Protein 6Z01 (pdb70)

Foldseek 3Di:
DDAFKAFQAFDFDDDQDDDQFWKAFQNRIDTDDRVLLCLLLLLVCVPPCLCVDQLLQVQQCVVNVVVVPPPDPPGGPVRMGSVRSNVVVVVVVVVVVPDQCDDVNPVVVVVVVVVVCVRGQWMASHHIFGWDHRDDAKHADFLPPDSNGNHIFDGDAQLQKEAAGDPPHDDHDGPHVYYHPDPPDAGMWGARPPPRDIDGIGTPPDLVNLLVVQVVLQSLLSCPVVVVVLLVLLVVCLVDPDLLVLLSLQVVCCQPQNAQQPDPPVQPNFFDHLQPDWLVQWDDDDFKIKGWDQTPPRDIDIDMDGRPPPDCSNVVSQCVQNPPGDTPDGRRPSDDQVSNQVSSCVSPNPDGSLSSLLSVLQVQLLVQLLPDDLVQCPDQLSLLLSSVVSLLSSQSSNGQWAAFDPCLVVVLVVLVVVLVVLCQLVPFDDPVRNVVSVVVNVNSVSVSVSSVSCRTGDSVVCVQRRHPCLLLVLSCVLNVYDSPVNDDPVSCSSNVVSVPDDSCVSNVSSVD/DAFKAFQAFDFDDDQDDDQFWKAFQRRIDTDDRVLLCLLLVLVCVPPCLCVDQLLQVQQCVVNVVVVVPPPNPGGPVRMGSVRSNVVVVVVVVVVVPPPDPPCVCVVVVVCCVRGQWMAVPHIFGWDHRYDAKHADFLPDDSNGNHIFDGDAQLQKEAAGDPPYDHHDGPHVYYDPCPPDAGMWGAGPPPRDIDGIGTPPDLVVLLVVQVVLQSLLNCPVQVVVLLVLLVVLLVDPDLLVLLSLQVVCCQPQNAQQPDDPPLPNFFDHLQVDFQLQWDDDPFKIKGWDQTPQRDIAIDMGGCPPPDPSNVVSQCVQNPPDDRGHGSRPSDDQVSNQVSSCVRPNPDGSLSSLLSVLQVQLLVQLLPDPLVQCDDQLSLLLSSVVSLLRSQSSNRQWAAFDPPLPVVLVVLVVVLVCLVVLVPDPPVVVVVVSVVVNVSSVSVSVSSVSCGTGDSVVCVQRRHDCLLLVLSCVLNVYDSCVNDDPVSCSSNVVSVPDDSCVSNCSSPVD

Radius of gyration: 42.84 Å; Cα contacts (8 Å, |Δi|>4): 1467; chains: 2; bounding box: 129×110×80 Å

Secondary structure (DSSP, 8-state):
--S-------PPPPPP-----EEEETTEEEEPPHHHH--HHHHHTTTSGGGG-HHHHHHHHHHHHHHSSSTTTT--GGGEE-HHHHHHHHHHHHHHTS-SSSTTTTHHHHHHHHHHHHHHSEE-----EEBS---PPPEE---S--TTTT-EEPPP-GGG-EEE--TTS---SS--SEEE--TT---EEEE-TTT-PEEEE-BSSSHHHHHHHHHHHHHHH--TTTHHHHHHHHHHHHT-SS---HHHHHHHHHHHH---S----TTTTTS--GGG-BGGGEEE-SSEEEEEEE-GGG-EEEEEEE-TTS-THHHHHHHHHHTT--TT-BS-SS--HHHHHHHHHHHSTT--HHHHHHHHHHHHHHHHHHTS-GGG--SHHHHHHHHHHHHHHHHHHTT-B-PPPTTHHHHHHHHHHHHHH--TTTT--SHHHHHHHHHHHHHHHHHHHHHHHTTTB--HHHHHHTS-HHHHHHHHHHH-S-GGGGS-HHHHHHTGGGGTS--HHHHHHHT-/---------PPPPPP-----EEEETTEEEEPPHHHH--HHHHHTTTSSGGG-HHHHHHHHHHHHTTSTTTTTT--GGGEE-HHHHHHHHHHHHHHTT-----THHHHHHHHHHHHSEE-----EEBS---PPPEE---S--TTTT-EEPPP-GGG-EEE--TTSPPPSS--SEEE--TT---EEEE-TTT--EEEE-BSSSHHHHHHHHHHHHHHH--TTTHHHHHHHHHHHHT-S----HHHHHHHHHHHH---S----TTTTTS--GGG-BGGGEEE-SSEEEEEEE-TTS-EEEEEEE-TTS-HHHHHHHHHHHTT--TTSBS-TT--HHHHHHHHHHHSTT--HHHHHHHHHHHHHHHHHHTS-GGG--SHHHHHHHHHHHHHHHHHHTT-B-PPPTTHHHHHHHHHHHHHH--TTTT---HHHHHHHHHHHHHHHHHHHHHHHTTTB-HHHHHHHTS-HHHHHHHHHHH-S-GGGGS-HHHHHHTGGGTTS--HHHHHHHTT-

Structure (mmCIF, N/CA/C/O backbone):
data_6Z01
#
_entry.id   6Z01
#
_cell.length_a   76.200
_cell.length_b   96.590
_cell.length_c   94.560
_cell.angle_alpha   90.000
_cell.angle_beta   113.330
_cell.angle_gamma   90.000
#
_symmetry.space_group_name_H-M   'P 1 21 1'
#
loop_
_entity.id
_entity.type
_entity.pdbx_description
1 polymer 'DNA topoisomerase I'
2 non-polymer 'CHLORIDE ION'
3 water water
#
loop_
_atom_site.group_PDB
_atom_site.id
_atom_site.type_symbol
_atom_site.label_atom_id
_atom_site.label_alt_id
_atom_site.label_comp_id
_atom_site.label_asym_id
_atom_site.label_entity_id
_atom_site.label_seq_id
_atom_site.pdbx_PDB_ins_code
_atom_site.Cartn_x
_atom_site.Cartn_y
_atom_site.Cartn_z
_atom_site.occupancy
_atom_site.B_iso_or_equiv
_atom_site.auth_seq_id
_atom_site.auth_comp_id
_atom_site.auth_asym_id
_atom_site.auth_atom_id
_atom_site.pdbx_PDB_model_num
ATOM 1 N N . LYS A 1 3 ? -11.120 67.396 -0.031 1.00 52.01 3 LYS A N 1
ATOM 2 C CA . LYS A 1 3 ? -9.842 67.130 -0.684 1.00 50.40 3 LYS A CA 1
ATOM 3 C C . LYS A 1 3 ? -10.004 66.365 -1.992 1.00 54.63 3 LYS A C 1
ATOM 4 O O . LYS A 1 3 ? -10.400 65.195 -1.970 1.00 53.58 3 LYS A O 1
ATOM 10 N N . TRP A 1 4 ? -9.706 66.997 -3.131 1.00 43.66 4 TRP A N 1
ATOM 11 C CA . TRP A 1 4 ? -9.425 66.189 -4.308 1.00 35.87 4 TRP A CA 1
ATOM 12 C C . TRP A 1 4 ? -8.051 65.539 -4.144 1.00 29.65 4 TRP A C 1
ATOM 13 O O . TRP A 1 4 ? -7.238 65.950 -3.311 1.00 32.48 4 TRP A O 1
ATOM 24 N N . ARG A 1 5 ? -7.824 64.468 -4.902 1.00 31.52 5 ARG A N 1
ATOM 25 C CA . ARG A 1 5 ? -6.564 63.731 -4.888 1.00 35.20 5 ARG A CA 1
ATOM 26 C C . ARG A 1 5 ? -5.739 63.989 -6.137 1.00 31.21 5 ARG A C 1
ATOM 27 O O . ARG A 1 5 ? -4.517 64.158 -6.059 1.00 30.80 5 ARG A O 1
ATOM 35 N N . THR A 1 6 ? -6.384 63.974 -7.302 1.00 27.09 6 THR A N 1
ATOM 36 C CA . THR A 1 6 ? -5.720 64.339 -8.533 1.00 26.31 6 THR A CA 1
ATOM 37 C C . THR A 1 6 ? -6.555 65.387 -9.244 1.00 28.00 6 THR A C 1
ATOM 38 O O . THR A 1 6 ? -7.785 65.407 -9.129 1.00 29.35 6 THR A O 1
ATOM 42 N N . LEU A 1 7 ? -5.872 66.248 -9.993 1.00 24.60 7 LEU A N 1
ATOM 43 C CA . LEU A 1 7 ? -6.548 67.330 -10.703 1.00 27.21 7 LEU A CA 1
ATOM 44 C C . LEU A 1 7 ? -5.702 67.672 -11.917 1.00 23.71 7 LEU A C 1
ATOM 45 O O . LEU A 1 7 ? -4.540 68.073 -11.763 1.00 25.47 7 LEU A O 1
ATOM 50 N N . VAL A 1 8 ? -6.282 67.503 -13.109 1.00 23.66 8 VAL A N 1
ATOM 51 C CA . VAL A 1 8 ? -5.584 67.654 -14.380 1.00 23.93 8 VAL A CA 1
ATOM 52 C C . VAL A 1 8 ? -6.427 68.528 -15.298 1.00 26.18 8 VAL A C 1
ATOM 53 O O . VAL A 1 8 ? -7.630 68.283 -15.457 1.00 25.84 8 VAL A O 1
ATOM 57 N N . HIS A 1 9 ? -5.801 69.528 -15.914 1.00 24.65 9 HIS A N 1
ATOM 58 C CA . HIS A 1 9 ? -6.460 70.340 -16.936 1.00 24.82 9 HIS A CA 1
ATOM 59 C C . HIS A 1 9 ? -5.368 71.069 -17.706 1.00 22.93 9 HIS A C 1
ATOM 60 O O . HIS A 1 9 ? -4.186 70.994 -17.363 1.00 24.47 9 HIS A O 1
ATOM 67 N N . ASN A 1 10 ? -5.780 71.785 -18.751 1.00 22.80 10 ASN A N 1
ATOM 68 C CA . ASN A 1 10 ? -4.881 72.427 -19.695 1.00 20.81 10 ASN A CA 1
ATOM 69 C C . ASN A 1 10 ? -4.738 73.939 -19.450 1.00 21.09 10 ASN A C 1
ATOM 70 O O . ASN A 1 10 ? -4.261 74.660 -20.338 1.00 23.37 10 ASN A O 1
ATOM 75 N N . GLY A 1 11 ? -5.103 74.429 -18.256 1.00 20.59 11 GLY A N 1
ATOM 76 C CA . GLY A 1 11 ? -5.078 75.869 -18.008 1.00 19.26 11 GLY A CA 1
ATOM 77 C C . GLY A 1 11 ? -6.236 76.600 -18.688 1.00 22.25 11 GLY A C 1
ATOM 78 O O . GLY A 1 11 ? -7.345 76.076 -18.821 1.00 25.87 11 GLY A O 1
ATOM 79 N N . VAL A 1 12 ? -5.979 77.836 -19.121 1.00 21.45 12 VAL A N 1
ATOM 80 C CA . VAL A 1 12 ? -7.028 78.698 -19.652 1.00 27.24 12 VAL A CA 1
ATOM 81 C C . VAL A 1 12 ? -6.586 79.267 -20.989 1.00 23.47 12 VAL A C 1
ATOM 82 O O . VAL A 1 12 ? -5.390 79.342 -21.299 1.00 22.17 12 VAL A O 1
ATOM 86 N N . ALA A 1 13 ? -7.572 79.685 -21.779 1.00 21.38 13 ALA A N 1
ATOM 87 C CA . ALA A 1 13 ? -7.334 80.222 -23.116 1.00 22.78 13 ALA A CA 1
ATOM 88 C C . ALA A 1 13 ? -7.236 81.736 -23.020 1.00 27.25 13 ALA A C 1
ATOM 89 O O . ALA A 1 13 ? -8.166 82.388 -22.527 1.00 26.70 13 ALA A O 1
ATOM 91 N N . LEU A 1 14 ? -6.120 82.285 -23.476 1.00 22.56 14 LEU A N 1
ATOM 92 C CA . LEU A 1 14 ? -5.901 83.720 -23.394 1.00 29.63 14 LEU A CA 1
ATOM 93 C C . LEU A 1 14 ? -6.494 84.421 -24.613 1.00 27.66 14 LEU A C 1
ATOM 94 O O . LEU A 1 14 ? -6.645 83.813 -25.684 1.00 29.58 14 LEU A O 1
ATOM 99 N N . PRO A 1 15 ? -6.841 85.702 -24.477 1.00 28.58 15 PRO A N 1
ATOM 100 C CA . PRO A 1 15 ? -7.496 86.399 -25.586 1.00 32.49 15 PRO A CA 1
ATOM 101 C C . PRO A 1 15 ? -6.533 86.640 -26.737 1.00 32.22 15 PRO A C 1
ATOM 102 O O . PRO A 1 15 ? -5.310 86.719 -26.537 1.00 29.23 15 PRO A O 1
ATOM 106 N N . PRO A 1 16 ? -7.046 86.757 -27.965 1.00 33.14 16 PRO A N 1
ATOM 107 C CA . PRO A 1 16 ? -6.169 87.075 -29.091 1.00 36.36 16 PRO A CA 1
ATOM 108 C C . PRO A 1 16 ? -5.607 88.474 -28.957 1.00 38.99 16 PRO A C 1
ATOM 109 O O . PRO A 1 16 ? -6.276 89.382 -28.431 1.00 33.40 16 PRO A O 1
ATOM 113 N N . PRO A 1 17 ? -4.389 88.713 -29.443 1.00 36.92 17 PRO A N 1
ATOM 114 C CA . PRO A 1 17 ? -3.826 90.066 -29.401 1.00 41.30 17 PRO A CA 1
ATOM 115 C C . PRO A 1 17 ? -4.602 91.045 -30.271 1.00 35.74 17 PRO A C 1
ATOM 116 O O . PRO A 1 17 ? -5.257 90.672 -31.247 1.00 37.19 17 PRO A O 1
ATOM 120 N N . TYR A 1 18 ? -4.531 92.317 -29.887 1.00 36.99 18 TYR A N 1
ATOM 121 C CA . TYR A 1 18 ? -5.192 93.379 -30.634 1.00 36.73 18 TYR A CA 1
ATOM 122 C C . TYR A 1 18 ? -4.481 93.614 -31.969 1.00 33.61 18 TYR A C 1
ATOM 123 O O . TYR A 1 18 ? -3.254 93.629 -32.030 1.00 35.95 18 TYR A O 1
ATOM 132 N N . GLN A 1 19 ? -5.252 93.817 -33.048 1.00 37.96 19 GLN A N 1
ATOM 133 C CA . GLN A 1 19 ? -4.636 94.029 -34.359 1.00 40.57 19 GLN A CA 1
ATOM 134 C C . GLN A 1 19 ? -4.677 95.506 -34.724 1.00 36.10 19 GLN A C 1
ATOM 135 O O . GLN A 1 19 ? -5.762 96.029 -35.021 1.00 39.35 19 GLN A O 1
ATOM 141 N N . PRO A 1 20 ? -3.549 96.208 -34.736 1.00 33.88 20 PRO A N 1
ATOM 142 C CA . PRO A 1 20 ? -3.587 97.649 -35.008 1.00 36.24 20 PRO A CA 1
ATOM 143 C C . PRO A 1 20 ? -4.078 97.928 -36.415 1.00 42.77 20 PRO A C 1
ATOM 144 O O . PRO A 1 20 ? -3.949 97.103 -37.321 1.00 40.32 20 PRO A O 1
ATOM 148 N N . LYS A 1 21 ? -4.649 99.116 -36.585 1.00 40.24 21 LYS A N 1
ATOM 149 C CA . LYS A 1 21 ? -5.281 99.507 -37.829 1.00 39.40 21 LYS A CA 1
ATOM 150 C C . LYS A 1 21 ? -4.689 100.776 -38.422 1.00 46.16 21 LYS A C 1
ATOM 151 O O . LYS A 1 21 ? -5.139 101.207 -39.488 1.00 52.29 21 LYS A O 1
ATOM 157 N N . GLY A 1 22 ? -3.700 101.379 -37.767 1.00 42.66 22 GLY A N 1
ATOM 158 C CA . GLY A 1 22 ? -3.104 102.615 -38.237 1.00 46.96 22 GLY A CA 1
ATOM 159 C C . GLY A 1 22 ? -4.009 103.823 -38.162 1.00 47.20 22 GLY A C 1
ATOM 160 O O . GLY A 1 22 ? -3.823 104.773 -38.922 1.00 45.55 22 GLY A O 1
ATOM 161 N N . LEU A 1 23 ? -4.984 103.817 -37.260 1.00 43.87 23 LEU A N 1
ATOM 162 C CA . LEU A 1 23 ? -5.937 104.908 -37.142 1.00 45.61 23 LEU A CA 1
ATOM 163 C C . LEU A 1 23 ? -5.343 106.083 -36.365 1.00 43.26 23 LEU A C 1
ATOM 164 O O . LEU A 1 23 ? -4.374 105.947 -35.616 1.00 41.63 23 LEU A O 1
ATOM 169 N N . SER A 1 24 ? -5.951 107.249 -36.552 1.00 41.45 24 SER A N 1
ATOM 170 C CA . SER A 1 24 ? -5.541 108.468 -35.874 1.00 43.44 24 SER A CA 1
ATOM 171 C C . SER A 1 24 ? -6.776 109.163 -35.326 1.00 44.05 24 SER A C 1
ATOM 172 O O . SER A 1 24 ? -7.901 108.903 -35.758 1.00 47.40 24 SER A O 1
ATOM 175 N N . ILE A 1 25 ? -6.551 110.066 -34.374 1.00 43.79 25 ILE A N 1
ATOM 176 C CA . ILE A 1 25 ? -7.591 110.952 -33.868 1.00 48.18 25 ILE A CA 1
ATOM 177 C C . ILE A 1 25 ? -7.079 112.387 -33.958 1.00 50.93 25 ILE A C 1
ATOM 178 O O . ILE A 1 25 ? -5.923 112.636 -34.302 1.00 53.81 25 ILE A O 1
ATOM 183 N N . LYS A 1 26 ? -7.956 113.336 -33.630 1.00 51.41 26 LYS A N 1
ATOM 184 C CA . LYS A 1 26 ? -7.578 114.740 -33.514 1.00 57.05 26 LYS A CA 1
ATOM 185 C C . LYS A 1 26 ? -7.870 115.239 -32.105 1.00 57.51 26 LYS A C 1
ATOM 186 O O . LYS A 1 26 ? -8.966 115.023 -31.575 1.00 54.45 26 LYS A O 1
ATOM 192 N N . ILE A 1 27 ? -6.892 115.908 -31.508 1.00 59.61 27 ILE A N 1
ATOM 193 C CA . ILE A 1 27 ? -7.043 116.547 -30.206 1.00 64.40 27 ILE A CA 1
ATOM 194 C C . ILE A 1 27 ? -6.717 118.023 -30.399 1.00 62.80 27 ILE A C 1
ATOM 195 O O . ILE A 1 27 ? -5.571 118.377 -30.709 1.00 65.83 27 ILE A O 1
ATOM 200 N N . ARG A 1 28 ? -7.727 118.879 -30.227 1.00 60.58 28 ARG A N 1
ATOM 201 C CA . ARG A 1 28 ? -7.597 120.324 -30.436 1.00 69.82 28 ARG A CA 1
ATOM 202 C C . ARG A 1 28 ? -7.142 120.640 -31.859 1.00 66.23 28 ARG A C 1
ATOM 203 O O . ARG A 1 28 ? -6.355 121.560 -32.093 1.00 70.16 28 ARG A O 1
ATOM 211 N N . GLY A 1 29 ? -7.653 119.870 -32.822 1.00 66.26 29 GLY A N 1
ATOM 212 C CA . GLY A 1 29 ? -7.291 120.021 -34.213 1.00 66.46 29 GLY A CA 1
ATOM 213 C C . GLY A 1 29 ? -6.005 119.340 -34.621 1.00 68.80 29 GLY A C 1
ATOM 214 O O . GLY A 1 29 ? -5.790 119.122 -35.820 1.00 72.12 29 GLY A O 1
ATOM 215 N N . GLU A 1 30 ? -5.142 118.989 -33.671 1.00 63.11 30 GLU A N 1
ATOM 216 C CA . GLU A 1 30 ? -3.871 118.348 -33.988 1.00 68.88 30 GLU A CA 1
ATOM 217 C C . GLU A 1 30 ? -4.086 116.856 -34.219 1.00 65.86 30 GLU A C 1
ATOM 218 O O . GLU A 1 30 ? -4.575 116.150 -33.331 1.00 57.38 30 GLU A O 1
ATOM 224 N N . THR A 1 31 ? -3.727 116.376 -35.407 1.00 61.24 31 THR A N 1
ATOM 225 C CA . THR A 1 31 ? -3.802 114.950 -35.685 1.00 60.79 31 THR A CA 1
ATOM 226 C C . THR A 1 31 ? -2.758 114.210 -34.859 1.00 57.28 31 THR A C 1
ATOM 227 O O . THR A 1 31 ? -1.591 114.606 -34.815 1.00 62.71 31 THR A O 1
ATOM 231 N N . VAL A 1 32 ? -3.184 113.148 -34.181 1.00 54.08 32 VAL A N 1
ATOM 232 C CA . VAL A 1 32 ? -2.308 112.342 -33.340 1.00 51.85 32 VAL A CA 1
ATOM 233 C C . VAL A 1 32 ? -2.410 110.903 -33.819 1.00 56.19 32 VAL A C 1
ATOM 234 O O . VAL A 1 32 ? -3.516 110.350 -33.913 1.00 46.92 32 VAL A O 1
ATOM 238 N N . LYS A 1 33 ? -1.262 110.304 -34.128 1.00 55.48 33 LYS A N 1
ATOM 239 C CA . LYS A 1 33 ? -1.202 108.906 -34.526 1.00 54.81 33 LYS A CA 1
ATOM 240 C C . LYS A 1 33 ? -1.226 108.028 -33.281 1.00 49.57 33 LYS A C 1
ATOM 241 O O . LYS A 1 33 ? -0.446 108.241 -32.348 1.00 54.37 33 LYS A O 1
ATOM 247 N N . LEU A 1 34 ? -2.126 107.049 -33.264 1.00 47.37 34 LEU A N 1
ATOM 248 C CA . LEU A 1 34 ? -2.345 106.225 -32.083 1.00 42.72 34 LEU A CA 1
ATOM 249 C C . LEU A 1 34 ? -1.412 105.020 -32.098 1.00 40.37 34 LEU A C 1
ATOM 250 O O . LEU A 1 34 ? -1.297 104.323 -33.114 1.00 42.69 34 LEU A O 1
ATOM 255 N N . ASP A 1 35 ? -0.740 104.781 -30.974 1.00 41.87 35 ASP A N 1
ATOM 256 C CA . ASP A 1 35 ? 0.007 103.547 -30.800 1.00 44.18 35 ASP A CA 1
ATOM 257 C C . ASP A 1 35 ? -0.988 102.410 -30.552 1.00 38.83 35 ASP A C 1
ATOM 258 O O . ASP A 1 35 ? -2.189 102.652 -30.411 1.00 39.25 35 ASP A O 1
ATOM 263 N N . PRO A 1 36 ? -0.523 101.154 -30.511 1.00 41.65 36 PRO A N 1
ATOM 264 C CA . PRO A 1 36 ? -1.477 100.035 -30.376 1.00 42.23 36 PRO A CA 1
ATOM 265 C C . PRO A 1 36 ? -2.449 100.132 -29.199 1.00 38.36 36 PRO A C 1
ATOM 266 O O . PRO A 1 36 ? -3.653 99.919 -29.391 1.00 36.46 36 PRO A O 1
ATOM 270 N N . LEU A 1 37 ? -1.972 100.437 -27.987 1.00 41.98 37 LEU A N 1
ATOM 271 C CA . LEU A 1 37 ? -2.887 100.451 -26.844 1.00 40.09 37 LEU A CA 1
ATOM 272 C C . LEU A 1 37 ? -3.876 101.602 -26.942 1.00 36.78 37 LEU A C 1
ATOM 273 O O . LEU A 1 37 ? -5.065 101.425 -26.659 1.00 37.31 37 LEU A O 1
ATOM 278 N N . GLN A 1 38 ? -3.407 102.790 -27.341 1.00 36.63 38 GLN A N 1
ATOM 279 C CA . GLN A 1 38 ? -4.313 103.925 -27.502 1.00 36.25 38 GLN A CA 1
ATOM 280 C C . GLN A 1 38 ? -5.393 103.623 -28.526 1.00 32.71 38 GLN A C 1
ATOM 281 O O . GLN A 1 38 ? -6.576 103.905 -28.297 1.00 33.75 38 GLN A O 1
ATOM 287 N N . GLU A 1 39 ? -5.004 103.040 -29.663 1.00 36.58 39 GLU A N 1
ATOM 288 C CA . GLU A 1 39 ? -5.986 102.673 -30.675 1.00 34.03 39 GLU A CA 1
ATOM 289 C C . GLU A 1 39 ? -6.973 101.648 -30.144 1.00 29.60 39 GLU A C 1
ATOM 290 O O . GLU A 1 39 ? -8.179 101.746 -30.400 1.00 32.76 39 GLU A O 1
ATOM 296 N N . GLU A 1 40 ? -6.475 100.639 -29.423 1.00 35.57 40 GLU A N 1
ATOM 297 C CA . GLU A 1 40 ? -7.369 99.634 -28.848 1.00 37.55 40 GLU A CA 1
ATOM 298 C C . GLU A 1 40 ? -8.449 100.298 -28.003 1.00 30.66 40 GLU A C 1
ATOM 299 O O . GLU A 1 40 ? -9.643 100.018 -28.156 1.00 31.94 40 GLU A O 1
ATOM 313 N N . ALA A 1 42 ? -9.304 103.620 -28.025 1.00 31.45 42 ALA A N 1
ATOM 314 C CA . ALA A 1 42 ? -10.120 104.484 -28.867 1.00 30.97 42 ALA A CA 1
ATOM 315 C C . ALA A 1 42 ? -11.156 103.673 -29.630 1.00 33.99 42 ALA A C 1
ATOM 316 O O . ALA A 1 42 ? -12.307 104.099 -29.773 1.00 33.72 42 ALA A O 1
ATOM 318 N N . TYR A 1 43 ? -10.770 102.493 -30.120 1.00 34.58 43 TYR A N 1
ATOM 319 C CA . TYR A 1 43 ? -11.712 101.675 -30.880 1.00 33.61 43 TYR A CA 1
ATOM 320 C C . TYR A 1 43 ? -12.836 101.150 -29.986 1.00 30.31 43 TYR A C 1
ATOM 321 O O . TYR A 1 43 ? -14.000 101.104 -30.401 1.00 29.76 43 TYR A O 1
ATOM 330 N N . ALA A 1 44 ? -12.517 100.781 -28.741 1.00 28.71 44 ALA A N 1
ATOM 331 C CA . ALA A 1 44 ? -13.554 100.369 -27.796 1.00 29.57 44 ALA A CA 1
ATOM 332 C C . ALA A 1 44 ? -14.545 101.495 -27.546 1.00 24.73 44 ALA A C 1
ATOM 333 O O . ALA A 1 44 ? -15.762 101.269 -27.503 1.00 31.48 44 ALA A O 1
ATOM 335 N N . TRP A 1 45 ? -14.037 102.715 -27.374 1.00 28.07 45 TRP A N 1
ATOM 336 C CA . TRP A 1 45 ? -14.901 103.875 -27.194 1.00 28.39 45 TRP A CA 1
ATOM 337 C C . TRP A 1 45 ? -15.769 104.100 -28.421 1.00 34.65 45 TRP A C 1
ATOM 338 O O . TRP A 1 45 ? -16.950 104.431 -28.303 1.00 33.81 45 TRP A O 1
ATOM 349 N N . ALA A 1 46 ? -15.179 103.962 -29.608 1.00 31.84 46 ALA A N 1
ATOM 350 C CA . ALA A 1 46 ? -15.937 104.136 -30.843 1.00 34.00 46 ALA A CA 1
ATOM 351 C C . ALA A 1 46 ? -17.032 103.094 -30.989 1.00 33.99 46 ALA A C 1
ATOM 352 O O . ALA A 1 46 ? -18.108 103.410 -31.503 1.00 39.71 46 ALA A O 1
ATOM 354 N N . LEU A 1 47 ? -16.798 101.861 -30.520 1.00 34.22 47 LEU A N 1
ATOM 355 C CA . LEU A 1 47 ? -17.845 100.844 -30.563 1.00 34.92 47 LEU A CA 1
ATOM 356 C C . LEU A 1 47 ? -19.083 101.239 -29.765 1.00 40.85 47 LEU A C 1
ATOM 357 O O . LEU A 1 47 ? -20.166 100.700 -30.014 1.00 37.90 47 LEU A O 1
ATOM 362 N N . LYS A 1 48 ? -18.959 102.163 -28.811 1.00 39.93 48 LYS A N 1
ATOM 363 C CA . LYS A 1 48 ? -20.090 102.609 -28.012 1.00 37.77 48 LYS A CA 1
ATOM 364 C C . LYS A 1 48 ? -20.602 103.973 -28.447 1.00 44.13 48 LYS A C 1
ATOM 365 O O . LYS A 1 48 ? -21.392 104.591 -27.728 1.00 43.45 48 LYS A O 1
ATOM 371 N N . LYS A 1 49 ? -20.175 104.448 -29.620 1.00 49.17 49 LYS A N 1
ATOM 372 C CA . LYS A 1 49 ? -20.464 105.813 -30.042 1.00 50.56 49 LYS A CA 1
ATOM 373 C C . LYS A 1 49 ? -21.954 106.126 -30.078 1.00 52.09 49 LYS A C 1
ATOM 374 O O . LYS A 1 49 ? -22.325 107.297 -29.934 1.00 58.98 49 LYS A O 1
ATOM 380 N N . ASP A 1 50 ? -22.816 105.124 -30.278 1.00 50.12 50 ASP A N 1
ATOM 381 C CA . ASP A 1 50 ? -24.252 105.347 -30.391 1.00 56.53 50 ASP A CA 1
ATOM 382 C C . ASP A 1 50 ? -25.016 104.866 -29.166 1.00 55.32 50 ASP A C 1
ATOM 383 O O . ASP A 1 50 ? -26.216 104.588 -29.251 1.00 56.35 50 ASP A O 1
ATOM 388 N N . THR A 1 51 ? -24.347 104.774 -28.032 1.00 47.49 51 THR A N 1
ATOM 389 C CA . THR A 1 51 ? -24.945 104.338 -26.789 1.00 51.60 51 THR A CA 1
ATOM 390 C C . THR A 1 51 ? -25.007 105.502 -25.801 1.00 45.71 51 THR A C 1
ATOM 391 O O . THR A 1 51 ? -24.302 106.505 -25.963 1.00 49.20 51 THR A O 1
ATOM 395 N N . PRO A 1 52 ? -25.838 105.401 -24.757 1.00 42.37 52 PRO A N 1
ATOM 396 C CA . PRO A 1 52 ? -25.845 106.449 -23.727 1.00 50.56 52 PRO A CA 1
ATOM 397 C C . PRO A 1 52 ? -24.541 106.557 -22.959 1.00 44.04 52 PRO A C 1
ATOM 398 O O . PRO A 1 52 ? -24.214 107.657 -22.492 1.00 41.81 52 PRO A O 1
ATOM 402 N N . TYR A 1 53 ? -23.797 105.454 -22.818 1.00 43.28 53 TYR A N 1
ATOM 403 C CA . TYR A 1 53 ? -22.631 105.435 -21.933 1.00 39.89 53 TYR A CA 1
ATOM 404 C C . TYR A 1 53 ? -21.672 106.566 -22.251 1.00 35.72 53 TYR A C 1
ATOM 405 O O . TYR A 1 53 ? -21.141 107.215 -21.340 1.00 38.46 53 TYR A O 1
ATOM 414 N N . VAL A 1 54 ? -21.444 106.832 -23.540 1.00 35.95 54 VAL A N 1
ATOM 415 C CA . VAL A 1 54 ? -20.472 107.849 -23.920 1.00 36.70 54 VAL A CA 1
ATOM 416 C C . VAL A 1 54 ? -20.977 109.260 -23.665 1.00 43.82 54 VAL A C 1
ATOM 417 O O . VAL A 1 54 ? -20.219 110.222 -23.848 1.00 44.42 54 VAL A O 1
ATOM 421 N N . GLN A 1 55 ? -22.232 109.406 -23.239 1.00 39.83 55 GLN A N 1
ATOM 422 C CA . GLN A 1 55 ? -22.786 110.685 -22.808 1.00 51.37 55 GLN A CA 1
ATOM 423 C C . GLN A 1 55 ? -22.750 110.863 -21.293 1.00 49.39 55 GLN A C 1
ATOM 424 O O . GLN A 1 55 ? -23.121 111.934 -20.803 1.00 48.39 55 GLN A O 1
ATOM 430 N N . ASP A 1 56 ? -22.324 109.837 -20.547 1.00 46.17 56 ASP A N 1
ATOM 431 C CA . ASP A 1 56 ? -22.339 109.860 -19.084 1.00 46.03 56 ASP A CA 1
ATOM 432 C C . ASP A 1 56 ? -21.052 110.502 -18.585 1.00 42.93 56 ASP A C 1
ATOM 433 O O . ASP A 1 56 ? -19.963 109.973 -18.852 1.00 41.09 56 ASP A O 1
ATOM 438 N N . PRO A 1 57 ? -21.121 111.630 -17.875 1.00 42.77 57 PRO A N 1
ATOM 439 C CA . PRO A 1 57 ? -19.879 112.301 -17.458 1.00 39.67 57 PRO A CA 1
ATOM 440 C C . PRO A 1 57 ? -18.974 111.436 -16.595 1.00 33.90 57 PRO A C 1
ATOM 441 O O . PRO A 1 57 ? -17.746 111.583 -16.676 1.00 38.01 57 PRO A O 1
ATOM 445 N N . VAL A 1 58 ? -19.532 110.543 -15.776 1.00 36.70 58 VAL A N 1
ATOM 446 C CA . VAL A 1 58 ? -18.697 109.653 -14.970 1.00 37.01 58 VAL A CA 1
ATOM 447 C C . VAL A 1 58 ? -17.990 108.648 -15.867 1.00 32.57 58 VAL A C 1
ATOM 448 O O . VAL A 1 58 ? -16.790 108.385 -15.722 1.00 31.04 58 VAL A O 1
ATOM 452 N N . PHE A 1 59 ? -18.743 108.052 -16.791 1.00 37.23 59 PHE A N 1
ATOM 453 C CA . PHE A 1 59 ? -18.175 107.132 -17.768 1.00 36.80 59 PHE A CA 1
ATOM 454 C C . PHE A 1 59 ? -17.050 107.799 -18.548 1.00 29.93 59 PHE A C 1
ATOM 455 O O . PHE A 1 59 ? -15.973 107.224 -18.712 1.00 30.46 59 PHE A O 1
ATOM 463 N N . GLN A 1 60 ? -17.273 109.043 -18.995 1.00 32.48 60 GLN A N 1
ATOM 464 C CA . GLN A 1 60 ? -16.252 109.788 -19.736 1.00 34.81 60 GLN A CA 1
ATOM 465 C C . GLN A 1 60 ? -14.999 110.022 -18.899 1.00 34.56 60 GLN A C 1
ATOM 466 O O . GLN A 1 60 ? -13.870 109.820 -19.370 1.00 31.80 60 GLN A O 1
ATOM 472 N N . LYS A 1 61 ? -15.175 110.517 -17.674 1.00 35.29 61 LYS A N 1
ATOM 473 C CA . LYS A 1 61 ? -14.020 110.817 -16.834 1.00 34.91 61 LYS A CA 1
ATOM 474 C C . LYS A 1 61 ? -13.196 109.569 -16.573 1.00 30.46 61 LYS A C 1
ATOM 475 O O . LYS A 1 61 ? -11.959 109.615 -16.598 1.00 33.31 61 LYS A O 1
ATOM 481 N N . ASN A 1 62 ? -13.867 108.456 -16.270 1.00 30.11 62 ASN A N 1
ATOM 482 C CA . ASN A 1 62 ? -13.170 107.196 -16.034 1.00 27.25 62 ASN A CA 1
ATOM 483 C C . ASN A 1 62 ? -12.422 106.742 -17.276 1.00 25.74 62 ASN A C 1
ATOM 484 O O . ASN A 1 62 ? -11.269 106.310 -17.194 1.00 26.52 62 ASN A O 1
ATOM 489 N N . PHE A 1 63 ? -13.083 106.798 -18.435 1.00 27.60 63 PHE A N 1
ATOM 490 C CA . PHE A 1 63 ? -12.404 106.418 -19.669 1.00 25.73 63 PHE A CA 1
ATOM 491 C C . PHE A 1 63 ? -11.193 107.315 -19.932 1.00 28.64 63 PHE A C 1
ATOM 492 O O . PHE A 1 63 ? -10.107 106.824 -20.252 1.00 28.55 63 PHE A O 1
ATOM 500 N N . LEU A 1 64 ? -11.350 108.632 -19.768 1.00 33.76 64 LEU A N 1
ATOM 501 C CA . LEU A 1 64 ? -10.230 109.542 -20.026 1.00 35.39 64 LEU A CA 1
ATOM 502 C C . LEU A 1 64 ? -9.089 109.358 -19.040 1.00 39.76 64 LEU A C 1
ATOM 503 O O . LEU A 1 64 ? -7.931 109.616 -19.384 1.00 39.88 64 LEU A O 1
ATOM 508 N N . THR A 1 65 ? -9.392 108.945 -17.810 1.00 36.60 65 THR A N 1
ATOM 509 C CA . THR A 1 65 ? -8.341 108.693 -16.831 1.00 42.67 65 THR A CA 1
ATOM 510 C C . THR A 1 65 ? -7.338 107.672 -17.348 1.00 45.37 65 THR A C 1
ATOM 511 O O . THR A 1 65 ? -6.118 107.866 -17.239 1.00 43.23 65 THR A O 1
ATOM 515 N N . ASP A 1 66 ? -7.832 106.578 -17.926 1.00 34.64 66 ASP A N 1
ATOM 516 C CA . ASP A 1 66 ? -6.925 105.585 -18.479 1.00 36.20 66 ASP A CA 1
ATOM 517 C C . ASP A 1 66 ? -6.411 105.999 -19.852 1.00 34.78 66 ASP A C 1
ATOM 518 O O . ASP A 1 66 ? -5.259 105.710 -20.186 1.00 39.97 66 ASP A O 1
ATOM 523 N N . PHE A 1 67 ? -7.226 106.698 -20.642 1.00 33.04 67 PHE A N 1
ATOM 524 C CA . PHE A 1 67 ? -6.817 107.028 -22.006 1.00 28.12 67 PHE A CA 1
ATOM 525 C C . PHE A 1 67 ? -5.696 108.063 -22.016 1.00 38.73 67 PHE A C 1
ATOM 526 O O . PHE A 1 67 ? -4.649 107.852 -22.637 1.00 37.38 67 PHE A O 1
ATOM 534 N N . LEU A 1 68 ? -5.881 109.175 -21.310 1.00 38.32 68 LEU A N 1
ATOM 535 C CA . LEU A 1 68 ? -4.844 110.206 -21.286 1.00 43.35 68 LEU A CA 1
ATOM 536 C C . LEU A 1 68 ? -3.553 109.701 -20.657 1.00 47.40 68 LEU A C 1
ATOM 537 O O . LEU A 1 68 ? -2.468 110.185 -20.995 1.00 46.94 68 LEU A O 1
ATOM 542 N N . LYS A 1 69 ? -3.644 108.722 -19.751 1.00 44.13 69 LYS A N 1
ATOM 543 C CA . LYS A 1 69 ? -2.443 108.135 -19.163 1.00 43.50 69 LYS A CA 1
ATOM 544 C C . LYS A 1 69 ? -1.510 107.561 -20.224 1.00 53.96 69 LYS A C 1
ATOM 545 O O . LYS A 1 69 ? -0.293 107.496 -20.013 1.00 61.51 69 LYS A O 1
ATOM 551 N N . THR A 1 70 ? -2.051 107.137 -21.363 1.00 47.98 70 THR A N 1
ATOM 552 C CA . THR A 1 70 ? -1.204 106.566 -22.403 1.00 53.71 70 THR A CA 1
ATOM 553 C C . THR A 1 70 ? -0.320 107.621 -23.067 1.00 59.17 70 THR A C 1
ATOM 554 O O . THR A 1 70 ? 0.787 107.300 -23.513 1.00 67.20 70 THR A O 1
ATOM 558 N N . PHE A 1 71 ? -0.794 108.868 -23.166 1.00 59.49 71 PHE A N 1
ATOM 559 C CA . PHE A 1 71 ? 0.010 109.992 -23.656 1.00 62.63 71 PHE A CA 1
ATOM 560 C C . PHE A 1 71 ? 0.717 110.574 -22.445 1.00 70.29 71 PHE A C 1
ATOM 561 O O . PHE A 1 71 ? 0.212 111.488 -21.797 1.00 76.64 71 PHE A O 1
ATOM 569 N N . ASN A 1 72 ? 1.915 110.068 -22.149 1.00 66.35 72 ASN A N 1
ATOM 570 C CA . ASN A 1 72 ? 2.439 110.203 -20.793 1.00 78.05 72 ASN A CA 1
ATOM 571 C C . ASN A 1 72 ? 2.772 111.650 -20.427 1.00 85.41 72 ASN A C 1
ATOM 572 O O . ASN A 1 72 ? 2.551 112.064 -19.282 1.00 85.34 72 ASN A O 1
ATOM 577 N N . GLY A 1 73 ? 3.295 112.435 -21.365 1.00 81.93 73 GLY A N 1
ATOM 578 C CA . GLY A 1 73 ? 3.563 113.828 -21.059 1.00 80.54 73 GLY A CA 1
ATOM 579 C C . GLY A 1 73 ? 2.441 114.748 -21.492 1.00 76.77 73 GLY A C 1
ATOM 580 O O . GLY A 1 73 ? 1.861 115.485 -20.688 1.00 76.64 73 GLY A O 1
ATOM 581 N N . ARG A 1 74 ? 2.111 114.684 -22.776 1.00 78.88 74 ARG A N 1
ATOM 582 C CA . ARG A 1 74 ? 1.169 115.609 -23.378 1.00 76.37 74 ARG A CA 1
ATOM 583 C C . ARG A 1 74 ? -0.266 115.301 -22.949 1.00 75.36 74 ARG A C 1
ATOM 584 O O . ARG A 1 74 ? -0.573 114.230 -22.417 1.00 76.29 74 ARG A O 1
ATOM 592 N N . PHE A 1 75 ? -1.146 116.280 -23.173 1.00 70.79 75 PHE A N 1
ATOM 593 C CA . PHE A 1 75 ? -2.601 116.131 -23.167 1.00 69.62 75 PHE A CA 1
ATOM 594 C C . PHE A 1 75 ? -3.195 115.736 -21.821 1.00 71.68 75 PHE A C 1
ATOM 595 O O . PHE A 1 75 ? -4.392 115.427 -21.766 1.00 64.82 75 PHE A O 1
ATOM 603 N N . GLN A 1 76 ? -2.418 115.751 -20.731 1.00 73.67 76 GLN A N 1
ATOM 604 C CA . GLN A 1 76 ? -2.939 115.357 -19.422 1.00 69.29 76 GLN A CA 1
ATOM 605 C C . GLN A 1 76 ? -4.059 116.262 -18.922 1.00 67.03 76 GLN A C 1
ATOM 606 O O . GLN A 1 76 ? -4.571 116.029 -17.822 1.00 70.60 76 GLN A O 1
ATOM 612 N N . ASP A 1 77 ? -4.441 117.274 -19.700 1.00 66.24 77 ASP A N 1
ATOM 613 C CA . ASP A 1 77 ? -5.475 118.243 -19.361 1.00 69.39 77 ASP A CA 1
ATOM 614 C C . ASP A 1 77 ? -6.707 118.121 -20.247 1.00 65.95 77 ASP A C 1
ATOM 615 O O . ASP A 1 77 ? -7.661 118.887 -20.080 1.00 70.49 77 ASP A O 1
ATOM 620 N N . VAL A 1 78 ? -6.701 117.186 -21.194 1.00 61.80 78 VAL A N 1
ATOM 621 C CA . VAL A 1 78 ? -7.718 117.149 -22.234 1.00 61.92 78 VAL A CA 1
ATOM 622 C C . VAL A 1 78 ? -9.047 116.684 -21.654 1.00 56.02 78 VAL A C 1
ATOM 623 O O . VAL A 1 78 ? -9.095 115.834 -20.755 1.00 59.63 78 VAL A O 1
ATOM 627 N N . THR A 1 79 ? -10.133 117.260 -22.150 1.00 57.59 79 THR A N 1
ATOM 628 C CA . THR A 1 79 ? -11.477 116.793 -21.852 1.00 57.26 79 THR A CA 1
ATOM 629 C C . THR A 1 79 ? -12.084 116.181 -23.109 1.00 56.54 79 THR A C 1
ATOM 630 O O . THR A 1 79 ? -11.603 116.388 -24.226 1.00 54.89 79 THR A O 1
ATOM 634 N N . ILE A 1 80 ? -13.171 115.434 -22.910 1.00 52.84 80 ILE A N 1
ATOM 635 C CA . ILE A 1 80 ? -13.677 114.533 -23.942 1.00 51.78 80 ILE A CA 1
ATOM 636 C C . ILE A 1 80 ? -14.118 115.289 -25.193 1.00 60.22 80 ILE A C 1
ATOM 637 O O . ILE A 1 80 ? -13.992 114.779 -26.315 1.00 57.02 80 ILE A O 1
ATOM 642 N N . ASN A 1 81 ? -14.634 116.510 -25.035 1.00 62.39 81 ASN A N 1
ATOM 643 C CA . ASN A 1 81 ? -15.107 117.251 -26.198 1.00 65.54 81 ASN A CA 1
ATOM 644 C C . ASN A 1 81 ? -13.970 117.788 -27.059 1.00 59.49 81 ASN A C 1
ATOM 645 O O . ASN A 1 81 ? -14.221 118.189 -28.199 1.00 63.64 81 ASN A O 1
ATOM 650 N N . GLU A 1 82 ? -12.739 117.788 -26.554 1.00 52.46 82 GLU A N 1
ATOM 651 C CA . GLU A 1 82 ? -11.584 118.209 -27.330 1.00 60.01 82 GLU A CA 1
ATOM 652 C C . GLU A 1 82 ? -11.007 117.099 -28.205 1.00 60.68 82 GLU A C 1
ATOM 653 O O . GLU A 1 82 ? -9.973 117.319 -28.845 1.00 62.89 82 GLU A O 1
ATOM 659 N N . ILE A 1 83 ? -11.631 115.924 -28.256 1.00 58.82 83 ILE A N 1
ATOM 660 C CA . ILE A 1 83 ? -11.110 114.784 -29.006 1.00 54.25 83 ILE A CA 1
ATOM 661 C C . ILE A 1 83 ? -12.058 114.480 -30.156 1.00 48.57 83 ILE A C 1
ATOM 662 O O . ILE A 1 83 ? -13.267 114.315 -29.950 1.00 48.42 83 ILE A O 1
ATOM 667 N N . ASP A 1 84 ? -11.507 114.411 -31.369 1.00 47.77 84 ASP A N 1
ATOM 668 C CA . ASP A 1 84 ? -12.271 114.096 -32.568 1.00 50.26 84 ASP A CA 1
ATOM 669 C C . ASP A 1 84 ? -12.019 112.636 -32.926 1.00 48.64 84 ASP A C 1
ATOM 670 O O . ASP A 1 84 ? -10.957 112.293 -33.456 1.00 44.71 84 ASP A O 1
ATOM 675 N N . PHE A 1 85 ? -13.004 111.787 -32.647 1.00 44.06 85 PHE A N 1
ATOM 676 C CA . PHE A 1 85 ? -12.930 110.358 -32.905 1.00 43.96 85 PHE A CA 1
ATOM 677 C C . PHE A 1 85 ? -13.490 109.970 -34.274 1.00 46.34 85 PHE A C 1
ATOM 678 O O . PHE A 1 85 ? -13.653 108.774 -34.545 1.00 39.22 85 PHE A O 1
ATOM 686 N N . SER A 1 86 ? -13.798 110.947 -35.137 1.00 41.64 86 SER A N 1
ATOM 687 C CA . SER A 1 86 ? -14.553 110.655 -36.357 1.00 40.68 86 SER A CA 1
ATOM 688 C C . SER A 1 86 ? -13.849 109.619 -37.232 1.00 39.17 86 SER A C 1
ATOM 689 O O . SER A 1 86 ? -14.506 108.754 -37.822 1.00 40.03 86 SER A O 1
ATOM 692 N N . GLU A 1 87 ? -12.515 109.679 -37.320 1.00 38.45 87 GLU A N 1
ATOM 693 C CA . GLU A 1 87 ? -11.793 108.687 -38.114 1.00 40.27 87 GLU A CA 1
ATOM 694 C C . GLU A 1 87 ? -12.013 107.280 -37.571 1.00 43.35 87 GLU A C 1
ATOM 695 O O . GLU A 1 87 ? -12.205 106.332 -38.342 1.00 38.70 87 GLU A O 1
ATOM 701 N N . VAL A 1 88 ? -11.995 107.122 -36.243 1.00 37.78 88 VAL A N 1
ATOM 702 C CA . VAL A 1 88 ? -12.270 105.809 -35.666 1.00 34.23 88 VAL A CA 1
ATOM 703 C C . VAL A 1 88 ? -13.739 105.456 -35.842 1.00 39.44 88 VAL A C 1
ATOM 704 O O . VAL A 1 88 ? -14.087 104.313 -36.163 1.00 36.00 88 VAL A O 1
ATOM 708 N N . TYR A 1 89 ? -14.625 106.441 -35.663 1.00 39.44 89 TYR A N 1
ATOM 709 C CA . TYR A 1 89 ? -16.039 106.221 -35.938 1.00 38.09 89 TYR A CA 1
ATOM 710 C C . TYR A 1 89 ? -16.250 105.713 -37.357 1.00 39.58 89 TYR A C 1
ATOM 711 O O . TYR A 1 89 ? -17.034 104.784 -37.581 1.00 39.05 89 TYR A O 1
ATOM 720 N N . GLU A 1 90 ? -15.550 106.307 -38.328 1.00 43.92 90 GLU A N 1
ATOM 721 C CA . GLU A 1 90 ? -15.740 105.917 -39.724 1.00 43.34 90 GLU A CA 1
ATOM 722 C C . GLU A 1 90 ? -15.284 104.480 -39.973 1.00 40.55 90 GLU A C 1
ATOM 723 O O . GLU A 1 90 ? -15.965 103.719 -40.668 1.00 40.03 90 GLU A O 1
ATOM 729 N N . TYR A 1 91 ? -14.148 104.087 -39.398 1.00 37.67 91 TYR A N 1
ATOM 730 C CA . TYR A 1 91 ? -13.695 102.706 -39.524 1.00 38.94 91 TYR A CA 1
ATOM 731 C C . TYR A 1 91 ? -14.734 101.743 -38.955 1.00 45.89 91 TYR A C 1
ATOM 732 O O . TYR A 1 91 ? -15.123 100.766 -39.607 1.00 35.15 91 TYR A O 1
ATOM 741 N N . VAL A 1 92 ? -15.218 102.025 -37.741 1.00 44.48 92 VAL A N 1
ATOM 742 C CA . VAL A 1 92 ? -16.262 101.204 -37.129 1.00 42.77 92 VAL A CA 1
ATOM 743 C C . VAL A 1 92 ? -17.483 101.106 -38.038 1.00 44.39 92 VAL A C 1
ATOM 744 O O . VAL A 1 92 ? -18.004 100.012 -38.289 1.00 44.58 92 VAL A O 1
ATOM 748 N N . GLU A 1 93 ? -17.967 102.245 -38.540 1.00 48.16 93 GLU A N 1
ATOM 749 C CA . GLU A 1 93 ? -19.156 102.205 -39.388 1.00 53.56 93 GLU A CA 1
ATOM 750 C C . GLU A 1 93 ? -18.892 101.419 -40.667 1.00 52.94 93 GLU A C 1
ATOM 751 O O . GLU A 1 93 ? -19.739 100.632 -41.113 1.00 52.31 93 GLU A O 1
ATOM 757 N N . ARG A 1 94 ? -17.716 101.614 -41.263 1.00 47.74 94 ARG A N 1
ATOM 758 C CA . ARG A 1 94 ? -17.338 100.865 -42.452 1.00 43.72 94 ARG A CA 1
ATOM 759 C C . ARG A 1 94 ? -17.345 99.366 -42.186 1.00 45.33 94 ARG A C 1
ATOM 760 O O . ARG A 1 94 ? -17.902 98.587 -42.967 1.00 43.45 94 ARG A O 1
ATOM 768 N N . GLU A 1 95 ? -16.723 98.941 -41.082 1.00 42.92 95 GLU A N 1
ATOM 769 C CA . GLU A 1 95 ? -16.639 97.514 -40.785 1.00 45.33 95 GLU A CA 1
ATOM 770 C C . GLU A 1 95 ? -17.997 96.917 -40.436 1.00 51.94 95 GLU A C 1
ATOM 771 O O . GLU A 1 95 ? -18.230 95.732 -40.704 1.00 51.96 95 GLU A O 1
ATOM 777 N N . ARG A 1 96 ? -18.901 97.693 -39.828 1.00 51.87 96 ARG A N 1
ATOM 778 C CA . ARG A 1 96 ? -20.192 97.107 -39.483 1.00 52.16 96 ARG A CA 1
ATOM 779 C C . ARG A 1 96 ? -21.093 97.028 -40.704 1.00 61.61 96 ARG A C 1
ATOM 780 O O . ARG A 1 96 ? -21.797 96.030 -40.890 1.00 67.85 96 ARG A O 1
ATOM 788 N N . GLN A 1 97 ? -21.068 98.063 -41.553 1.00 63.97 97 GLN A N 1
ATOM 789 C CA . GLN A 1 97 ? -21.747 97.994 -42.842 1.00 61.58 97 GLN A CA 1
ATOM 790 C C . GLN A 1 97 ? -21.209 96.846 -43.688 1.00 61.47 97 GLN A C 1
ATOM 791 O O . GLN A 1 97 ? -21.966 96.215 -44.435 1.00 64.39 97 GLN A O 1
ATOM 797 N N . LEU A 1 98 ? -19.908 96.563 -43.578 1.00 58.78 98 LEU A N 1
ATOM 798 C CA . LEU A 1 98 ? -19.330 95.391 -44.225 1.00 58.34 98 LEU A CA 1
ATOM 799 C C . LEU A 1 98 ? -19.968 94.108 -43.702 1.00 68.50 98 LEU A C 1
ATOM 800 O O . LEU A 1 98 ? -20.186 93.157 -44.463 1.00 73.13 98 LEU A O 1
ATOM 805 N N . LYS A 1 99 ? -20.290 94.064 -42.407 1.00 70.93 99 LYS A N 1
ATOM 806 C CA . LYS A 1 99 ? -20.897 92.872 -41.826 1.00 73.73 99 LYS A CA 1
ATOM 807 C C . LYS A 1 99 ? -22.341 92.667 -42.268 1.00 80.57 99 LYS A C 1
ATOM 808 O O . LYS A 1 99 ? -22.883 91.577 -42.057 1.00 83.29 99 LYS A O 1
ATOM 810 N N . ALA A 1 100 ? -22.971 93.676 -42.874 1.00 77.60 100 ALA A N 1
ATOM 811 C CA . ALA A 1 100 ? -24.345 93.579 -43.361 1.00 80.52 100 ALA A CA 1
ATOM 812 C C . ALA A 1 100 ? -24.489 92.687 -44.595 1.00 90.36 100 ALA A C 1
ATOM 813 O O . ALA A 1 100 ? -25.589 92.689 -45.171 1.00 86.35 100 ALA A O 1
ATOM 815 N N . ASP A 1 101 ? -23.469 91.945 -45.025 1.00 89.27 101 ASP A N 1
ATOM 816 C CA . ASP A 1 101 ? -23.602 91.131 -46.228 1.00 90.91 101 ASP A CA 1
ATOM 817 C C . ASP A 1 101 ? -23.681 89.648 -45.886 1.00 94.63 101 ASP A C 1
ATOM 818 O O . ASP A 1 101 ? -24.754 89.048 -45.976 1.00 94.02 101 ASP A O 1
ATOM 823 N N . LYS A 1 102 ? -22.557 89.039 -45.515 1.00 94.94 102 LYS A N 1
ATOM 824 C CA . LYS A 1 102 ? -22.553 87.601 -45.240 1.00 99.34 102 LYS A CA 1
ATOM 825 C C . LYS A 1 102 ? -21.702 87.306 -44.016 1.00 100.56 102 LYS A C 1
ATOM 826 O O . LYS A 1 102 ? -20.489 87.562 -44.009 1.00 96.59 102 LYS A O 1
ATOM 832 N N . GLU A 1 103 ? -22.340 86.764 -42.987 1.00 101.42 103 GLU A N 1
ATOM 833 C CA . GLU A 1 103 ? -21.579 86.119 -41.925 1.00 97.69 103 GLU A CA 1
ATOM 834 C C . GLU A 1 103 ? -22.146 84.742 -41.612 1.00 99.91 103 GLU A C 1
ATOM 835 O O . GLU A 1 103 ? -21.408 83.833 -41.215 1.00 100.75 103 GLU A O 1
ATOM 841 N N . TYR A 1 104 ? -23.448 84.581 -41.769 1.00 102.29 104 TYR A N 1
ATOM 842 C CA . TYR A 1 104 ? -24.084 83.314 -41.465 1.00 101.26 104 TYR A CA 1
ATOM 843 C C . TYR A 1 104 ? -24.008 82.351 -42.645 1.00 105.31 104 TYR A C 1
ATOM 844 O O . TYR A 1 104 ? -24.686 81.319 -42.627 1.00 105.01 104 TYR A O 1
ATOM 853 N N . ARG A 1 105 ? -23.169 82.663 -43.625 1.00 105.99 105 ARG A N 1
ATOM 854 C CA . ARG A 1 105 ? -22.816 81.780 -44.720 1.00 104.27 105 ARG A CA 1
ATOM 855 C C . ARG A 1 105 ? -21.573 80.978 -44.403 1.00 101.55 105 ARG A C 1
ATOM 856 O O . ARG A 1 105 ? -20.917 81.157 -43.372 1.00 103.20 105 ARG A O 1
ATOM 864 N N . LYS A 1 106 ? -21.170 80.186 -45.394 1.00 98.59 106 LYS A N 1
ATOM 865 C CA . LYS A 1 106 ? -20.202 79.140 -45.102 1.00 97.17 106 LYS A CA 1
ATOM 866 C C . LYS A 1 106 ? -18.792 79.677 -44.943 1.00 102.05 106 LYS A C 1
ATOM 867 O O . LYS A 1 106 ? -17.924 78.954 -44.445 1.00 95.84 106 LYS A O 1
ATOM 873 N N . LYS A 1 107 ? -18.551 80.941 -45.314 1.00 103.18 107 LYS A N 1
ATOM 874 C CA . LYS A 1 107 ? -17.216 81.504 -45.106 1.00 102.64 107 LYS A CA 1
ATOM 875 C C . LYS A 1 107 ? -16.914 81.625 -43.617 1.00 96.28 107 LYS A C 1
ATOM 876 O O . LYS A 1 107 ? -15.832 81.244 -43.156 1.00 96.08 107 LYS A O 1
ATOM 882 N N . ILE A 1 108 ? -17.893 82.079 -42.838 1.00 98.59 108 ILE A N 1
ATOM 883 C CA . ILE A 1 108 ? -17.757 82.215 -41.392 1.00 97.84 108 ILE A CA 1
ATOM 884 C C . ILE A 1 108 ? -18.771 81.303 -40.666 1.00 94.24 108 ILE A C 1
ATOM 885 O O . ILE A 1 108 ? -19.050 81.478 -39.487 1.00 93.20 108 ILE A O 1
ATOM 890 N N . SER A 1 109 ? -19.258 80.256 -41.335 1.00 91.63 109 SER A N 1
ATOM 891 C CA . SER A 1 109 ? -20.129 79.306 -40.631 1.00 89.35 109 SER A CA 1
ATOM 892 C C . SER A 1 109 ? -19.385 78.047 -40.162 1.00 84.13 109 SER A C 1
ATOM 893 O O . SER A 1 109 ? -19.131 77.893 -38.962 1.00 82.45 109 SER A O 1
ATOM 896 N N . ALA A 1 110 ? -19.045 77.130 -41.086 1.00 81.56 110 ALA A N 1
ATOM 897 C CA . ALA A 1 110 ? -18.386 75.873 -40.689 1.00 78.01 110 ALA A CA 1
ATOM 898 C C . ALA A 1 110 ? -17.072 76.132 -39.984 1.00 73.11 110 ALA A C 1
ATOM 899 O O . ALA A 1 110 ? -16.753 75.485 -38.984 1.00 71.22 110 ALA A O 1
ATOM 901 N N . GLU A 1 111 ? -16.294 77.081 -40.501 1.00 74.31 111 GLU A N 1
ATOM 902 C CA . GLU A 1 111 ? -14.943 77.271 -39.998 1.00 75.87 111 GLU A CA 1
ATOM 903 C C . GLU A 1 111 ? -14.968 77.903 -38.608 1.00 74.73 111 GLU A C 1
ATOM 904 O O . GLU A 1 111 ? -14.383 77.368 -37.662 1.00 69.72 111 GLU A O 1
ATOM 910 N N . ARG A 1 112 ? -15.690 79.019 -38.451 1.00 69.56 112 ARG A N 1
ATOM 911 C CA . ARG A 1 112 ? -16.013 79.540 -37.116 1.00 73.27 112 ARG A CA 1
ATOM 912 C C . ARG A 1 112 ? -16.490 78.432 -36.167 1.00 70.97 112 ARG A C 1
ATOM 913 O O . ARG A 1 112 ? -16.042 78.356 -35.022 1.00 62.32 112 ARG A O 1
ATOM 921 N N . LYS A 1 113 ? -17.419 77.580 -36.616 1.00 67.57 113 LYS A N 1
ATOM 922 C CA . LYS A 1 113 ? -17.856 76.447 -35.809 1.00 67.18 113 LYS A CA 1
ATOM 923 C C . LYS A 1 113 ? -16.702 75.506 -35.467 1.00 64.65 113 LYS A C 1
ATOM 924 O O . LYS A 1 113 ? -16.581 75.063 -34.318 1.00 55.55 113 LYS A O 1
ATOM 930 N N . ARG A 1 114 ? -15.850 75.180 -36.445 1.00 59.70 114 ARG A N 1
ATOM 931 C CA . ARG A 1 114 ? -14.807 74.182 -36.218 1.00 60.64 114 ARG A CA 1
ATOM 932 C C . ARG A 1 114 ? -13.776 74.669 -35.207 1.00 53.43 114 ARG A C 1
ATOM 933 O O . ARG A 1 114 ? -13.371 73.920 -34.311 1.00 47.69 114 ARG A O 1
ATOM 941 N N . LEU A 1 115 ? -13.315 75.909 -35.359 1.00 56.98 115 LEU A N 1
ATOM 942 C CA . LEU A 1 115 ? -12.318 76.446 -34.442 1.00 52.97 115 LEU A CA 1
ATOM 943 C C . LEU A 1 115 ? -12.884 76.572 -33.034 1.00 48.98 115 LEU A C 1
ATOM 944 O O . LEU A 1 115 ? -12.184 76.303 -32.051 1.00 43.79 115 LEU A O 1
ATOM 949 N N . ARG A 1 116 ? -14.156 76.963 -32.918 1.00 49.63 116 ARG A N 1
ATOM 950 C CA . ARG A 1 116 ? -14.793 77.041 -31.608 1.00 50.75 116 ARG A CA 1
ATOM 951 C C . ARG A 1 116 ? -14.749 75.689 -30.901 1.00 40.06 116 ARG A C 1
ATOM 952 O O . ARG A 1 116 ? -14.363 75.594 -29.728 1.00 38.65 116 ARG A O 1
ATOM 960 N N . GLU A 1 117 ? -15.113 74.624 -31.616 1.00 38.27 117 GLU A N 1
ATOM 961 C CA . GLU A 1 117 ? -15.111 73.292 -31.024 1.00 37.35 117 GLU A CA 1
ATOM 962 C C . GLU A 1 117 ? -13.692 72.852 -30.693 1.00 36.08 117 GLU A C 1
ATOM 963 O O . GLU A 1 117 ? -13.461 72.160 -29.691 1.00 28.51 117 GLU A O 1
ATOM 969 N N . GLU A 1 118 ? -12.738 73.251 -31.530 1.00 32.99 118 GLU A N 1
ATOM 970 C CA . GLU A 1 118 ? -11.335 72.917 -31.312 1.00 36.15 118 GLU A CA 1
ATOM 971 C C . GLU A 1 118 ? -10.820 73.508 -30.000 1.00 33.60 118 GLU A C 1
ATOM 972 O O . GLU A 1 118 ? -10.148 72.819 -29.217 1.00 31.01 118 GLU A O 1
ATOM 978 N N . LEU A 1 119 ? -11.109 74.792 -29.749 1.00 30.39 119 LEU A N 1
ATOM 979 C CA . LEU A 1 119 ? -10.677 75.396 -28.490 1.00 35.84 119 LEU A CA 1
ATOM 980 C C . LEU A 1 119 ? -11.388 74.764 -27.303 1.00 28.25 119 LEU A C 1
ATOM 981 O O . LEU A 1 119 ? -10.772 74.532 -26.266 1.00 24.68 119 LEU A O 1
ATOM 986 N N . LYS A 1 120 ? -12.689 74.475 -27.439 1.00 30.18 120 LYS A N 1
ATOM 987 C CA . LYS A 1 120 ? -13.416 73.814 -26.364 1.00 29.95 120 LYS A CA 1
ATOM 988 C C . LYS A 1 120 ? -12.833 72.437 -26.055 1.00 30.57 120 LYS A C 1
ATOM 989 O O . LYS A 1 120 ? -12.717 72.045 -24.880 1.00 26.76 120 LYS A O 1
ATOM 995 N N . ALA A 1 121 ? -12.445 71.691 -27.088 1.00 27.04 121 ALA A N 1
ATOM 996 C CA . ALA A 1 121 ? -11.826 70.401 -26.826 1.00 29.43 121 ALA A CA 1
ATOM 997 C C . ALA A 1 121 ? -10.481 70.567 -26.129 1.00 28.15 121 ALA A C 1
ATOM 998 O O . ALA A 1 121 ? -10.096 69.716 -25.317 1.00 26.65 121 ALA A O 1
ATOM 1000 N N . ARG A 1 122 ? -9.787 71.675 -26.386 1.00 25.47 122 ARG A N 1
ATOM 1001 C CA . ARG A 1 122 ? -8.448 71.864 -25.822 1.00 26.78 122 ARG A CA 1
ATOM 1002 C C . ARG A 1 122 ? -8.492 72.275 -24.353 1.00 29.31 122 ARG A C 1
ATOM 1003 O O . ARG A 1 122 ? -7.664 71.817 -23.552 1.00 24.46 122 ARG A O 1
ATOM 1011 N N . TYR A 1 123 ? -9.439 73.138 -23.975 1.00 26.02 123 TYR A N 1
ATOM 1012 C CA . TYR A 1 123 ? -9.467 73.763 -22.656 1.00 20.51 123 TYR A CA 1
ATOM 1013 C C . TYR A 1 123 ? -10.710 73.457 -21.830 1.00 24.94 123 TYR A C 1
ATOM 1014 O O . TYR A 1 123 ? -10.728 73.780 -20.637 1.00 24.23 123 TYR A O 1
ATOM 1023 N N . GLY A 1 124 ? -11.729 72.832 -22.401 1.00 22.88 124 GLY A N 1
ATOM 1024 C CA . GLY A 1 124 ? -13.000 72.731 -21.710 1.00 29.61 124 GLY A CA 1
ATOM 1025 C C . GLY A 1 124 ? -13.181 71.592 -20.732 1.00 27.22 124 GLY A C 1
ATOM 1026 O O . GLY A 1 124 ? -14.258 71.469 -20.150 1.00 30.15 124 GLY A O 1
ATOM 1027 N N . TRP A 1 125 ? -12.167 70.766 -20.505 1.00 24.66 125 TRP A N 1
ATOM 1028 C CA . TRP A 1 125 ? -12.304 69.533 -19.745 1.00 25.27 125 TRP A CA 1
ATOM 1029 C C . TRP A 1 125 ? -11.203 69.423 -18.703 1.00 28.02 125 TRP A C 1
ATOM 1030 O O . TRP A 1 125 ? -10.029 69.660 -19.005 1.00 26.59 125 TRP A O 1
ATOM 1041 N N . ALA A 1 126 ? -11.588 69.057 -17.488 1.00 22.42 126 ALA A N 1
ATOM 1042 C CA . ALA A 1 126 ? -10.661 68.740 -16.417 1.00 22.61 126 ALA A CA 1
ATOM 1043 C C . ALA A 1 126 ? -10.881 67.296 -15.982 1.00 27.45 126 ALA A C 1
ATOM 1044 O O . ALA A 1 126 ? -11.972 66.740 -16.144 1.00 27.57 126 ALA A O 1
ATOM 1046 N N . GLU A 1 127 ? -9.857 66.681 -15.392 1.00 21.80 127 GLU A N 1
ATOM 1047 C CA . GLU A 1 127 ? -10.036 65.377 -14.766 1.00 26.11 127 GLU A CA 1
ATOM 1048 C C . GLU A 1 127 ? -9.791 65.523 -13.276 1.00 26.72 127 GLU A C 1
ATOM 1049 O O . GLU A 1 127 ? -8.721 65.983 -12.864 1.00 25.18 127 GLU A O 1
ATOM 1063 N N . ASP A 1 129 ? -9.884 63.371 -9.693 1.00 31.57 129 ASP A N 1
ATOM 1064 C CA . ASP A 1 129 ? -9.952 62.024 -9.122 1.00 34.79 129 ASP A CA 1
ATOM 1065 C C . ASP A 1 129 ? -10.378 60.995 -10.172 1.00 30.68 129 ASP A C 1
ATOM 1066 O O . ASP A 1 129 ? -11.150 60.077 -9.895 1.00 39.77 129 ASP A O 1
ATOM 1071 N N . GLY A 1 130 ? -9.875 61.156 -11.398 1.00 29.65 130 GLY A N 1
ATOM 1072 C CA . GLY A 1 130 ? -10.126 60.213 -12.466 1.00 34.32 130 GLY A CA 1
ATOM 1073 C C . GLY A 1 130 ? -11.447 60.387 -13.187 1.00 39.59 130 GLY A C 1
ATOM 1074 O O . GLY A 1 130 ? -11.736 59.608 -14.097 1.00 38.58 130 GLY A O 1
ATOM 1075 N N . LYS A 1 131 ? -12.262 61.371 -12.819 1.00 34.65 131 LYS A N 1
ATOM 1076 C CA . LYS A 1 131 ? -13.519 61.636 -13.524 1.00 33.92 131 LYS A CA 1
ATOM 1077 C C . LYS A 1 131 ? -13.410 62.916 -14.328 1.00 31.58 131 LYS A C 1
ATOM 1078 O O . LYS A 1 131 ? -12.851 63.912 -13.856 1.00 29.68 131 LYS A O 1
ATOM 1084 N N . ARG A 1 132 ? -13.973 62.896 -15.526 1.00 30.29 132 ARG A N 1
ATOM 1085 C CA . ARG A 1 132 ? -13.903 64.046 -16.416 1.00 30.32 132 ARG A CA 1
ATOM 1086 C C . ARG A 1 132 ? -15.082 64.971 -16.166 1.00 35.40 132 ARG A C 1
ATOM 1087 O O . ARG A 1 132 ? -16.193 64.505 -15.900 1.00 33.28 132 ARG A O 1
ATOM 1095 N N . PHE A 1 133 ? -14.805 66.275 -16.157 1.00 26.03 133 PHE A N 1
ATOM 1096 C CA . PHE A 1 133 ? -15.766 67.327 -15.823 1.00 27.86 133 PHE A CA 1
ATOM 1097 C C . PHE A 1 133 ? -15.557 68.486 -16.773 1.00 30.18 133 PHE A C 1
ATOM 1098 O O . PHE A 1 133 ? -14.413 68.845 -17.084 1.00 25.92 133 PHE A O 1
ATOM 1106 N N . GLU A 1 134 ? -16.664 69.086 -17.190 1.00 23.41 134 GLU A N 1
ATOM 1107 C CA . GLU A 1 134 ? -16.614 70.287 -18.002 1.00 27.06 134 GLU A CA 1
ATOM 1108 C C . GLU A 1 134 ? -16.198 71.483 -17.156 1.00 24.65 134 GLU A C 1
ATOM 1109 O O . GLU A 1 134 ? -16.654 71.651 -16.022 1.00 24.96 134 GLU A O 1
ATOM 1115 N N . ILE A 1 135 ? -15.292 72.287 -17.704 1.00 25.32 135 ILE A N 1
ATOM 1116 C CA . ILE A 1 135 ? -14.854 73.523 -17.070 1.00 25.23 135 ILE A CA 1
ATOM 1117 C C . ILE A 1 135 ? -15.767 74.647 -17.530 1.00 23.51 135 ILE A C 1
ATOM 1118 O O . ILE A 1 135 ? -16.054 74.776 -18.723 1.00 20.67 135 ILE A O 1
ATOM 1123 N N . ALA A 1 136 ? -16.230 75.460 -16.588 1.00 25.70 136 ALA A N 1
ATOM 1124 C CA . ALA A 1 136 ? -17.270 76.425 -16.946 1.00 27.79 136 ALA A CA 1
ATOM 1125 C C . ALA A 1 136 ? -16.720 77.627 -17.713 1.00 27.06 136 ALA A C 1
ATOM 1126 O O . ALA A 1 136 ? -17.286 78.026 -18.736 1.00 28.92 136 ALA A O 1
ATOM 1128 N N . ASN A 1 137 ? -15.660 78.257 -17.211 1.00 22.99 137 ASN A N 1
ATOM 1129 C CA . ASN A 1 137 ? -15.237 79.565 -17.720 1.00 24.16 137 ASN A CA 1
ATOM 1130 C C . ASN A 1 137 ? -13.735 79.545 -18.020 1.00 26.91 137 ASN A C 1
ATOM 1131 O O . ASN A 1 137 ? -12.945 80.258 -17.404 1.00 25.08 137 ASN A O 1
ATOM 1136 N N . TRP A 1 138 ? -13.347 78.729 -18.996 1.00 23.32 138 TRP A N 1
ATOM 1137 C CA . TRP A 1 138 ? -11.937 78.563 -19.341 1.00 26.52 138 TRP A CA 1
ATOM 1138 C C . TRP A 1 138 ? -11.387 79.657 -20.250 1.00 26.73 138 TRP A C 1
ATOM 1139 O O . TRP A 1 138 ? -10.171 79.666 -20.509 1.00 26.27 138 TRP A O 1
ATOM 1158 N N . VAL A 1 140 ? -10.285 83.443 -20.802 1.00 24.50 140 VAL A N 1
ATOM 1159 C CA . VAL A 1 140 ? -9.976 84.733 -20.198 1.00 30.34 140 VAL A CA 1
ATOM 1160 C C . VAL A 1 140 ? -10.586 85.808 -21.092 1.00 31.57 140 VAL A C 1
ATOM 1161 O O . VAL A 1 140 ? -10.306 85.853 -22.294 1.00 30.68 140 VAL A O 1
ATOM 1165 N N . GLU A 1 141 ? -11.435 86.663 -20.520 1.00 31.23 141 GLU A N 1
ATOM 1166 C CA . GLU A 1 141 ? -12.079 87.689 -21.325 1.00 35.83 141 GLU A CA 1
ATOM 1167 C C . GLU A 1 141 ? -11.059 88.716 -21.815 1.00 34.52 141 GLU A C 1
ATOM 1168 O O . GLU A 1 141 ? -10.068 89.005 -21.133 1.00 33.25 141 GLU A O 1
ATOM 1174 N N . PRO A 1 142 ? -11.256 89.239 -23.021 1.00 31.79 142 PRO A N 1
ATOM 1175 C CA . PRO A 1 142 ? -10.354 90.256 -23.557 1.00 31.19 142 PRO A CA 1
ATOM 1176 C C . PRO A 1 142 ? -10.472 91.557 -22.783 1.00 30.17 142 PRO A C 1
ATOM 1177 O O . PRO A 1 142 ? -11.465 91.782 -22.073 1.00 27.02 142 PRO A O 1
ATOM 1181 N N . PRO A 1 143 ? -9.490 92.442 -22.907 1.00 29.54 143 PRO A N 1
ATOM 1182 C CA . PRO A 1 143 ? -9.609 93.769 -22.283 1.00 28.16 143 PRO A CA 1
ATOM 1183 C C . PRO A 1 143 ? -10.704 94.585 -22.949 1.00 33.18 143 PRO A C 1
ATOM 1184 O O . PRO A 1 143 ? -11.149 94.286 -24.056 1.00 30.83 143 PRO A O 1
ATOM 1188 N N . GLY A 1 144 ? -11.155 95.618 -22.246 1.00 26.12 144 GLY A N 1
ATOM 1189 C CA . GLY A 1 144 ? -12.236 96.444 -22.752 1.00 26.53 144 GLY A CA 1
ATOM 1190 C C . GLY A 1 144 ? -12.657 97.447 -21.702 1.00 28.29 144 GLY A C 1
ATOM 1191 O O . GLY A 1 144 ? -12.036 97.564 -20.642 1.00 25.80 144 GLY A O 1
ATOM 1192 N N . ILE A 1 145 ? -13.725 98.170 -22.018 1.00 26.11 145 ILE A N 1
ATOM 1193 C CA . ILE A 1 145 ? -14.259 99.183 -21.109 1.00 25.95 145 ILE A CA 1
ATOM 1194 C C . ILE A 1 145 ? -15.175 98.528 -20.080 1.00 27.28 145 ILE A C 1
ATOM 1195 O O . ILE A 1 145 ? -16.106 97.790 -20.423 1.00 22.48 145 ILE A O 1
ATOM 1200 N N . PHE A 1 146 ? -14.926 98.816 -18.809 1.00 24.69 146 PHE A N 1
ATOM 1201 C CA . PHE A 1 146 ? -15.681 98.184 -17.738 1.00 23.01 146 PHE A CA 1
ATOM 1202 C C . PHE A 1 146 ? -17.081 98.764 -17.626 1.00 23.48 146 PHE A C 1
ATOM 1203 O O . PHE A 1 146 ? -17.277 99.976 -17.722 1.00 21.91 146 PHE A O 1
ATOM 1219 N N . GLY A 1 148 ? -20.883 97.925 -15.166 1.00 32.49 148 GLY A N 1
ATOM 1220 C CA . GLY A 1 148 ? -21.646 97.128 -14.230 1.00 32.29 148 GLY A CA 1
ATOM 1221 C C . GLY A 1 148 ? -23.121 97.161 -14.575 1.00 36.49 148 GLY A C 1
ATOM 1222 O O . GLY A 1 148 ? -23.480 97.084 -15.749 1.00 35.68 148 GLY A O 1
ATOM 1223 N N . ARG A 1 149 ? -23.984 97.293 -13.567 1.00 34.81 149 ARG A N 1
ATOM 1224 C CA . ARG A 1 149 ? -25.423 97.329 -13.795 1.00 36.95 149 ARG A CA 1
ATOM 1225 C C . ARG A 1 149 ? -25.952 98.715 -14.162 1.00 37.04 149 ARG A C 1
ATOM 1226 O O . ARG A 1 149 ? -27.160 98.853 -14.405 1.00 36.25 149 ARG A O 1
ATOM 1234 N N . GLY A 1 150 ? -25.109 99.744 -14.200 1.00 31.26 150 GLY A N 1
ATOM 1235 C CA . GLY A 1 150 ? -25.582 101.060 -14.579 1.00 27.29 150 GLY A CA 1
ATOM 1236 C C . GLY A 1 150 ? -25.011 102.191 -13.739 1.00 33.74 150 GLY A C 1
ATOM 1237 O O . GLY A 1 150 ? -24.771 103.287 -14.256 1.00 31.02 150 GLY A O 1
ATOM 1238 N N . ASN A 1 151 ? -24.774 101.941 -12.449 1.00 28.05 151 ASN A N 1
ATOM 1239 C CA . ASN A 1 151 ? -24.245 102.959 -11.546 1.00 28.34 151 ASN A CA 1
ATOM 1240 C C . ASN A 1 151 ? -22.936 102.528 -10.879 1.00 31.51 151 ASN A C 1
ATOM 1241 O O . ASN A 1 151 ? -22.628 102.979 -9.771 1.00 28.33 151 ASN A O 1
ATOM 1246 N N . HIS A 1 152 ? -22.151 101.670 -11.523 1.00 25.13 152 HIS A N 1
ATOM 1247 C CA . HIS A 1 152 ? -20.880 101.253 -10.907 1.00 28.02 152 HIS A CA 1
ATOM 1248 C C . HIS A 1 152 ? -19.890 102.419 -10.901 1.00 23.64 152 HIS A C 1
ATOM 1249 O O . HIS A 1 152 ? -19.736 103.106 -11.916 1.00 26.02 152 HIS A O 1
ATOM 1256 N N . PRO A 1 153 ? -19.207 102.679 -9.785 1.00 26.71 153 PRO A N 1
ATOM 1257 C CA . PRO A 1 153 ? -18.243 103.802 -9.745 1.00 25.97 153 PRO A CA 1
ATOM 1258 C C . PRO A 1 153 ? -17.062 103.690 -10.712 1.00 21.74 153 PRO A C 1
ATOM 1259 O O . PRO A 1 153 ? -16.423 104.703 -11.001 1.00 24.94 153 PRO A O 1
ATOM 1263 N N . LEU A 1 154 ? -16.715 102.505 -11.195 1.00 20.07 154 LEU A N 1
ATOM 1264 C CA . LEU A 1 154 ? -15.611 102.364 -12.138 1.00 24.76 154 LEU A CA 1
ATOM 1265 C C . LEU A 1 154 ? -16.088 102.259 -13.589 1.00 24.26 154 LEU A C 1
ATOM 1266 O O . LEU A 1 154 ? -15.298 101.922 -14.460 1.00 22.85 154 LEU A O 1
ATOM 1271 N N . ARG A 1 155 ? -17.364 102.498 -13.859 1.00 20.26 155 ARG A N 1
ATOM 1272 C CA . ARG A 1 155 ? -17.840 102.402 -15.237 1.00 19.84 155 ARG A CA 1
ATOM 1273 C C . ARG A 1 155 ? -17.083 103.379 -16.140 1.00 26.15 155 ARG A C 1
ATOM 1274 O O . ARG A 1 155 ? -16.848 104.540 -15.780 1.00 25.01 155 ARG A O 1
ATOM 1282 N N . GLY A 1 156 ? -16.651 102.879 -17.302 1.00 26.24 156 GLY A N 1
ATOM 1283 C CA . GLY A 1 156 ? -15.819 103.613 -18.223 1.00 23.84 156 GLY A CA 1
ATOM 1284 C C . GLY A 1 156 ? -14.336 103.362 -18.067 1.00 22.66 156 GLY A C 1
ATOM 1285 O O . GLY A 1 156 ? -13.577 103.653 -18.991 1.00 25.83 156 GLY A O 1
ATOM 1286 N N . ARG A 1 157 ? -13.905 102.810 -16.931 1.00 21.71 157 ARG A N 1
ATOM 1287 C CA . ARG A 1 157 ? -12.502 102.486 -16.749 1.00 22.91 157 ARG A CA 1
ATOM 1288 C C . ARG A 1 157 ? -12.106 101.344 -17.679 1.00 21.54 157 ARG A C 1
ATOM 1289 O O . ARG A 1 157 ? -12.934 100.522 -18.072 1.00 22.77 157 ARG A O 1
ATOM 1297 N N . TRP A 1 158 ? -10.826 101.298 -18.012 1.00 22.08 158 TRP A N 1
ATOM 1298 C CA . TRP A 1 158 ? -10.285 100.241 -18.856 1.00 24.18 158 TRP A CA 1
ATOM 1299 C C . TRP A 1 158 ? -9.999 98.991 -18.020 1.00 23.74 158 TRP A C 1
ATOM 1300 O O . TRP A 1 158 ? -9.475 99.080 -16.905 1.00 23.80 158 TRP A O 1
ATOM 1311 N N . LYS A 1 159 ? -10.384 97.825 -18.559 1.00 24.65 159 LYS A N 1
ATOM 1312 C CA . LYS A 1 159 ? -10.043 96.531 -17.976 1.00 25.45 159 LYS A CA 1
ATOM 1313 C C . LYS A 1 159 ? -8.767 96.036 -18.643 1.00 27.26 159 LYS A C 1
ATOM 1314 O O . LYS A 1 159 ? -8.815 95.644 -19.823 1.00 26.09 159 LYS A O 1
ATOM 1320 N N . PRO A 1 160 ? -7.619 96.069 -17.972 1.00 27.25 160 PRO A N 1
ATOM 1321 C CA . PRO A 1 160 ? -6.352 95.785 -18.668 1.00 27.51 160 PRO A CA 1
ATOM 1322 C C . PRO A 1 160 ? -6.195 94.314 -19.040 1.00 30.80 160 PRO A C 1
ATOM 1323 O O . PRO A 1 160 ? -6.715 93.412 -18.377 1.00 24.35 160 PRO A O 1
ATOM 1327 N N . ARG A 1 161 ? -5.448 94.086 -20.117 1.00 30.48 161 ARG A N 1
ATOM 1328 C CA . ARG A 1 161 ? -5.237 92.735 -20.635 1.00 31.70 161 ARG A CA 1
ATOM 1329 C C . ARG A 1 161 ? -4.536 91.847 -19.612 1.00 25.95 161 ARG A C 1
ATOM 1330 O O . ARG A 1 161 ? -3.595 92.271 -18.934 1.00 25.14 161 ARG A O 1
ATOM 1338 N N . VAL A 1 162 ? -5.016 90.604 -19.492 1.00 25.14 162 VAL A N 1
ATOM 1339 C CA . VAL A 1 162 ? -4.438 89.588 -18.605 1.00 24.02 162 VAL A CA 1
ATOM 1340 C C . VAL A 1 162 ? -3.540 88.672 -19.429 1.00 27.03 162 VAL A C 1
ATOM 1341 O O . VAL A 1 162 ? -3.880 88.322 -20.570 1.00 26.27 162 VAL A O 1
ATOM 1345 N N . TYR A 1 163 ? -2.401 88.283 -18.856 1.00 27.71 163 TYR A N 1
ATOM 1346 C CA . TYR A 1 163 ? -1.411 87.426 -19.508 1.00 23.33 163 TYR A CA 1
ATOM 1347 C C . TYR A 1 163 ? -1.209 86.137 -18.742 1.00 23.73 163 TYR A C 1
ATOM 1348 O O . TYR A 1 163 ? -1.552 86.028 -17.567 1.00 25.51 163 TYR A O 1
ATOM 1357 N N . GLU A 1 164 ? -0.602 85.165 -19.425 1.00 26.32 164 GLU A N 1
ATOM 1358 C CA . GLU A 1 164 ? -0.268 83.904 -18.768 1.00 25.35 164 GLU A CA 1
ATOM 1359 C C . GLU A 1 164 ? 0.496 84.155 -17.473 1.00 24.97 164 GLU A C 1
ATOM 1360 O O . GLU A 1 164 ? 0.271 83.476 -16.468 1.00 21.64 164 GLU A O 1
ATOM 1366 N N . GLU A 1 165 ? 1.429 85.117 -17.494 1.00 23.74 165 GLU A N 1
ATOM 1367 C CA . GLU A 1 165 ? 2.256 85.380 -16.321 1.00 27.88 165 GLU A CA 1
ATOM 1368 C C . GLU A 1 165 ? 1.447 85.882 -15.131 1.00 29.99 165 GLU A C 1
ATOM 1369 O O . GLU A 1 165 ? 1.935 85.828 -13.994 1.00 28.05 165 GLU A O 1
ATOM 1375 N N . ASP A 1 166 ? 0.221 86.354 -15.358 1.00 26.46 166 ASP A N 1
ATOM 1376 C CA . ASP A 1 166 ? -0.638 86.804 -14.271 1.00 27.66 166 ASP A CA 1
ATOM 1377 C C . ASP A 1 166 ? -1.399 85.668 -13.604 1.00 27.13 166 ASP A C 1
ATOM 1378 O O . ASP A 1 166 ? -2.019 85.895 -12.565 1.00 25.15 166 ASP A O 1
ATOM 1383 N N . ILE A 1 167 ? -1.364 84.458 -14.159 1.00 22.77 167 ILE A N 1
ATOM 1384 C CA . ILE A 1 167 ? -2.334 83.420 -13.840 1.00 23.09 167 ILE A CA 1
ATOM 1385 C C . ILE A 1 167 ? -1.694 82.328 -12.987 1.00 25.25 167 ILE A C 1
ATOM 1386 O O . ILE A 1 167 ? -0.589 81.859 -13.280 1.00 26.84 167 ILE A O 1
ATOM 1391 N N . THR A 1 168 ? -2.402 81.913 -11.936 1.00 26.25 168 THR A N 1
ATOM 1392 C CA . THR A 1 168 ? -2.031 80.752 -11.136 1.00 22.43 168 THR A CA 1
ATOM 1393 C C . THR A 1 168 ? -2.901 79.567 -11.537 1.00 24.99 168 THR A C 1
ATOM 1394 O O . THR A 1 168 ? -4.123 79.696 -11.629 1.00 25.30 168 THR A O 1
ATOM 1398 N N . LEU A 1 169 ? -2.277 78.424 -11.800 1.00 22.25 169 LEU A N 1
ATOM 1399 C CA . LEU A 1 169 ? -3.023 77.190 -12.015 1.00 22.54 169 LEU A CA 1
ATOM 1400 C C . LEU A 1 169 ? -2.996 76.342 -10.750 1.00 23.98 169 LEU A C 1
ATOM 1401 O O . LEU A 1 169 ? -1.972 76.271 -10.064 1.00 26.85 169 LEU A O 1
ATOM 1406 N N . ASN A 1 170 ? -4.114 75.672 -10.468 1.00 20.95 170 ASN A N 1
ATOM 1407 C CA . ASN A 1 170 ? -4.209 74.663 -9.414 1.00 21.46 170 ASN A CA 1
ATOM 1408 C C . ASN A 1 170 ? -4.225 73.287 -10.074 1.00 24.12 170 ASN A C 1
ATOM 1409 O O . ASN A 1 170 ? -5.121 72.988 -10.874 1.00 23.22 170 ASN A O 1
ATOM 1414 N N . LEU A 1 171 ? -3.238 72.457 -9.744 1.00 20.60 171 LEU A N 1
ATOM 1415 C CA . LEU A 1 171 ? -3.027 71.177 -10.402 1.00 22.04 171 LEU A CA 1
ATOM 1416 C C . LEU A 1 171 ? -2.488 70.181 -9.389 1.00 24.20 171 LEU A C 1
ATOM 1417 O O . LEU A 1 171 ? -1.874 70.563 -8.385 1.00 25.57 171 LEU A O 1
ATOM 1422 N N . GLY A 1 172 ? -2.720 68.899 -9.658 1.00 28.08 172 GLY A N 1
ATOM 1423 C CA . GLY A 1 172 ? -2.085 67.868 -8.856 1.00 30.00 172 GLY A CA 1
ATOM 1424 C C . GLY A 1 172 ? -0.573 67.967 -8.937 1.00 24.37 172 GLY A C 1
ATOM 1425 O O . GLY A 1 172 ? -0.015 68.438 -9.928 1.00 23.85 172 GLY A O 1
ATOM 1426 N N . GLU A 1 173 ? 0.094 67.553 -7.848 1.00 28.86 173 GLU A N 1
ATOM 1427 C CA . GLU A 1 173 ? 1.560 67.579 -7.790 1.00 27.37 173 GLU A CA 1
ATOM 1428 C C . GLU A 1 173 ? 2.208 66.921 -9.005 1.00 25.86 173 GLU A C 1
ATOM 1429 O O . GLU A 1 173 ? 3.235 67.397 -9.508 1.00 30.01 173 GLU A O 1
ATOM 1435 N N . ASP A 1 174 ? 1.639 65.826 -9.496 1.00 26.09 174 ASP A N 1
ATOM 1436 C CA . ASP A 1 174 ? 2.251 65.122 -10.615 1.00 25.71 174 ASP A CA 1
ATOM 1437 C C . ASP A 1 174 ? 1.432 65.226 -11.893 1.00 27.89 174 ASP A C 1
ATOM 1438 O O . ASP A 1 174 ? 1.667 64.469 -12.835 1.00 27.67 174 ASP A O 1
ATOM 1443 N N . ALA A 1 175 ? 0.485 66.156 -11.948 1.00 31.13 175 ALA A N 1
ATOM 1444 C CA . ALA A 1 175 ? -0.207 66.415 -13.193 1.00 25.09 175 ALA A CA 1
ATOM 1445 C C . ALA A 1 175 ? 0.744 67.089 -14.178 1.00 25.80 175 ALA A C 1
ATOM 1446 O O . ALA A 1 175 ? 1.641 67.833 -13.775 1.00 24.27 175 ALA A O 1
ATOM 1448 N N . PRO A 1 176 ? 0.561 66.854 -15.480 1.00 28.79 176 PRO A N 1
ATOM 1449 C CA . PRO A 1 176 ? 1.374 67.561 -16.480 1.00 27.55 176 PRO A CA 1
ATOM 1450 C C . PRO A 1 176 ? 1.196 69.064 -16.355 1.00 27.33 176 PRO A C 1
ATOM 1451 O O . PRO A 1 176 ? 0.101 69.557 -16.072 1.00 24.33 176 PRO A O 1
ATOM 1455 N N . VAL A 1 177 ? 2.286 69.793 -16.549 1.00 23.80 177 VAL A N 1
ATOM 1456 C CA . VAL A 1 177 ? 2.236 71.253 -16.564 1.00 29.10 177 VAL A CA 1
ATOM 1457 C C . VAL A 1 177 ? 1.834 71.689 -17.970 1.00 27.14 177 VAL A C 1
ATOM 1458 O O . VAL A 1 177 ? 2.589 71.463 -18.921 1.00 28.26 177 VAL A O 1
ATOM 1462 N N . PRO A 1 178 ? 0.655 72.289 -18.149 1.00 24.48 178 PRO A N 1
ATOM 1463 C CA . PRO A 1 178 ? 0.226 72.670 -19.492 1.00 20.57 178 PRO A CA 1
ATOM 1464 C C . PRO A 1 178 ? 1.130 73.742 -20.065 1.00 18.53 178 PRO A C 1
ATOM 1465 O O . PRO A 1 178 ? 1.649 74.599 -19.327 1.00 24.58 178 PRO A O 1
ATOM 1469 N N . PRO A 1 179 ? 1.317 73.760 -21.377 1.00 24.51 179 PRO A N 1
ATOM 1470 C CA . PRO A 1 179 ? 2.127 74.808 -22.001 1.00 22.14 179 PRO A CA 1
ATOM 1471 C C . PRO A 1 179 ? 1.670 76.197 -21.572 1.00 26.49 179 PRO A C 1
ATOM 1472 O O . PRO A 1 179 ? 0.479 76.436 -21.340 1.00 25.07 179 PRO A O 1
ATOM 1476 N N . GLY A 1 180 ? 2.627 77.111 -21.470 1.00 21.37 180 GLY A N 1
ATOM 1477 C CA . GLY A 1 180 ? 2.348 78.495 -21.115 1.00 23.94 180 GLY A CA 1
ATOM 1478 C C . GLY A 1 180 ? 3.299 78.996 -20.047 1.00 29.03 180 GLY A C 1
ATOM 1479 O O . GLY A 1 180 ? 3.858 78.227 -19.258 1.00 27.45 180 GLY A O 1
ATOM 1480 N N . ASN A 1 181 ? 3.483 80.310 -20.014 1.00 27.66 181 ASN A N 1
ATOM 1481 C CA . ASN A 1 181 ? 4.378 80.924 -19.040 1.00 28.78 181 ASN A CA 1
ATOM 1482 C C . ASN A 1 181 ? 3.603 81.341 -17.784 1.00 30.34 181 ASN A C 1
ATOM 1483 O O . ASN A 1 181 ? 3.543 82.509 -17.419 1.00 28.83 181 ASN A O 1
ATOM 1488 N N . TRP A 1 182 ? 3.019 80.349 -17.101 1.00 25.42 182 TRP A N 1
ATOM 1489 C CA . TRP A 1 182 ? 2.110 80.636 -15.992 1.00 25.67 182 TRP A CA 1
ATOM 1490 C C . TRP A 1 182 ? 2.842 81.324 -14.846 1.00 27.66 182 TRP A C 1
ATOM 1491 O O . TRP A 1 182 ? 4.005 81.033 -14.564 1.00 24.20 182 TRP A O 1
ATOM 1502 N N . GLY A 1 183 ? 2.153 82.246 -14.181 1.00 26.05 183 GLY A N 1
ATOM 1503 C CA . GLY A 1 183 ? 2.763 82.921 -13.036 1.00 30.15 183 GLY A CA 1
ATOM 1504 C C . GLY A 1 183 ? 3.135 81.963 -11.921 1.00 38.16 183 GLY A C 1
ATOM 1505 O O . GLY A 1 183 ? 4.191 82.102 -11.284 1.00 31.02 183 GLY A O 1
ATOM 1506 N N . GLN A 1 184 ? 2.293 80.962 -11.688 1.00 27.72 184 GLN A N 1
ATOM 1507 C CA . GLN A 1 184 ? 2.495 80.063 -10.565 1.00 31.90 184 GLN A CA 1
ATOM 1508 C C . GLN A 1 184 ? 1.654 78.812 -10.770 1.00 30.65 184 GLN A C 1
ATOM 1509 O O . GLN A 1 184 ? 0.555 78.871 -11.329 1.00 25.60 184 GLN A O 1
ATOM 1515 N N . ILE A 1 185 ? 2.184 77.685 -10.310 1.00 24.91 185 ILE A N 1
ATOM 1516 C CA . ILE A 1 185 ? 1.438 76.433 -10.227 1.00 28.38 185 ILE A CA 1
ATOM 1517 C C . ILE A 1 185 ? 1.368 76.057 -8.760 1.00 35.14 185 ILE A C 1
ATOM 1518 O O . ILE A 1 185 ? 2.408 75.845 -8.125 1.00 31.96 185 ILE A O 1
ATOM 1523 N N . VAL A 1 186 ? 0.159 75.967 -8.219 1.00 26.40 186 VAL A N 1
ATOM 1524 C CA . VAL A 1 186 ? -0.032 75.487 -6.861 1.00 27.72 186 VAL A CA 1
ATOM 1525 C C . VAL A 1 186 ? -0.703 74.119 -6.909 1.00 29.45 186 VAL A C 1
ATOM 1526 O O . VAL A 1 186 ? -1.222 73.681 -7.940 1.00 23.67 186 VAL A O 1
ATOM 1530 N N . HIS A 1 187 ? -0.657 73.431 -5.772 1.00 25.43 187 HIS A N 1
ATOM 1531 C CA . HIS A 1 187 ? -1.240 72.112 -5.595 1.00 32.74 187 HIS A CA 1
ATOM 1532 C C . HIS A 1 187 ? -2.115 72.179 -4.342 1.00 36.63 187 HIS A C 1
ATOM 1533 O O . HIS A 1 187 ? -1.781 71.613 -3.298 1.00 33.03 187 HIS A O 1
ATOM 1540 N N . ASP A 1 188 ? -3.232 72.901 -4.438 1.00 33.67 188 ASP A N 1
ATOM 1541 C CA . ASP A 1 188 ? -4.054 73.201 -3.263 1.00 34.60 188 ASP A CA 1
ATOM 1542 C C . ASP A 1 188 ? -5.249 72.256 -3.258 1.00 30.90 188 ASP A C 1
ATOM 1543 O O . ASP A 1 188 ? -6.287 72.533 -3.845 1.00 26.58 188 ASP A O 1
ATOM 1548 N N . HIS A 1 189 ? -5.091 71.132 -2.564 1.00 31.56 189 HIS A N 1
ATOM 1549 C CA . HIS A 1 189 ? -6.134 70.118 -2.499 1.00 33.54 189 HIS A CA 1
ATOM 1550 C C . HIS A 1 189 ? -7.383 70.588 -1.760 1.00 36.28 189 HIS A C 1
ATOM 1551 O O . HIS A 1 189 ? -8.422 69.924 -1.864 1.00 36.95 189 HIS A O 1
ATOM 1558 N N . ASP A 1 190 ? -7.301 71.698 -1.024 1.00 34.08 190 ASP A N 1
ATOM 1559 C CA . ASP A 1 190 ? -8.426 72.296 -0.312 1.00 42.45 190 ASP A CA 1
ATOM 1560 C C . ASP A 1 190 ? -9.244 73.252 -1.169 1.00 42.74 190 ASP A C 1
ATOM 1561 O O . ASP A 1 190 ? -10.270 73.755 -0.698 1.00 40.37 190 ASP A O 1
ATOM 1566 N N . SER A 1 191 ? -8.818 73.534 -2.397 1.00 36.52 191 SER A N 1
ATOM 1567 C CA . SER A 1 191 ? -9.478 74.516 -3.246 1.00 36.47 191 SER A CA 1
ATOM 1568 C C . SER A 1 191 ? -9.988 73.831 -4.507 1.00 36.58 191 SER A C 1
ATOM 1569 O O . SER A 1 191 ? -9.249 73.074 -5.146 1.00 31.86 191 SER A O 1
ATOM 1580 N N . TRP A 1 193 ? -11.010 75.496 -7.259 1.00 29.56 193 TRP A N 1
ATOM 1581 C CA . TRP A 1 193 ? -10.801 76.295 -8.455 1.00 30.29 193 TRP A CA 1
ATOM 1582 C C . TRP A 1 193 ? -9.605 75.755 -9.233 1.00 26.49 193 TRP A C 1
ATOM 1583 O O . TRP A 1 193 ? -8.721 75.109 -8.674 1.00 24.21 193 TRP A O 1
ATOM 1594 N N . LEU A 1 194 ? -9.612 75.996 -10.544 1.00 24.49 194 LEU A N 1
ATOM 1595 C CA . LEU A 1 194 ? -8.577 75.482 -11.430 1.00 21.50 194 LEU A CA 1
ATOM 1596 C C . LEU A 1 194 ? -7.538 76.525 -11.794 1.00 23.02 194 LEU A C 1
ATOM 1597 O O . LEU A 1 194 ? -6.412 76.167 -12.159 1.00 20.99 194 LEU A O 1
ATOM 1602 N N . ALA A 1 195 ? -7.929 77.799 -11.774 1.00 21.11 195 ALA A N 1
ATOM 1603 C CA . ALA A 1 195 ? -7.064 78.905 -12.142 1.00 21.58 195 ALA A CA 1
ATOM 1604 C C . ALA A 1 195 ? -7.559 80.141 -11.410 1.00 23.40 195 ALA A C 1
ATOM 1605 O O . ALA A 1 195 ? -8.740 80.242 -11.062 1.00 23.08 195 ALA A O 1
ATOM 1607 N N . ARG A 1 196 ? -6.648 81.095 -11.222 1.00 23.06 196 ARG A N 1
ATOM 1608 C CA . ARG A 1 196 ? -6.907 82.281 -10.412 1.00 23.04 196 ARG A CA 1
ATOM 1609 C C . ARG A 1 196 ? -6.024 83.415 -10.916 1.00 26.45 196 ARG A C 1
ATOM 1610 O O . ARG A 1 196 ? -4.859 83.188 -11.265 1.00 22.54 196 ARG A O 1
ATOM 1618 N N . TRP A 1 197 ? -6.575 84.631 -10.945 1.00 24.80 197 TRP A N 1
ATOM 1619 C CA . TRP A 1 197 ? -5.764 85.820 -11.196 1.00 21.79 197 TRP A CA 1
ATOM 1620 C C . TRP A 1 197 ? -6.505 87.029 -10.639 1.00 24.64 197 TRP A C 1
ATOM 1621 O O . TRP A 1 197 ? -7.712 86.982 -10.395 1.00 26.33 197 TRP A O 1
ATOM 1632 N N . ASP A 1 198 ? -5.775 88.114 -10.445 1.00 27.62 198 ASP A N 1
ATOM 1633 C CA . ASP A 1 198 ? -6.393 89.341 -9.964 1.00 30.99 198 ASP A CA 1
ATOM 1634 C C . ASP A 1 198 ? -6.931 90.133 -11.139 1.00 27.97 198 ASP A C 1
ATOM 1635 O O . ASP A 1 198 ? -6.225 90.359 -12.119 1.00 29.15 198 ASP A O 1
ATOM 1640 N N . ASP A 1 199 ? -8.180 90.558 -11.029 1.00 27.32 199 ASP A N 1
ATOM 1641 C CA . ASP A 1 199 ? -8.694 91.559 -11.943 1.00 24.85 199 ASP A CA 1
ATOM 1642 C C . ASP A 1 199 ? -7.833 92.812 -11.840 1.00 26.18 199 ASP A C 1
ATOM 1643 O O . ASP A 1 199 ? -7.630 93.354 -10.746 1.00 24.03 199 ASP A O 1
ATOM 1648 N N . LYS A 1 200 ? -7.312 93.266 -12.978 1.00 23.57 200 LYS A N 1
ATOM 1649 C CA . LYS A 1 200 ? -6.349 94.365 -12.946 1.00 30.03 200 LYS A CA 1
ATOM 1650 C C . LYS A 1 200 ? -7.015 95.731 -12.823 1.00 27.85 200 LYS A C 1
ATOM 1651 O O . LYS A 1 200 ? -6.310 96.740 -12.701 1.00 30.16 200 LYS A O 1
ATOM 1657 N N . LEU A 1 201 ? -8.345 95.785 -12.819 1.00 23.97 201 LEU A N 1
ATOM 1658 C CA . LEU A 1 201 ? -9.081 97.007 -12.520 1.00 23.35 201 LEU A CA 1
ATOM 1659 C C . LEU A 1 201 ? -9.708 96.963 -11.129 1.00 25.43 201 LEU A C 1
ATOM 1660 O O . LEU A 1 201 ? -9.374 97.784 -10.260 1.00 25.53 201 LEU A O 1
ATOM 1665 N N . THR A 1 202 ? -10.584 95.993 -10.866 1.00 23.90 202 THR A N 1
ATOM 1666 C CA . THR A 1 202 ? -11.377 96.040 -9.643 1.00 24.36 202 THR A CA 1
ATOM 1667 C C . THR A 1 202 ? -10.662 95.446 -8.438 1.00 23.82 202 THR A C 1
ATOM 1668 O O . THR A 1 202 ? -11.169 95.591 -7.314 1.00 26.29 202 THR A O 1
ATOM 1672 N N . GLY A 1 203 ? -9.542 94.742 -8.645 1.00 18.08 203 GLY A N 1
ATOM 1673 C CA . GLY A 1 203 ? -8.874 94.014 -7.575 1.00 22.52 203 GLY A CA 1
ATOM 1674 C C . GLY A 1 203 ? -9.549 92.723 -7.136 1.00 26.92 203 GLY A C 1
ATOM 1675 O O . GLY A 1 203 ? -9.029 92.043 -6.247 1.00 25.62 203 GLY A O 1
ATOM 1676 N N . LYS A 1 204 ? -10.699 92.374 -7.703 1.00 23.89 204 LYS A N 1
ATOM 1677 C CA . LYS A 1 204 ? -11.374 91.140 -7.318 1.00 28.73 204 LYS A CA 1
ATOM 1678 C C . LYS A 1 204 ? -10.597 89.929 -7.831 1.00 30.67 204 LYS A C 1
ATOM 1679 O O . LYS A 1 204 ? -10.091 89.933 -8.954 1.00 27.33 204 LYS A O 1
ATOM 1685 N N . GLU A 1 205 ? -10.510 88.882 -7.017 1.00 30.55 205 GLU A N 1
ATOM 1686 C CA . GLU A 1 205 ? -9.885 87.650 -7.486 1.00 31.06 205 GLU A CA 1
ATOM 1687 C C . GLU A 1 205 ? -10.835 86.894 -8.411 1.00 27.30 205 GLU A C 1
ATOM 1688 O O . GLU A 1 205 ? -12.017 86.709 -8.099 1.00 28.03 205 GLU A O 1
ATOM 1694 N N . LYS A 1 206 ? -10.315 86.488 -9.567 1.00 25.85 206 LYS A N 1
ATOM 1695 C CA . LYS A 1 206 ? -11.087 85.794 -10.586 1.00 27.67 206 LYS A CA 1
ATOM 1696 C C . LYS A 1 206 ? -10.732 84.311 -10.542 1.00 29.82 206 LYS A C 1
ATOM 1697 O O . LYS A 1 206 ? -9.554 83.957 -10.482 1.00 23.58 206 LYS A O 1
ATOM 1703 N N . TYR A 1 207 ? -11.740 83.446 -10.574 1.00 23.92 207 TYR A N 1
ATOM 1704 C CA . TYR A 1 207 ? -11.504 82.007 -10.475 1.00 26.18 207 TYR A CA 1
ATOM 1705 C C . TYR A 1 207 ? -12.117 81.274 -11.664 1.00 29.81 207 TYR A C 1
ATOM 1706 O O . TYR A 1 207 ? -13.140 81.690 -12.208 1.00 28.11 207 TYR A O 1
ATOM 1715 N N . VAL A 1 208 ? -11.484 80.164 -12.049 1.00 23.48 208 VAL A N 1
ATOM 1716 C CA . VAL A 1 208 ? -12.019 79.243 -13.050 1.00 22.59 208 VAL A CA 1
ATOM 1717 C C . VAL A 1 208 ? -12.566 78.026 -12.314 1.00 20.33 208 VAL A C 1
ATOM 1718 O O . VAL A 1 208 ? -11.865 77.441 -11.479 1.00 24.54 208 VAL A O 1
ATOM 1722 N N . TRP A 1 209 ? -13.834 77.678 -12.569 1.00 22.93 209 TRP A N 1
ATOM 1723 C CA . TRP A 1 209 ? -14.525 76.608 -11.857 1.00 21.68 209 TRP A CA 1
ATOM 1724 C C . TRP A 1 209 ? -15.035 75.540 -12.814 1.00 20.78 209 TRP A C 1
ATOM 1725 O O . TRP A 1 209 ? -15.272 75.796 -13.995 1.00 24.63 209 TRP A O 1
ATOM 1736 N N . LEU A 1 210 ? -15.258 74.340 -12.277 1.00 21.47 210 LEU A N 1
ATOM 1737 C CA . LEU A 1 210 ? -16.025 73.344 -13.021 1.00 21.48 210 LEU A CA 1
ATOM 1738 C C . LEU A 1 210 ? -17.474 73.793 -13.177 1.00 26.99 210 LEU A C 1
ATOM 1739 O O . LEU A 1 210 ? -18.031 74.493 -12.324 1.00 30.60 210 LEU A O 1
ATOM 1744 N N . SER A 1 211 ? -18.086 73.361 -14.278 1.00 24.03 211 SER A N 1
ATOM 1745 C CA . SER A 1 211 ? -19.496 73.680 -14.525 1.00 31.34 211 SER A CA 1
ATOM 1746 C C . SER A 1 211 ? -20.385 73.209 -13.383 1.00 41.33 211 SER A C 1
ATOM 1747 O O . SER A 1 211 ? -21.240 73.957 -12.919 1.00 40.90 211 SER A O 1
ATOM 1750 N N . ASP A 1 212 ? -20.188 71.986 -12.887 1.00 31.48 212 ASP A N 1
ATOM 1751 C CA . ASP A 1 212 ? -21.032 71.497 -11.795 1.00 45.59 212 ASP A CA 1
ATOM 1752 C C . ASP A 1 212 ? -20.460 71.940 -10.451 1.00 46.46 212 ASP A C 1
ATOM 1753 O O . ASP A 1 212 ? -19.873 71.173 -9.686 1.00 48.06 212 ASP A O 1
ATOM 1758 N N . THR A 1 213 ? -20.621 73.233 -10.203 1.00 39.73 213 THR A N 1
ATOM 1759 C CA . THR A 1 213 ? -20.324 73.827 -8.914 1.00 33.59 213 THR A CA 1
ATOM 1760 C C . THR A 1 213 ? -21.424 74.805 -8.538 1.00 36.72 213 THR A C 1
ATOM 1761 O O . THR A 1 213 ? -22.088 75.384 -9.397 1.00 30.58 213 THR A O 1
ATOM 1765 N N . ALA A 1 214 ? -21.590 74.973 -7.231 1.00 33.84 214 ALA A N 1
ATOM 1766 C CA . ALA A 1 214 ? -22.405 76.053 -6.688 1.00 36.62 214 ALA A CA 1
ATOM 1767 C C . ALA A 1 214 ? -21.897 77.410 -7.150 1.00 35.52 214 ALA A C 1
ATOM 1768 O O . ALA A 1 214 ? -22.690 78.322 -7.426 1.00 28.04 214 ALA A O 1
ATOM 1770 N N . ASP A 1 215 ? -20.570 77.567 -7.247 1.00 28.32 215 ASP A N 1
ATOM 1771 C CA . ASP A 1 215 ? -20.025 78.863 -7.622 1.00 27.70 215 ASP A CA 1
ATOM 1772 C C . ASP A 1 215 ? -20.528 79.292 -8.987 1.00 27.11 215 ASP A C 1
ATOM 1773 O O . ASP A 1 215 ? -20.916 80.452 -9.172 1.00 28.85 215 ASP A O 1
ATOM 1778 N N . ILE A 1 216 ? -20.548 78.368 -9.948 1.00 22.51 216 ILE A N 1
ATOM 1779 C CA . ILE A 1 216 ? -20.972 78.727 -11.300 1.00 25.09 216 ILE A CA 1
ATOM 1780 C C . ILE A 1 216 ? -22.490 78.840 -11.379 1.00 21.43 216 ILE A C 1
ATOM 1781 O O . ILE A 1 216 ? -23.014 79.733 -12.050 1.00 25.56 216 ILE A O 1
ATOM 1786 N N . LYS A 1 217 ? -23.211 77.903 -10.769 1.00 24.76 217 LYS A N 1
ATOM 1787 C CA . LYS A 1 217 ? -24.677 77.963 -10.809 1.00 29.69 217 LYS A CA 1
ATOM 1788 C C . LYS A 1 217 ? -25.189 79.287 -10.253 1.00 28.65 217 LYS A C 1
ATOM 1789 O O . LYS A 1 217 ? -26.037 79.952 -10.866 1.00 27.32 217 LYS A O 1
ATOM 1795 N N . GLN A 1 218 ? -24.677 79.681 -9.083 1.00 22.98 218 GLN A N 1
ATOM 1796 C CA . GLN A 1 218 ? -25.069 80.941 -8.458 1.00 25.13 218 GLN A CA 1
ATOM 1797 C C . GLN A 1 218 ? -24.708 82.131 -9.328 1.00 29.35 218 GLN A C 1
ATOM 1798 O O . GLN A 1 218 ? -25.485 83.089 -9.446 1.00 24.20 218 GLN A O 1
ATOM 1804 N N . LYS A 1 219 ? -23.514 82.102 -9.919 1.00 22.23 219 LYS A N 1
ATOM 1805 C CA . LYS A 1 219 ? -23.064 83.208 -10.754 1.00 20.76 219 LYS A CA 1
ATOM 1806 C C . LYS A 1 219 ? -23.934 83.346 -11.992 1.00 22.64 219 LYS A C 1
ATOM 1807 O O . LYS A 1 219 ? -24.287 84.462 -12.389 1.00 22.30 219 LYS A O 1
ATOM 1813 N N . ARG A 1 220 ? -24.284 82.219 -12.614 1.00 22.31 220 ARG A N 1
ATOM 1814 C CA . ARG A 1 220 ? -25.149 82.268 -13.788 1.00 26.24 220 ARG A CA 1
ATOM 1815 C C . ARG A 1 220 ? -26.575 82.675 -13.425 1.00 26.51 220 ARG A C 1
ATOM 1816 O O . ARG A 1 220 ? -27.226 83.382 -14.202 1.00 25.05 220 ARG A O 1
ATOM 1824 N N . ASP A 1 221 ? -27.054 82.271 -12.252 1.00 27.35 221 ASP A N 1
ATOM 1825 C CA . ASP A 1 221 ? -28.400 82.672 -11.839 1.00 27.34 221 ASP A CA 1
ATOM 1826 C C . ASP A 1 221 ? -28.479 84.176 -11.633 1.00 25.51 221 ASP A C 1
ATOM 1827 O O . ASP A 1 221 ? -29.352 84.845 -12.195 1.00 26.10 221 ASP A O 1
ATOM 1832 N N . LYS A 1 222 ? -27.530 84.732 -10.875 1.00 24.92 222 LYS A N 1
ATOM 1833 C CA . LYS A 1 222 ? -27.511 86.169 -10.612 1.00 25.84 222 LYS A CA 1
ATOM 1834 C C . LYS A 1 222 ? -27.296 86.981 -11.879 1.00 27.21 222 LYS A C 1
ATOM 1835 O O . LYS A 1 222 ? -27.823 88.096 -12.009 1.00 23.11 222 LYS A O 1
ATOM 1841 N N . SER A 1 223 ? -26.478 86.465 -12.802 1.00 27.04 223 SER A N 1
ATOM 1842 C CA . SER A 1 223 ? -26.182 87.201 -14.024 1.00 24.96 223 SER A CA 1
ATOM 1843 C C . SER A 1 223 ? -27.456 87.537 -14.791 1.00 22.48 223 SER A C 1
ATOM 1844 O O . SER A 1 223 ? -27.599 88.649 -15.314 1.00 26.46 223 SER A O 1
ATOM 1847 N N . LYS A 1 224 ? -28.405 86.597 -14.851 1.00 23.41 224 LYS A N 1
ATOM 1848 C CA . LYS A 1 224 ? -29.647 86.865 -15.569 1.00 24.10 224 LYS A CA 1
ATOM 1849 C C . LYS A 1 224 ? -30.379 88.055 -14.967 1.00 25.20 224 LYS A C 1
ATOM 1850 O O . LYS A 1 224 ? -30.880 88.922 -15.698 1.00 24.26 224 LYS A O 1
ATOM 1856 N N . TYR A 1 225 ? -30.475 88.103 -13.630 1.00 22.01 225 TYR A N 1
ATOM 1857 C CA . TYR A 1 225 ? -31.182 89.207 -12.996 1.00 22.59 225 TYR A CA 1
ATOM 1858 C C . TYR A 1 225 ? -30.402 90.514 -13.111 1.00 20.24 225 TYR A C 1
ATOM 1859 O O . TYR A 1 225 ? -31.011 91.585 -13.196 1.00 20.40 225 TYR A O 1
ATOM 1868 N N . ASP A 1 226 ? -29.064 90.462 -13.074 1.00 22.21 226 ASP A N 1
ATOM 1869 C CA . ASP A 1 226 ? -28.262 91.667 -13.310 1.00 22.95 226 ASP A CA 1
ATOM 1870 C C . ASP A 1 226 ? -28.513 92.256 -14.698 1.00 23.34 226 ASP A C 1
ATOM 1871 O O . ASP A 1 226 ? -28.603 93.482 -14.859 1.00 23.61 226 ASP A O 1
ATOM 1876 N N . LYS A 1 227 ? -28.557 91.404 -15.720 1.00 21.40 227 LYS A N 1
ATOM 1877 C CA . LYS A 1 227 ? -28.836 91.886 -17.072 1.00 22.58 227 LYS A CA 1
ATOM 1878 C C . LYS A 1 227 ? -30.212 92.529 -17.148 1.00 29.51 227 LYS A C 1
ATOM 1879 O O . LYS A 1 227 ? -30.410 93.519 -17.860 1.00 27.98 227 LYS A O 1
ATOM 1885 N N . ALA A 1 228 ? -31.176 91.979 -16.421 1.00 23.77 228 ALA A N 1
ATOM 1886 C CA . ALA A 1 228 ? -32.509 92.560 -16.422 1.00 24.25 228 ALA A CA 1
ATOM 1887 C C . ALA A 1 228 ? -32.516 93.901 -15.700 1.00 28.66 228 ALA A C 1
ATOM 1888 O O . ALA A 1 228 ? -33.229 94.824 -16.098 1.00 28.68 228 ALA A O 1
ATOM 1890 N N . GLU A 1 229 ? -31.720 94.034 -14.641 1.00 24.28 229 GLU A N 1
ATOM 1891 C CA . GLU A 1 229 ? -31.609 95.331 -13.987 1.00 23.62 229 GLU A CA 1
ATOM 1892 C C . GLU A 1 229 ? -30.997 96.360 -14.919 1.00 27.60 229 GLU A C 1
ATOM 1893 O O . GLU A 1 229 ? -31.419 97.520 -14.943 1.00 24.49 229 GLU A O 1
ATOM 1907 N N . LEU A 1 231 ? -31.173 96.387 -18.124 1.00 27.86 231 LEU A N 1
ATOM 1908 C CA . LEU A 1 231 ? -32.125 96.716 -19.189 1.00 32.51 231 LEU A CA 1
ATOM 1909 C C . LEU A 1 231 ? -32.974 97.933 -18.831 1.00 31.99 231 LEU A C 1
ATOM 1910 O O . LEU A 1 231 ? -33.371 98.698 -19.727 1.00 29.86 231 LEU A O 1
ATOM 1915 N N . GLU A 1 232 ? -33.231 98.145 -17.530 1.00 28.83 232 GLU A N 1
ATOM 1916 C CA . GLU A 1 232 ? -34.025 99.280 -17.070 1.00 32.10 232 GLU A CA 1
ATOM 1917 C C . GLU A 1 232 ? -33.538 100.597 -17.666 1.00 33.22 232 GLU A C 1
ATOM 1918 O O . GLU A 1 232 ? -34.346 101.481 -17.957 1.00 39.03 232 GLU A O 1
ATOM 1924 N N . ASN A 1 233 ? -32.228 100.741 -17.870 1.00 32.11 233 ASN A N 1
ATOM 1925 C CA . ASN A 1 233 ? -31.662 101.977 -18.390 1.00 38.78 233 ASN A CA 1
ATOM 1926 C C . ASN A 1 233 ? -31.765 102.091 -19.899 1.00 41.79 233 ASN A C 1
ATOM 1927 O O . ASN A 1 233 ? -31.499 103.168 -20.438 1.00 43.69 233 ASN A O 1
ATOM 1932 N N . HIS A 1 234 ? -32.122 101.006 -20.588 1.00 34.35 234 HIS A N 1
ATOM 1933 C CA . HIS A 1 234 ? -31.952 100.926 -22.032 1.00 36.81 234 HIS A CA 1
ATOM 1934 C C . HIS A 1 234 ? -33.232 100.517 -22.734 1.00 33.01 234 HIS A C 1
ATOM 1935 O O . HIS A 1 234 ? -33.198 100.249 -23.939 1.00 35.76 234 HIS A O 1
ATOM 1942 N N . ILE A 1 235 ? -34.353 100.461 -22.012 1.00 32.35 235 ILE A N 1
ATOM 1943 C CA . ILE A 1 235 ? -35.554 99.859 -22.579 1.00 29.70 235 ILE A CA 1
ATOM 1944 C C . ILE A 1 235 ? -36.085 100.708 -23.726 1.00 35.49 235 ILE A C 1
ATOM 1945 O O . ILE A 1 235 ? -36.657 100.174 -24.688 1.00 35.73 235 ILE A O 1
ATOM 1950 N N . ASP A 1 236 ? -35.882 102.031 -23.671 1.00 35.98 236 ASP A N 1
ATOM 1951 C CA . ASP A 1 236 ? -36.361 102.893 -24.753 1.00 36.20 236 ASP A CA 1
ATOM 1952 C C . ASP A 1 236 ? -35.611 102.611 -26.047 1.00 39.54 236 ASP A C 1
ATOM 1953 O O . ASP A 1 236 ? -36.214 102.502 -27.127 1.00 38.61 236 ASP A O 1
ATOM 1958 N N . ARG A 1 237 ? -34.288 102.503 -25.957 1.00 33.52 237 ARG A N 1
ATOM 1959 C CA . ARG A 1 237 ? -33.492 102.211 -27.139 1.00 32.84 237 ARG A CA 1
ATOM 1960 C C . ARG A 1 237 ? -33.802 100.824 -27.682 1.00 38.94 237 ARG A C 1
ATOM 1961 O O . ARG A 1 237 ? -33.855 100.629 -28.901 1.00 41.50 237 ARG A O 1
ATOM 1969 N N . VAL A 1 238 ? -34.001 99.845 -26.795 1.00 30.84 238 VAL A N 1
ATOM 1970 C CA . VAL A 1 238 ? -34.349 98.503 -27.249 1.00 32.95 238 VAL A CA 1
ATOM 1971 C C . VAL A 1 238 ? -35.647 98.532 -28.046 1.00 32.69 238 VAL A C 1
ATOM 1972 O O . VAL A 1 238 ? -35.745 97.937 -29.125 1.00 36.21 238 VAL A O 1
ATOM 1976 N N . ARG A 1 239 ? -36.661 99.228 -27.526 1.00 32.90 239 ARG A N 1
ATOM 1977 C CA . ARG A 1 239 ? -37.938 99.301 -28.226 1.00 36.02 239 ARG A CA 1
ATOM 1978 C C . ARG A 1 239 ? -37.795 99.959 -29.594 1.00 41.71 239 ARG A C 1
ATOM 1979 O O . ARG A 1 239 ? -38.417 99.515 -30.567 1.00 38.17 239 ARG A O 1
ATOM 1987 N N . GLU A 1 240 ? -36.970 101.007 -29.699 1.00 35.36 240 GLU A N 1
ATOM 1988 C CA . GLU A 1 240 ? -36.754 101.639 -30.999 1.00 38.77 240 GLU A CA 1
ATOM 1989 C C . GLU A 1 240 ? -36.037 100.702 -31.964 1.00 40.57 240 GLU A C 1
ATOM 1990 O O . GLU A 1 240 ? -36.305 100.727 -33.172 1.00 40.01 240 GLU A O 1
ATOM 1996 N N . LYS A 1 241 ? -35.123 99.868 -31.467 1.00 31.76 241 LYS A N 1
ATOM 1997 C CA . LYS A 1 241 ? -34.452 98.940 -32.377 1.00 35.07 241 LYS A CA 1
ATOM 1998 C C . LYS A 1 241 ? -35.388 97.817 -32.814 1.00 38.55 241 LYS A C 1
ATOM 1999 O O . LYS A 1 241 ? -35.231 97.273 -33.917 1.00 38.79 241 LYS A O 1
ATOM 2005 N N . ILE A 1 242 ? -36.362 97.464 -31.974 1.00 36.93 242 ILE A N 1
ATOM 2006 C CA . ILE A 1 242 ? -37.409 96.532 -32.397 1.00 34.84 242 ILE A CA 1
ATOM 2007 C C . ILE A 1 242 ? -38.219 97.135 -33.540 1.00 36.20 242 ILE A C 1
ATOM 2008 O O . ILE A 1 242 ? -38.421 96.499 -34.582 1.00 39.37 242 ILE A O 1
ATOM 2013 N N . PHE A 1 243 ? -38.709 98.365 -33.350 1.00 31.81 243 PHE A N 1
ATOM 2014 C CA . PHE A 1 243 ? -39.431 99.051 -34.416 1.00 34.60 243 PHE A CA 1
ATOM 2015 C C . PHE A 1 243 ? -38.579 99.130 -35.678 1.00 38.75 243 PHE A C 1
ATOM 2016 O O . PHE A 1 243 ? -39.073 98.879 -36.786 1.00 41.04 243 PHE A O 1
ATOM 2024 N N . LYS A 1 244 ? -37.287 99.442 -35.524 1.00 39.11 244 LYS A N 1
ATOM 2025 C CA . LYS A 1 244 ? -36.378 99.464 -36.663 1.00 37.06 244 LYS A CA 1
ATOM 2026 C C . LYS A 1 244 ? -36.317 98.104 -37.350 1.00 43.45 244 LYS A C 1
ATOM 2027 O O . LYS A 1 244 ? -36.319 98.024 -38.585 1.00 39.93 244 LYS A O 1
ATOM 2033 N N . GLY A 1 245 ? -36.267 97.018 -36.569 1.00 31.64 245 GLY A N 1
ATOM 2034 C CA . GLY A 1 245 ? -36.319 95.693 -37.168 1.00 37.13 245 GLY A CA 1
ATOM 2035 C C . GLY A 1 245 ? -37.584 95.449 -37.975 1.00 35.80 245 GLY A C 1
ATOM 2036 O O . GLY A 1 245 ? -37.557 94.737 -38.986 1.00 38.62 245 GLY A O 1
ATOM 2037 N N . LEU A 1 246 ? -38.708 96.020 -37.539 1.00 33.67 246 LEU A N 1
ATOM 2038 C CA . LEU A 1 246 ? -39.972 95.846 -38.252 1.00 36.96 246 LEU A CA 1
ATOM 2039 C C . LEU A 1 246 ? -39.962 96.515 -39.619 1.00 45.39 246 LEU A C 1
ATOM 2040 O O . LEU A 1 246 ? -40.728 96.113 -40.502 1.00 41.00 246 LEU A O 1
ATOM 2045 N N . ARG A 1 247 ? -39.115 97.522 -39.802 1.00 43.39 247 ARG A N 1
ATOM 2046 C CA . ARG A 1 247 ? -38.948 98.235 -41.059 1.00 42.78 247 ARG A CA 1
ATOM 2047 C C . ARG A 1 247 ? -37.807 97.678 -41.900 1.00 48.84 247 ARG A C 1
ATOM 2048 O O . ARG A 1 247 ? -37.483 98.253 -42.946 1.00 50.74 247 ARG A O 1
ATOM 2056 N N . SER A 1 248 ? -37.189 96.581 -41.470 1.00 42.80 248 SER A N 1
ATOM 2057 C CA . SER A 1 248 ? -36.092 95.997 -42.226 1.00 48.41 248 SER A CA 1
ATOM 2058 C C . SER A 1 248 ? -36.573 95.530 -43.601 1.00 54.10 248 SER A C 1
ATOM 2059 O O . SER A 1 248 ? -37.747 95.210 -43.805 1.00 45.39 248 SER A O 1
ATOM 2062 N N . LYS A 1 249 ? -35.638 95.482 -44.554 1.00 52.59 249 LYS A N 1
ATOM 2063 C CA . LYS A 1 249 ? -35.968 94.995 -45.886 1.00 56.50 249 LYS A CA 1
ATOM 2064 C C . LYS A 1 249 ? -35.952 93.473 -45.972 1.00 59.08 249 LYS A C 1
ATOM 2065 O O . LYS A 1 249 ? -36.605 92.913 -46.861 1.00 53.77 249 LYS A O 1
ATOM 2071 N N . GLU A 1 250 ? -35.230 92.796 -45.076 1.00 54.04 250 GLU A N 1
ATOM 2072 C CA . GLU A 1 250 ? -35.193 91.331 -45.075 1.00 57.10 250 GLU A CA 1
ATOM 2073 C C . GLU A 1 250 ? -36.400 90.781 -44.318 1.00 53.28 250 GLU A C 1
ATOM 2074 O O . GLU A 1 250 ? -36.563 91.082 -43.128 1.00 52.25 250 GLU A O 1
ATOM 2080 N N . PRO A 1 251 ? -37.258 89.978 -44.955 1.00 54.40 251 PRO A N 1
ATOM 2081 C CA . PRO A 1 251 ? -38.492 89.538 -44.277 1.00 48.25 251 PRO A CA 1
ATOM 2082 C C . PRO A 1 251 ? -38.252 88.688 -43.035 1.00 48.28 251 PRO A C 1
ATOM 2083 O O . PRO A 1 251 ? -39.099 88.675 -42.136 1.00 45.67 251 PRO A O 1
ATOM 2087 N N . LYS A 1 252 ? -37.129 87.972 -42.960 1.00 44.62 252 LYS A N 1
ATOM 2088 C CA . LYS A 1 252 ? -36.862 87.159 -41.779 1.00 49.52 252 LYS A CA 1
ATOM 2089 C C . LYS A 1 252 ? -36.598 88.039 -40.564 1.00 45.80 252 LYS A C 1
ATOM 2090 O O . LYS A 1 252 ? -37.040 87.727 -39.451 1.00 42.32 252 LYS A O 1
ATOM 2104 N N . ARG A 1 254 ? -37.853 91.001 -40.156 1.00 39.37 254 ARG A N 1
ATOM 2105 C CA . ARG A 1 254 ? -39.141 91.589 -39.796 1.00 37.30 254 ARG A CA 1
ATOM 2106 C C . ARG A 1 254 ? -39.973 90.645 -38.933 1.00 35.68 254 ARG A C 1
ATOM 2107 O O . ARG A 1 254 ? -40.658 91.087 -38.002 1.00 33.26 254 ARG A O 1
ATOM 2115 N N . GLU A 1 255 ? -39.975 89.349 -39.256 1.00 38.30 255 GLU A N 1
ATOM 2116 C CA . GLU A 1 255 ? -40.736 88.412 -38.429 1.00 35.23 255 GLU A CA 1
ATOM 2117 C C . GLU A 1 255 ? -40.115 88.294 -37.036 1.00 35.83 255 GLU A C 1
ATOM 2118 O O . GLU A 1 255 ? -40.830 88.306 -36.029 1.00 34.14 255 GLU A O 1
ATOM 2124 N N . ILE A 1 256 ? -38.787 88.212 -36.967 1.00 34.25 256 ILE A N 1
ATOM 2125 C CA . ILE A 1 256 ? -38.106 88.142 -35.673 1.00 33.11 256 ILE A CA 1
ATOM 2126 C C . ILE A 1 256 ? -38.409 89.386 -34.850 1.00 36.39 256 ILE A C 1
ATOM 2127 O O . ILE A 1 256 ? -38.745 89.306 -33.663 1.00 36.17 256 ILE A O 1
ATOM 2132 N N . ALA A 1 257 ? -38.308 90.557 -35.481 1.00 33.77 257 ALA A N 1
ATOM 2133 C CA . ALA A 1 257 ? -38.639 91.803 -34.799 1.00 32.58 257 ALA A CA 1
ATOM 2134 C C . ALA A 1 257 ? -40.048 91.773 -34.222 1.00 32.31 257 ALA A C 1
ATOM 2135 O O . ALA A 1 257 ? -40.276 92.237 -33.097 1.00 28.80 257 ALA A O 1
ATOM 2137 N N . LEU A 1 258 ? -41.017 91.238 -34.974 1.00 29.17 258 LEU A N 1
ATOM 2138 C CA . LEU A 1 258 ? -42.386 91.220 -34.473 1.00 33.87 258 LEU A CA 1
ATOM 2139 C C . LEU A 1 258 ? -42.522 90.300 -33.259 1.00 26.51 258 LEU A C 1
ATOM 2140 O O . LEU A 1 258 ? -43.278 90.608 -32.331 1.00 27.94 258 LEU A O 1
ATOM 2145 N N . ALA A 1 259 ? -41.795 89.178 -33.244 1.00 27.69 259 ALA A N 1
ATOM 2146 C CA . ALA A 1 259 ? -41.801 88.318 -32.057 1.00 31.89 259 ALA A CA 1
ATOM 2147 C C . ALA A 1 259 ? -41.234 89.059 -30.847 1.00 30.51 259 ALA A C 1
ATOM 2148 O O . ALA A 1 259 ? -41.780 88.970 -29.738 1.00 29.25 259 ALA A O 1
ATOM 2150 N N . CYS A 1 260 ? -40.157 89.824 -31.055 1.00 31.41 260 CYS A N 1
ATOM 2151 C CA . CYS A 1 260 ? -39.600 90.629 -29.970 1.00 30.71 260 CYS A CA 1
ATOM 2152 C C . CYS A 1 260 ? -40.578 91.702 -29.526 1.00 30.47 260 CYS A C 1
ATOM 2153 O O . CYS A 1 260 ? -40.687 92.000 -28.331 1.00 30.25 260 CYS A O 1
ATOM 2156 N N . TYR A 1 261 ? -41.307 92.293 -30.476 1.00 31.79 261 TYR A N 1
ATOM 2157 C CA . TYR A 1 261 ? -42.354 93.241 -30.126 1.00 25.63 261 TYR 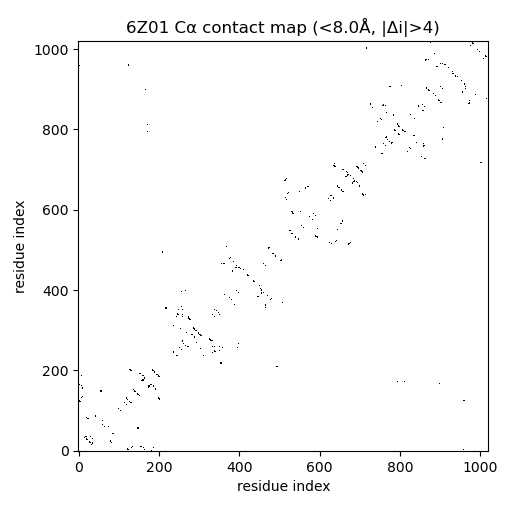A CA 1
ATOM 2158 C C . TYR A 1 261 ? -43.390 92.619 -29.197 1.00 31.22 261 TYR A C 1
ATOM 2159 O O . TYR A 1 261 ? -43.884 93.282 -28.272 1.00 31.00 261 TYR A O 1
ATOM 2168 N N . LEU A 1 262 ? -43.745 91.345 -29.422 1.00 27.83 262 LEU A N 1
ATOM 2169 C CA . LEU A 1 262 ? -44.703 90.688 -28.536 1.00 26.55 262 LEU A CA 1
ATOM 2170 C C . LEU A 1 262 ? -44.093 90.379 -27.159 1.00 23.96 262 LEU A C 1
ATOM 2171 O O . LEU A 1 262 ? -44.818 90.347 -26.157 1.00 27.22 262 LEU A O 1
ATOM 2176 N N . ILE A 1 263 ? -42.786 90.149 -27.085 1.00 28.34 263 ILE A N 1
ATOM 2177 C CA . ILE A 1 263 ? -42.138 90.089 -25.765 1.00 25.35 263 ILE A CA 1
ATOM 2178 C C . ILE A 1 263 ? -42.376 91.392 -25.012 1.00 27.55 263 ILE A C 1
ATOM 2179 O O . ILE A 1 263 ? -42.857 91.408 -23.868 1.00 29.51 263 ILE A O 1
ATOM 2184 N N . ASP A 1 264 ? -42.079 92.515 -25.659 1.00 27.32 264 ASP A N 1
ATOM 2185 C CA . ASP A 1 264 ? -42.174 93.800 -24.977 1.00 30.25 264 ASP A CA 1
ATOM 2186 C C . ASP A 1 264 ? -43.609 94.111 -24.563 1.00 35.63 264 ASP A C 1
ATOM 2187 O O . ASP A 1 264 ? -43.869 94.506 -23.419 1.00 34.83 264 ASP A O 1
ATOM 2192 N N . ARG A 1 265 ? -44.561 93.937 -25.482 1.00 34.05 265 ARG A N 1
ATOM 2193 C CA . ARG A 1 265 ? -45.918 94.416 -25.240 1.00 30.88 265 ARG A CA 1
ATOM 2194 C C . ARG A 1 265 ? -46.744 93.457 -24.392 1.00 30.24 265 ARG A C 1
ATOM 2195 O O . ARG A 1 265 ? -47.574 93.894 -23.595 1.00 32.17 265 ARG A O 1
ATOM 2203 N N . LEU A 1 266 ? -46.581 92.153 -24.578 1.00 27.30 266 LEU A N 1
ATOM 2204 C CA . LEU A 1 266 ? -47.409 91.192 -23.871 1.00 27.23 266 LEU A CA 1
ATOM 2205 C C . LEU A 1 266 ? -46.610 90.232 -23.011 1.00 31.16 266 LEU A C 1
ATOM 2206 O O . LEU A 1 266 ? -47.198 89.317 -22.431 1.00 30.30 266 LEU A O 1
ATOM 2211 N N . ALA A 1 267 ? -45.290 90.415 -22.905 1.00 23.91 267 ALA A N 1
ATOM 2212 C CA . ALA A 1 267 ? -44.436 89.469 -22.192 1.00 26.17 267 ALA A CA 1
ATOM 2213 C C . ALA A 1 267 ? -44.601 88.064 -22.746 1.00 23.93 267 ALA A C 1
ATOM 2214 O O . ALA A 1 267 ? -44.514 87.078 -22.012 1.00 25.55 267 ALA A O 1
ATOM 2224 N N . ARG A 1 269 ? -43.696 84.689 -24.370 1.00 26.91 269 ARG A N 1
ATOM 2225 C CA . ARG A 1 269 ? -42.535 83.851 -24.600 1.00 28.38 269 ARG A CA 1
ATOM 2226 C C . ARG A 1 269 ? -42.434 83.487 -26.078 1.00 32.32 269 ARG A C 1
ATOM 2227 O O . ARG A 1 269 ? -43.410 83.570 -26.838 1.00 30.23 269 ARG A O 1
ATOM 2235 N N . VAL A 1 270 ? -41.228 83.089 -26.487 1.00 30.11 270 VAL A N 1
ATOM 2236 C CA . VAL A 1 270 ? -41.001 82.734 -27.884 1.00 30.05 270 VAL A CA 1
ATOM 2237 C C . VAL A 1 270 ? -41.886 81.557 -28.274 1.00 35.00 270 VAL A C 1
ATOM 2238 O O . VAL A 1 270 ? -42.530 81.565 -29.333 1.00 35.33 270 VAL A O 1
ATOM 2242 N N . GLY A 1 271 ? -41.953 80.544 -27.412 1.00 35.23 271 GLY A N 1
ATOM 2243 C CA . GLY A 1 271 ? -42.804 79.387 -27.625 1.00 35.51 271 GLY A CA 1
ATOM 2244 C C . GLY A 1 271 ? -42.076 78.068 -27.794 1.00 35.20 271 GLY A C 1
ATOM 2245 O O . GLY A 1 271 ? -42.727 77.015 -27.734 1.00 37.82 271 GLY A O 1
ATOM 2246 N N . ASP A 1 272 ? -40.757 78.058 -27.972 1.00 38.87 272 ASP A N 1
ATOM 2247 C CA . ASP A 1 272 ? -40.035 76.833 -28.290 1.00 41.39 272 ASP A CA 1
ATOM 2248 C C . ASP A 1 272 ? -39.325 76.194 -27.093 1.00 48.86 272 ASP A C 1
ATOM 2249 O O . ASP A 1 272 ? -38.785 75.092 -27.240 1.00 49.51 272 ASP A O 1
ATOM 2254 N N . GLU A 1 273 ? -39.303 76.840 -25.925 1.00 46.00 273 GLU A N 1
ATOM 2255 C CA . GLU A 1 273 ? -38.647 76.247 -24.763 1.00 46.00 273 GLU A CA 1
ATOM 2256 C C . GLU A 1 273 ? -39.470 75.080 -24.228 1.00 44.96 273 GLU A C 1
ATOM 2257 O O . GLU A 1 273 ? -40.686 75.194 -24.043 1.00 43.16 273 GLU A O 1
ATOM 2263 N N . LYS A 1 274 ? -38.798 73.958 -23.963 1.00 52.09 274 LYS A N 1
ATOM 2264 C CA . LYS A 1 274 ? -39.470 72.708 -23.623 1.00 51.57 274 LYS A CA 1
ATOM 2265 C C . LYS A 1 274 ? -39.884 72.618 -22.164 1.00 55.09 274 LYS A C 1
ATOM 2266 O O . LYS A 1 274 ? -40.658 71.713 -21.819 1.00 51.45 274 LYS A O 1
ATOM 2272 N N . ASP A 1 275 ? -39.391 73.519 -21.314 1.00 48.07 275 ASP A N 1
ATOM 2273 C CA . ASP A 1 275 ? -39.638 73.427 -19.885 1.00 45.08 275 ASP A CA 1
ATOM 2274 C C . ASP A 1 275 ? -41.137 73.300 -19.614 1.00 39.73 275 ASP A C 1
ATOM 2275 O O . ASP A 1 275 ? -41.925 74.118 -20.114 1.00 44.34 275 ASP A O 1
ATOM 2280 N N . PRO A 1 276 ? -41.573 72.287 -18.856 1.00 44.80 276 PRO A N 1
ATOM 2281 C CA . PRO A 1 276 ? -43.021 72.100 -18.650 1.00 40.85 276 PRO A CA 1
ATOM 2282 C C . PRO A 1 276 ? -43.683 73.221 -17.878 1.00 39.40 276 PRO A C 1
ATOM 2283 O O . PRO A 1 276 ? -44.914 73.316 -17.915 1.00 35.86 276 PRO A O 1
ATOM 2287 N N . ASP A 1 277 ? -42.919 74.075 -17.189 1.00 39.08 277 ASP A N 1
ATOM 2288 C CA . ASP A 1 277 ? -43.541 75.136 -16.405 1.00 40.36 277 ASP A CA 1
ATOM 2289 C C . ASP A 1 277 ? -44.311 76.102 -17.298 1.00 36.31 277 ASP A C 1
ATOM 2290 O O . ASP A 1 277 ? -45.391 76.580 -16.930 1.00 34.75 277 ASP A O 1
ATOM 2295 N N . GLU A 1 278 ? -43.793 76.373 -18.490 1.00 34.13 278 GLU A N 1
ATOM 2296 C CA . GLU A 1 278 ? -44.432 77.312 -19.400 1.00 34.38 278 GLU A CA 1
ATOM 2297 C C . GLU A 1 278 ? -44.888 76.694 -20.712 1.00 35.76 278 GLU A C 1
ATOM 2298 O O . GLU A 1 278 ? -45.531 77.391 -21.508 1.00 36.88 278 GLU A O 1
ATOM 2304 N N . ALA A 1 279 ? -44.592 75.411 -20.957 1.00 36.85 279 ALA A N 1
ATOM 2305 C CA . ALA A 1 279 ? -44.867 74.809 -22.260 1.00 38.69 279 ALA A CA 1
ATOM 2306 C C . ALA A 1 279 ? -46.345 74.823 -22.637 1.00 40.19 279 ALA A C 1
ATOM 2307 O O . ALA A 1 279 ? -46.660 74.689 -23.825 1.00 40.26 279 ALA A O 1
ATOM 2309 N N . ASP A 1 280 ? -47.255 74.971 -21.677 1.00 39.93 280 ASP A N 1
ATOM 2310 C CA . ASP A 1 280 ? -48.686 74.996 -21.970 1.00 39.08 280 ASP A CA 1
ATOM 2311 C C . ASP A 1 280 ? -49.270 76.410 -22.028 1.00 46.08 280 ASP A C 1
ATOM 2312 O O . ASP A 1 280 ? -50.490 76.556 -22.175 1.00 42.38 280 ASP A O 1
ATOM 2317 N N . THR A 1 281 ? -48.446 77.452 -21.907 1.00 33.69 281 THR A N 1
ATOM 2318 C CA . THR A 1 281 ? -48.921 78.823 -21.998 1.00 32.29 281 THR A CA 1
ATOM 2319 C C . THR A 1 281 ? -48.750 79.333 -23.427 1.00 26.52 281 THR A C 1
ATOM 2320 O O . THR A 1 281 ? -48.074 78.726 -24.251 1.00 32.73 281 THR A O 1
ATOM 2324 N N . VAL A 1 282 ? -49.357 80.489 -23.704 1.00 29.23 282 VAL A N 1
ATOM 2325 C CA . VAL A 1 282 ? -49.259 81.059 -25.040 1.00 31.65 282 VAL A CA 1
ATOM 2326 C C . VAL A 1 282 ? -47.806 81.407 -25.349 1.00 37.33 282 VAL A C 1
ATOM 2327 O O . VAL A 1 282 ? -47.010 81.742 -24.460 1.00 30.37 282 VAL A O 1
ATOM 2331 N N . GLY A 1 283 ? -47.445 81.281 -26.617 1.00 31.56 283 GLY A N 1
ATOM 2332 C CA . GLY A 1 283 ? -46.143 81.719 -27.084 1.00 30.73 283 GLY A CA 1
ATOM 2333 C C . GLY A 1 283 ? -46.244 82.118 -28.538 1.00 39.10 283 GLY A C 1
ATOM 2334 O O . GLY A 1 283 ? -47.180 81.723 -29.238 1.00 34.67 283 GLY A O 1
ATOM 2335 N N . ALA A 1 284 ? -45.274 82.917 -28.992 1.00 32.72 284 ALA A N 1
ATOM 2336 C CA . ALA A 1 284 ? -45.343 83.407 -30.365 1.00 29.53 284 ALA A CA 1
ATOM 2337 C C . ALA A 1 284 ? -45.461 82.256 -31.361 1.00 38.82 284 ALA A C 1
ATOM 2338 O O . ALA A 1 284 ? -46.279 82.313 -32.282 1.00 38.19 284 ALA A O 1
ATOM 2340 N N . THR A 1 285 ? -44.670 81.195 -31.190 1.00 34.70 285 THR A N 1
ATOM 2341 C CA . THR A 1 285 ? -44.688 80.118 -32.179 1.00 42.43 285 THR A CA 1
ATOM 2342 C C . THR A 1 285 ? -45.910 79.219 -32.073 1.00 38.59 285 THR A C 1
ATOM 2343 O O . THR A 1 285 ? -46.093 78.357 -32.942 1.00 38.57 285 THR A O 1
ATOM 2347 N N . THR A 1 286 ? -46.740 79.389 -31.047 1.00 37.76 286 THR A N 1
ATOM 2348 C CA . THR A 1 286 ? -47.960 78.613 -30.911 1.00 43.41 286 THR A CA 1
ATOM 2349 C C . THR A 1 286 ? -49.179 79.326 -31.476 1.00 43.50 286 THR A C 1
ATOM 2350 O O . THR A 1 286 ? -50.262 78.735 -31.496 1.00 43.72 286 THR A O 1
ATOM 2354 N N . LEU A 1 287 ? -49.040 80.577 -31.920 1.00 36.83 287 LEU A N 1
ATOM 2355 C CA . LEU A 1 287 ? -50.188 81.324 -32.412 1.00 35.64 287 LEU A CA 1
ATOM 2356 C C . LEU A 1 287 ? -50.577 80.848 -33.808 1.00 34.16 287 LEU A C 1
ATOM 2357 O O . LEU A 1 287 ? -49.721 80.638 -34.676 1.00 37.74 287 LEU A O 1
ATOM 2362 N N . ARG A 1 288 ? -51.877 80.679 -34.016 1.00 38.05 288 ARG A N 1
ATOM 2363 C CA . ARG A 1 288 ? -52.426 80.354 -35.321 1.00 35.34 288 ARG A CA 1
ATOM 2364 C C . ARG A 1 288 ? -53.372 81.467 -35.746 1.00 39.93 288 ARG A C 1
ATOM 2365 O O . ARG A 1 288 ? -53.799 82.291 -34.928 1.00 36.16 288 ARG A O 1
ATOM 2373 N N . VAL A 1 289 ? -53.685 81.482 -37.052 1.00 41.14 289 VAL A N 1
ATOM 2374 C CA . VAL A 1 289 ? -54.514 82.542 -37.626 1.00 39.87 289 VAL A CA 1
ATOM 2375 C C . VAL A 1 289 ? -55.755 82.793 -36.781 1.00 36.93 289 VAL A C 1
ATOM 2376 O O . VAL A 1 289 ? -56.137 83.944 -36.541 1.00 39.55 289 VAL A O 1
ATOM 2380 N N . GLU A 1 290 ? -56.395 81.724 -36.294 1.00 42.77 290 GLU A N 1
ATOM 2381 C CA . GLU A 1 290 ? -57.648 81.888 -35.561 1.00 39.71 290 GLU A CA 1
ATOM 2382 C C . GLU A 1 290 ? -57.445 82.419 -34.146 1.00 44.81 290 GLU A C 1
ATOM 2383 O O . GLU A 1 290 ? -58.435 82.740 -33.476 1.00 42.21 290 GLU A O 1
ATOM 2389 N N . HIS A 1 291 ? -56.197 82.546 -33.679 1.00 40.73 291 HIS A N 1
ATOM 2390 C CA . HIS A 1 291 ? -55.947 83.127 -32.367 1.00 42.17 291 HIS A CA 1
ATOM 2391 C C . HIS A 1 291 ? -55.804 84.643 -32.406 1.00 44.40 291 HIS A C 1
ATOM 2392 O O . HIS A 1 291 ? -55.715 85.269 -31.344 1.00 44.32 291 HIS A O 1
ATOM 2399 N N . VAL A 1 292 ? -55.813 85.243 -33.596 1.00 38.86 292 VAL A N 1
ATOM 2400 C CA . VAL A 1 292 ? -55.449 86.640 -33.796 1.00 42.45 292 VAL A CA 1
ATOM 2401 C C . VAL A 1 292 ? -56.529 87.313 -34.636 1.00 48.20 292 VAL A C 1
ATOM 2402 O O . VAL A 1 292 ? -56.821 86.860 -35.749 1.00 46.62 292 VAL A O 1
ATOM 2406 N N . LYS A 1 293 ? -57.123 88.387 -34.105 1.00 47.38 293 LYS A N 1
ATOM 2407 C CA . LYS A 1 293 ? -58.072 89.225 -34.838 1.00 54.02 293 LYS A CA 1
ATOM 2408 C C . LYS A 1 293 ? -57.451 90.605 -35.016 1.00 51.38 293 LYS A C 1
ATOM 2409 O O . LYS A 1 293 ? -57.291 91.351 -34.042 1.00 47.91 293 LYS A O 1
ATOM 2415 N N . LEU A 1 294 ? -57.113 90.944 -36.257 1.00 49.34 294 LEU A N 1
ATOM 2416 C CA . LEU A 1 294 ? -56.616 92.272 -36.594 1.00 50.41 294 LEU A CA 1
ATOM 2417 C C . LEU A 1 294 ? -57.805 93.177 -36.899 1.00 52.02 294 LEU A C 1
ATOM 2418 O O . LEU A 1 294 ? -58.472 93.011 -37.924 1.00 52.77 294 LEU A O 1
ATOM 2423 N N . LEU A 1 295 ? -58.079 94.119 -36.000 1.00 55.24 295 LEU A N 1
ATOM 2424 C CA . LEU A 1 295 ? -59.142 95.099 -36.159 1.00 59.90 295 LEU A CA 1
ATOM 2425 C C . LEU A 1 295 ? -58.564 96.406 -36.703 1.00 68.42 295 LEU A C 1
ATOM 2426 O O . LEU A 1 295 ? -57.368 96.516 -36.993 1.00 62.59 295 LEU A O 1
ATOM 2431 N N . GLU A 1 296 ? -59.427 97.423 -36.821 1.00 71.02 296 GLU A N 1
ATOM 2432 C CA . GLU A 1 296 ? -59.033 98.639 -37.530 1.00 71.99 296 GLU A CA 1
ATOM 2433 C C . GLU A 1 296 ? -58.053 99.487 -36.721 1.00 69.46 296 GLU A C 1
ATOM 2434 O O . GLU A 1 296 ? -57.149 100.101 -37.301 1.00 68.47 296 GLU A O 1
ATOM 2440 N N . ASP A 1 297 ? -58.199 99.542 -35.389 1.00 59.54 297 ASP A N 1
ATOM 2441 C CA . ASP A 1 297 ? -57.200 100.233 -34.574 1.00 61.35 297 ASP A CA 1
ATOM 2442 C C . ASP A 1 297 ? -56.752 99.406 -33.368 1.00 61.72 297 ASP A C 1
ATOM 2443 O O . ASP A 1 297 ? -56.348 99.968 -32.344 1.00 58.83 297 ASP A O 1
ATOM 2448 N N . ARG A 1 298 ? -56.796 98.079 -33.469 1.00 55.56 298 ARG A N 1
ATOM 2449 C CA . ARG A 1 298 ? -56.320 97.231 -32.382 1.00 51.24 298 ARG A CA 1
ATOM 2450 C C . ARG A 1 298 ? -56.146 95.809 -32.895 1.00 50.25 298 ARG A C 1
ATOM 2451 O O . ARG A 1 298 ? -56.716 95.420 -33.917 1.00 52.32 298 ARG A O 1
ATOM 2459 N N . ILE A 1 299 ? -55.336 95.037 -32.177 1.00 46.72 299 ILE A N 1
ATOM 2460 C CA . ILE A 1 299 ? -55.141 93.625 -32.473 1.00 41.62 299 ILE A CA 1
ATOM 2461 C C . ILE A 1 299 ? -55.502 92.826 -31.228 1.00 43.93 299 ILE A C 1
ATOM 2462 O O . ILE A 1 299 ? -55.011 93.115 -30.129 1.00 44.03 299 ILE A O 1
ATOM 2467 N N . GLU A 1 300 ? -56.373 91.834 -31.396 1.00 45.51 300 GLU A N 1
ATOM 2468 C CA . GLU A 1 300 ? -56.887 91.045 -30.285 1.00 40.75 300 GLU A CA 1
ATOM 2469 C C . GLU A 1 300 ? -56.324 89.634 -30.360 1.00 39.10 300 GLU A C 1
ATOM 2470 O O . GLU A 1 300 ? -56.304 89.020 -31.435 1.00 36.65 300 GLU A O 1
ATOM 2476 N N . PHE A 1 301 ? -55.854 89.134 -29.219 1.00 37.09 301 PHE A N 1
ATOM 2477 C CA . PHE A 1 301 ? -55.323 87.781 -29.106 1.00 38.73 301 PHE A CA 1
ATOM 2478 C C . PHE A 1 301 ? -56.287 86.942 -28.287 1.00 40.11 301 PHE A C 1
ATOM 2479 O O . PHE A 1 301 ? -56.745 87.378 -27.227 1.00 41.28 301 PHE A O 1
ATOM 2487 N N . ASP A 1 302 ? -56.606 85.749 -28.792 1.00 40.30 302 ASP A N 1
ATOM 2488 C CA . ASP A 1 302 ? -57.563 84.854 -28.137 1.00 41.17 302 ASP A CA 1
ATOM 2489 C C . ASP A 1 302 ? -57.030 83.441 -28.328 1.00 40.87 302 ASP A C 1
ATOM 2490 O O . ASP A 1 302 ? -57.231 82.836 -29.387 1.00 44.01 302 ASP A O 1
ATOM 2495 N N . PHE A 1 303 ? -56.350 82.925 -27.307 1.00 38.64 303 PHE A N 1
ATOM 2496 C CA . PHE A 1 303 ? -55.647 81.653 -27.391 1.00 39.78 303 PHE A CA 1
ATOM 2497 C C . PHE A 1 303 ? -56.354 80.627 -26.519 1.00 41.92 303 PHE A C 1
ATOM 2498 O O . PHE A 1 303 ? -56.555 80.851 -25.320 1.00 44.35 303 PHE A O 1
ATOM 2506 N N . LEU A 1 304 ? -56.729 79.505 -27.119 1.00 38.80 304 LEU A N 1
ATOM 2507 C CA . LEU A 1 304 ? -57.367 78.413 -26.403 1.00 40.08 304 LEU A CA 1
ATOM 2508 C C . LEU A 1 304 ? -56.340 77.304 -26.248 1.00 40.59 304 LEU A C 1
ATOM 2509 O O . LEU A 1 304 ? -55.844 76.782 -27.246 1.00 43.18 304 LEU A O 1
ATOM 2514 N N . GLY A 1 305 ? -56.009 76.959 -25.007 1.00 39.18 305 GLY A N 1
ATOM 2515 C CA . GLY A 1 305 ? -54.962 75.981 -24.793 1.00 43.83 305 GLY A CA 1
ATOM 2516 C C . GLY A 1 305 ? -55.384 74.766 -23.993 1.00 50.30 305 GLY A C 1
ATOM 2517 O O . GLY A 1 305 ? -56.572 74.428 -23.937 1.00 44.19 305 GLY A O 1
ATOM 2518 N N . LYS A 1 306 ? -54.404 74.119 -23.361 1.00 47.75 306 LYS A N 1
ATOM 2519 C CA . LYS A 1 306 ? -54.625 72.893 -22.608 1.00 45.64 306 LYS A CA 1
ATOM 2520 C C . LYS A 1 306 ? -55.715 73.084 -21.558 1.00 45.08 306 LYS A C 1
ATOM 2521 O O . LYS A 1 306 ? -55.858 74.156 -20.966 1.00 49.53 306 LYS A O 1
ATOM 2527 N N . ASP A 1 307 ? -56.504 72.028 -21.346 1.00 45.36 307 ASP A N 1
ATOM 2528 C CA . ASP A 1 307 ? -57.605 72.012 -20.383 1.00 42.81 307 ASP A CA 1
ATOM 2529 C C . ASP A 1 307 ? -58.652 73.074 -20.684 1.00 44.57 307 ASP A C 1
ATOM 2530 O O . ASP A 1 307 ? -59.380 73.510 -19.778 1.00 40.56 307 ASP A O 1
ATOM 2535 N N . SER A 1 308 ? -58.728 73.491 -21.949 1.00 41.55 308 SER A N 1
ATOM 2536 C CA . SER A 1 308 ? -59.692 74.483 -22.411 1.00 42.35 308 SER A CA 1
ATOM 2537 C C . SER A 1 308 ? -59.477 75.841 -21.746 1.00 41.72 308 SER A C 1
ATOM 2538 O O . SER A 1 308 ? -60.420 76.615 -21.572 1.00 37.29 308 SER A O 1
ATOM 2541 N N . VAL A 1 309 ? -58.237 76.145 -21.367 1.00 44.53 309 VAL A N 1
ATOM 2542 C CA . VAL A 1 309 ? -57.911 77.446 -20.788 1.00 35.81 309 VAL A CA 1
ATOM 2543 C C . VAL A 1 309 ? -57.810 78.470 -21.907 1.00 32.89 309 VAL A C 1
ATOM 2544 O O . VAL A 1 309 ? -57.066 78.276 -22.873 1.00 38.20 309 VAL A O 1
ATOM 2548 N N . ARG A 1 310 ? -58.552 79.565 -21.774 1.00 33.38 310 ARG A N 1
ATOM 2549 C CA . ARG A 1 310 ? -58.576 80.626 -22.765 1.00 37.15 310 ARG A CA 1
ATOM 2550 C C . ARG A 1 310 ? -57.812 81.837 -22.236 1.00 35.04 310 ARG A C 1
ATOM 2551 O O . ARG A 1 310 ? -58.119 82.344 -21.156 1.00 31.20 310 ARG A O 1
ATOM 2559 N N . TRP A 1 311 ? -56.825 82.288 -23.002 1.00 34.57 311 TRP A N 1
ATOM 2560 C CA . TRP A 1 311 ? -56.029 83.467 -22.682 1.00 35.66 311 TRP A CA 1
ATOM 2561 C C . TRP A 1 311 ? -56.348 84.575 -23.682 1.00 30.93 311 TRP A C 1
ATOM 2562 O O . TRP A 1 311 ? -56.287 84.352 -24.890 1.00 34.50 311 TRP A O 1
ATOM 2573 N N . GLN A 1 312 ? -56.659 85.773 -23.190 1.00 36.28 312 GLN A N 1
ATOM 2574 C CA . GLN A 1 312 ? -57.014 86.870 -24.086 1.00 36.28 312 GLN A CA 1
ATOM 2575 C C . GLN A 1 312 ? -56.318 88.159 -23.675 1.00 37.04 312 GLN A C 1
ATOM 2576 O O . GLN A 1 312 ? -56.429 88.586 -22.524 1.00 36.90 312 GLN A O 1
ATOM 2582 N N . LYS A 1 313 ? -55.639 88.793 -24.628 1.00 35.59 313 LYS A N 1
ATOM 2583 C CA . LYS A 1 313 ? -55.094 90.133 -24.430 1.00 36.30 313 LYS A CA 1
ATOM 2584 C C . LYS A 1 313 ? -55.146 90.863 -25.761 1.00 38.33 313 LYS A C 1
ATOM 2585 O O . LYS A 1 313 ? -55.192 90.243 -26.832 1.00 36.56 313 LYS A O 1
ATOM 2591 N N . SER A 1 314 ? -55.121 92.192 -25.689 1.00 35.61 314 SER A N 1
ATOM 2592 C CA . SER A 1 314 ? -55.191 93.018 -26.888 1.00 42.56 314 SER A CA 1
ATOM 2593 C C . SER A 1 314 ? -54.204 94.171 -26.780 1.00 40.04 314 SER A C 1
ATOM 2594 O O . SER A 1 314 ? -53.834 94.595 -25.684 1.00 43.38 314 SER A O 1
ATOM 2597 N N . ILE A 1 315 ? -53.780 94.660 -27.941 1.00 41.50 315 ILE A N 1
ATOM 2598 C CA . ILE A 1 315 ? -52.895 95.809 -28.063 1.00 38.90 315 ILE A CA 1
ATOM 2599 C C . ILE A 1 315 ? -53.633 96.898 -28.831 1.00 42.90 315 ILE A C 1
ATOM 2600 O O . ILE A 1 315 ? -54.107 96.661 -29.949 1.00 42.41 315 ILE A O 1
ATOM 2605 N N . ASP A 1 316 ? -53.714 98.087 -28.243 1.00 47.79 316 ASP A N 1
ATOM 2606 C CA . ASP A 1 316 ? -54.229 99.241 -28.966 1.00 48.43 316 ASP A CA 1
ATOM 2607 C C . ASP A 1 316 ? -53.182 99.730 -29.959 1.00 42.86 316 ASP A C 1
ATOM 2608 O O . ASP A 1 316 ? -52.071 100.089 -29.566 1.00 44.89 316 ASP A O 1
ATOM 2613 N N . LEU A 1 317 ? -53.540 99.764 -31.244 1.00 46.55 317 LEU A N 1
ATOM 2614 C CA . LEU A 1 317 ? -52.595 100.107 -32.298 1.00 45.58 317 LEU A CA 1
ATOM 2615 C C . LEU A 1 317 ? -52.577 101.584 -32.670 1.00 49.08 317 LEU A C 1
ATOM 2616 O O . LEU A 1 317 ? -51.665 101.999 -33.395 1.00 50.21 317 LEU A O 1
ATOM 2621 N N . ARG A 1 318 ? -53.539 102.389 -32.217 1.00 50.86 318 ARG A N 1
ATOM 2622 C CA . ARG A 1 318 ? -53.690 103.694 -32.857 1.00 59.09 318 ARG A CA 1
ATOM 2623 C C . ARG A 1 318 ? -52.508 104.615 -32.577 1.00 62.67 318 ARG A C 1
ATOM 2624 O O . ARG A 1 318 ? -52.151 105.425 -33.438 1.00 67.42 318 ARG A O 1
ATOM 2632 N N . ASN A 1 319 ? -51.862 104.487 -31.420 1.00 59.29 319 ASN A N 1
ATOM 2633 C CA . ASN A 1 319 ? -50.641 105.240 -31.162 1.00 60.28 319 ASN A CA 1
ATOM 2634 C C . ASN A 1 319 ? -49.376 104.471 -31.522 1.00 58.90 319 ASN A C 1
ATOM 2635 O O . ASN A 1 319 ? -48.287 105.050 -31.466 1.00 53.43 319 ASN A O 1
ATOM 2640 N N . GLU A 1 320 ? -49.490 103.192 -31.895 1.00 42.12 320 GLU A N 1
ATOM 2641 C CA . GLU A 1 320 ? -48.344 102.393 -32.284 1.00 40.58 320 GLU A CA 1
ATOM 2642 C C . GLU A 1 320 ? -47.832 102.808 -33.661 1.00 39.40 320 GLU A C 1
ATOM 2643 O O . GLU A 1 320 ? -48.590 103.319 -34.484 1.00 44.68 320 GLU A O 1
ATOM 2649 N N . PRO A 1 321 ? -46.551 102.594 -33.937 1.00 43.60 321 PRO A N 1
ATOM 2650 C CA . PRO A 1 321 ? -46.022 102.889 -35.266 1.00 43.14 321 PRO A CA 1
ATOM 2651 C C . PRO A 1 321 ? -46.609 101.941 -36.296 1.00 39.21 321 PRO A C 1
ATOM 2652 O O . PRO A 1 321 ? -46.807 100.748 -36.012 1.00 40.51 321 PRO A O 1
ATOM 2656 N N . PRO A 1 322 ? -46.903 102.429 -37.505 1.00 40.49 322 PRO A N 1
ATOM 2657 C CA . PRO A 1 322 ? -47.666 101.603 -38.457 1.00 36.90 322 PRO A CA 1
ATOM 2658 C C . PRO A 1 322 ? -46.967 100.316 -38.847 1.00 32.57 322 PRO A C 1
ATOM 2659 O O . PRO A 1 322 ? -47.641 99.390 -39.305 1.00 36.60 322 PRO A O 1
ATOM 2663 N N . GLU A 1 323 ? -45.644 100.223 -38.684 1.00 35.37 323 GLU A N 1
ATOM 2664 C CA . GLU A 1 323 ? -44.949 99.009 -39.080 1.00 35.77 323 GLU A CA 1
ATOM 2665 C C . GLU A 1 323 ? -45.366 97.791 -38.258 1.00 33.06 323 GLU A C 1
ATOM 2666 O O . GLU A 1 323 ? -45.099 96.663 -38.683 1.00 41.99 323 GLU A O 1
ATOM 2672 N N . VAL A 1 324 ? -46.039 97.980 -37.121 1.00 37.52 324 VAL A N 1
ATOM 2673 C CA . VAL A 1 324 ? -46.561 96.841 -36.363 1.00 35.48 324 VAL A CA 1
ATOM 2674 C C . VAL A 1 324 ? -47.684 96.165 -37.143 1.00 36.90 324 VAL A C 1
ATOM 2675 O O . VAL A 1 324 ? -47.636 94.966 -37.432 1.00 35.74 324 VAL A O 1
ATOM 2679 N N . ARG A 1 325 ? -48.712 96.932 -37.492 1.00 38.16 325 ARG A N 1
ATOM 2680 C CA . ARG A 1 325 ? -49.770 96.396 -38.346 1.00 39.94 325 ARG A CA 1
ATOM 2681 C C . ARG A 1 325 ? -49.215 95.878 -39.672 1.00 38.48 325 ARG A C 1
ATOM 2682 O O . ARG A 1 325 ? -49.663 94.837 -40.176 1.00 44.45 325 ARG A O 1
ATOM 2690 N N . GLN A 1 326 ? -48.240 96.586 -40.252 1.00 39.78 326 GLN A N 1
ATOM 2691 C CA . GLN A 1 326 ? -47.664 96.162 -41.530 1.00 42.98 326 GLN A CA 1
ATOM 2692 C C . GLN A 1 326 ? -47.177 94.719 -41.464 1.00 44.97 326 GLN A C 1
ATOM 2693 O O . GLN A 1 326 ? -47.551 93.884 -42.296 1.00 38.14 326 GLN A O 1
ATOM 2699 N N . VAL A 1 327 ? -46.343 94.401 -40.470 1.00 36.09 327 VAL A N 1
ATOM 2700 C CA . VAL A 1 327 ? -45.730 93.077 -40.437 1.00 35.87 327 VAL A CA 1
ATOM 2701 C C . VAL A 1 327 ? -46.753 92.017 -40.051 1.00 34.24 327 VAL A C 1
ATOM 2702 O O . VAL A 1 327 ? -46.684 90.880 -40.532 1.00 40.99 327 VAL A O 1
ATOM 2706 N N . PHE A 1 328 ? -47.724 92.361 -39.203 1.00 33.53 328 PHE A N 1
ATOM 2707 C CA . PHE A 1 328 ? -48.796 91.417 -38.906 1.00 38.08 328 PHE A CA 1
ATOM 2708 C C . PHE A 1 328 ? -49.550 91.031 -40.176 1.00 44.29 328 PHE A C 1
ATOM 2709 O O . PHE A 1 328 ? -49.715 89.843 -40.477 1.00 40.32 328 PHE A O 1
ATOM 2717 N N . GLU A 1 329 ? -49.987 92.030 -40.946 1.00 42.49 329 GLU A N 1
ATOM 2718 C CA . GLU A 1 329 ? -50.648 91.756 -42.222 1.00 40.52 329 GLU A CA 1
ATOM 2719 C C . GLU A 1 329 ? -49.756 90.922 -43.130 1.00 40.43 329 GLU A C 1
ATOM 2720 O O . GLU A 1 329 ? -50.215 89.951 -43.739 1.00 47.06 329 GLU A O 1
ATOM 2726 N N . GLU A 1 330 ? -48.467 91.256 -43.196 1.00 41.22 330 GLU A N 1
ATOM 2727 C CA . GLU A 1 330 ? -47.542 90.474 -44.008 1.00 43.01 330 GLU A CA 1
ATOM 2728 C C . GLU A 1 330 ? -47.571 88.996 -43.630 1.00 50.34 330 GLU A C 1
ATOM 2729 O O . GLU A 1 330 ? -47.565 88.122 -44.507 1.00 43.36 330 GLU A O 1
ATOM 2735 N N . LEU A 1 331 ? -47.601 88.694 -42.327 1.00 42.24 331 LEU A N 1
ATOM 2736 C CA . LEU A 1 331 ? -47.524 87.300 -41.897 1.00 46.45 331 LEU A CA 1
ATOM 2737 C C . LEU A 1 331 ? -48.867 86.590 -42.005 1.00 40.93 331 LEU A C 1
ATOM 2738 O O . LEU A 1 331 ? -48.902 85.370 -42.193 1.00 44.67 331 LEU A O 1
ATOM 2743 N N . LEU A 1 332 ? -49.969 87.328 -41.886 1.00 40.01 332 LEU A N 1
ATOM 2744 C CA . LEU A 1 332 ? -51.294 86.740 -41.995 1.00 46.14 332 LEU A CA 1
ATOM 2745 C C . LEU A 1 332 ? -51.722 86.502 -43.435 1.00 53.68 332 LEU A C 1
ATOM 2746 O O . LEU A 1 332 ? -52.612 85.677 -43.676 1.00 56.86 332 LEU A O 1
ATOM 2751 N N . GLU A 1 333 ? -51.107 87.193 -44.388 1.00 57.70 333 GLU A N 1
ATOM 2752 C CA . GLU A 1 333 ? -51.568 87.157 -45.769 1.00 63.85 333 GLU A CA 1
ATOM 2753 C C . GLU A 1 333 ? -51.230 85.822 -46.422 1.00 62.15 333 GLU A C 1
ATOM 2754 O O . GLU A 1 333 ? -50.091 85.349 -46.350 1.00 59.34 333 GLU A O 1
ATOM 2760 N N . GLY A 1 334 ? -52.222 85.219 -47.074 1.00 66.97 334 GLY A N 1
ATOM 2761 C CA . GLY A 1 334 ? -52.034 83.936 -47.717 1.00 65.68 334 GLY A CA 1
ATOM 2762 C C . GLY A 1 334 ? -52.125 82.739 -46.798 1.00 72.37 334 GLY A C 1
ATOM 2763 O O . GLY A 1 334 ? -51.956 81.605 -47.267 1.00 70.58 334 GLY A O 1
ATOM 2764 N N . LYS A 1 335 ? -52.373 82.950 -45.507 1.00 69.28 335 LYS A N 1
ATOM 2765 C CA . LYS A 1 335 ? -52.577 81.875 -44.552 1.00 62.28 335 LYS A CA 1
ATOM 2766 C C . LYS A 1 335 ? -54.047 81.799 -44.174 1.00 53.91 335 LYS A C 1
ATOM 2767 O O . LYS A 1 335 ? -54.748 82.814 -44.108 1.00 55.46 335 LYS A O 1
ATOM 2773 N N . LYS A 1 336 ? -54.501 80.582 -43.924 1.00 48.58 336 LYS A N 1
ATOM 2774 C CA . LYS A 1 336 ? -55.875 80.314 -43.539 1.00 59.80 336 LYS A CA 1
ATOM 2775 C C . LYS A 1 336 ? -55.905 79.702 -42.143 1.00 61.36 336 LYS A C 1
ATOM 2776 O O . LYS A 1 336 ? -54.866 79.425 -41.536 1.00 54.88 336 LYS A O 1
ATOM 2782 N N . GLU A 1 337 ? -57.123 79.516 -41.637 1.00 58.83 337 GLU A N 1
ATOM 2783 C CA . GLU A 1 337 ? -57.328 78.932 -40.321 1.00 57.82 337 GLU A CA 1
ATOM 2784 C C . GLU A 1 337 ? -56.509 77.655 -40.161 1.00 62.09 337 GLU A C 1
ATOM 2785 O O . GLU A 1 337 ? -56.406 76.840 -41.084 1.00 59.63 337 GLU A O 1
ATOM 2791 N N . GLY A 1 338 ? -55.910 77.496 -38.981 1.00 54.05 338 GLY A N 1
ATOM 2792 C CA . GLY A 1 338 ? -55.048 76.374 -38.703 1.00 46.16 338 GLY A CA 1
ATOM 2793 C C . GLY A 1 338 ? -53.585 76.602 -39.009 1.00 47.87 338 GLY A C 1
ATOM 2794 O O . GLY A 1 338 ? -52.747 75.797 -38.581 1.00 40.71 338 GLY A O 1
ATOM 2795 N N . ASP A 1 339 ? -53.241 77.664 -39.733 1.00 44.52 339 ASP A N 1
ATOM 2796 C CA . ASP A 1 339 ? -51.850 77.899 -40.086 1.00 48.12 339 ASP A CA 1
ATOM 2797 C C . ASP A 1 339 ? -51.136 78.627 -38.957 1.00 40.25 339 ASP A C 1
ATOM 2798 O O . ASP A 1 339 ? -51.711 79.483 -38.280 1.00 38.32 339 ASP A O 1
ATOM 2803 N N . GLN A 1 340 ? -49.872 78.273 -38.776 1.00 42.24 340 GLN A N 1
ATOM 2804 C CA . GLN A 1 340 ? -48.993 78.932 -37.828 1.00 38.09 340 GLN A CA 1
ATOM 2805 C C . GLN A 1 340 ? -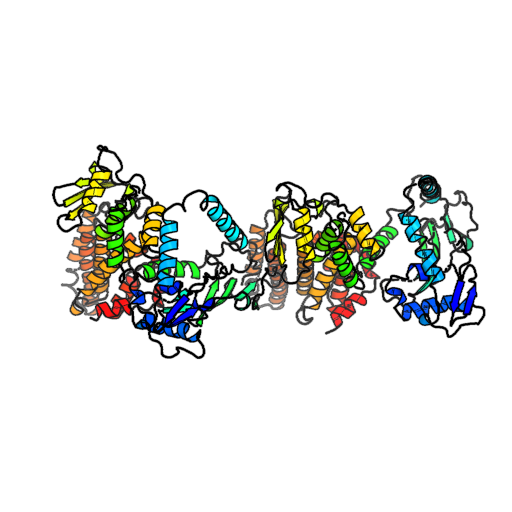48.562 80.289 -38.370 1.00 42.83 340 GLN A C 1
ATOM 2806 O O . GLN A 1 340 ? -48.122 80.396 -39.519 1.00 51.91 340 GLN A O 1
ATOM 2812 N N . ILE A 1 341 ? -48.647 81.319 -37.533 1.00 41.65 341 ILE A N 1
ATOM 2813 C CA . ILE A 1 341 ? -48.268 82.663 -37.964 1.00 37.29 341 ILE A CA 1
ATOM 2814 C C . ILE A 1 341 ? -46.750 82.807 -38.057 1.00 41.01 341 ILE A C 1
ATOM 2815 O O . ILE A 1 341 ? -46.209 83.179 -39.110 1.00 42.43 341 ILE A O 1
ATOM 2820 N N . PHE A 1 342 ? -46.028 82.505 -36.973 1.00 37.41 342 PHE A N 1
ATOM 2821 C CA . PHE A 1 342 ? -44.574 82.695 -36.925 1.00 37.92 342 PHE A CA 1
ATOM 2822 C C . PHE A 1 342 ? -43.884 81.380 -37.276 1.00 42.61 342 PHE A C 1
ATOM 2823 O O . PHE A 1 342 ? -43.627 80.544 -36.409 1.00 44.53 342 PHE A O 1
ATOM 2831 N N . GLN A 1 343 ? -43.543 81.207 -38.556 1.00 40.00 343 GLN A N 1
ATOM 2832 C CA . GLN A 1 343 ? -42.974 79.948 -39.020 1.00 40.34 343 GLN A CA 1
ATOM 2833 C C . GLN A 1 343 ? -41.452 79.950 -39.106 1.00 44.92 343 GLN A C 1
ATOM 2834 O O . GLN A 1 343 ? -40.862 78.877 -39.268 1.00 47.30 343 GLN A O 1
ATOM 2840 N N . ASN A 1 344 ? -40.796 81.102 -38.971 1.00 36.49 344 ASN A N 1
ATOM 2841 C CA . ASN A 1 344 ? -39.339 81.188 -39.049 1.00 42.21 344 ASN A CA 1
ATOM 2842 C C . ASN A 1 344 ? -38.747 81.769 -37.769 1.00 47.94 344 ASN A C 1
ATOM 2843 O O . ASN A 1 344 ? -37.782 82.541 -37.799 1.00 51.32 344 ASN A O 1
ATOM 2848 N N . ILE A 1 345 ? -39.320 81.396 -36.631 1.00 46.86 345 ILE A N 1
ATOM 2849 C CA . ILE A 1 345 ? -38.962 81.950 -35.334 1.00 40.23 345 ILE A CA 1
ATOM 2850 C C . ILE A 1 345 ? -38.471 80.820 -34.450 1.00 43.68 345 ILE A C 1
ATOM 2851 O O . ILE A 1 345 ? -39.076 79.742 -34.420 1.00 39.51 345 ILE A O 1
ATOM 2856 N N . ASN A 1 346 ? -37.366 81.065 -33.744 1.00 37.80 346 ASN A N 1
ATOM 2857 C CA . ASN A 1 346 ? -36.979 80.254 -32.599 1.00 39.77 346 ASN A CA 1
ATOM 2858 C C . ASN A 1 346 ? -36.191 81.136 -31.633 1.00 38.66 346 ASN A C 1
ATOM 2859 O O . ASN A 1 346 ? -35.903 82.303 -31.915 1.00 35.73 346 ASN A O 1
ATOM 2864 N N . SER A 1 347 ? -35.836 80.572 -30.479 1.00 34.45 347 SER A N 1
ATOM 2865 C CA . SER A 1 347 ? -35.155 81.385 -29.477 1.00 36.49 347 SER A CA 1
ATOM 2866 C C . SER A 1 347 ? -33.779 81.825 -29.950 1.00 36.83 347 SER A C 1
ATOM 2867 O O . SER A 1 347 ? -33.325 82.917 -29.589 1.00 32.53 347 SER A O 1
ATOM 2870 N N . ARG A 1 348 ? -33.107 81.002 -30.760 1.00 34.75 348 ARG A N 1
ATOM 2871 C CA . ARG A 1 348 ? -31.778 81.368 -31.235 1.00 41.04 348 ARG A CA 1
ATOM 2872 C C . ARG A 1 348 ? -31.843 82.625 -32.095 1.00 38.44 348 ARG A C 1
ATOM 2873 O O . ARG A 1 348 ? -31.073 83.571 -31.892 1.00 39.20 348 ARG A O 1
ATOM 2881 N N . HIS A 1 349 ? -32.783 82.663 -33.042 1.00 36.20 349 HIS A N 1
ATOM 2882 C CA . HIS A 1 349 ? -32.932 83.837 -33.897 1.00 40.63 349 HIS A CA 1
ATOM 2883 C C . HIS A 1 349 ? -33.358 85.061 -33.088 1.00 39.63 349 HIS A C 1
ATOM 2884 O O . HIS A 1 349 ? -32.801 86.154 -33.255 1.00 33.46 349 HIS A O 1
ATOM 2891 N N . VAL A 1 350 ? -34.362 84.895 -32.217 1.00 33.52 350 VAL A N 1
ATOM 2892 C CA . VAL A 1 350 ? -34.800 85.988 -31.346 1.00 35.14 350 VAL A CA 1
ATOM 2893 C C . VAL A 1 350 ? -33.636 86.518 -30.512 1.00 31.94 350 VAL A C 1
ATOM 2894 O O . VAL A 1 350 ? -33.420 87.732 -30.421 1.00 29.56 350 VAL A O 1
ATOM 2898 N N . ASN A 1 351 ? -32.871 85.626 -29.877 1.00 32.14 351 ASN A N 1
ATOM 2899 C CA . ASN A 1 351 ? -31.836 86.137 -28.979 1.00 34.10 351 ASN A CA 1
ATOM 2900 C C . ASN A 1 351 ? -30.666 86.741 -29.748 1.00 38.00 351 ASN A C 1
ATOM 2901 O O . ASN A 1 351 ? -30.054 87.707 -29.273 1.00 33.15 351 ASN A O 1
ATOM 2906 N N . ARG A 1 352 ? -30.359 86.209 -30.938 1.00 36.67 352 ARG A N 1
ATOM 2907 C CA . ARG A 1 352 ? -29.391 86.859 -31.819 1.00 36.48 352 ARG A CA 1
ATOM 2908 C C . ARG A 1 352 ? -29.796 88.295 -32.112 1.00 37.86 352 ARG A C 1
ATOM 2909 O O . ARG A 1 352 ? -28.967 89.210 -32.043 1.00 39.88 352 ARG A O 1
ATOM 2917 N N . PHE A 1 353 ? -31.075 88.509 -32.435 1.00 39.10 353 PHE A N 1
ATOM 2918 C CA . PHE A 1 353 ? -31.568 89.848 -32.732 1.00 35.12 353 PHE A CA 1
ATOM 2919 C C . PHE A 1 353 ? -31.447 90.759 -31.519 1.00 38.62 353 PHE A C 1
ATOM 2920 O O . PHE A 1 353 ? -30.961 91.891 -31.621 1.00 38.14 353 PHE A O 1
ATOM 2928 N N . LEU A 1 354 ? -31.908 90.281 -30.358 1.00 37.61 354 LEU A N 1
ATOM 2929 C CA . LEU A 1 354 ? -31.867 91.085 -29.140 1.00 33.49 354 LEU A CA 1
ATOM 2930 C C . LEU A 1 354 ? -30.432 91.359 -28.710 1.00 34.71 354 LEU A C 1
ATOM 2931 O O . LEU A 1 354 ? -30.113 92.475 -28.294 1.00 34.41 354 LEU A O 1
ATOM 2936 N N . GLY A 1 355 ? -29.565 90.345 -28.795 1.00 36.69 355 GLY A N 1
ATOM 2937 C CA . GLY A 1 355 ? -28.172 90.514 -28.404 1.00 38.35 355 GLY A CA 1
ATOM 2938 C C . GLY A 1 355 ? -27.433 91.529 -29.255 1.00 42.38 355 GLY A C 1
ATOM 2939 O O . GLY A 1 355 ? -26.475 92.149 -28.789 1.00 40.10 355 GLY A O 1
ATOM 2940 N N . LYS A 1 356 ? -27.868 91.725 -30.508 1.00 39.37 356 LYS A N 1
ATOM 2941 C CA . LYS A 1 356 ? -27.301 92.791 -31.330 1.00 40.54 356 LYS A CA 1
ATOM 2942 C C . LYS A 1 356 ? -27.692 94.173 -30.826 1.00 44.06 356 LYS A C 1
ATOM 2943 O O . LYS A 1 356 ? -27.004 95.150 -31.137 1.00 49.14 356 LYS A O 1
ATOM 2949 N N . ILE A 1 357 ? -28.784 94.280 -30.073 1.00 38.85 357 ILE A N 1
ATOM 2950 C CA . ILE A 1 357 ? -29.177 95.565 -29.507 1.00 35.50 357 ILE A CA 1
ATOM 2951 C C . ILE A 1 357 ? -28.445 95.815 -28.200 1.00 37.94 357 ILE A C 1
ATOM 2952 O O . ILE A 1 357 ? -27.889 96.894 -27.973 1.00 39.32 357 ILE A O 1
ATOM 2957 N N . VAL A 1 358 ? -28.484 94.836 -27.303 1.00 39.87 358 VAL A N 1
ATOM 2958 C CA . VAL A 1 358 ? -27.784 94.884 -26.026 1.00 38.08 358 VAL A CA 1
ATOM 2959 C C . VAL A 1 358 ? -27.111 93.538 -25.849 1.00 42.28 358 VAL A C 1
ATOM 2960 O O . VAL A 1 358 ? -27.786 92.501 -25.855 1.00 36.56 358 VAL A O 1
ATOM 2964 N N . LYS A 1 359 ? -25.786 93.545 -25.713 1.00 48.85 359 LYS A N 1
ATOM 2965 C CA . LYS A 1 359 ? -25.050 92.301 -25.532 1.00 43.07 359 LYS A CA 1
ATOM 2966 C C . LYS A 1 359 ? -25.622 91.514 -24.353 1.00 33.57 359 LYS A C 1
ATOM 2967 O O . LYS A 1 359 ? -25.869 92.071 -23.284 1.00 42.76 359 LYS A O 1
ATOM 2973 N N . GLY A 1 360 ? -25.845 90.216 -24.557 1.00 36.17 360 GLY A N 1
ATOM 2974 C CA . GLY A 1 360 ? -26.392 89.361 -23.521 1.00 36.80 360 GLY A CA 1
ATOM 2975 C C . GLY A 1 360 ? -27.902 89.393 -23.359 1.00 30.41 360 GLY A C 1
ATOM 2976 O O . GLY A 1 360 ? -28.443 88.599 -22.578 1.00 32.43 360 GLY A O 1
ATOM 2977 N N . LEU A 1 361 ? -28.605 90.283 -24.046 1.00 28.40 361 LEU A N 1
ATOM 2978 C CA . LEU A 1 361 ? -30.050 90.362 -23.877 1.00 28.08 361 LEU A CA 1
ATOM 2979 C C . LEU A 1 361 ? -30.722 89.180 -24.566 1.00 29.97 361 LEU A C 1
ATOM 2980 O O . LEU A 1 361 ? -30.399 88.844 -25.713 1.00 29.30 361 LEU A O 1
ATOM 2985 N N . THR A 1 362 ? -31.651 88.542 -23.855 1.00 28.89 362 THR A N 1
ATOM 2986 C CA . THR A 1 362 ? -32.387 87.396 -24.373 1.00 25.52 362 THR A CA 1
ATOM 2987 C C . THR A 1 362 ? -33.853 87.543 -24.002 1.00 25.38 362 THR A C 1
ATOM 2988 O O . THR A 1 362 ? -34.228 88.389 -23.182 1.00 22.64 362 THR A O 1
ATOM 2992 N N . ALA A 1 363 ? -34.690 86.684 -24.594 1.00 24.20 363 ALA A N 1
ATOM 2993 C CA . ALA A 1 363 ? -36.105 86.695 -24.241 1.00 28.90 363 ALA A CA 1
ATOM 2994 C C . ALA A 1 363 ? -36.315 86.485 -22.736 1.00 24.23 363 ALA A C 1
ATOM 2995 O O . ALA A 1 363 ? -37.173 87.136 -22.130 1.00 25.70 363 ALA A O 1
ATOM 2997 N N . LYS A 1 364 ? -35.551 85.572 -22.117 1.00 25.99 364 LYS A N 1
ATOM 2998 C CA . LYS A 1 364 ? -35.723 85.330 -20.684 1.00 23.18 364 LYS A CA 1
ATOM 2999 C C . LYS A 1 364 ? -35.337 86.557 -19.864 1.00 24.91 364 LYS A C 1
ATOM 3000 O O . LYS A 1 364 ? -36.037 86.910 -18.903 1.00 22.64 364 LYS A O 1
ATOM 3006 N N . VAL A 1 365 ? -34.203 87.191 -20.203 1.00 21.25 365 VAL A N 1
ATOM 3007 C CA . VAL A 1 365 ? -33.809 88.432 -19.533 1.00 25.20 365 VAL A CA 1
ATOM 3008 C C . VAL A 1 365 ? -34.878 89.502 -19.707 1.00 22.98 365 VAL A C 1
ATOM 3009 O O . VAL A 1 365 ? -35.172 90.258 -18.782 1.00 21.52 365 VAL A O 1
ATOM 3013 N N . PHE A 1 366 ? -35.445 89.613 -20.913 1.00 18.67 366 PHE A N 1
ATOM 3014 C CA . PHE A 1 366 ? -36.450 90.645 -21.172 1.00 23.12 366 PHE A CA 1
ATOM 3015 C C . PHE A 1 366 ? -37.692 90.418 -20.308 1.00 23.09 366 PHE A C 1
ATOM 3016 O O . PHE A 1 366 ? -38.216 91.352 -19.688 1.00 23.43 366 PHE A O 1
ATOM 3024 N N . ARG A 1 367 ? -38.172 89.174 -20.240 1.00 20.37 367 ARG A N 1
ATOM 3025 C CA . ARG A 1 367 ? -39.360 88.906 -19.432 1.00 21.41 367 ARG A CA 1
ATOM 3026 C C . ARG A 1 367 ? -39.050 88.980 -17.938 1.00 22.31 367 ARG A C 1
ATOM 3027 O O . ARG A 1 367 ? -39.936 89.259 -17.133 1.00 21.99 367 ARG A O 1
ATOM 3035 N N . THR A 1 368 ? -37.803 88.741 -17.551 1.00 21.97 368 THR A N 1
ATOM 3036 C CA . THR A 1 368 ? -37.421 88.971 -16.156 1.00 18.82 368 THR A CA 1
ATOM 3037 C C . THR A 1 368 ? -37.506 90.459 -15.819 1.00 22.81 368 THR A C 1
ATOM 3038 O O . THR A 1 368 ? -38.022 90.840 -14.763 1.00 22.81 368 THR A O 1
ATOM 3042 N N . TYR A 1 369 ? -37.027 91.315 -16.728 1.00 20.88 369 TYR A N 1
ATOM 3043 C CA . TYR A 1 369 ? -37.158 92.754 -16.520 1.00 21.83 369 TYR A CA 1
ATOM 3044 C C . TYR A 1 369 ? -38.622 93.150 -16.368 1.00 22.20 369 TYR A C 1
ATOM 3045 O O . TYR A 1 369 ? -38.979 93.944 -15.485 1.00 20.34 369 TYR A O 1
ATOM 3054 N N . ILE A 1 370 ? -39.482 92.595 -17.221 1.00 21.99 370 ILE A N 1
ATOM 3055 C CA . ILE A 1 370 ? -40.903 92.941 -17.197 1.00 24.12 370 ILE A CA 1
ATOM 3056 C C . ILE A 1 370 ? -41.531 92.512 -15.886 1.00 23.18 370 ILE A C 1
ATOM 3057 O O . ILE A 1 370 ? -42.223 93.297 -15.220 1.00 24.11 370 ILE A O 1
ATOM 3062 N N . ALA A 1 371 ? -41.336 91.244 -15.513 1.00 21.73 371 ALA A N 1
ATOM 3063 C CA . ALA A 1 371 ? -41.962 90.758 -14.293 1.00 21.23 371 ALA A CA 1
ATOM 3064 C C . ALA A 1 371 ? -41.421 91.495 -13.075 1.00 23.68 371 ALA A C 1
ATOM 3065 O O . ALA A 1 371 ? -42.184 91.862 -12.177 1.00 20.59 371 ALA A O 1
ATOM 3067 N N . THR A 1 372 ? -40.103 91.754 -13.043 1.00 21.25 372 THR A N 1
ATOM 3068 C CA . THR A 1 372 ? -39.510 92.412 -11.873 1.00 21.61 372 THR A CA 1
ATOM 3069 C C . THR A 1 372 ? -40.035 93.836 -11.708 1.00 19.90 372 THR A C 1
ATOM 3070 O O . THR A 1 372 ? -40.317 94.270 -10.587 1.00 22.10 372 THR A O 1
ATOM 3074 N N . LYS A 1 373 ? -40.207 94.557 -12.816 1.00 22.52 373 LYS A N 1
ATOM 3075 C CA . LYS A 1 373 ? -40.737 95.917 -12.758 1.00 23.35 373 LYS A CA 1
ATOM 3076 C C . LYS A 1 373 ? -42.183 95.928 -12.268 1.00 24.52 373 LYS A C 1
ATOM 3077 O O . LYS A 1 373 ? -42.564 96.774 -11.452 1.00 24.93 373 LYS A O 1
ATOM 3083 N N . ILE A 1 374 ? -42.979 94.961 -12.725 1.00 24.42 374 ILE A N 1
ATOM 3084 C CA . ILE A 1 374 ? -44.355 94.813 -12.256 1.00 23.83 374 ILE A CA 1
ATOM 3085 C C . ILE A 1 374 ? -44.383 94.649 -10.744 1.00 26.83 374 ILE A C 1
ATOM 3086 O O . ILE A 1 374 ? -45.141 95.331 -10.042 1.00 24.08 374 ILE A O 1
ATOM 3091 N N . VAL A 1 375 ? -43.539 93.755 -10.215 1.00 23.03 375 VAL A N 1
ATOM 3092 C CA . VAL A 1 375 ? -43.531 93.511 -8.775 1.00 22.97 375 VAL A CA 1
ATOM 3093 C C . VAL A 1 375 ? -43.079 94.756 -8.028 1.00 25.07 375 VAL A C 1
ATOM 3094 O O . VAL A 1 375 ? -43.690 95.151 -7.031 1.00 27.43 375 VAL A O 1
ATOM 3098 N N . LYS A 1 376 ? -41.987 95.380 -8.486 1.00 25.07 376 LYS A N 1
ATOM 3099 C CA . LYS A 1 376 ? -41.482 96.596 -7.847 1.00 28.61 376 LYS A CA 1
ATOM 3100 C C . LYS A 1 376 ? -42.538 97.695 -7.811 1.00 28.41 376 LYS A C 1
ATOM 3101 O O . LYS A 1 376 ? -42.723 98.365 -6.782 1.00 26.62 376 LYS A O 1
ATOM 3107 N N . ASP A 1 377 ? -43.202 97.927 -8.943 1.00 24.07 377 ASP A N 1
ATOM 3108 C CA . ASP A 1 377 ? -44.178 99.005 -9.028 1.00 30.32 377 ASP A CA 1
ATOM 3109 C C . ASP A 1 377 ? -45.369 98.732 -8.130 1.00 30.37 377 ASP A C 1
ATOM 3110 O O . ASP A 1 377 ? -45.894 99.656 -7.502 1.00 30.79 377 ASP A O 1
ATOM 3115 N N . PHE A 1 378 ? -45.788 97.464 -8.031 1.00 25.99 378 PHE A N 1
ATOM 3116 C CA . PHE A 1 378 ? -46.911 97.107 -7.171 1.00 28.36 378 PHE A CA 1
ATOM 3117 C C . PHE A 1 378 ? -46.580 97.348 -5.707 1.00 33.08 378 PHE A C 1
ATOM 3118 O O . PHE A 1 378 ? -47.368 97.965 -4.983 1.00 25.56 378 PHE A O 1
ATOM 3126 N N . LEU A 1 379 ? -45.424 96.846 -5.239 1.00 23.07 379 LEU A N 1
ATOM 3127 C CA . LEU A 1 379 ? -45.067 97.034 -3.837 1.00 24.05 379 LEU A CA 1
ATOM 3128 C C . LEU A 1 379 ? -44.766 98.494 -3.524 1.00 25.95 379 LEU A C 1
ATOM 3129 O O . LEU A 1 379 ? -44.992 98.940 -2.394 1.00 29.78 379 LEU A O 1
ATOM 3134 N N . ALA A 1 380 ? -44.231 99.242 -4.489 1.00 25.17 380 ALA A N 1
ATOM 3135 C CA . ALA A 1 380 ? -43.886 100.637 -4.218 1.00 30.08 380 ALA A CA 1
ATOM 3136 C C . ALA A 1 380 ? -45.125 101.472 -3.931 1.00 32.78 380 ALA A C 1
ATOM 3137 O O . ALA A 1 380 ? -45.042 102.484 -3.229 1.00 33.47 380 ALA A O 1
ATOM 3139 N N . ALA A 1 381 ? -46.276 101.065 -4.458 1.00 32.31 381 ALA A N 1
ATOM 3140 C CA . ALA A 1 381 ? -47.506 101.829 -4.303 1.00 32.27 381 ALA A CA 1
ATOM 3141 C C . ALA A 1 381 ? -48.224 101.540 -2.991 1.00 43.05 381 ALA A C 1
ATOM 3142 O O . ALA A 1 381 ? -49.248 102.174 -2.711 1.00 43.88 381 ALA A O 1
ATOM 3144 N N . ILE A 1 382 ? -47.722 100.610 -2.187 1.00 34.60 382 ILE A N 1
ATOM 3145 C CA . ILE A 1 382 ? -48.373 100.211 -0.944 1.00 38.25 382 ILE A CA 1
ATOM 3146 C C . ILE A 1 382 ? -47.884 101.131 0.172 1.00 38.84 382 ILE A C 1
ATOM 3147 O O . ILE A 1 382 ? -46.670 101.181 0.426 1.00 43.04 382 ILE A O 1
ATOM 3152 N N . PRO A 1 383 ? -48.773 101.848 0.862 1.00 42.76 383 PRO A N 1
ATOM 3153 C CA . PRO A 1 383 ? -48.354 102.605 2.046 1.00 40.97 383 PRO A CA 1
ATOM 3154 C C . PRO A 1 383 ? -47.814 101.686 3.131 1.00 43.48 383 PRO A C 1
ATOM 3155 O O . PRO A 1 383 ? -48.364 100.618 3.401 1.00 44.74 383 PRO A O 1
ATOM 3159 N N . ARG A 1 384 ? -46.728 102.125 3.766 1.00 43.27 384 ARG A N 1
ATOM 3160 C CA . ARG A 1 384 ? -46.139 101.364 4.862 1.00 50.15 384 ARG A CA 1
ATOM 3161 C C . ARG A 1 384 ? -47.138 101.087 5.981 1.00 49.02 384 ARG A C 1
ATOM 3162 O O . ARG A 1 384 ? -47.050 100.044 6.641 1.00 39.81 384 ARG A O 1
ATOM 3170 N N . GLU A 1 385 ? -48.074 102.013 6.221 1.00 43.06 385 GLU A N 1
ATOM 3171 C CA . GLU A 1 385 ? -49.051 101.825 7.288 1.00 45.96 385 GLU A CA 1
ATOM 3172 C C . GLU A 1 385 ? -49.911 100.590 7.060 1.00 43.70 385 GLU A C 1
ATOM 3173 O O . GLU A 1 385 ? -50.386 99.985 8.026 1.00 44.65 385 GLU A O 1
ATOM 3179 N N . LYS A 1 386 ? -50.100 100.182 5.804 1.00 44.56 386 LYS A N 1
ATOM 3180 C CA . LYS A 1 386 ? -50.899 98.996 5.515 1.00 44.63 386 LYS A CA 1
ATOM 3181 C C . LYS A 1 386 ? -50.173 97.685 5.804 1.00 40.64 386 LYS A C 1
ATOM 3182 O O . LYS A 1 386 ? -50.826 96.639 5.872 1.00 39.92 386 LYS A O 1
ATOM 3188 N N . VAL A 1 387 ? -48.854 97.699 5.969 1.00 35.72 387 VAL A N 1
ATOM 3189 C CA . VAL A 1 387 ? -48.102 96.446 6.150 1.00 31.48 387 VAL A CA 1
ATOM 3190 C C . VAL A 1 387 ? -47.983 96.233 7.655 1.00 35.49 387 VAL A C 1
ATOM 3191 O O . VAL A 1 387 ? -46.973 96.538 8.300 1.00 35.34 387 VAL A O 1
ATOM 3195 N N . THR A 1 388 ? -49.031 95.649 8.224 1.00 34.43 388 THR A N 1
ATOM 3196 C CA . THR A 1 388 ? -49.258 95.675 9.657 1.00 29.59 388 THR A CA 1
ATOM 3197 C C . THR A 1 388 ? -48.719 94.454 10.380 1.00 33.55 388 THR A C 1
ATOM 3198 O O . THR A 1 388 ? -48.729 94.441 11.616 1.00 36.60 388 THR A O 1
ATOM 3202 N N . SER A 1 389 ? -48.237 93.445 9.652 1.00 31.78 389 SER A N 1
ATOM 3203 C CA . SER A 1 389 ? -47.797 92.192 10.248 1.00 32.44 389 SER A CA 1
ATOM 3204 C C . SER A 1 389 ? -47.019 91.387 9.210 1.00 31.88 389 SER A C 1
ATOM 3205 O O . SER A 1 389 ? -47.076 91.661 8.007 1.00 30.19 389 SER A O 1
ATOM 3208 N N . GLN A 1 390 ? -46.336 90.351 9.702 1.00 31.46 390 GLN A N 1
ATOM 3209 C CA . GLN A 1 390 ? -45.659 89.400 8.824 1.00 30.72 390 GLN A CA 1
ATOM 3210 C C . GLN A 1 390 ? -46.621 88.813 7.791 1.00 37.45 390 GLN A C 1
ATOM 3211 O O . GLN A 1 390 ? -46.306 88.738 6.594 1.00 31.94 390 GLN A O 1
ATOM 3217 N N . GLU A 1 391 ? -47.809 88.395 8.236 1.00 31.10 391 GLU A N 1
ATOM 3218 C CA . GLU A 1 391 ? -48.752 87.760 7.324 1.00 32.04 391 GLU A CA 1
ATOM 3219 C C . GLU A 1 391 ? -49.286 88.752 6.295 1.00 31.95 391 GLU A C 1
ATOM 3220 O O . GLU A 1 391 ? -49.517 88.385 5.136 1.00 33.21 391 GLU A O 1
ATOM 3226 N N . LYS A 1 392 ? -49.472 90.016 6.686 1.00 30.04 392 LYS A N 1
ATOM 3227 C CA . LYS A 1 392 ? -49.863 91.044 5.719 1.00 28.10 392 LYS A CA 1
ATOM 3228 C C . LYS A 1 392 ? -48.744 91.310 4.716 1.00 27.73 392 LYS A C 1
ATOM 3229 O O . LYS A 1 392 ? -48.991 91.500 3.519 1.00 27.98 392 LYS A O 1
ATOM 3235 N N . PHE A 1 393 ? -47.509 91.356 5.208 1.00 31.07 393 PHE A N 1
ATOM 3236 C CA . PHE A 1 393 ? -46.335 91.472 4.350 1.00 29.00 393 PHE A CA 1
ATOM 3237 C C . PHE A 1 393 ? -46.321 90.369 3.295 1.00 28.23 393 PHE A C 1
ATOM 3238 O O . PHE A 1 393 ? -46.227 90.645 2.092 1.00 25.86 393 PHE A O 1
ATOM 3246 N N . ILE A 1 394 ? -46.462 89.111 3.733 1.00 27.34 394 ILE A N 1
ATOM 3247 C CA . ILE A 1 394 ? -46.437 87.973 2.814 1.00 29.25 394 ILE A CA 1
ATOM 3248 C C . ILE A 1 394 ? -47.593 88.065 1.830 1.00 29.31 394 ILE A C 1
ATOM 3249 O O . ILE A 1 394 ? -47.443 87.786 0.632 1.00 28.46 394 ILE A O 1
ATOM 3254 N N . TYR A 1 395 ? -48.768 88.466 2.329 1.00 30.36 395 TYR A N 1
ATOM 3255 C CA . TYR A 1 395 ? -49.943 88.651 1.486 1.00 31.04 395 TYR A CA 1
ATOM 3256 C C . TYR A 1 395 ? -49.664 89.611 0.328 1.00 27.66 395 TYR A C 1
ATOM 3257 O O . TYR A 1 395 ? -49.957 89.305 -0.835 1.00 28.03 395 TYR A O 1
ATOM 3266 N N . TYR A 1 396 ? -49.116 90.793 0.629 1.00 26.30 396 TYR A N 1
ATOM 3267 C CA . TYR A 1 396 ? -48.816 91.756 -0.425 1.00 25.55 396 TYR A CA 1
ATOM 3268 C C . TYR A 1 396 ? -47.760 91.220 -1.388 1.00 25.44 396 TYR A C 1
ATOM 3269 O O . TYR A 1 396 ? -47.859 91.421 -2.606 1.00 26.61 396 TYR A O 1
ATOM 3278 N N . ALA A 1 397 ? -46.742 90.539 -0.857 1.00 27.36 397 ALA A N 1
ATOM 3279 C CA . ALA A 1 397 ? -45.738 89.916 -1.715 1.00 26.30 397 ALA A CA 1
ATOM 3280 C C . ALA A 1 397 ? -46.381 88.971 -2.723 1.00 28.75 397 ALA A C 1
ATOM 3281 O O . ALA A 1 397 ? -45.997 88.943 -3.897 1.00 26.36 397 ALA A O 1
ATOM 3283 N N . LYS A 1 398 ? -47.343 88.163 -2.269 1.00 26.00 398 LYS A N 1
ATOM 3284 C CA . LYS A 1 398 ? -47.980 87.209 -3.170 1.00 27.29 398 LYS A CA 1
ATOM 3285 C C . LYS A 1 398 ? -48.878 87.911 -4.177 1.00 29.35 398 LYS A C 1
ATOM 3286 O O . LYS A 1 398 ? -48.943 87.497 -5.341 1.00 26.48 398 LYS A O 1
ATOM 3292 N N . LEU A 1 399 ? -49.587 88.970 -3.757 1.00 28.50 399 LEU A N 1
ATOM 3293 C CA . LEU A 1 399 ? -50.365 89.738 -4.728 1.00 29.75 399 LEU A CA 1
ATOM 3294 C C . LEU A 1 399 ? -49.465 90.355 -5.794 1.00 27.14 399 LEU A C 1
ATOM 3295 O O . LEU A 1 399 ? -49.861 90.479 -6.951 1.00 25.09 399 LEU A O 1
ATOM 3300 N N . ALA A 1 400 ? -48.258 90.786 -5.417 1.00 28.34 400 ALA A N 1
ATOM 3301 C CA . ALA A 1 400 ? -47.324 91.247 -6.440 1.00 27.81 400 ALA A CA 1
ATOM 3302 C C . ALA A 1 400 ? -46.926 90.097 -7.356 1.00 21.25 400 ALA A C 1
ATOM 3303 O O . ALA A 1 400 ? -46.878 90.255 -8.583 1.00 25.19 400 ALA A O 1
ATOM 3305 N N . ASN A 1 401 ? -46.643 88.935 -6.764 1.00 25.22 401 ASN A N 1
ATOM 3306 C CA . ASN A 1 401 ? -46.331 87.724 -7.521 1.00 24.51 401 ASN A CA 1
ATOM 3307 C C . ASN A 1 401 ? -47.437 87.411 -8.530 1.00 27.87 401 ASN A C 1
ATOM 3308 O O . ASN A 1 401 ? -47.162 87.053 -9.679 1.00 23.68 401 ASN A O 1
ATOM 3313 N N . LEU A 1 402 ? -48.699 87.574 -8.120 1.00 23.49 402 LEU A N 1
ATOM 3314 C CA . LEU A 1 402 ? -49.832 87.324 -9.011 1.00 25.97 402 LEU A CA 1
ATOM 3315 C C . LEU A 1 402 ? -49.869 88.310 -10.173 1.00 21.08 402 LEU A C 1
ATOM 3316 O O . LEU A 1 402 ? -50.193 87.934 -11.307 1.00 25.42 402 LEU A O 1
ATOM 3321 N N . LYS A 1 403 ? -49.552 89.582 -9.914 1.00 22.59 403 LYS A N 1
ATOM 3322 C CA . LYS A 1 403 ? -49.482 90.562 -10.999 1.00 26.04 403 LYS A CA 1
ATOM 3323 C C . LYS A 1 403 ? -48.442 90.162 -12.053 1.00 27.64 403 LYS A C 1
ATOM 3324 O O . LYS A 1 403 ? -48.663 90.335 -13.258 1.00 26.48 403 LYS A O 1
ATOM 3330 N N . ALA A 1 404 ? -47.295 89.633 -11.620 1.00 24.91 404 ALA A N 1
ATOM 3331 C CA . ALA A 1 404 ? -46.294 89.186 -12.593 1.00 23.87 404 ALA A CA 1
ATOM 3332 C C . ALA A 1 404 ? -46.774 87.952 -13.355 1.00 26.20 404 ALA A C 1
ATOM 3333 O O . ALA A 1 404 ? -46.573 87.849 -14.573 1.00 26.74 404 ALA A O 1
ATOM 3335 N N . ALA A 1 405 ? -47.403 87.007 -12.649 1.00 25.67 405 ALA A N 1
ATOM 3336 C CA . ALA A 1 405 ? -47.983 85.835 -13.305 1.00 27.85 405 ALA A CA 1
ATOM 3337 C C . ALA A 1 405 ? -48.965 86.241 -14.403 1.00 29.24 405 ALA A C 1
ATOM 3338 O O . ALA A 1 405 ? -48.920 85.697 -15.513 1.00 28.70 405 ALA A O 1
ATOM 3340 N N . GLU A 1 406 ? -49.840 87.216 -14.123 1.00 27.51 406 GLU A N 1
ATOM 3341 C CA . GLU A 1 406 ? -50.789 87.668 -15.145 1.00 30.98 406 GLU A CA 1
ATOM 3342 C C . GLU A 1 406 ? -50.069 88.354 -16.296 1.00 32.60 406 GLU A C 1
ATOM 3343 O O . GLU A 1 406 ? -50.391 88.129 -17.473 1.00 28.97 406 GLU A O 1
ATOM 3349 N N . ALA A 1 407 ? -49.070 89.174 -15.974 1.00 28.45 407 ALA A N 1
ATOM 3350 C CA . ALA A 1 407 ? -48.314 89.871 -17.004 1.00 27.98 407 ALA A CA 1
ATOM 3351 C C . ALA A 1 407 ? -47.600 88.902 -17.934 1.00 24.55 407 ALA A C 1
ATOM 3352 O O . ALA A 1 407 ? -47.545 89.132 -19.147 1.00 29.68 407 ALA A O 1
ATOM 3354 N N . LEU A 1 408 ? -47.061 87.799 -17.399 1.00 24.02 408 LEU A N 1
ATOM 3355 C CA . LEU A 1 408 ? -46.294 86.851 -18.204 1.00 25.41 408 LEU A CA 1
ATOM 3356 C C . LEU A 1 408 ? -47.137 85.681 -18.704 1.00 28.89 408 LEU A C 1
ATOM 3357 O O . LEU A 1 408 ? -46.581 84.719 -19.241 1.00 24.69 408 LEU A O 1
ATOM 3362 N N . ASN A 1 409 ? -48.460 85.735 -18.517 1.00 28.67 409 ASN A N 1
ATOM 3363 C CA . ASN A 1 409 ? -49.381 84.810 -19.165 1.00 28.27 409 ASN A CA 1
ATOM 3364 C C . ASN A 1 409 ? -49.264 83.401 -18.608 1.00 27.50 409 ASN A C 1
ATOM 3365 O O . ASN A 1 409 ? -49.434 82.417 -19.333 1.00 31.18 409 ASN A O 1
ATOM 3370 N N . HIS A 1 410 ? -48.980 83.295 -17.314 1.00 25.80 410 HIS A N 1
ATOM 3371 C CA . HIS A 1 410 ? -48.931 82.001 -16.635 1.00 27.21 410 HIS A CA 1
ATOM 3372 C C . HIS A 1 410 ? -50.325 81.655 -16.122 1.00 30.12 410 HIS A C 1
ATOM 3373 O O . HIS A 1 410 ? -50.569 81.528 -14.923 1.00 26.41 410 HIS A O 1
ATOM 3380 N N . LYS A 1 411 ? -51.241 81.565 -17.081 1.00 29.56 411 LYS A N 1
ATOM 3381 C CA . LYS A 1 411 ? -52.635 81.257 -16.803 1.00 31.75 411 LYS A CA 1
ATOM 3382 C C . LYS A 1 411 ? -52.806 79.750 -16.864 1.00 33.14 411 LYS A C 1
ATOM 3383 O O . LYS A 1 411 ? -52.199 79.081 -17.702 1.00 41.87 411 LYS A O 1
ATOM 3389 N N . ARG A 1 412 ? -53.608 79.216 -15.946 1.00 37.33 412 ARG A N 1
ATOM 3390 C CA . ARG A 1 412 ? -53.787 77.781 -15.794 1.00 36.06 412 ARG A CA 1
ATOM 3391 C C . ARG A 1 412 ? -55.262 77.501 -15.542 1.00 35.93 412 ARG A C 1
ATOM 3392 O O . ARG A 1 412 ? -56.046 78.408 -15.239 1.00 30.99 412 ARG A O 1
ATOM 3400 N N . ALA A 1 413 ? -55.629 76.227 -15.655 1.00 34.96 413 ALA A N 1
ATOM 3401 C CA . ALA A 1 413 ? -56.959 75.796 -15.252 1.00 42.27 413 ALA A CA 1
ATOM 3402 C C . ALA A 1 413 ? -57.089 75.836 -13.729 1.00 37.23 413 ALA A C 1
ATOM 3403 O O . ALA A 1 413 ? -56.122 75.557 -13.011 1.00 41.51 413 ALA A O 1
ATOM 3405 N N . PRO A 1 414 ? -58.270 76.174 -13.213 1.00 38.44 414 PRO A N 1
ATOM 3406 C CA . PRO A 1 414 ? -58.447 76.220 -11.763 1.00 43.58 414 PRO A CA 1
ATOM 3407 C C . PRO A 1 414 ? -58.150 74.861 -11.143 1.00 40.72 414 PRO A C 1
ATOM 3408 O O . PRO A 1 414 ? -58.362 73.817 -11.781 1.00 45.93 414 PRO A O 1
ATOM 3412 N N . PRO A 1 415 ? -57.661 74.840 -9.903 1.00 39.58 415 PRO A N 1
ATOM 3413 C CA . PRO A 1 415 ? -57.385 73.553 -9.239 1.00 44.80 415 PRO A CA 1
ATOM 3414 C C . PRO A 1 415 ? -58.622 72.661 -9.166 1.00 52.91 415 PRO A C 1
ATOM 3415 O O . PRO A 1 415 ? -59.758 73.140 -9.146 1.00 49.31 415 PRO A O 1
ATOM 3419 N N . LYS A 1 416 ? -58.375 71.345 -9.089 1.00 57.20 416 LYS A N 1
ATOM 3420 C CA . LYS A 1 416 ? -59.427 70.345 -9.298 1.00 63.05 416 LYS A CA 1
ATOM 3421 C C . LYS A 1 416 ? -60.636 70.563 -8.391 1.00 65.07 416 LYS A C 1
ATOM 3422 O O . LYS A 1 416 ? -61.785 70.490 -8.847 1.00 70.04 416 LYS A O 1
ATOM 3428 N N . ASN A 1 417 ? -60.408 70.812 -7.104 1.00 59.57 417 ASN A N 1
ATOM 3429 C CA . ASN A 1 417 ? -61.496 70.970 -6.146 1.00 59.97 417 ASN A CA 1
ATOM 3430 C C . ASN A 1 417 ? -61.583 72.397 -5.617 1.00 59.01 417 ASN A C 1
ATOM 3431 O O . ASN A 1 417 ? -61.879 72.619 -4.442 1.00 54.01 417 ASN A O 1
ATOM 3436 N N . TRP A 1 418 ? -61.338 73.377 -6.496 1.00 61.46 418 TRP A N 1
ATOM 3437 C CA . TRP A 1 418 ? -61.244 74.769 -6.060 1.00 52.43 418 TRP A CA 1
ATOM 3438 C C . TRP A 1 418 ? -62.510 75.208 -5.337 1.00 54.56 418 TRP A C 1
ATOM 3439 O O . TRP A 1 418 ? -62.448 75.700 -4.205 1.00 47.57 418 TRP A O 1
ATOM 3450 N N . GLU A 1 419 ? -63.672 75.016 -5.972 1.00 50.73 419 GLU A N 1
ATOM 3451 C CA . GLU A 1 419 ? -64.930 75.480 -5.386 1.00 57.19 419 GLU A CA 1
ATOM 3452 C C . GLU A 1 419 ? -65.104 74.969 -3.958 1.00 53.63 419 GLU A C 1
ATOM 3453 O O . GLU A 1 419 ? -65.454 75.733 -3.051 1.00 52.00 419 GLU A O 1
ATOM 3459 N N . GLN A 1 420 ? -64.838 73.681 -3.726 1.00 58.57 420 GLN A N 1
ATOM 3460 C CA . GLN A 1 420 ? -65.004 73.146 -2.376 1.00 60.54 420 GLN A CA 1
ATOM 3461 C C . GLN A 1 420 ? -63.851 73.545 -1.458 1.00 56.26 420 GLN A C 1
ATOM 3462 O O . GLN A 1 420 ? -64.063 73.775 -0.259 1.00 47.07 420 GLN A O 1
ATOM 3468 N N . SER A 1 421 ? -62.634 73.645 -1.995 1.00 53.67 421 SER A N 1
ATOM 3469 C CA . SER A 1 421 ? -61.534 74.180 -1.205 1.00 57.01 421 SER A CA 1
ATOM 3470 C C . SER A 1 421 ? -61.703 75.663 -0.885 1.00 56.31 421 SER A C 1
ATOM 3471 O O . SER A 1 421 ? -60.992 76.159 -0.007 1.00 60.29 421 SER A O 1
ATOM 3474 N N . ILE A 1 422 ? -62.620 76.377 -1.539 1.00 48.69 422 ILE A N 1
ATOM 3475 C CA . ILE A 1 422 ? -62.934 77.753 -1.151 1.00 47.13 422 ILE A CA 1
ATOM 3476 C C . ILE A 1 422 ? -64.011 77.787 -0.075 1.00 58.43 422 ILE A C 1
ATOM 3477 O O . ILE A 1 422 ? -63.926 78.576 0.868 1.00 54.71 422 ILE A O 1
ATOM 3482 N N . GLN A 1 423 ? -65.018 76.911 -0.175 1.00 55.86 423 GLN A N 1
ATOM 3483 C CA . GLN A 1 423 ? -66.021 76.819 0.882 1.00 60.84 423 GLN A CA 1
ATOM 3484 C C . GLN A 1 423 ? -65.387 76.423 2.212 1.00 57.64 423 GLN A C 1
ATOM 3485 O O . GLN A 1 423 ? -65.680 77.027 3.248 1.00 54.37 423 GLN A O 1
ATOM 3491 N N . LYS A 1 424 ? -64.499 75.425 2.192 1.00 50.89 424 LYS A N 1
ATOM 3492 C CA . LYS A 1 424 ? -63.893 74.901 3.416 1.00 60.86 424 LYS A CA 1
ATOM 3493 C C . LYS A 1 424 ? -63.165 75.990 4.203 1.00 66.44 424 LYS A C 1
ATOM 3494 O O . LYS A 1 424 ? -63.228 76.023 5.438 1.00 60.56 424 LYS A O 1
ATOM 3500 N N . LYS A 1 425 ? -62.442 76.875 3.504 1.00 62.86 425 LYS A N 1
ATOM 3501 C CA . LYS A 1 425 ? -61.786 78.002 4.160 1.00 63.78 425 LYS A CA 1
ATOM 3502 C C . LYS A 1 425 ? -62.799 79.033 4.626 1.00 57.30 425 LYS A C 1
ATOM 3503 O O . LYS A 1 425 ? -62.582 79.687 5.649 1.00 58.96 425 LYS A O 1
ATOM 3509 N N . GLU A 1 426 ? -63.892 79.209 3.880 1.00 57.48 426 GLU A N 1
ATOM 3510 C CA . GLU A 1 426 ? -64.968 80.074 4.352 1.00 62.34 426 GLU A CA 1
ATOM 3511 C C . GLU A 1 426 ? -65.568 79.561 5.659 1.00 66.26 426 GLU A C 1
ATOM 3512 O O . GLU A 1 426 ? -65.982 80.359 6.507 1.00 61.34 426 GLU A O 1
ATOM 3518 N N . GLU A 1 427 ? -65.618 78.239 5.847 1.00 67.63 427 GLU A N 1
ATOM 3519 C CA . GLU A 1 427 ? -66.088 77.704 7.121 1.00 70.28 427 GLU A CA 1
ATOM 3520 C C . GLU A 1 427 ? -65.044 77.896 8.208 1.00 68.49 427 GLU A C 1
ATOM 3521 O O . GLU A 1 427 ? -65.384 78.220 9.350 1.00 63.57 427 GLU A O 1
ATOM 3527 N N . ARG A 1 428 ? -63.765 77.702 7.871 1.00 61.25 428 ARG A N 1
ATOM 3528 C CA . ARG A 1 428 ? -62.728 77.791 8.893 1.00 63.15 428 ARG A CA 1
ATOM 3529 C C . ARG A 1 428 ? -62.584 79.217 9.410 1.00 64.50 428 ARG A C 1
ATOM 3530 O O . ARG A 1 428 ? -62.292 79.422 10.593 1.00 66.71 428 ARG A O 1
ATOM 3538 N N . VAL A 1 429 ? -62.802 80.217 8.553 1.00 61.70 429 VAL A N 1
ATOM 3539 C CA . VAL A 1 429 ? -62.844 81.587 9.052 1.00 67.54 429 VAL A CA 1
ATOM 3540 C C . VAL A 1 429 ? -64.103 81.808 9.883 1.00 71.73 429 VAL A C 1
ATOM 3541 O O . VAL A 1 429 ? -64.044 82.413 10.960 1.00 71.10 429 VAL A O 1
ATOM 3545 N N . LYS A 1 430 ? -65.254 81.308 9.414 1.00 72.97 430 LYS A N 1
ATOM 3546 C CA . LYS A 1 430 ? -66.488 81.428 10.193 1.00 75.32 430 LYS A CA 1
ATOM 3547 C C . LYS A 1 430 ? -66.310 80.854 11.592 1.00 71.32 430 LYS A C 1
ATOM 3548 O O . LYS A 1 430 ? -66.648 81.503 12.589 1.00 73.65 430 LYS A O 1
ATOM 3554 N N . LYS A 1 431 ? -65.757 79.643 11.686 1.00 69.38 431 LYS A N 1
ATOM 3555 C CA . LYS A 1 431 ? -65.514 79.042 12.993 1.00 76.47 431 LYS A CA 1
ATOM 3556 C C . LYS A 1 431 ? -64.507 79.860 13.790 1.00 79.67 431 LYS A C 1
ATOM 3557 O O . LYS A 1 431 ? -64.721 80.143 14.974 1.00 76.37 431 LYS A O 1
ATOM 3563 N N . LEU A 1 432 ? -63.405 80.261 13.146 1.00 75.34 432 LEU A N 1
ATOM 3564 C CA . LEU A 1 432 ? -62.338 80.972 13.846 1.00 76.85 432 LEU A CA 1
ATOM 3565 C C . LEU A 1 432 ? -62.848 82.247 14.505 1.00 76.87 432 LEU A C 1
ATOM 3566 O O . LEU A 1 432 ? -62.402 82.610 15.599 1.00 73.46 432 LEU A O 1
ATOM 3579 N N . GLN A 1 434 ? -65.911 82.801 15.652 1.00 86.76 434 GLN A N 1
ATOM 3580 C CA . GLN A 1 434 ? -66.718 82.457 16.818 1.00 92.75 434 GLN A CA 1
ATOM 3581 C C . GLN A 1 434 ? -65.858 81.938 17.965 1.00 90.76 434 GLN A C 1
ATOM 3582 O O . GLN A 1 434 ? -66.198 82.151 19.134 1.00 95.46 434 GLN A O 1
ATOM 3588 N N . GLN A 1 435 ? -64.744 81.268 17.661 1.00 84.81 435 GLN A N 1
ATOM 3589 C CA . GLN A 1 435 ? -63.816 80.870 18.714 1.00 87.44 435 GLN A CA 1
ATOM 3590 C C . GLN A 1 435 ? -63.135 82.069 19.364 1.00 91.60 435 GLN A C 1
ATOM 3591 O O . GLN A 1 435 ? -62.670 81.962 20.503 1.00 88.70 435 GLN A O 1
ATOM 3597 N N . LEU A 1 436 ? -63.071 83.204 18.669 1.00 88.52 436 LEU A N 1
ATOM 3598 C CA . LEU A 1 436 ? -62.425 84.394 19.205 1.00 93.15 436 LEU A CA 1
ATOM 3599 C C . LEU A 1 436 ? -63.396 85.284 19.970 1.00 99.76 436 LEU A C 1
ATOM 3600 O O . LEU A 1 436 ? -62.974 86.016 20.875 1.00 101.97 436 LEU A O 1
ATOM 3605 N N . ARG A 1 437 ? -64.688 85.232 19.634 1.00 100.28 437 ARG A N 1
ATOM 3606 C CA . ARG A 1 437 ? -65.687 85.924 20.442 1.00 102.07 437 ARG A CA 1
ATOM 3607 C C . ARG A 1 437 ? -65.835 85.278 21.809 1.00 104.72 437 ARG A C 1
ATOM 3608 O O . ARG A 1 437 ? -66.046 85.975 22.809 1.00 103.88 437 ARG A O 1
ATOM 3616 N N . GLU A 1 438 ? -65.740 83.954 21.872 1.00 101.22 438 GLU A N 1
ATOM 3617 C CA . GLU A 1 438 ? -65.788 83.249 23.138 1.00 107.28 438 GLU A CA 1
ATOM 3618 C C . GLU A 1 438 ? -64.414 83.046 23.750 1.00 109.95 438 GLU A C 1
ATOM 3619 O O . GLU A 1 438 ? -64.275 82.233 24.671 1.00 111.58 438 GLU A O 1
ATOM 3625 N N . ALA A 1 439 ? -63.401 83.756 23.266 1.00 108.38 439 ALA A N 1
ATOM 3626 C CA . ALA A 1 439 ? -62.074 83.622 23.844 1.00 108.70 439 ALA A CA 1
ATOM 3627 C C . ALA A 1 439 ? -62.042 84.227 25.245 1.00 108.96 439 ALA A C 1
ATOM 3628 O O . ALA A 1 439 ? -62.809 85.135 25.577 1.00 103.58 439 ALA A O 1
ATOM 3630 N N . GLU A 1 440 ? -61.132 83.707 26.068 1.00 108.42 440 GLU A N 1
ATOM 3631 C CA . GLU A 1 440 ? -61.104 84.007 27.494 1.00 105.76 440 GLU A CA 1
ATOM 3632 C C . GLU A 1 440 ? -59.806 84.707 27.883 1.00 102.12 440 GLU A C 1
ATOM 3633 O O . GLU A 1 440 ? -59.760 85.939 27.972 1.00 97.64 440 GLU A O 1
ATOM 3639 N N . SER A 1 441 ? -58.751 83.925 28.107 1.00 101.88 441 SER A N 1
ATOM 3640 C CA . SER A 1 441 ? -57.449 84.455 28.485 1.00 100.19 441 SER A CA 1
ATOM 3641 C C . SER A 1 441 ? -56.857 85.306 27.365 1.00 93.88 441 SER A C 1
ATOM 3642 O O . SER A 1 441 ? -57.222 85.181 26.194 1.00 91.90 441 SER A O 1
ATOM 3645 N N . GLU A 1 442 ? -55.929 86.191 27.744 1.00 92.74 442 GLU A N 1
ATOM 3646 C CA . GLU A 1 442 ? -55.221 86.990 26.747 1.00 91.90 442 GLU A CA 1
ATOM 3647 C C . GLU A 1 442 ? -54.426 86.095 25.805 1.00 83.09 442 GLU A C 1
ATOM 3648 O O . GLU A 1 442 ? -54.445 86.285 24.583 1.00 82.05 442 GLU A O 1
ATOM 3654 N N . LYS A 1 443 ? -53.732 85.099 26.363 1.00 85.51 443 LYS A N 1
ATOM 3655 C CA . LYS A 1 443 ? -52.998 84.144 25.541 1.00 85.36 443 LYS A CA 1
ATOM 3656 C C . LYS A 1 443 ? -53.906 83.503 24.499 1.00 86.20 443 LYS A C 1
ATOM 3657 O O . LYS A 1 443 ? -53.493 83.270 23.356 1.00 75.45 443 LYS A O 1
ATOM 3663 N N . LYS A 1 444 ? -55.159 83.239 24.870 1.00 87.34 444 LYS A N 1
ATOM 3664 C CA . LYS A 1 444 ? -56.096 82.629 23.937 1.00 86.17 444 LYS A CA 1
ATOM 3665 C C . LYS A 1 444 ? -56.627 83.642 22.925 1.00 85.79 444 LYS A C 1
ATOM 3666 O O . LYS A 1 444 ? -56.714 83.336 21.729 1.00 81.96 444 LYS A O 1
ATOM 3672 N N . LYS A 1 445 ? -56.977 84.851 23.379 1.00 81.91 445 LYS A N 1
ATOM 3673 C CA . LYS A 1 445 ? -57.473 85.877 22.466 1.00 84.89 445 LYS A CA 1
ATOM 3674 C C . LYS A 1 445 ? -56.443 86.260 21.411 1.00 78.23 445 LYS A C 1
ATOM 3675 O O . LYS A 1 445 ? -56.824 86.716 20.329 1.00 76.30 445 LYS A O 1
ATOM 3681 N N . ALA A 1 446 ? -55.151 86.100 21.701 1.00 75.81 446 ALA A N 1
ATOM 3682 C CA . ALA A 1 446 ? -54.106 86.434 20.740 1.00 80.53 446 ALA A CA 1
ATOM 3683 C C . ALA A 1 446 ? -53.743 85.263 19.838 1.00 76.63 446 ALA A C 1
ATOM 3684 O O . ALA A 1 446 ? -53.407 85.474 18.666 1.00 69.81 446 ALA A O 1
ATOM 3686 N N . ARG A 1 447 ? -53.805 84.037 20.359 1.00 75.37 447 ARG A N 1
ATOM 3687 C CA . ARG A 1 447 ? -53.476 82.868 19.552 1.00 74.00 447 ARG A CA 1
ATOM 3688 C C . ARG A 1 447 ? -54.496 82.665 18.436 1.00 72.57 447 ARG A C 1
ATOM 3689 O O . ARG A 1 447 ? -54.133 82.275 17.320 1.00 68.51 447 ARG A O 1
ATOM 3697 N N . ILE A 1 448 ? -55.774 82.936 18.714 1.00 70.47 448 ILE A N 1
ATOM 3698 C CA . ILE A 1 448 ? -56.811 82.823 17.691 1.00 74.94 448 ILE A CA 1
ATOM 3699 C C . ILE A 1 448 ? -56.784 84.024 16.757 1.00 67.14 448 ILE A C 1
ATOM 3700 O O . ILE A 1 448 ? -57.010 83.887 15.548 1.00 61.22 448 ILE A O 1
ATOM 3705 N N . ALA A 1 449 ? -56.534 85.218 17.302 1.00 64.27 449 ALA A N 1
ATOM 3706 C CA . ALA A 1 449 ? -56.319 86.384 16.456 1.00 63.64 449 ALA A CA 1
ATOM 3707 C C . ALA A 1 449 ? -55.209 86.128 15.443 1.00 58.03 449 ALA A C 1
ATOM 3708 O O . ALA A 1 449 ? -55.354 86.454 14.259 1.00 53.60 449 ALA A O 1
ATOM 3710 N N . GLU A 1 450 ? -54.101 85.529 15.893 1.00 58.86 450 GLU A N 1
ATOM 3711 C CA . GLU A 1 450 ? -53.016 85.158 14.986 1.00 63.37 450 GLU A C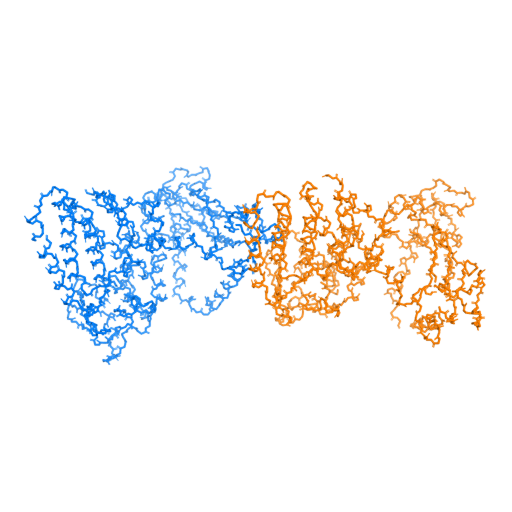A 1
ATOM 3712 C C . GLU A 1 450 ? -53.527 84.288 13.845 1.00 65.52 450 GLU A C 1
ATOM 3713 O O . GLU A 1 450 ? -53.292 84.583 12.668 1.00 56.73 450 GLU A O 1
ATOM 3719 N N . ARG A 1 451 ? -54.231 83.203 14.178 1.00 64.35 451 ARG A N 1
ATOM 3720 C CA . ARG A 1 451 ? -54.640 82.252 13.150 1.00 63.52 451 ARG A CA 1
ATOM 3721 C C . ARG A 1 451 ? -55.786 82.791 12.303 1.00 61.29 451 ARG A C 1
ATOM 3722 O O . ARG A 1 451 ? -55.871 82.473 11.108 1.00 53.73 451 ARG A O 1
ATOM 3730 N N . LEU A 1 452 ? -56.661 83.617 12.891 1.00 56.66 452 LEU A N 1
ATOM 3731 C CA . LEU A 1 452 ? -57.757 84.209 12.126 1.00 56.15 452 LEU A CA 1
ATOM 3732 C C . LEU A 1 452 ? -57.235 85.115 11.019 1.00 52.90 452 LEU A C 1
ATOM 3733 O O . LEU A 1 452 ? -57.674 85.017 9.867 1.00 49.89 452 LEU A O 1
ATOM 3738 N N . GLU A 1 453 ? -56.317 86.029 11.357 1.00 54.62 453 GLU A N 1
ATOM 3739 C CA . GLU A 1 453 ? -55.755 86.915 10.342 1.00 52.77 453 GLU A CA 1
ATOM 3740 C C . GLU A 1 453 ? -55.123 86.117 9.211 1.00 42.90 453 GLU A C 1
ATOM 3741 O O . GLU A 1 453 ? -55.288 86.456 8.034 1.00 42.58 453 GLU A O 1
ATOM 3747 N N . LYS A 1 454 ? -54.406 85.045 9.555 1.00 44.82 454 LYS A N 1
ATOM 3748 C CA . LYS A 1 454 ? -53.807 84.189 8.537 1.00 48.49 454 LYS A CA 1
ATOM 3749 C C . LYS A 1 454 ? -54.877 83.539 7.672 1.00 53.31 454 LYS A C 1
ATOM 3750 O O . LYS A 1 454 ? -54.715 83.425 6.450 1.00 51.15 454 LYS A O 1
ATOM 3756 N N . ALA A 1 455 ? -55.994 83.128 8.284 1.00 48.67 455 ALA A N 1
ATOM 3757 C CA . ALA A 1 455 ? -57.055 82.474 7.525 1.00 46.83 455 ALA A CA 1
ATOM 3758 C C . ALA A 1 455 ? -57.725 83.433 6.551 1.00 45.89 455 ALA A C 1
ATOM 3759 O O . ALA A 1 455 ? -58.002 83.068 5.399 1.00 44.98 455 ALA A O 1
ATOM 3761 N N . GLU A 1 456 ? -58.002 84.661 6.991 1.00 42.52 456 GLU A N 1
ATOM 3762 C CA . GLU A 1 456 ? -58.688 85.608 6.118 1.00 39.62 456 GLU A CA 1
ATOM 3763 C C . GLU A 1 456 ? -57.825 85.982 4.921 1.00 39.56 456 GLU A C 1
ATOM 3764 O O . GLU A 1 456 ? -58.314 86.040 3.785 1.00 41.36 456 GLU A O 1
ATOM 3770 N N . LEU A 1 457 ? -56.540 86.238 5.154 1.00 42.86 457 LEU A N 1
ATOM 3771 C CA . LEU A 1 457 ? -55.669 86.589 4.039 1.00 41.36 457 LEU A CA 1
ATOM 3772 C C . LEU A 1 457 ? -55.528 85.426 3.071 1.00 38.33 457 LEU A C 1
ATOM 3773 O O . LEU A 1 457 ? -55.613 85.618 1.853 1.00 41.58 457 LEU A O 1
ATOM 3778 N N . ASN A 1 458 ? -55.340 84.208 3.591 1.00 43.88 458 ASN A N 1
ATOM 3779 C CA . ASN A 1 458 ? -55.181 83.050 2.715 1.00 43.55 458 ASN A CA 1
ATOM 3780 C C . ASN A 1 458 ? -56.444 82.769 1.909 1.00 42.66 458 ASN A C 1
ATOM 3781 O O . ASN A 1 458 ? -56.356 82.310 0.765 1.00 43.64 458 ASN A O 1
ATOM 3786 N N . LEU A 1 459 ? -57.618 83.067 2.464 1.00 43.71 459 LEU A N 1
ATOM 3787 C CA . LEU A 1 459 ? -58.856 82.901 1.705 1.00 40.36 459 LEU A CA 1
ATOM 3788 C C . LEU A 1 459 ? -58.925 83.880 0.542 1.00 41.66 459 LEU A C 1
ATOM 3789 O O . LEU A 1 459 ? -59.256 83.495 -0.591 1.00 40.64 459 LEU A O 1
ATOM 3794 N N . ASP A 1 460 ? -58.623 85.158 0.796 1.00 39.47 460 ASP A N 1
ATOM 3795 C CA . ASP A 1 460 ? -58.656 86.134 -0.290 1.00 40.40 460 ASP A CA 1
ATOM 3796 C C . ASP A 1 460 ? -57.595 85.829 -1.349 1.00 36.61 460 ASP A C 1
ATOM 3797 O O . ASP A 1 460 ? -57.795 86.092 -2.546 1.00 38.09 460 ASP A O 1
ATOM 3802 N N . LEU A 1 461 ? -56.449 85.301 -0.925 1.00 40.02 461 LEU A N 1
ATOM 3803 C CA . LEU A 1 461 ? -55.438 84.886 -1.890 1.00 42.22 461 LEU A CA 1
ATOM 3804 C C . LEU A 1 461 ? -55.947 83.722 -2.727 1.00 38.75 461 LEU A C 1
ATOM 3805 O O . LEU A 1 461 ? -55.863 83.749 -3.955 1.00 36.96 461 LEU A O 1
ATOM 3810 N N . ALA A 1 462 ? -56.491 82.696 -2.065 1.00 41.36 462 ALA A N 1
ATOM 3811 C CA . ALA A 1 462 ? -56.939 81.500 -2.768 1.00 41.58 462 ALA A CA 1
ATOM 3812 C C . ALA A 1 462 ? -57.929 81.844 -3.870 1.00 41.24 462 ALA A C 1
ATOM 3813 O O . ALA A 1 462 ? -57.924 81.220 -4.938 1.00 41.25 462 ALA A O 1
ATOM 3815 N N . VAL A 1 463 ? -58.772 82.849 -3.641 1.00 38.69 463 VAL A N 1
ATOM 3816 C CA . VAL A 1 463 ? -59.707 83.261 -4.678 1.00 41.06 463 VAL A CA 1
ATOM 3817 C C . VAL A 1 463 ? -58.976 83.963 -5.813 1.00 41.64 463 VAL A C 1
ATOM 3818 O O . VAL A 1 463 ? -59.252 83.713 -6.989 1.00 37.29 463 VAL A O 1
ATOM 3822 N N . LYS A 1 464 ? -58.034 84.857 -5.485 1.00 42.98 464 LYS A N 1
ATOM 3823 C CA . LYS A 1 464 ? -57.452 85.708 -6.518 1.00 40.92 464 LYS A CA 1
ATOM 3824 C C . LYS A 1 464 ? -56.488 84.949 -7.416 1.00 32.22 464 LYS A C 1
ATOM 3825 O O . LYS A 1 464 ? -56.348 85.296 -8.593 1.00 34.46 464 LYS A O 1
ATOM 3831 N N . VAL A 1 465 ? -55.854 83.894 -6.907 1.00 34.75 465 VAL A N 1
ATOM 3832 C CA . VAL A 1 465 ? -54.848 83.159 -7.673 1.00 32.60 465 VAL A CA 1
ATOM 3833 C C . VAL A 1 465 ? -55.433 81.940 -8.389 1.00 37.62 465 VAL A C 1
ATOM 3834 O O . VAL A 1 465 ? -54.673 81.107 -8.905 1.00 33.20 465 VAL A O 1
ATOM 3838 N N . ARG A 1 466 ? -56.766 81.818 -8.441 1.00 38.10 466 ARG A N 1
ATOM 3839 C CA . ARG A 1 466 ? -57.392 80.624 -9.007 1.00 31.88 466 ARG A CA 1
ATOM 3840 C C . ARG A 1 466 ? -56.835 80.280 -10.386 1.00 32.15 466 ARG A C 1
ATOM 3841 O O . ARG A 1 466 ? -56.456 79.133 -10.641 1.00 34.13 466 ARG A O 1
ATOM 3849 N N . ASP A 1 467 ? -56.757 81.263 -11.280 1.00 29.44 467 ASP A N 1
ATOM 3850 C CA . ASP A 1 467 ? -56.426 81.039 -12.682 1.00 31.80 467 ASP A CA 1
ATOM 3851 C C . ASP A 1 467 ? -54.943 81.242 -13.029 1.00 30.73 467 ASP A C 1
ATOM 3852 O O . ASP A 1 467 ? -54.607 81.259 -14.215 1.00 26.72 467 ASP A O 1
ATOM 3857 N N . TYR A 1 468 ? -54.049 81.400 -12.048 1.00 31.14 468 TYR A N 1
ATOM 3858 C CA . TYR A 1 468 ? -52.655 81.711 -12.383 1.00 31.70 468 TYR A CA 1
ATOM 3859 C C . TYR A 1 468 ? -51.680 80.895 -11.545 1.00 31.09 468 TYR A C 1
ATOM 3860 O O . TYR A 1 468 ? -51.920 80.627 -10.364 1.00 34.40 468 TYR A O 1
ATOM 3869 N N . ASN A 1 469 ? -50.579 80.495 -12.177 1.00 29.16 469 ASN A N 1
ATOM 3870 C CA . ASN A 1 469 ? -49.499 79.767 -11.526 1.00 26.26 469 ASN A CA 1
ATOM 3871 C C . ASN A 1 469 ? -48.448 80.801 -11.130 1.00 29.03 469 ASN A C 1
ATOM 3872 O O . ASN A 1 469 ? -47.744 81.331 -11.995 1.00 29.18 469 ASN A O 1
ATOM 3877 N N . LEU A 1 470 ? -48.359 81.099 -9.832 1.00 26.19 470 LEU A N 1
ATOM 3878 C CA . LEU A 1 470 ? -47.428 82.107 -9.346 1.00 27.79 470 LEU A CA 1
ATOM 3879 C C . LEU A 1 470 ? -46.004 81.576 -9.257 1.00 24.91 470 LEU A C 1
ATOM 3880 O O . LEU A 1 470 ? -45.055 82.368 -9.313 1.00 24.72 470 LEU A O 1
ATOM 3885 N N . ALA A 1 471 ? -45.837 80.257 -9.140 1.00 26.67 471 ALA A N 1
ATOM 3886 C CA . ALA A 1 471 ? -44.509 79.703 -8.889 1.00 27.95 471 ALA A CA 1
ATOM 3887 C C . ALA A 1 471 ? -43.560 79.936 -10.056 1.00 27.92 471 ALA A C 1
ATOM 3888 O O . ALA A 1 471 ? -42.359 80.121 -9.833 1.00 25.31 471 ALA A O 1
ATOM 3890 N N . THR A 1 472 ? -44.064 79.941 -11.296 1.00 25.20 472 THR A N 1
ATOM 3891 C CA . THR A 1 472 ? -43.184 80.094 -12.452 1.00 29.30 472 THR A CA 1
ATOM 3892 C C . THR A 1 472 ? -42.411 81.414 -12.403 1.00 23.80 472 THR A C 1
ATOM 3893 O O . THR A 1 472 ? -41.180 81.430 -12.533 1.00 26.22 472 THR A O 1
ATOM 3897 N N . SER A 1 473 ? -43.109 82.532 -12.209 1.00 22.33 473 SER A N 1
ATOM 3898 C CA . SER A 1 473 ? -42.412 83.818 -12.181 1.00 23.30 473 SER A CA 1
ATOM 3899 C C . SER A 1 473 ? -41.608 83.999 -10.892 1.00 27.01 473 SER A C 1
ATOM 3900 O O . SER A 1 473 ? -40.545 84.630 -10.915 1.00 23.22 473 SER A O 1
ATOM 3903 N N . LEU A 1 474 ? -42.068 83.434 -9.770 1.00 19.97 474 LEU A N 1
ATOM 3904 C CA . LEU A 1 474 ? -41.279 83.550 -8.538 1.00 26.24 474 LEU A CA 1
ATOM 3905 C C . LEU A 1 474 ? -39.944 82.822 -8.676 1.00 24.47 474 LEU A C 1
ATOM 3906 O O . LEU A 1 474 ? -38.907 83.310 -8.214 1.00 20.45 474 LEU A O 1
ATOM 3911 N N . ARG A 1 475 ? -39.950 81.655 -9.322 1.00 26.18 475 ARG A N 1
ATOM 3912 C CA . ARG A 1 475 ? -38.719 80.901 -9.488 1.00 25.64 475 ARG A CA 1
ATOM 3913 C C . ARG A 1 475 ? -37.823 81.492 -10.565 1.00 23.51 475 ARG A C 1
ATOM 3914 O O . ARG A 1 475 ? -36.600 81.424 -10.433 1.00 23.38 475 ARG A O 1
ATOM 3922 N N . ASN A 1 476 ? -38.390 82.080 -11.619 1.00 22.84 476 ASN A N 1
ATOM 3923 C CA . ASN A 1 476 ? -37.614 82.369 -12.818 1.00 23.39 476 ASN A CA 1
ATOM 3924 C C . ASN A 1 476 ? -37.551 83.832 -13.240 1.00 25.44 476 ASN A C 1
ATOM 3925 O O . ASN A 1 476 ? -36.578 84.207 -13.894 1.00 25.53 476 ASN A O 1
ATOM 3930 N N . TYR A 1 477 ? -38.547 84.671 -12.923 1.00 24.80 477 TYR A N 1
ATOM 3931 C CA . TYR A 1 477 ? -38.599 85.980 -13.566 1.00 25.46 477 TYR A CA 1
ATOM 3932 C C . TYR A 1 477 ? -38.649 87.183 -12.637 1.00 22.55 477 TYR A C 1
ATOM 3933 O O . TYR A 1 477 ? -38.715 88.314 -13.132 1.00 22.40 477 TYR A O 1
ATOM 3942 N N . ILE A 1 478 ? -38.636 86.991 -11.326 1.00 19.48 478 ILE A N 1
ATOM 3943 C CA . ILE A 1 478 ? -38.737 88.092 -10.374 1.00 24.05 478 ILE A CA 1
ATOM 3944 C C . ILE A 1 478 ? -37.421 88.168 -9.617 1.00 19.99 478 ILE A C 1
ATOM 3945 O O . ILE A 1 478 ? -37.066 87.223 -8.911 1.00 22.85 478 ILE A O 1
ATOM 3950 N N . ASP A 1 479 ? -36.707 89.266 -9.780 1.00 20.44 479 ASP A N 1
ATOM 3951 C CA . ASP A 1 479 ? -35.425 89.451 -9.081 1.00 22.07 479 ASP A CA 1
ATOM 3952 C C . ASP A 1 479 ? -35.649 89.333 -7.580 1.00 21.09 479 ASP A C 1
ATOM 3953 O O . ASP A 1 479 ? -36.427 90.119 -7.018 1.00 21.72 479 ASP A O 1
ATOM 3958 N N . PRO A 1 480 ? -35.008 88.376 -6.894 1.00 21.60 480 PRO A N 1
ATOM 3959 C CA . PRO A 1 480 ? -35.236 88.240 -5.445 1.00 21.62 480 PRO A CA 1
ATOM 3960 C C . PRO A 1 480 ? -34.778 89.442 -4.657 1.00 20.81 480 PRO A C 1
ATOM 3961 O O . PRO A 1 480 ? -35.222 89.619 -3.511 1.00 21.77 480 PRO A O 1
ATOM 3965 N N . ARG A 1 481 ? -33.897 90.276 -5.229 1.00 19.81 481 ARG A N 1
ATOM 3966 C CA . ARG A 1 481 ? -33.534 91.518 -4.558 1.00 19.52 481 ARG A CA 1
ATOM 3967 C C . ARG A 1 481 ? -34.750 92.412 -4.331 1.00 19.93 481 ARG A C 1
ATOM 3968 O O . ARG A 1 481 ? -34.747 93.236 -3.412 1.00 21.77 481 ARG A O 1
ATOM 3976 N N . VAL A 1 482 ? -35.788 92.291 -5.162 1.00 19.81 482 VAL A N 1
ATOM 3977 C CA . VAL A 1 482 ? -36.993 93.075 -4.904 1.00 21.46 482 VAL A CA 1
ATOM 3978 C C . VAL A 1 482 ? -37.604 92.688 -3.572 1.00 22.01 482 VAL A C 1
ATOM 3979 O O . VAL A 1 482 ? -38.020 93.554 -2.791 1.00 22.23 482 VAL A O 1
ATOM 3983 N N . TYR A 1 483 ? -37.695 91.381 -3.301 1.00 20.67 483 TYR A N 1
ATOM 3984 C CA . TYR A 1 483 ? -38.340 90.951 -2.069 1.00 22.16 483 TYR A CA 1
ATOM 3985 C C . TYR A 1 483 ? -37.438 91.174 -0.856 1.00 25.95 483 TYR A C 1
ATOM 3986 O O . TYR A 1 483 ? -37.923 91.587 0.201 1.00 24.16 483 TYR A O 1
ATOM 3995 N N . LYS A 1 484 ? -36.118 90.957 -0.994 1.00 23.47 484 LYS A N 1
ATOM 3996 C CA . LYS A 1 484 ? -35.213 91.300 0.100 1.00 23.76 484 LYS A CA 1
ATOM 3997 C C . LYS A 1 484 ? -35.341 92.781 0.449 1.00 20.13 484 LYS A C 1
ATOM 3998 O O . LYS A 1 484 ? -35.366 93.151 1.628 1.00 23.23 484 LYS A O 1
ATOM 4004 N N . ALA A 1 485 ? -35.419 93.639 -0.565 1.00 20.68 485 ALA A N 1
ATOM 4005 C CA . ALA A 1 485 ? -35.582 95.072 -0.332 1.00 21.31 485 ALA A CA 1
ATOM 4006 C C . ALA A 1 485 ? -36.932 95.389 0.298 1.00 24.19 485 ALA A C 1
ATOM 4007 O O . ALA A 1 485 ? -37.029 96.289 1.139 1.00 24.28 485 ALA A O 1
ATOM 4009 N N . TRP A 1 486 ? -37.985 94.691 -0.136 1.00 24.83 486 TRP A N 1
ATOM 4010 C CA . TRP A 1 486 ? -39.309 94.858 0.468 1.00 27.25 486 TRP A CA 1
ATOM 4011 C C . TRP A 1 486 ? -39.267 94.499 1.949 1.00 27.47 486 TRP A C 1
ATOM 4012 O O . TRP A 1 486 ? -39.846 95.201 2.785 1.00 28.10 486 TRP A O 1
ATOM 4023 N N . GLY A 1 487 ? -38.544 93.428 2.288 1.00 25.17 487 GLY A N 1
ATOM 4024 C CA . GLY A 1 487 ? -38.331 93.091 3.686 1.00 24.82 487 GLY A CA 1
ATOM 4025 C C . GLY A 1 487 ? -37.565 94.156 4.452 1.00 25.41 487 GLY A C 1
ATOM 4026 O O . GLY A 1 487 ? -37.900 94.467 5.600 1.00 24.43 487 GLY A O 1
ATOM 4027 N N . ARG A 1 488 ? -36.519 94.725 3.839 1.00 28.68 488 ARG A N 1
ATOM 4028 C CA . ARG A 1 488 ? -35.747 95.751 4.543 1.00 28.63 488 ARG A CA 1
ATOM 4029 C C . ARG A 1 488 ? -36.530 97.048 4.673 1.00 28.61 488 ARG A C 1
ATOM 4030 O O . ARG A 1 488 ? -36.416 97.742 5.692 1.00 26.34 488 ARG A O 1
ATOM 4038 N N . TYR A 1 489 ? -37.342 97.369 3.667 1.00 25.05 489 TYR A N 1
ATOM 4039 C CA . TYR A 1 489 ? -38.154 98.581 3.713 1.00 28.38 489 TYR A CA 1
ATOM 4040 C C . TYR A 1 489 ? -39.210 98.507 4.821 1.00 27.99 489 TYR A C 1
ATOM 4041 O O . TYR A 1 489 ? -39.470 99.505 5.503 1.00 27.09 489 TYR A O 1
ATOM 4050 N N . THR A 1 490 ? -39.823 97.340 5.025 1.00 28.45 490 THR A N 1
ATOM 4051 C CA . THR A 1 490 ? -40.925 97.187 5.976 1.00 28.09 490 THR A CA 1
ATOM 4052 C C . THR A 1 490 ? -40.496 96.641 7.330 1.00 31.30 490 THR A C 1
ATOM 4053 O O . THR A 1 490 ? -41.184 96.886 8.327 1.00 26.25 490 THR A O 1
ATOM 4057 N N . GLY A 1 491 ? -39.389 95.900 7.390 1.00 27.85 491 GLY A N 1
ATOM 4058 C CA . GLY A 1 491 ? -38.921 95.274 8.611 1.00 26.91 491 GLY A CA 1
ATOM 4059 C C . GLY A 1 491 ? -39.287 93.815 8.751 1.00 26.46 491 GLY A C 1
ATOM 4060 O O . GLY A 1 491 ? -38.866 93.178 9.722 1.00 31.67 491 GLY A O 1
ATOM 4061 N N . TYR A 1 492 ? -40.076 93.268 7.830 1.00 27.60 492 TYR A N 1
ATOM 4062 C CA . TYR A 1 492 ? -40.541 91.900 7.993 1.00 29.02 492 TYR A CA 1
ATOM 4063 C C . TYR A 1 492 ? -39.619 90.907 7.272 1.00 28.07 492 TYR A C 1
ATOM 4064 O O . TYR A 1 492 ? -38.708 91.287 6.535 1.00 28.41 492 TYR A O 1
ATOM 4073 N N . GLU A 1 493 ? -39.852 89.614 7.524 1.00 29.88 493 GLU A N 1
ATOM 4074 C CA . GLU A 1 493 ? -38.971 88.538 7.058 1.00 31.38 493 GLU A CA 1
ATOM 4075 C C . GLU A 1 493 ? -39.318 88.143 5.628 1.00 26.34 493 GLU A C 1
ATOM 4076 O O . GLU A 1 493 ? -40.249 87.367 5.397 1.00 29.38 493 GLU A O 1
ATOM 4082 N N . TRP A 1 494 ? -38.511 88.609 4.659 1.00 25.13 494 TRP A N 1
ATOM 4083 C CA . TRP A 1 494 ? -38.747 88.229 3.259 1.00 26.73 494 TRP A CA 1
ATOM 4084 C C . TRP A 1 494 ? -38.407 86.772 2.963 1.00 24.85 494 TRP A C 1
ATOM 4085 O O . TRP A 1 494 ? -38.836 86.243 1.930 1.00 26.09 494 TRP A O 1
ATOM 4096 N N . ARG A 1 495 ? -37.613 86.108 3.807 1.00 26.37 495 ARG A N 1
ATOM 4097 C CA . ARG A 1 495 ? -37.224 84.739 3.473 1.00 26.85 495 ARG A CA 1
ATOM 4098 C C . ARG A 1 495 ? -38.412 83.779 3.469 1.00 27.14 495 ARG A C 1
ATOM 4099 O O . ARG A 1 495 ? -38.358 82.751 2.787 1.00 28.01 495 ARG A O 1
ATOM 4107 N N . LYS A 1 496 ? -39.499 84.107 4.172 1.00 30.51 496 LYS A N 1
ATOM 4108 C CA . LYS A 1 496 ? -40.680 83.249 4.172 1.00 26.58 496 LYS A CA 1
ATOM 4109 C C . LYS A 1 496 ? -41.455 83.304 2.859 1.00 30.39 496 LYS A C 1
ATOM 4110 O O . LYS A 1 496 ? -42.361 82.484 2.662 1.00 29.84 496 LYS A O 1
ATOM 4116 N N . ILE A 1 497 ? -41.134 84.237 1.958 1.00 24.64 497 ILE A N 1
ATOM 4117 C CA . ILE A 1 497 ? -41.747 84.231 0.630 1.00 22.80 497 ILE A CA 1
ATOM 4118 C C . ILE A 1 497 ? -41.317 82.999 -0.161 1.00 28.59 497 ILE A C 1
ATOM 4119 O O . ILE A 1 497 ? -42.011 82.576 -1.097 1.00 27.24 497 ILE A O 1
ATOM 4124 N N . TYR A 1 498 ? -40.203 82.388 0.226 1.00 25.73 498 TYR A N 1
ATOM 4125 C CA . TYR A 1 498 ? -39.513 81.392 -0.576 1.00 29.58 498 TYR A CA 1
ATOM 4126 C C . TYR A 1 498 ? -39.515 80.012 0.075 1.00 30.49 498 TYR A C 1
ATOM 4127 O O . TYR A 1 498 ? -39.334 79.882 1.285 1.00 31.94 498 TYR A O 1
ATOM 4136 N N . THR A 1 499 ? -39.676 78.978 -0.744 1.00 29.40 499 THR A N 1
ATOM 4137 C CA . THR A 1 499 ? -39.440 77.614 -0.290 1.00 31.68 499 THR A CA 1
ATOM 4138 C C . THR A 1 499 ? -37.953 77.407 -0.006 1.00 31.90 499 THR A C 1
ATOM 4139 O O . THR A 1 499 ? -37.104 78.206 -0.412 1.00 31.47 499 THR A O 1
ATOM 4143 N N . ALA A 1 500 ? -37.627 76.309 0.689 1.00 32.04 500 ALA A N 1
ATOM 4144 C CA . ALA A 1 500 ? -36.217 75.993 0.918 1.00 29.52 500 ALA A CA 1
ATOM 4145 C C . ALA A 1 500 ? -35.463 75.885 -0.398 1.00 28.73 500 ALA A C 1
ATOM 4146 O O . ALA A 1 500 ? -34.310 76.329 -0.501 1.00 30.01 500 ALA A O 1
ATOM 4148 N N . SER A 1 501 ? -36.111 75.308 -1.421 1.00 29.89 501 SER A N 1
ATOM 4149 C CA . SER A 1 501 ? -35.502 75.177 -2.741 1.00 37.25 501 SER A CA 1
ATOM 4150 C C . SER A 1 501 ? -35.149 76.534 -3.339 1.00 30.34 501 SER A C 1
ATOM 4151 O O . SER A 1 501 ? -34.055 76.714 -3.889 1.00 27.70 501 SER A O 1
ATOM 4154 N N . LEU A 1 502 ? -36.074 77.488 -3.273 1.00 27.25 502 LEU A N 1
ATOM 4155 C CA . LEU A 1 502 ? -35.798 78.813 -3.822 1.00 25.55 502 LEU A CA 1
ATOM 4156 C C . LEU A 1 502 ? -34.790 79.575 -2.974 1.00 24.25 502 LEU A C 1
ATOM 4157 O O . LEU A 1 502 ? -34.014 80.366 -3.516 1.00 24.64 502 LEU A O 1
ATOM 4162 N N . LEU A 1 503 ? -34.776 79.357 -1.652 1.00 25.79 503 LEU A N 1
ATOM 4163 C CA . LEU A 1 503 ? -33.718 79.983 -0.853 1.00 24.67 503 LEU A CA 1
ATOM 4164 C C . LEU A 1 503 ? -32.342 79.470 -1.268 1.00 27.88 503 LEU A C 1
ATOM 4165 O O . LEU A 1 503 ? -31.361 80.230 -1.245 1.00 24.94 503 LEU A O 1
ATOM 4170 N N . ARG A 1 504 ? -32.251 78.205 -1.680 1.00 27.22 504 ARG A N 1
ATOM 4171 C CA . ARG A 1 504 ? -30.979 77.689 -2.194 1.00 28.76 504 ARG A CA 1
ATOM 4172 C C . ARG A 1 504 ? -30.617 78.332 -3.530 1.00 28.08 504 ARG A C 1
ATOM 4173 O O . ARG A 1 504 ? -29.477 78.773 -3.735 1.00 28.90 504 ARG A O 1
ATOM 4181 N N . LYS A 1 505 ? -31.577 78.390 -4.452 1.00 27.19 505 LYS A N 1
ATOM 4182 C CA . LYS A 1 505 ? -31.336 79.007 -5.755 1.00 26.37 505 LYS A CA 1
ATOM 4183 C C . LYS A 1 505 ? -30.898 80.455 -5.604 1.00 26.05 505 LYS A C 1
ATOM 4184 O O . LYS A 1 505 ? -30.001 80.929 -6.315 1.00 25.31 505 LYS A O 1
ATOM 4190 N N . PHE A 1 506 ? -31.537 81.183 -4.693 1.00 22.73 506 PHE A N 1
ATOM 4191 C CA . PHE A 1 506 ? -31.269 82.598 -4.498 1.00 25.49 506 PHE A CA 1
ATOM 4192 C C . PHE A 1 506 ? -30.333 82.844 -3.323 1.00 24.95 506 PHE A C 1
ATOM 4193 O O . PHE A 1 506 ? -30.379 83.919 -2.721 1.00 22.07 506 PHE A O 1
ATOM 4201 N N . LYS A 1 507 ? -29.459 81.880 -2.996 1.00 24.74 507 LYS A N 1
ATOM 4202 C CA . LYS A 1 507 ? -28.516 82.118 -1.903 1.00 26.09 507 LYS A CA 1
ATOM 4203 C C . LYS A 1 507 ? -27.679 83.372 -2.138 1.00 22.18 507 LYS A C 1
ATOM 4204 O O . LYS A 1 507 ? -27.338 84.078 -1.174 1.00 23.78 507 LYS A O 1
ATOM 4210 N N . TRP A 1 508 ? -27.351 83.677 -3.404 1.00 22.92 508 TRP A N 1
ATOM 4211 C CA . TRP A 1 508 ? -26.547 84.858 -3.722 1.00 19.57 508 TRP A CA 1
ATOM 4212 C C . TRP A 1 508 ? -27.194 86.166 -3.274 1.00 21.03 508 TRP A C 1
ATOM 4213 O O . TRP A 1 508 ? -26.481 87.159 -3.078 1.00 20.32 508 TRP A O 1
ATOM 4224 N N . VAL A 1 509 ? -28.521 86.203 -3.094 1.00 20.13 509 VAL A N 1
ATOM 4225 C CA . VAL A 1 509 ? -29.158 87.461 -2.723 1.00 18.36 509 VAL A CA 1
ATOM 4226 C C . VAL A 1 509 ? -28.787 87.876 -1.292 1.00 23.29 509 VAL A C 1
ATOM 4227 O O . VAL A 1 509 ? -28.847 89.066 -0.972 1.00 22.34 509 VAL A O 1
ATOM 4231 N N . GLU A 1 510 ? -28.363 86.937 -0.434 1.00 21.03 510 GLU A N 1
ATOM 4232 C CA . GLU A 1 510 ? -28.001 87.298 0.940 1.00 25.15 510 GLU A CA 1
ATOM 4233 C C . GLU A 1 510 ? -26.890 88.344 0.964 1.00 26.06 510 GLU A C 1
ATOM 4234 O O . GLU A 1 510 ? -26.979 89.338 1.700 1.00 28.66 510 GLU A O 1
ATOM 4240 N N . LYS A 1 511 ? -25.853 88.162 0.134 1.00 25.28 511 LYS A N 1
ATOM 4241 C CA . LYS A 1 511 ? -24.733 89.101 0.052 1.00 26.47 511 LYS A CA 1
ATOM 4242 C C . LYS A 1 511 ? -25.002 90.299 -0.841 1.00 25.15 511 LYS A C 1
ATOM 4243 O O . LYS A 1 511 ? -24.241 91.279 -0.787 1.00 26.68 511 LYS A O 1
ATOM 4249 N N . ALA A 1 512 ? -26.016 90.237 -1.695 1.00 24.21 512 ALA A N 1
ATOM 4250 C CA . ALA A 1 512 ? -26.183 91.251 -2.731 1.00 23.49 512 ALA A CA 1
ATOM 4251 C C . ALA A 1 512 ? -26.747 92.550 -2.172 1.00 25.12 512 ALA A C 1
ATOM 4252 O O . ALA A 1 512 ? -27.665 92.536 -1.346 1.00 26.14 512 ALA A O 1
ATOM 4254 N N . SER A 1 513 ? -26.237 93.674 -2.691 1.00 21.17 513 SER A N 1
ATOM 4255 C CA . SER A 1 513 ? -26.854 94.974 -2.441 1.00 23.08 513 SER A CA 1
ATOM 4256 C C . SER A 1 513 ? -28.283 94.990 -2.968 1.00 23.72 513 SER A C 1
ATOM 4257 O O . SER A 1 513 ? -28.564 94.444 -4.034 1.00 20.34 513 SER A O 1
ATOM 4260 N N . VAL A 1 514 ? -29.183 95.636 -2.228 1.00 23.09 514 VAL A N 1
ATOM 4261 C CA . VAL A 1 514 ? -30.537 95.901 -2.708 1.00 25.15 514 VAL A CA 1
ATOM 4262 C C . VAL A 1 514 ? -30.806 97.400 -2.771 1.00 24.91 514 VAL A C 1
ATOM 4263 O O . VAL A 1 514 ? -31.961 97.828 -2.849 1.00 26.39 514 VAL A O 1
ATOM 4267 N N . LYS A 1 515 ? -29.731 98.199 -2.756 1.00 23.58 515 LYS A N 1
ATOM 4268 C CA . LYS A 1 515 ? -29.852 99.654 -2.770 1.00 24.48 515 LYS A CA 1
ATOM 4269 C C . LYS A 1 515 ? -30.654 100.144 -3.968 1.00 25.30 515 LYS A C 1
ATOM 4270 O O . LYS A 1 515 ? -31.449 101.082 -3.845 1.00 25.88 515 LYS A O 1
ATOM 4276 N N . HIS A 1 516 ? -30.449 99.524 -5.134 1.00 24.52 516 HIS A N 1
ATOM 4277 C CA . HIS A 1 516 ? -31.128 99.956 -6.354 1.00 24.46 516 HIS A CA 1
ATOM 4278 C C . HIS A 1 516 ? -32.648 99.893 -6.192 1.00 26.67 516 HIS A C 1
ATOM 4279 O O . HIS A 1 516 ? -33.367 100.818 -6.598 1.00 25.34 516 HIS A O 1
ATOM 4286 N N . VAL A 1 517 ? -33.153 98.828 -5.567 1.00 22.66 517 VAL A N 1
ATOM 4287 C CA . VAL A 1 517 ? -34.598 98.715 -5.336 1.00 23.44 517 VAL A CA 1
ATOM 4288 C C . VAL A 1 517 ? -35.026 99.511 -4.109 1.00 26.19 517 VAL A C 1
ATOM 4289 O O . VAL A 1 517 ? -36.078 100.159 -4.106 1.00 25.34 517 VAL A O 1
ATOM 4293 N N . LEU A 1 518 ? -34.246 99.441 -3.026 1.00 22.27 518 LEU A N 1
ATOM 4294 C CA . LEU A 1 518 ? -34.665 100.083 -1.783 1.00 23.75 518 LEU A CA 1
ATOM 4295 C C . LEU A 1 518 ? -34.777 101.589 -1.950 1.00 27.30 518 LEU A C 1
ATOM 4296 O O . LEU A 1 518 ? -35.698 102.210 -1.410 1.00 30.38 518 LEU A O 1
ATOM 4301 N N . GLN A 1 519 ? -33.865 102.191 -2.721 1.00 24.47 519 GLN A N 1
ATOM 4302 C CA . GLN A 1 519 ? -33.968 103.618 -3.003 1.00 32.58 519 GLN A CA 1
ATOM 4303 C C . GLN A 1 519 ? -35.288 103.952 -3.673 1.00 38.94 519 GLN A C 1
ATOM 4304 O O . GLN A 1 519 ? -35.851 105.030 -3.445 1.00 38.03 519 GLN A O 1
ATOM 4310 N N . TYR A 1 520 ? -35.795 103.037 -4.493 1.00 32.50 520 TYR A N 1
ATOM 4311 C CA . TYR A 1 520 ? -37.061 103.273 -5.176 1.00 38.90 520 TYR A CA 1
ATOM 4312 C C . TYR A 1 520 ? -38.233 103.205 -4.193 1.00 36.29 520 TYR A C 1
ATOM 4313 O O . TYR A 1 520 ? -39.114 104.071 -4.209 1.00 33.31 520 TYR A O 1
ATOM 4322 N N . PHE A 1 521 ? -38.237 102.209 -3.298 1.00 30.02 521 PHE A N 1
ATOM 4323 C CA . PHE A 1 521 ? -39.265 102.140 -2.263 1.00 32.86 521 PHE A CA 1
ATOM 4324 C C . PHE A 1 521 ? -39.215 103.342 -1.329 1.00 38.22 521 PHE A C 1
ATOM 4325 O O . PHE A 1 521 ? -40.257 103.774 -0.823 1.00 33.67 521 PHE A O 1
ATOM 4333 N N . ALA A 1 522 ? -38.024 103.871 -1.044 1.00 32.73 522 ALA A N 1
ATOM 4334 C CA . ALA A 1 522 ? -37.918 104.918 -0.031 1.00 38.34 522 ALA A CA 1
ATOM 4335 C C . ALA A 1 522 ? -38.127 106.312 -0.605 1.00 41.65 522 ALA A C 1
ATOM 4336 O O . ALA A 1 522 ? -38.068 107.288 0.151 1.00 48.36 522 ALA A O 1
ATOM 4338 N N . GLU A 1 523 ? -38.390 106.419 -1.907 1.00 38.81 523 GLU A N 1
ATOM 4339 C CA . GLU A 1 523 ? -38.660 107.697 -2.569 1.00 52.99 523 GLU A CA 1
ATOM 4340 C C . GLU A 1 523 ? -39.779 108.497 -1.894 1.00 63.36 523 GLU A C 1
ATOM 4341 O O . GLU A 1 523 ? -39.587 109.658 -1.512 1.00 70.70 523 GLU A O 1
ATOM 4347 N N . TRP B 1 4 ? 24.572 17.174 -14.889 1.00 83.87 4 TRP B N 1
ATOM 4348 C CA . TRP B 1 4 ? 24.549 16.629 -16.243 1.00 87.13 4 TRP B CA 1
ATOM 4349 C C . TRP B 1 4 ? 25.316 15.308 -16.334 1.00 91.01 4 TRP B C 1
ATOM 4350 O O . TRP B 1 4 ? 26.199 15.035 -15.521 1.00 89.84 4 TRP B O 1
ATOM 4361 N N . ARG B 1 5 ? 24.968 14.491 -17.330 1.00 91.93 5 ARG B N 1
ATOM 4362 C CA . ARG B 1 5 ? 25.609 13.201 -17.569 1.00 91.13 5 ARG B CA 1
ATOM 4363 C C . ARG B 1 5 ? 26.691 13.271 -18.639 1.00 86.80 5 ARG B C 1
ATOM 4364 O O . ARG B 1 5 ? 27.823 12.838 -18.402 1.00 86.88 5 ARG B O 1
ATOM 4372 N N . THR B 1 6 ? 26.362 13.787 -19.825 1.00 87.82 6 THR B N 1
ATOM 4373 C CA . THR B 1 6 ? 27.330 13.959 -20.899 1.00 87.24 6 THR B CA 1
ATOM 4374 C C . THR B 1 6 ? 27.251 15.380 -21.443 1.00 84.18 6 THR B C 1
ATOM 4375 O O . THR B 1 6 ? 26.197 16.023 -21.407 1.00 76.96 6 THR B O 1
ATOM 4379 N N . LEU B 1 7 ? 28.385 15.864 -21.946 1.00 81.21 7 LEU B N 1
ATOM 4380 C CA . LEU B 1 7 ? 28.496 17.250 -22.399 1.00 80.20 7 LEU B CA 1
ATOM 4381 C C . LEU B 1 7 ? 29.672 17.353 -23.356 1.00 74.29 7 LEU B C 1
ATOM 4382 O O . LEU B 1 7 ? 30.815 17.112 -22.954 1.00 68.92 7 LEU B O 1
ATOM 4387 N N . VAL B 1 8 ? 29.394 17.698 -24.615 1.00 66.87 8 VAL B N 1
ATOM 4388 C CA . VAL B 1 8 ? 30.415 17.824 -25.648 1.00 68.86 8 VAL B CA 1
ATOM 4389 C C . VAL B 1 8 ? 30.263 19.187 -26.312 1.00 61.13 8 VAL B C 1
ATOM 4390 O O . VAL B 1 8 ? 29.147 19.704 -26.443 1.00 55.19 8 VAL B O 1
ATOM 4394 N N . HIS B 1 9 ? 31.392 19.771 -26.709 1.00 57.89 9 HIS B N 1
ATOM 4395 C CA . HIS B 1 9 ? 31.450 21.069 -27.378 1.00 61.62 9 HIS B CA 1
ATOM 4396 C C . HIS B 1 9 ? 32.866 21.243 -27.916 1.00 49.86 9 HIS B C 1
ATOM 4397 O O . HIS B 1 9 ? 33.779 20.491 -27.566 1.00 53.89 9 HIS B O 1
ATOM 4404 N N . ASN B 1 10 ? 33.043 22.257 -28.760 1.00 56.42 10 ASN B N 1
ATOM 4405 C CA . ASN B 1 10 ? 34.309 22.486 -29.447 1.00 53.88 10 ASN B CA 1
ATOM 4406 C C . ASN B 1 10 ? 35.181 23.539 -28.761 1.00 56.52 10 ASN B C 1
ATOM 4407 O O . ASN B 1 10 ? 36.078 24.097 -29.401 1.00 56.88 10 ASN B O 1
ATOM 4412 N N . GLY B 1 11 ? 34.943 23.823 -27.480 1.00 55.60 11 GLY B N 1
ATOM 4413 C CA . GLY B 1 11 ? 35.735 24.828 -26.792 1.00 51.85 11 GLY B CA 1
ATOM 4414 C C . GLY B 1 11 ? 35.279 26.246 -27.111 1.00 42.82 11 GLY B C 1
ATOM 4415 O O . GLY B 1 11 ? 34.106 26.506 -27.384 1.00 48.77 11 GLY B O 1
ATOM 4416 N N . VAL B 1 12 ? 36.230 27.174 -27.076 1.00 46.47 12 VAL B N 1
ATOM 4417 C CA . VAL B 1 12 ? 35.941 28.588 -27.285 1.00 48.67 12 VAL B CA 1
ATOM 4418 C C . VAL B 1 12 ? 36.764 29.099 -28.458 1.00 46.14 12 VAL B C 1
ATOM 4419 O O . VAL B 1 12 ? 37.864 28.610 -28.732 1.00 50.49 12 VAL B O 1
ATOM 4423 N N . ALA B 1 13 ? 36.231 30.109 -29.137 1.00 45.15 13 ALA B N 1
ATOM 4424 C CA . ALA B 1 13 ? 36.923 30.757 -30.243 1.00 45.02 13 ALA B CA 1
ATOM 4425 C C . ALA B 1 13 ? 37.802 31.884 -29.710 1.00 46.50 13 ALA B C 1
ATOM 4426 O O . ALA B 1 13 ? 37.295 32.854 -29.136 1.00 43.81 13 ALA B O 1
ATOM 4428 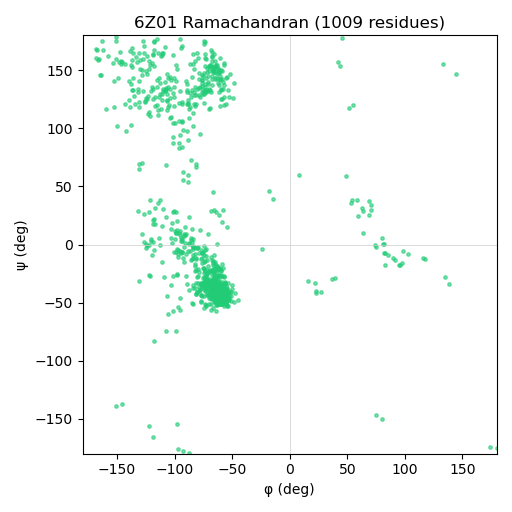N N . LEU B 1 14 ? 39.106 31.757 -29.896 1.00 41.68 14 LEU B N 1
ATOM 4429 C CA . LEU B 1 14 ? 40.016 32.784 -29.412 1.00 47.69 14 LEU B CA 1
ATOM 4430 C C . LEU B 1 14 ? 40.118 33.939 -30.404 1.00 52.13 14 LEU B C 1
ATOM 4431 O O . LEU B 1 14 ? 39.961 33.744 -31.613 1.00 53.97 14 LEU B O 1
ATOM 4436 N N . PRO B 1 15 ? 40.397 35.152 -29.915 1.00 53.19 15 PRO B N 1
ATOM 4437 C CA . PRO B 1 15 ? 40.428 36.305 -30.812 1.00 54.22 15 PRO B CA 1
ATOM 4438 C C . PRO B 1 15 ? 41.557 36.183 -31.816 1.00 50.10 15 PRO B C 1
ATOM 4439 O O . PRO B 1 15 ? 42.591 35.549 -31.540 1.00 48.52 15 PRO B O 1
ATOM 4443 N N . PRO B 1 16 ? 41.407 36.775 -33.001 1.00 55.19 16 PRO B N 1
ATOM 4444 C CA . PRO B 1 16 ? 42.491 36.734 -33.979 1.00 51.53 16 PRO B CA 1
ATOM 4445 C C . PRO B 1 16 ? 43.641 37.619 -33.547 1.00 56.58 16 PRO B C 1
ATOM 4446 O O . PRO B 1 16 ? 43.434 38.657 -32.893 1.00 56.37 16 PRO B O 1
ATOM 4450 N N . PRO B 1 17 ? 44.878 37.263 -33.898 1.00 51.02 17 PRO B N 1
ATOM 4451 C CA . PRO B 1 17 ? 46.020 38.106 -33.531 1.00 53.94 17 PRO B CA 1
ATOM 4452 C C . PRO B 1 17 ? 45.908 39.493 -34.149 1.00 56.52 17 PRO B C 1
ATOM 4453 O O . PRO B 1 17 ? 45.314 39.678 -35.216 1.00 49.78 17 PRO B O 1
ATOM 4457 N N . TYR B 1 18 ? 46.479 40.476 -33.452 1.00 50.50 18 TYR B N 1
ATOM 4458 C CA . TYR B 1 18 ? 46.540 41.834 -33.978 1.00 53.39 18 TYR B CA 1
ATOM 4459 C C . TYR B 1 18 ? 47.421 41.884 -35.230 1.00 45.43 18 TYR B C 1
ATOM 4460 O O . TYR B 1 18 ? 48.441 41.199 -35.312 1.00 47.45 18 TYR B O 1
ATOM 4469 N N . GLN B 1 19 ? 47.015 42.697 -36.216 1.00 47.37 19 GLN B N 1
ATOM 4470 C CA . GLN B 1 19 ? 47.789 42.847 -37.448 1.00 47.58 19 GLN B CA 1
ATOM 4471 C C . GLN B 1 19 ? 48.541 44.172 -37.460 1.00 40.76 19 GLN B C 1
ATOM 4472 O O . GLN B 1 19 ? 47.918 45.231 -37.626 1.00 43.09 19 GLN B O 1
ATOM 4478 N N . PRO B 1 20 ? 49.862 44.170 -37.318 1.00 42.28 20 PRO B N 1
ATOM 4479 C CA . PRO B 1 20 ? 50.605 45.435 -37.324 1.00 46.82 20 PRO B CA 1
ATOM 4480 C C . PRO B 1 20 ? 50.441 46.188 -38.639 1.00 50.94 20 PRO B C 1
ATOM 4481 O O . PRO B 1 20 ? 50.261 45.603 -39.709 1.00 45.04 20 PRO B O 1
ATOM 4485 N N . LYS B 1 21 ? 50.484 47.513 -38.539 1.00 46.87 21 LYS B N 1
ATOM 4486 C CA . LYS B 1 21 ? 50.324 48.380 -39.689 1.00 50.72 21 LYS B CA 1
ATOM 4487 C C . LYS B 1 21 ? 51.521 49.288 -39.923 1.00 49.95 21 LYS B C 1
ATOM 4488 O O . LYS B 1 21 ? 51.467 50.127 -40.826 1.00 46.74 21 LYS B O 1
ATOM 4494 N N . GLY B 1 22 ? 52.585 49.159 -39.133 1.00 45.00 22 GLY B N 1
ATOM 4495 C CA . GLY B 1 22 ? 53.751 50.004 -39.304 1.00 47.07 22 GLY B CA 1
ATOM 4496 C C . GLY B 1 22 ? 53.551 51.452 -38.912 1.00 48.04 22 GLY B C 1
ATOM 4497 O O . GLY B 1 22 ? 54.212 52.336 -39.470 1.00 42.60 22 GLY B O 1
ATOM 4498 N N . LEU B 1 23 ? 52.673 51.721 -37.950 1.00 38.09 23 LEU B N 1
ATOM 4499 C CA . LEU B 1 23 ? 52.382 53.093 -37.564 1.00 38.36 23 LEU B CA 1
ATOM 4500 C C . LEU B 1 23 ? 53.407 53.616 -36.556 1.00 40.85 23 LEU B C 1
ATOM 4501 O O . LEU B 1 23 ? 54.034 52.858 -35.815 1.00 38.60 23 LEU B O 1
ATOM 4506 N N . SER B 1 24 ? 53.556 54.942 -36.534 1.00 39.68 24 SER B N 1
ATOM 4507 C CA . SER B 1 24 ? 54.426 55.646 -35.606 1.00 42.80 24 SER B CA 1
ATOM 4508 C C . SER B 1 24 ? 53.633 56.691 -34.827 1.00 41.14 24 SER B C 1
ATOM 4509 O O . SER B 1 24 ? 52.541 57.105 -35.226 1.00 39.22 24 SER B O 1
ATOM 4512 N N . ILE B 1 25 ? 54.218 57.126 -33.709 1.00 35.96 25 ILE B N 1
ATOM 4513 C CA . ILE B 1 25 ? 53.730 58.245 -32.917 1.00 35.21 25 ILE B CA 1
ATOM 4514 C C . ILE B 1 25 ? 54.884 59.218 -32.728 1.00 34.29 25 ILE B C 1
ATOM 4515 O O . ILE B 1 25 ? 56.035 58.919 -33.043 1.00 40.56 25 ILE B O 1
ATOM 4520 N N . LYS B 1 26 ? 54.567 60.391 -32.189 1.00 35.60 26 LYS B N 1
ATOM 4521 C CA . LYS B 1 26 ? 55.579 61.353 -31.763 1.00 35.95 26 LYS B CA 1
ATOM 4522 C C . LYS B 1 26 ? 55.436 61.583 -30.268 1.00 39.46 26 LYS B C 1
ATOM 4523 O O . LYS B 1 26 ? 54.323 61.769 -29.767 1.00 39.40 26 LYS B O 1
ATOM 4529 N N . ILE B 1 27 ? 56.554 61.559 -29.556 1.00 37.66 27 ILE B N 1
ATOM 4530 C CA . ILE B 1 27 ? 56.577 61.867 -28.131 1.00 32.52 27 ILE B CA 1
ATOM 4531 C C . ILE B 1 27 ? 57.559 63.018 -27.962 1.00 40.06 27 ILE B C 1
ATOM 4532 O O . ILE B 1 27 ? 58.761 62.848 -28.203 1.00 40.12 27 ILE B O 1
ATOM 4537 N N . ARG B 1 28 ? 57.048 64.192 -27.590 1.00 42.76 28 ARG B N 1
ATOM 4538 C CA . ARG B 1 28 ? 57.852 65.407 -27.442 1.00 43.85 28 ARG B CA 1
ATOM 4539 C C . ARG B 1 28 ? 58.655 65.718 -28.710 1.00 52.31 28 ARG B C 1
ATOM 4540 O O . ARG B 1 28 ? 59.802 66.173 -28.641 1.00 65.64 28 ARG B O 1
ATOM 4548 N N . GLY B 1 29 ? 58.048 65.485 -29.870 1.00 51.36 29 GLY B N 1
ATOM 4549 C CA . GLY B 1 29 ? 58.680 65.779 -31.135 1.00 50.14 29 GLY B CA 1
ATOM 4550 C C . GLY B 1 29 ? 59.496 64.649 -31.724 1.00 44.46 29 GLY B C 1
ATOM 4551 O O . GLY B 1 29 ? 59.895 64.733 -32.893 1.00 49.10 29 GLY B O 1
ATOM 4552 N N . GLU B 1 30 ? 59.760 63.601 -30.958 1.00 43.25 30 GLU B N 1
ATOM 4553 C CA . GLU B 1 30 ? 60.538 62.465 -31.441 1.00 40.82 30 GLU B CA 1
ATOM 4554 C C . GLU B 1 30 ? 59.603 61.453 -32.094 1.00 43.69 30 GLU B C 1
ATOM 4555 O O . GLU B 1 30 ? 58.640 61.006 -31.464 1.00 38.22 30 GLU B O 1
ATOM 4561 N N . THR B 1 31 ? 59.874 61.100 -33.348 1.00 38.59 31 THR B N 1
ATOM 4562 C CA . THR B 1 31 ? 59.124 60.030 -33.989 1.00 40.03 31 THR B CA 1
ATOM 4563 C C . THR B 1 31 ? 59.578 58.680 -33.444 1.00 43.80 31 THR B C 1
ATOM 4564 O O . THR B 1 31 ? 60.779 58.398 -33.384 1.00 37.63 31 THR B O 1
ATOM 4568 N N . VAL B 1 32 ? 58.619 57.854 -33.021 1.00 36.72 32 VAL B N 1
ATOM 4569 C CA . VAL B 1 32 ? 58.906 56.545 -32.446 1.00 35.69 32 VAL B CA 1
ATOM 4570 C C . VAL B 1 32 ? 58.110 55.501 -33.214 1.00 42.45 32 VAL B C 1
ATOM 4571 O O . VAL B 1 32 ? 56.876 55.586 -33.283 1.00 37.40 32 VAL B O 1
ATOM 4575 N N . LYS B 1 33 ? 58.799 54.509 -33.768 1.00 40.87 33 LYS B N 1
ATOM 4576 C CA . LYS B 1 33 ? 58.114 53.434 -34.470 1.00 40.73 33 LYS B CA 1
ATOM 4577 C C . LYS B 1 33 ? 57.544 52.461 -33.450 1.00 45.49 33 LYS B C 1
ATOM 4578 O O . LYS B 1 33 ? 58.258 51.998 -32.557 1.00 43.08 33 LYS B O 1
ATOM 4584 N N . LEU B 1 34 ? 56.254 52.157 -33.579 1.00 43.26 34 LEU B N 1
ATOM 4585 C CA . LEU B 1 34 ? 55.576 51.303 -32.615 1.00 40.85 34 LEU B CA 1
ATOM 4586 C C . LEU B 1 34 ? 55.860 49.834 -32.894 1.00 42.62 34 LEU B C 1
ATOM 4587 O O . LEU B 1 34 ? 55.801 49.388 -34.043 1.00 42.05 34 LEU B O 1
ATOM 4592 N N . ASP B 1 35 ? 56.182 49.094 -31.833 1.00 42.91 35 ASP B N 1
ATOM 4593 C CA . ASP B 1 35 ? 56.198 47.642 -31.843 1.00 44.22 35 ASP B CA 1
ATOM 4594 C C . ASP B 1 35 ? 54.765 47.128 -31.973 1.00 44.40 35 ASP B C 1
ATOM 4595 O O . ASP B 1 35 ? 53.810 47.893 -31.816 1.00 39.18 35 ASP B O 1
ATOM 4600 N N . PRO B 1 36 ? 54.577 45.832 -32.263 1.00 39.81 36 PRO B N 1
ATOM 4601 C CA . PRO B 1 36 ? 53.198 45.324 -32.413 1.00 38.69 36 PRO B CA 1
ATOM 4602 C C . PRO B 1 36 ? 52.310 45.550 -31.191 1.00 43.57 36 PRO B C 1
ATOM 4603 O O . PRO B 1 36 ? 51.163 45.991 -31.339 1.00 41.93 36 PRO B O 1
ATOM 4607 N N . LEU B 1 37 ? 52.786 45.243 -29.984 1.00 44.92 37 LEU B N 1
ATOM 4608 C CA . LEU B 1 37 ? 51.925 45.445 -28.821 1.00 44.15 37 LEU B CA 1
ATOM 4609 C C . LEU B 1 37 ? 51.695 46.929 -28.563 1.00 37.59 37 LEU B C 1
ATOM 4610 O O . LEU B 1 37 ? 50.571 47.349 -28.247 1.00 38.33 37 LEU B O 1
ATOM 4615 N N . GLN B 1 38 ? 52.743 47.740 -28.710 1.00 34.37 38 GLN B N 1
ATOM 4616 C CA . GLN B 1 38 ? 52.578 49.185 -28.613 1.00 37.15 38 GLN B CA 1
ATOM 4617 C C . GLN B 1 38 ? 51.533 49.683 -29.596 1.00 34.96 38 GLN B C 1
ATOM 4618 O O . GLN B 1 38 ? 50.671 50.495 -29.236 1.00 36.95 38 GLN B O 1
ATOM 4624 N N . GLU B 1 39 ? 51.590 49.204 -30.843 1.00 36.64 39 GLU B N 1
ATOM 4625 C CA . GLU B 1 39 ? 50.652 49.677 -31.852 1.00 37.70 39 GLU B CA 1
ATOM 4626 C C . GLU B 1 39 ? 49.245 49.191 -31.551 1.00 34.95 39 GLU B C 1
ATOM 4627 O O . GLU B 1 39 ? 48.274 49.933 -31.726 1.00 32.56 39 GLU B O 1
ATOM 4633 N N . GLU B 1 40 ? 49.119 47.944 -31.097 1.00 37.70 40 GLU B N 1
ATOM 4634 C CA . GLU B 1 40 ? 47.804 47.417 -30.753 1.00 34.00 40 GLU B CA 1
ATOM 4635 C C . GLU B 1 40 ? 47.139 48.269 -29.677 1.00 35.43 40 GLU B C 1
ATOM 4636 O O . GLU B 1 40 ? 45.939 48.558 -29.760 1.00 33.14 40 GLU B O 1
ATOM 4650 N N . ALA B 1 42 ? 48.071 51.553 -28.941 1.00 31.85 42 ALA B N 1
ATOM 4651 C CA . ALA B 1 42 ? 47.877 52.882 -29.506 1.00 32.55 42 ALA B CA 1
ATOM 4652 C C . ALA B 1 42 ? 46.643 52.915 -30.393 1.00 32.30 42 ALA B C 1
ATOM 4653 O O . ALA B 1 42 ? 45.939 53.929 -30.456 1.00 29.62 42 ALA B O 1
ATOM 4655 N N . TYR B 1 43 ? 46.362 51.801 -31.057 1.00 35.05 43 TYR B N 1
ATOM 4656 C CA . TYR B 1 43 ? 45.216 51.727 -31.946 1.00 40.19 43 TYR B CA 1
ATOM 4657 C C . TYR B 1 43 ? 43.918 51.704 -31.147 1.00 37.01 43 TYR B C 1
ATOM 4658 O O . TYR B 1 43 ? 42.957 52.399 -31.495 1.00 36.28 43 TYR B O 1
ATOM 4667 N N . ALA B 1 44 ? 43.894 50.943 -30.045 1.00 31.93 44 ALA B N 1
ATOM 4668 C CA . ALA B 1 44 ? 42.735 50.953 -29.154 1.00 28.55 44 ALA B CA 1
ATOM 4669 C C . ALA B 1 44 ? 42.484 52.344 -28.601 1.00 35.12 44 ALA B C 1
ATOM 4670 O O . ALA B 1 44 ? 41.334 52.804 -28.544 1.00 32.71 44 ALA B O 1
ATOM 4672 N N . TRP B 1 45 ? 43.548 53.038 -28.192 1.00 28.46 45 TRP B N 1
ATOM 4673 C CA . TRP B 1 45 ? 43.388 54.415 -27.733 1.00 29.89 45 TRP B CA 1
ATOM 4674 C C . TRP B 1 45 ? 42.840 55.300 -28.848 1.00 35.86 45 TRP B C 1
ATOM 4675 O O . TRP B 1 45 ? 41.944 56.125 -28.622 1.00 34.57 45 TRP B O 1
ATOM 4686 N N . ALA B 1 46 ? 43.378 55.144 -30.058 1.00 32.38 46 ALA B N 1
ATOM 4687 C CA . ALA B 1 46 ? 42.936 55.961 -31.181 1.00 39.28 46 ALA B CA 1
ATOM 4688 C C . ALA B 1 46 ? 41.465 55.735 -31.480 1.00 33.12 46 ALA B C 1
ATOM 4689 O O . ALA B 1 46 ? 40.740 56.682 -31.793 1.00 40.76 46 ALA B O 1
ATOM 4691 N N . LEU B 1 47 ? 41.011 54.483 -31.397 1.00 34.02 47 LEU B N 1
ATOM 4692 C CA . LEU B 1 47 ? 39.605 54.180 -31.627 1.00 41.92 47 LEU B CA 1
ATOM 4693 C C . LEU B 1 47 ? 38.692 54.945 -30.683 1.00 44.06 47 LEU B C 1
ATOM 4694 O O . LEU B 1 47 ? 37.501 55.091 -30.977 1.00 39.54 47 LEU B O 1
ATOM 4699 N N . LYS B 1 48 ? 39.213 55.440 -29.559 1.00 34.33 48 LYS B N 1
ATOM 4700 C CA . LYS B 1 48 ? 38.415 56.227 -28.629 1.00 36.14 48 LYS B CA 1
ATOM 4701 C C . LYS B 1 48 ? 38.639 57.722 -28.783 1.00 39.32 48 LYS B C 1
ATOM 4702 O O . LYS B 1 48 ? 38.183 58.493 -27.931 1.00 39.60 48 LYS B O 1
ATOM 4708 N N . LYS B 1 49 ? 39.309 58.147 -29.864 1.00 41.32 49 LYS B N 1
ATOM 4709 C CA . LYS B 1 49 ? 39.742 59.540 -29.988 1.00 50.44 49 LYS B CA 1
ATOM 4710 C C . LYS B 1 49 ? 38.587 60.520 -29.856 1.00 47.28 49 LYS B C 1
ATOM 4711 O O . LYS B 1 49 ? 38.773 61.630 -29.344 1.00 49.45 49 LYS B O 1
ATOM 4717 N N . ASP B 1 50 ? 37.391 60.133 -30.292 1.00 49.69 50 ASP B N 1
ATOM 4718 C CA . ASP B 1 50 ? 36.242 61.026 -30.277 1.00 53.10 50 ASP B CA 1
ATOM 4719 C C . ASP B 1 50 ? 35.339 60.808 -29.066 1.00 54.32 50 ASP B C 1
ATOM 4720 O O . ASP B 1 50 ? 34.218 61.329 -29.046 1.00 56.30 50 ASP B O 1
ATOM 4725 N N . THR B 1 51 ? 35.802 60.052 -28.052 1.00 47.04 51 THR B N 1
ATOM 4726 C CA . THR B 1 51 ? 34.993 59.779 -26.867 1.00 47.65 51 THR B CA 1
ATOM 4727 C C . THR B 1 51 ? 35.407 60.665 -25.699 1.00 47.74 51 THR B C 1
ATOM 4728 O O . THR B 1 51 ? 36.491 61.252 -25.701 1.00 48.03 51 THR B O 1
ATOM 4732 N N . PRO B 1 52 ? 34.557 60.793 -24.674 1.00 43.60 52 PRO B N 1
ATOM 4733 C CA . PRO B 1 52 ? 34.964 61.556 -23.484 1.00 41.97 52 PRO B CA 1
ATOM 4734 C C . PRO B 1 52 ? 35.960 60.832 -22.589 1.00 47.20 52 PRO B C 1
ATOM 4735 O O . PRO B 1 52 ? 36.559 61.478 -21.718 1.00 50.98 52 PRO B O 1
ATOM 4739 N N . TYR B 1 53 ? 36.144 59.518 -22.755 1.00 43.15 53 TYR B N 1
ATOM 4740 C CA . TYR B 1 53 ? 37.001 58.770 -21.834 1.00 45.77 53 TYR B CA 1
ATOM 4741 C C . TYR B 1 53 ? 38.453 59.229 -21.904 1.00 39.94 53 TYR B C 1
ATOM 4742 O O . TYR B 1 53 ? 39.141 59.251 -20.879 1.00 40.14 53 TYR B O 1
ATOM 4751 N N . VAL B 1 54 ? 38.931 59.613 -23.094 1.00 37.08 54 VAL B N 1
ATOM 4752 C CA . VAL B 1 54 ? 40.325 60.022 -23.262 1.00 37.68 54 VAL B CA 1
ATOM 4753 C C . VAL B 1 54 ? 40.619 61.388 -22.661 1.00 39.72 54 VAL B C 1
ATOM 4754 O O . VAL B 1 54 ? 41.778 61.823 -22.685 1.00 38.85 54 VAL B O 1
ATOM 4758 N N . GLN B 1 55 ? 39.610 62.086 -22.133 1.00 35.79 55 GLN B N 1
ATOM 4759 C CA . GLN B 1 55 ? 39.792 63.328 -21.392 1.00 43.40 55 GLN B CA 1
ATOM 4760 C C . GLN B 1 55 ? 39.778 63.115 -19.886 1.00 40.26 55 GLN B C 1
ATOM 4761 O O . GLN B 1 55 ? 40.051 64.059 -19.133 1.00 46.27 55 GLN B O 1
ATOM 4767 N N . ASP B 1 56 ? 39.476 61.896 -19.440 1.00 43.71 56 ASP B N 1
ATOM 4768 C CA . ASP B 1 56 ? 39.406 61.570 -18.018 1.00 39.57 56 ASP B CA 1
ATOM 4769 C C . ASP B 1 56 ? 40.815 61.298 -17.504 1.00 39.71 56 ASP B C 1
ATOM 4770 O O . ASP B 1 56 ? 41.471 60.366 -17.984 1.00 36.22 56 ASP B O 1
ATOM 4775 N N . PRO B 1 57 ? 41.312 62.072 -16.543 1.00 42.79 57 PRO B N 1
ATOM 4776 C CA . PRO B 1 57 ? 42.702 61.886 -16.113 1.00 40.05 57 PRO B CA 1
ATOM 4777 C C . PRO B 1 57 ? 42.950 60.551 -15.437 1.00 39.45 57 PRO B C 1
ATOM 4778 O O . PRO B 1 57 ? 44.083 60.055 -15.481 1.00 32.03 57 PRO B O 1
ATOM 4782 N N . VAL B 1 58 ? 41.943 59.953 -14.791 1.00 33.60 58 VAL B N 1
ATOM 4783 C CA . VAL B 1 58 ? 42.151 58.612 -14.248 1.00 35.69 58 VAL B CA 1
ATOM 4784 C C . VAL B 1 58 ? 42.289 57.607 -15.389 1.00 31.35 58 VAL B C 1
ATOM 4785 O O . VAL B 1 58 ? 43.174 56.744 -15.378 1.00 28.16 58 VAL B O 1
ATOM 4789 N N . PHE B 1 59 ? 41.430 57.730 -16.404 1.00 29.16 59 PHE B N 1
ATOM 4790 C CA . PHE B 1 59 ? 41.503 56.881 -17.587 1.00 30.05 59 PHE B CA 1
ATOM 4791 C C . PHE B 1 59 ? 42.855 57.026 -18.279 1.00 28.49 59 PHE B C 1
ATOM 4792 O O . PHE B 1 59 ? 43.485 56.032 -18.658 1.00 23.64 59 PHE B O 1
ATOM 4800 N N . GLN B 1 60 ? 43.315 58.264 -18.451 1.00 25.47 60 GLN B N 1
ATOM 4801 C CA . GLN B 1 60 ? 44.618 58.482 -19.084 1.00 30.22 60 GLN B CA 1
ATOM 4802 C C . GLN B 1 60 ? 45.737 57.841 -18.281 1.00 25.91 60 GLN B C 1
ATOM 4803 O O . GLN B 1 60 ? 46.597 57.146 -18.835 1.00 27.47 60 GLN B O 1
ATOM 4809 N N . LYS B 1 61 ? 45.752 58.077 -16.967 1.00 27.64 61 LYS B N 1
ATOM 4810 C CA . LYS B 1 61 ? 46.840 57.559 -16.142 1.00 32.45 61 LYS B CA 1
ATOM 4811 C C . LYS B 1 61 ? 46.887 56.034 -16.160 1.00 29.56 61 LYS B C 1
ATOM 4812 O O . LYS B 1 61 ? 47.971 55.439 -16.223 1.00 24.26 61 LYS B O 1
ATOM 4818 N N . ASN B 1 62 ? 45.719 55.384 -16.084 1.00 26.04 62 ASN B N 1
ATOM 4819 C CA . ASN B 1 62 ? 45.675 53.922 -16.148 1.00 23.42 62 ASN B CA 1
ATOM 4820 C C . ASN B 1 62 ? 46.160 53.412 -17.496 1.00 23.62 62 ASN B C 1
ATOM 4821 O O . ASN B 1 62 ? 46.903 52.422 -17.568 1.00 24.58 62 ASN B O 1
ATOM 4826 N N . PHE B 1 63 ? 45.737 54.059 -18.581 1.00 24.12 63 PHE B N 1
ATOM 4827 C CA . PHE B 1 63 ? 46.193 53.621 -19.893 1.00 20.88 63 PHE B CA 1
ATOM 4828 C C . PHE B 1 63 ? 47.713 53.720 -19.994 1.00 21.64 63 PHE B C 1
ATOM 4829 O O . PHE B 1 63 ? 48.384 52.775 -20.436 1.00 22.27 63 PHE B O 1
ATOM 4837 N N . LEU B 1 64 ? 48.264 54.854 -19.572 1.00 26.63 64 LEU B N 1
ATOM 4838 C CA . LEU B 1 64 ? 49.708 55.063 -19.675 1.00 27.99 64 LEU B CA 1
ATOM 4839 C C . LEU B 1 64 ? 50.476 54.092 -18.796 1.00 27.17 64 LEU B C 1
ATOM 4840 O O . LEU B 1 64 ? 51.620 53.735 -19.116 1.00 31.23 64 LEU B O 1
ATOM 4845 N N . THR B 1 65 ? 49.870 53.656 -17.686 1.00 28.61 65 THR B N 1
ATOM 4846 C CA . THR B 1 65 ? 50.539 52.693 -16.822 1.00 32.04 65 THR B CA 1
ATOM 4847 C C . THR B 1 65 ? 50.916 51.445 -17.604 1.00 30.50 65 THR B C 1
ATOM 4848 O O . THR B 1 65 ? 52.052 50.963 -17.521 1.00 34.09 65 THR B O 1
ATOM 4852 N N . ASP B 1 66 ? 49.988 50.936 -18.412 1.00 27.30 66 ASP B N 1
ATOM 4853 C CA . ASP B 1 66 ? 50.298 49.790 -19.254 1.00 25.08 66 ASP B CA 1
ATOM 4854 C C . ASP B 1 66 ? 51.024 50.194 -20.536 1.00 28.70 66 ASP B C 1
ATOM 4855 O O . ASP B 1 66 ? 51.865 49.427 -21.026 1.00 31.75 66 ASP B O 1
ATOM 4860 N N . PHE B 1 67 ? 50.726 51.373 -21.089 1.00 25.44 67 PHE B N 1
ATOM 4861 C CA . PHE B 1 67 ? 51.379 51.801 -22.335 1.00 29.44 67 PHE B CA 1
ATOM 4862 C C . PHE B 1 67 ? 52.861 52.084 -22.133 1.00 30.07 67 PHE B C 1
ATOM 4863 O O . PHE B 1 67 ? 53.703 51.589 -22.887 1.00 29.94 67 PHE B O 1
ATOM 4871 N N . LEU B 1 68 ? 53.195 52.891 -21.131 1.00 30.35 68 LEU B N 1
ATOM 4872 C CA . LEU B 1 68 ? 54.580 53.323 -20.954 1.00 32.94 68 LEU B CA 1
ATOM 4873 C C . LEU B 1 68 ? 55.516 52.177 -20.571 1.00 38.00 68 LEU B C 1
ATOM 4874 O O . LEU B 1 68 ? 56.728 52.267 -20.824 1.00 33.04 68 LEU B O 1
ATOM 4879 N N . LYS B 1 69 ? 54.978 51.091 -20.005 1.00 30.04 69 LYS B N 1
ATOM 4880 C CA . LYS B 1 69 ? 55.794 49.948 -19.618 1.00 34.94 69 LYS B CA 1
ATOM 4881 C C . LYS B 1 69 ? 56.420 49.247 -20.808 1.00 41.49 69 LYS B C 1
ATOM 4882 O O . LYS B 1 69 ? 57.401 48.518 -20.630 1.00 44.45 69 LYS B O 1
ATOM 4888 N N . THR B 1 70 ? 55.876 49.433 -22.008 1.00 32.67 70 THR B N 1
ATOM 4889 C CA . THR B 1 70 ? 56.376 48.750 -23.190 1.00 32.48 70 THR B CA 1
ATOM 4890 C C . THR B 1 70 ? 57.574 49.447 -23.837 1.00 36.26 70 THR B C 1
ATOM 4891 O O . THR B 1 70 ? 58.100 48.931 -24.825 1.00 41.69 70 THR B O 1
ATOM 4895 N N . PHE B 1 71 ? 58.015 50.597 -23.317 1.00 37.44 71 PHE B N 1
ATOM 4896 C CA . PHE B 1 71 ? 59.040 51.410 -23.962 1.00 36.90 71 PHE B CA 1
ATOM 4897 C C . PHE B 1 71 ? 60.419 51.235 -23.334 1.00 43.88 71 PHE B C 1
ATOM 4898 O O . PHE B 1 71 ? 61.243 52.161 -23.376 1.00 39.74 71 PHE B O 1
ATOM 4906 N N . ASN B 1 72 ? 60.679 50.064 -22.750 1.00 41.80 72 ASN B N 1
ATOM 4907 C CA . ASN B 1 72 ? 62.033 49.664 -22.338 1.00 42.85 72 ASN B CA 1
ATOM 4908 C C . ASN B 1 72 ? 62.706 50.701 -21.443 1.00 45.05 72 ASN B C 1
ATOM 4909 O O . ASN B 1 72 ? 63.918 50.922 -21.539 1.00 48.93 72 ASN B O 1
ATOM 4914 N N . GLY B 1 73 ? 61.933 51.366 -20.576 1.00 40.09 73 GLY B N 1
ATOM 4915 C CA . GLY B 1 73 ? 62.475 52.307 -19.620 1.00 38.08 73 GLY B CA 1
ATOM 4916 C C . GLY B 1 73 ? 62.406 53.771 -20.024 1.00 36.21 73 GLY B C 1
ATOM 4917 O O . GLY B 1 73 ? 62.588 54.636 -19.160 1.00 40.77 73 GLY B O 1
ATOM 4918 N N . ARG B 1 74 ? 62.167 54.074 -21.307 1.00 36.62 74 ARG B N 1
ATOM 4919 C CA . ARG B 1 74 ? 62.030 55.457 -21.755 1.00 35.11 74 ARG B CA 1
ATOM 4920 C C . ARG B 1 74 ? 60.617 55.965 -21.498 1.00 36.80 74 ARG B C 1
ATOM 4921 O O . ARG B 1 74 ? 59.671 55.190 -21.355 1.00 39.51 74 ARG B O 1
ATOM 4929 N N . PHE B 1 75 ? 60.491 57.292 -21.422 1.00 40.60 75 PHE B N 1
ATOM 4930 C CA . PHE B 1 75 ? 59.204 57.990 -21.426 1.00 38.79 75 PHE B CA 1
ATOM 4931 C C . PHE B 1 75 ? 58.362 57.741 -20.174 1.00 41.62 75 PHE B C 1
ATOM 4932 O O . PHE B 1 75 ? 57.142 57.967 -20.198 1.00 34.54 75 PHE B O 1
ATOM 4940 N N A GLN B 1 76 ? 58.979 57.303 -19.069 0.54 41.16 76 GLN B N 1
ATOM 4941 N N B GLN B 1 76 ? 58.987 57.304 -19.075 0.46 41.15 76 GLN B N 1
ATOM 4942 C CA A GLN B 1 76 ? 58.206 56.938 -17.884 0.54 39.81 76 GLN B CA 1
ATOM 4943 C CA B GLN B 1 76 ? 58.233 56.945 -17.878 0.46 39.82 76 GLN B CA 1
ATOM 4944 C C A GLN B 1 76 ? 57.462 58.118 -17.274 0.54 40.89 76 GLN B C 1
ATOM 4945 C C B GLN B 1 76 ? 57.451 58.116 -17.299 0.46 40.88 76 GLN B C 1
ATOM 4946 O O A GLN B 1 76 ? 56.519 57.906 -16.507 0.54 41.87 76 GLN B O 1
ATOM 4947 O O B GLN B 1 76 ? 56.468 57.893 -16.588 0.46 41.89 76 GLN B O 1
ATOM 4958 N N . ASP B 1 77 ? 57.855 59.354 -17.585 1.00 39.73 77 ASP B N 1
ATOM 4959 C CA . ASP B 1 77 ? 57.193 60.531 -17.036 1.00 40.80 77 ASP B CA 1
ATOM 4960 C C . ASP B 1 77 ? 56.389 61.297 -18.088 1.00 39.17 77 ASP B C 1
ATOM 4961 O O . ASP B 1 77 ? 56.016 62.452 -17.870 1.00 39.76 77 ASP B O 1
ATOM 4966 N N . VAL B 1 78 ? 56.093 60.664 -19.214 1.00 36.22 78 VAL B N 1
ATOM 4967 C CA . VAL B 1 78 ? 55.312 61.294 -20.274 1.00 38.47 78 VAL B CA 1
ATOM 4968 C C . VAL B 1 78 ? 53.832 61.263 -19.907 1.00 35.54 78 VAL B C 1
ATOM 4969 O O . VAL B 1 78 ? 53.350 60.303 -19.295 1.00 35.24 78 VAL B O 1
ATOM 4973 N N . THR B 1 79 ? 53.114 62.335 -20.234 1.00 36.14 79 THR B N 1
ATOM 4974 C CA . THR B 1 79 ? 51.663 62.382 -20.110 1.00 37.81 79 THR B CA 1
ATOM 4975 C C . THR B 1 79 ? 51.032 62.351 -21.498 1.00 38.65 79 THR B C 1
ATOM 4976 O O . THR B 1 7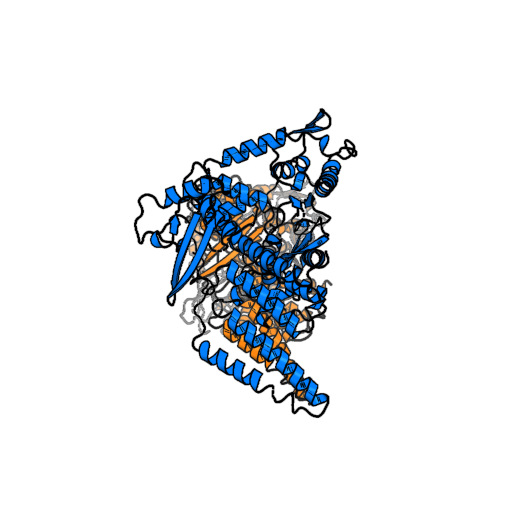9 ? 51.711 62.470 -22.527 1.00 35.47 79 THR B O 1
ATOM 4980 N N . ILE B 1 80 ? 49.707 62.185 -21.515 1.00 32.62 80 ILE B N 1
ATOM 4981 C CA . ILE B 1 80 ? 49.013 61.952 -22.780 1.00 32.97 80 ILE B CA 1
ATOM 4982 C C . ILE B 1 80 ? 49.172 63.148 -23.711 1.00 35.48 80 ILE B C 1
ATOM 4983 O O . ILE B 1 80 ? 49.287 62.982 -24.934 1.00 35.30 80 ILE B O 1
ATOM 4988 N N . ASN B 1 81 ? 49.222 64.361 -23.148 1.00 35.37 81 ASN B N 1
ATOM 4989 C CA . ASN B 1 81 ? 49.312 65.581 -23.947 1.00 44.80 81 ASN B CA 1
ATOM 4990 C C . ASN B 1 81 ? 50.636 65.701 -24.693 1.00 46.22 81 ASN B C 1
ATOM 4991 O O . ASN B 1 81 ? 50.726 66.480 -25.652 1.00 43.85 81 ASN B O 1
ATOM 4996 N N . GLU B 1 82 ? 51.654 64.950 -24.287 1.00 37.05 82 GLU B N 1
ATOM 4997 C CA . GLU B 1 82 ? 52.953 64.961 -24.947 1.00 37.52 82 GLU B CA 1
ATOM 4998 C C . GLU B 1 82 ? 53.106 63.867 -25.996 1.00 37.01 82 GLU B C 1
ATOM 4999 O O . GLU B 1 82 ? 54.192 63.722 -26.570 1.00 41.41 82 GLU B O 1
ATOM 5005 N N . ILE B 1 83 ? 52.069 63.073 -26.247 1.00 34.41 83 ILE B N 1
ATOM 5006 C CA . ILE B 1 83 ? 52.099 62.059 -27.292 1.00 32.40 83 ILE B CA 1
ATOM 5007 C C . ILE B 1 83 ? 51.235 62.542 -28.444 1.00 37.54 83 ILE B C 1
ATOM 5008 O O . ILE B 1 83 ? 50.075 62.928 -28.244 1.00 36.41 83 ILE B O 1
ATOM 5013 N N . ASP B 1 84 ? 51.792 62.501 -29.644 1.00 34.99 84 ASP B N 1
ATOM 5014 C CA . ASP B 1 84 ? 51.081 62.855 -30.867 1.00 37.15 84 ASP B CA 1
ATOM 5015 C C . ASP B 1 84 ? 50.631 61.555 -31.524 1.00 32.96 84 ASP B C 1
ATOM 5016 O O . ASP B 1 84 ? 51.437 60.832 -32.115 1.00 36.13 84 ASP B O 1
ATOM 5021 N N . PHE B 1 85 ? 49.339 61.250 -31.408 1.00 28.90 85 PHE B N 1
ATOM 5022 C CA . PHE B 1 85 ? 48.767 60.056 -32.014 1.00 31.18 85 PHE B CA 1
ATOM 5023 C C . PHE B 1 85 ? 48.254 60.293 -33.436 1.00 36.01 85 PHE B C 1
ATOM 5024 O O . PHE B 1 85 ? 47.598 59.409 -33.984 1.00 37.77 85 PHE B O 1
ATOM 5032 N N . SER B 1 86 ? 48.530 61.454 -34.045 1.00 40.98 86 SER B N 1
ATOM 5033 C CA . SER B 1 86 ? 47.815 61.831 -35.272 1.00 40.52 86 SER B CA 1
ATOM 5034 C C . SER B 1 86 ? 47.965 60.796 -36.386 1.00 39.20 86 SER B C 1
ATOM 5035 O O . SER B 1 86 ? 47.022 60.574 -37.156 1.00 41.71 86 SER B O 1
ATOM 5038 N N . GLU B 1 87 ? 49.114 60.131 -36.480 1.00 36.55 87 GLU B N 1
ATOM 5039 C CA . GLU B 1 87 ? 49.256 59.090 -37.493 1.00 40.16 87 GLU B CA 1
ATOM 5040 C C . GLU B 1 87 ? 48.275 57.950 -37.244 1.00 40.53 87 GLU B C 1
ATOM 5041 O O . GLU B 1 87 ? 47.663 57.426 -38.183 1.00 31.53 87 GLU B O 1
ATOM 5047 N N . VAL B 1 88 ? 48.080 57.579 -35.977 1.00 38.70 88 VAL B N 1
ATOM 5048 C CA . VAL B 1 88 ? 47.165 56.487 -35.662 1.00 33.40 88 VAL B CA 1
ATOM 5049 C C . VAL B 1 88 ? 45.718 56.927 -35.863 1.00 31.46 88 VAL B C 1
ATOM 5050 O O . VAL B 1 88 ? 44.879 56.145 -36.333 1.00 35.05 88 VAL B O 1
ATOM 5054 N N . TYR B 1 89 ? 45.405 58.182 -35.507 1.00 34.87 89 TYR B N 1
ATOM 5055 C CA . TYR B 1 89 ? 44.080 58.745 -35.776 1.00 36.60 89 TYR B CA 1
ATOM 5056 C C . TYR B 1 89 ? 43.767 58.739 -37.270 1.00 35.18 89 TYR B C 1
ATOM 5057 O O . TYR B 1 89 ? 42.625 58.487 -37.673 1.00 34.37 89 TYR B O 1
ATOM 5066 N N . GLU B 1 90 ? 44.758 59.076 -38.097 1.00 40.87 90 GLU B N 1
ATOM 5067 C CA . GLU B 1 90 ? 44.537 59.144 -39.538 1.00 39.80 90 GLU B CA 1
ATOM 5068 C C . GLU B 1 90 ? 44.252 57.768 -40.118 1.00 36.63 90 GLU B C 1
ATOM 5069 O O . GLU B 1 90 ? 43.425 57.631 -41.029 1.00 41.55 90 GLU B O 1
ATOM 5075 N N . TYR B 1 91 ? 44.946 56.744 -39.627 1.00 34.78 91 TYR B N 1
ATOM 5076 C CA . TYR B 1 91 ? 44.660 55.385 -40.062 1.00 35.43 91 TYR B CA 1
ATOM 5077 C C . TYR B 1 91 ? 43.236 54.998 -39.695 1.00 40.49 91 TYR B C 1
ATOM 5078 O O . TYR B 1 91 ? 42.494 54.454 -40.521 1.00 38.85 91 TYR B O 1
ATOM 5087 N N . VAL B 1 92 ? 42.841 55.281 -38.447 1.00 31.47 92 VAL B N 1
ATOM 5088 C CA . VAL B 1 92 ? 41.497 54.959 -37.976 1.00 34.68 92 VAL B CA 1
ATOM 5089 C C . VAL B 1 92 ? 40.450 55.648 -38.840 1.00 38.07 92 VAL B C 1
ATOM 5090 O O . VAL B 1 92 ? 39.483 55.021 -39.285 1.00 40.09 92 VAL B O 1
ATOM 5094 N N . GLU B 1 93 ? 40.617 56.956 -39.071 1.00 41.22 93 GLU B N 1
ATOM 5095 C CA . GLU B 1 93 ? 39.659 57.693 -39.890 1.00 40.30 93 GLU B CA 1
ATOM 5096 C C . GLU B 1 93 ? 39.603 57.135 -41.301 1.00 42.26 93 GLU B C 1
ATOM 5097 O O . GLU B 1 93 ? 38.529 57.055 -41.908 1.00 48.16 93 GLU B O 1
ATOM 5103 N N . ARG B 1 94 ? 40.752 56.747 -41.840 1.00 39.62 94 ARG B N 1
ATOM 5104 C CA A ARG B 1 94 ? 40.773 56.162 -43.176 0.56 43.25 94 ARG B CA 1
ATOM 5105 C CA B ARG B 1 94 ? 40.783 56.157 -43.172 0.44 43.25 94 ARG B CA 1
ATOM 5106 C C . ARG B 1 94 ? 40.006 54.846 -43.204 1.00 45.62 94 ARG B C 1
ATOM 5107 O O . ARG B 1 94 ? 39.184 54.615 -44.099 1.00 42.28 94 ARG B O 1
ATOM 5122 N N . GLU B 1 95 ? 40.249 53.974 -42.218 1.00 37.42 95 GLU B N 1
ATOM 5123 C CA . GLU B 1 95 ? 39.509 52.717 -42.134 1.00 42.68 95 GLU B CA 1
ATOM 5124 C C . GLU B 1 95 ? 38.020 52.959 -41.908 1.00 49.07 95 GLU B C 1
ATOM 5125 O O . GLU B 1 95 ? 37.182 52.181 -42.381 1.00 43.14 95 GLU B O 1
ATOM 5131 N N . ARG B 1 96 ? 37.674 54.026 -41.187 1.00 43.35 96 ARG B N 1
ATOM 5132 C CA . ARG B 1 96 ? 36.270 54.348 -40.969 1.00 48.96 96 ARG B CA 1
ATOM 5133 C C . ARG B 1 96 ? 35.600 54.743 -42.279 1.00 51.03 96 ARG B C 1
ATOM 5134 O O . ARG B 1 96 ? 34.497 54.275 -42.588 1.00 51.04 96 ARG B O 1
ATOM 5142 N N . GLN B 1 97 ? 36.265 55.597 -43.065 1.00 50.04 97 GLN B N 1
ATOM 5143 C CA . GLN B 1 97 ? 35.756 55.982 -44.381 1.00 56.18 97 GLN B CA 1
ATOM 5144 C C . GLN B 1 97 ? 35.657 54.782 -45.313 1.00 59.40 97 GLN B C 1
ATOM 5145 O O . GLN B 1 97 ? 34.664 54.622 -46.032 1.00 63.21 97 GLN B O 1
ATOM 5151 N N . LEU B 1 98 ? 36.689 53.936 -45.327 1.00 51.69 98 LEU B N 1
ATOM 5152 C CA . LEU B 1 98 ? 36.664 52.750 -46.173 1.00 51.09 98 LEU B CA 1
ATOM 5153 C C . LEU B 1 98 ? 35.515 51.828 -45.792 1.00 61.43 98 LEU B C 1
ATOM 5154 O O . LEU B 1 98 ? 34.884 51.219 -46.664 1.00 62.95 98 LEU B O 1
ATOM 5159 N N . LYS B 1 99 ? 35.221 51.718 -44.493 1.00 57.76 99 LYS B N 1
ATOM 5160 C CA . LYS B 1 99 ? 34.137 50.840 -44.062 1.00 63.39 99 LYS B CA 1
ATOM 5161 C C . LYS B 1 99 ? 32.774 51.386 -44.471 1.00 66.07 99 LYS B C 1
ATOM 5162 O O . LYS B 1 99 ? 31.871 50.608 -44.801 1.00 76.05 99 LYS B O 1
ATOM 5168 N N . ALA B 1 100 ? 32.607 52.709 -44.477 1.00 67.35 100 ALA B N 1
ATOM 5169 C CA . ALA B 1 100 ? 31.378 53.333 -44.954 1.00 68.61 100 ALA B CA 1
ATOM 5170 C C . ALA B 1 100 ? 31.306 53.426 -46.475 1.00 80.07 100 ALA B C 1
ATOM 5171 O O . ALA B 1 100 ? 30.296 53.907 -47.003 1.00 83.75 100 ALA B O 1
ATOM 5173 N N . ASP B 1 101 ? 32.343 52.990 -47.189 1.00 75.82 101 ASP B N 1
ATOM 5174 C CA . ASP B 1 101 ? 32.351 53.027 -48.645 1.00 82.69 101 ASP B CA 1
ATOM 5175 C C . ASP B 1 101 ? 32.237 51.659 -49.293 1.00 85.59 101 ASP B C 1
ATOM 5176 O O . ASP B 1 101 ? 31.742 51.566 -50.418 1.00 84.92 101 ASP B O 1
ATOM 5181 N N . LYS B 1 102 ? 32.689 50.601 -48.627 1.00 84.27 102 LYS B N 1
ATOM 5182 C CA . LYS B 1 102 ? 32.624 49.268 -49.217 1.00 91.28 102 LYS B CA 1
ATOM 5183 C C . LYS B 1 102 ? 31.192 48.777 -49.072 1.00 96.77 102 LYS B C 1
ATOM 5184 O O . LYS B 1 102 ? 30.799 48.251 -48.025 1.00 93.99 102 LYS B O 1
ATOM 5190 N N . GLU B 1 103 ? 30.404 48.992 -50.127 1.00 99.75 103 GLU B N 1
ATOM 5191 C CA . GLU B 1 103 ? 29.017 48.558 -50.212 1.00 99.52 103 GLU B CA 1
ATOM 5192 C C . GLU B 1 103 ? 28.878 47.179 -50.843 1.00 103.40 103 GLU B C 1
ATOM 5193 O O . GLU B 1 103 ? 27.752 46.685 -50.971 1.00 99.76 103 GLU B O 1
ATOM 5199 N N . TYR B 1 104 ? 29.990 46.578 -51.270 1.00 98.38 104 TYR B N 1
ATOM 5200 C CA . TYR B 1 104 ? 30.073 45.167 -51.656 1.00 97.09 104 TYR B CA 1
ATOM 5201 C C . TYR B 1 104 ? 28.938 44.678 -52.549 1.00 93.69 104 TYR B C 1
ATOM 5202 O O . TYR B 1 104 ? 28.619 43.489 -52.554 1.00 95.19 104 TYR B O 1
ATOM 5211 N N . SER B 1 109 ? 31.995 41.930 -51.578 1.00 97.28 109 SER B N 1
ATOM 5212 C CA . SER B 1 109 ? 32.813 40.955 -50.865 1.00 98.67 109 SER B CA 1
ATOM 5213 C C . SER B 1 109 ? 32.100 40.524 -49.583 1.00 100.29 109 SER B C 1
ATOM 5214 O O . SER B 1 109 ? 32.604 40.703 -48.472 1.00 107.55 109 SER B O 1
ATOM 5217 N N . ALA B 1 110 ? 30.905 39.959 -49.753 1.00 97.55 110 ALA B N 1
ATOM 5218 C CA . ALA B 1 110 ? 30.070 39.523 -48.645 1.00 93.62 110 ALA B CA 1
ATOM 5219 C C . ALA B 1 110 ? 30.385 38.103 -48.192 1.00 95.28 110 ALA B C 1
ATOM 5220 O O . ALA B 1 110 ? 29.524 37.451 -47.590 1.00 88.64 110 ALA B O 1
ATOM 5222 N N . GLU B 1 111 ? 31.598 37.613 -48.464 1.00 97.29 111 GLU B N 1
ATOM 5223 C CA . GLU B 1 111 ? 31.995 36.270 -48.057 1.00 95.88 111 GLU B CA 1
ATOM 5224 C C . GLU B 1 111 ? 32.280 36.178 -46.561 1.00 95.44 111 GLU B C 1
ATOM 5225 O O . GLU B 1 111 ? 32.583 35.087 -46.056 1.00 92.57 111 GLU B O 1
ATOM 5231 N N . ARG B 1 112 ? 32.158 37.295 -45.839 1.00 90.07 112 ARG B N 1
ATOM 5232 C CA . ARG B 1 112 ? 32.246 37.251 -44.387 1.00 88.87 112 ARG B CA 1
ATOM 5233 C C . ARG B 1 112 ? 31.088 36.469 -43.773 1.00 89.38 112 ARG B C 1
ATOM 5234 O O . ARG B 1 112 ? 31.259 35.849 -42.718 1.00 83.33 112 ARG B O 1
ATOM 5242 N N . LYS B 1 113 ? 29.911 36.474 -44.411 1.00 88.57 113 LYS B N 1
ATOM 5243 C CA . LYS B 1 113 ? 28.803 35.677 -43.891 1.00 86.05 113 LYS B CA 1
ATOM 5244 C C . LYS B 1 113 ? 29.155 34.194 -43.868 1.00 85.16 113 LYS B C 1
ATOM 5245 O O . LYS B 1 113 ? 28.776 33.478 -42.936 1.00 81.26 113 LYS B O 1
ATOM 5251 N N . ARG B 1 114 ? 29.901 33.715 -44.870 1.00 81.42 114 ARG B N 1
ATOM 5252 C CA . ARG B 1 114 ? 30.329 32.320 -44.840 1.00 80.98 114 ARG B CA 1
ATOM 5253 C C . ARG B 1 114 ? 31.326 32.078 -43.713 1.00 79.16 114 ARG B C 1
ATOM 5254 O O . ARG B 1 114 ? 31.317 31.012 -43.087 1.00 72.52 114 ARG B O 1
ATOM 5262 N N . LEU B 1 115 ? 32.187 33.059 -43.434 1.00 81.38 115 LEU B N 1
ATOM 5263 C CA . LEU B 1 115 ? 33.195 32.898 -42.389 1.00 84.73 115 LEU B CA 1
ATOM 5264 C C . LEU B 1 115 ? 32.601 33.134 -41.004 1.00 73.86 115 LEU B C 1
ATOM 5265 O O . LEU B 1 115 ? 32.911 32.400 -40.057 1.00 71.92 115 LEU B O 1
ATOM 5270 N N . ARG B 1 116 ? 31.740 34.144 -40.870 1.00 72.80 116 ARG B N 1
ATOM 5271 C CA . ARG B 1 116 ? 31.023 34.350 -39.615 1.00 73.07 116 ARG B CA 1
ATOM 5272 C C . ARG B 1 116 ? 30.105 33.168 -39.307 1.00 73.01 116 ARG B C 1
ATOM 5273 O O . ARG B 1 116 ? 30.057 32.689 -38.167 1.00 60.21 116 ARG B O 1
ATOM 5281 N N . GLU B 1 117 ? 29.374 32.673 -40.314 1.00 68.84 117 GLU B N 1
ATOM 5282 C CA . GLU B 1 117 ? 28.524 31.505 -40.096 1.00 72.02 117 GLU B CA 1
ATOM 5283 C C . GLU B 1 117 ? 29.345 30.258 -39.814 1.00 62.10 117 GLU B C 1
ATOM 5284 O O . GLU B 1 117 ? 28.898 29.386 -39.062 1.00 53.41 117 GLU B O 1
ATOM 5290 N N . GLU B 1 118 ? 30.537 30.152 -40.409 1.00 57.70 118 GLU B N 1
ATOM 5291 C CA . GLU B 1 118 ? 31.367 28.974 -40.192 1.00 57.06 118 GLU B CA 1
ATOM 5292 C C . GLU B 1 118 ? 31.827 28.886 -38.743 1.00 56.24 118 GLU B C 1
ATOM 5293 O O . GLU B 1 118 ? 31.861 27.793 -38.168 1.00 55.90 118 GLU B O 1
ATOM 5299 N N . LEU B 1 119 ? 32.175 30.027 -38.135 1.00 56.69 119 LEU B N 1
ATOM 5300 C CA . LEU B 1 119 ? 32.520 30.052 -36.713 1.00 54.28 119 LEU B CA 1
ATOM 5301 C C . LEU B 1 119 ? 31.327 29.660 -35.848 1.00 50.08 119 LEU B C 1
ATOM 5302 O O . LEU B 1 119 ? 31.446 28.827 -34.942 1.00 47.19 119 LEU B O 1
ATOM 5307 N N . LYS B 1 120 ? 30.169 30.275 -36.105 1.00 51.44 120 LYS B N 1
ATOM 5308 C CA . LYS B 1 120 ? 28.978 29.989 -35.310 1.00 52.12 120 LYS B CA 1
ATOM 5309 C C . LYS B 1 120 ? 28.635 28.501 -35.336 1.00 55.78 120 LYS B C 1
ATOM 5310 O O . LYS B 1 120 ? 28.363 27.902 -34.289 1.00 50.88 120 LYS B O 1
ATOM 5316 N N . ALA B 1 121 ? 28.665 27.875 -36.517 1.00 52.00 121 ALA B N 1
ATOM 5317 C CA . ALA B 1 121 ? 28.378 26.444 -36.579 1.00 56.37 121 ALA B CA 1
ATOM 5318 C C . ALA B 1 121 ? 29.430 25.637 -35.827 1.00 53.13 121 ALA B C 1
ATOM 5319 O O . ALA B 1 121 ? 29.111 24.619 -35.203 1.00 46.43 121 ALA B O 1
ATOM 5321 N N . ARG B 1 122 ? 30.686 26.090 -35.859 1.00 51.17 122 ARG B N 1
ATOM 5322 C CA . ARG B 1 122 ? 31.774 25.320 -35.268 1.00 49.38 122 ARG B CA 1
ATOM 5323 C C . ARG B 1 122 ? 31.776 25.416 -33.746 1.00 49.50 122 ARG B C 1
ATOM 5324 O O . ARG B 1 122 ? 31.948 24.406 -33.056 1.00 49.83 122 ARG B O 1
ATOM 5332 N N . TYR B 1 123 ? 31.596 26.617 -33.201 1.00 47.59 123 TYR B N 1
ATOM 5333 C CA . TYR B 1 123 ? 31.792 26.840 -31.772 1.00 50.29 123 TYR B CA 1
ATOM 5334 C C . TYR B 1 123 ? 30.509 27.121 -31.001 1.00 52.53 123 TYR B C 1
ATOM 5335 O O . TYR B 1 123 ? 30.523 27.046 -29.767 1.00 50.70 123 TYR B O 1
ATOM 5344 N N . GLY B 1 124 ? 29.415 27.447 -31.681 1.00 42.83 124 GLY B N 1
ATOM 5345 C CA . GLY B 1 124 ? 28.243 27.998 -31.035 1.00 49.64 124 GLY B CA 1
ATOM 5346 C C . GLY B 1 124 ? 27.263 27.003 -30.463 1.00 46.95 124 GLY B C 1
ATOM 5347 O O . GLY B 1 124 ? 26.197 27.413 -29.988 1.00 54.17 124 GLY B O 1
ATOM 5348 N N . TRP B 1 125 ? 27.578 25.710 -30.479 1.00 48.31 125 TRP B N 1
ATOM 5349 C CA . TRP B 1 125 ? 26.607 24.701 -30.083 1.00 51.70 125 TRP B CA 1
ATOM 5350 C C . TRP B 1 125 ? 27.271 23.660 -29.209 1.00 48.80 125 TRP B C 1
ATOM 5351 O O . TRP B 1 125 ? 28.360 23.178 -29.528 1.00 50.64 125 TRP B O 1
ATOM 5362 N N . ALA B 1 126 ? 26.614 23.332 -28.104 1.00 52.92 126 ALA B N 1
ATOM 5363 C CA . ALA B 1 126 ? 27.030 22.248 -27.229 1.00 59.36 126 ALA B CA 1
ATOM 5364 C C . ALA B 1 126 ? 25.931 21.203 -27.188 1.00 64.43 126 ALA B C 1
ATOM 5365 O O . ALA B 1 126 ? 24.752 21.506 -27.392 1.00 64.11 126 ALA B O 1
ATOM 5367 N N . GLU B 1 127 ? 26.315 19.972 -26.924 1.00 67.48 127 GLU B N 1
ATOM 5368 C CA . GLU B 1 127 ? 25.354 18.877 -26.855 1.00 78.92 127 GLU B CA 1
ATOM 5369 C C . GLU B 1 127 ? 25.397 18.304 -25.445 1.00 77.92 127 GLU B C 1
ATOM 5370 O O . GLU B 1 127 ? 26.410 17.731 -25.035 1.00 73.42 127 GLU B O 1
ATOM 5384 N N . ASP B 1 129 ? 23.577 15.865 -22.680 1.00 92.34 129 ASP B N 1
ATOM 5385 C CA . ASP B 1 129 ? 22.688 14.728 -22.443 1.00 88.11 129 ASP B CA 1
ATOM 5386 C C . ASP B 1 129 ? 21.845 14.424 -23.679 1.00 85.55 129 ASP B C 1
ATOM 5387 O O . ASP B 1 129 ? 20.634 14.210 -23.600 1.00 86.18 129 ASP B O 1
ATOM 5392 N N . GLY B 1 130 ? 22.511 14.409 -24.835 1.00 86.45 130 GLY B N 1
ATOM 5393 C CA . GLY B 1 130 ? 21.882 14.084 -26.097 1.00 85.11 130 GLY B CA 1
ATOM 5394 C C . GLY B 1 130 ? 21.136 15.215 -26.771 1.00 85.99 130 GLY B C 1
ATOM 5395 O O . GLY B 1 130 ? 20.697 15.044 -27.916 1.00 86.36 130 GLY B O 1
ATOM 5396 N N . LYS B 1 131 ? 20.979 16.363 -26.114 1.00 83.68 131 LYS B N 1
ATOM 5397 C CA . LYS B 1 131 ? 20.208 17.479 -26.645 1.00 82.78 131 LYS B CA 1
ATOM 5398 C C . LYS B 1 131 ? 21.135 18.591 -27.123 1.00 84.87 131 LYS B C 1
ATOM 5399 O O . LYS B 1 131 ? 22.172 18.857 -26.505 1.00 83.58 131 LYS B O 1
ATOM 5405 N N . ARG B 1 132 ? 20.755 19.242 -28.222 1.00 81.17 132 ARG B N 1
ATOM 5406 C CA . ARG B 1 132 ? 21.544 20.330 -28.789 1.00 78.87 132 ARG B CA 1
ATOM 5407 C C . ARG B 1 132 ? 21.200 21.643 -28.093 1.00 72.73 132 ARG B C 1
ATOM 5408 O O . ARG B 1 132 ? 20.022 21.966 -27.908 1.00 70.98 132 ARG B O 1
ATOM 5416 N N . PHE B 1 133 ? 22.231 22.397 -27.703 1.00 69.70 133 PHE B N 1
ATOM 5417 C CA . PHE B 1 133 ? 22.058 23.639 -26.959 1.00 70.10 133 PHE B CA 1
ATOM 5418 C C . PHE B 1 133 ? 22.997 24.710 -27.496 1.00 60.03 133 PHE B C 1
ATOM 5419 O O . PHE B 1 133 ? 24.167 24.439 -27.777 1.00 58.26 133 PHE B O 1
ATOM 5427 N N . GLU B 1 134 ? 22.479 25.929 -27.624 1.00 58.61 134 GLU B N 1
ATOM 5428 C CA . GLU B 1 134 ? 23.289 27.057 -28.064 1.00 57.13 134 GLU B CA 1
ATOM 5429 C C . GLU B 1 134 ? 24.187 27.554 -26.934 1.00 56.99 134 GLU B C 1
ATOM 5430 O O . GLU B 1 134 ? 23.776 27.601 -25.770 1.00 51.61 134 GLU B O 1
ATOM 5436 N N . ILE B 1 135 ? 25.416 27.932 -27.283 1.00 46.44 135 ILE B N 1
ATOM 5437 C CA . ILE B 1 135 ? 26.358 28.490 -26.321 1.00 52.28 135 ILE B CA 1
ATOM 5438 C C . ILE B 1 135 ? 26.283 30.011 -26.380 1.00 51.66 135 ILE B C 1
ATOM 5439 O O . ILE B 1 135 ? 26.322 30.604 -27.464 1.00 44.60 135 ILE B O 1
ATOM 5444 N N . ALA B 1 136 ? 26.186 30.646 -25.210 1.00 47.63 136 ALA B N 1
ATOM 5445 C CA . ALA B 1 136 ? 25.945 32.085 -25.170 1.00 50.61 136 ALA B CA 1
ATOM 5446 C C . ALA B 1 136 ? 27.186 32.877 -25.574 1.00 48.09 136 ALA B C 1
ATOM 5447 O O . ALA B 1 136 ? 27.114 33.766 -26.432 1.00 51.42 136 ALA B O 1
ATOM 5449 N N . ASN B 1 137 ? 28.333 32.581 -24.962 1.00 43.35 137 ASN B N 1
ATOM 5450 C CA . ASN B 1 137 ? 29.525 33.414 -25.113 1.00 48.89 137 ASN B CA 1
ATOM 5451 C C . ASN B 1 137 ? 30.727 32.530 -25.462 1.00 52.29 137 ASN B C 1
ATOM 5452 O O . ASN B 1 137 ? 31.666 32.374 -24.676 1.00 48.98 137 ASN B O 1
ATOM 5457 N N . TRP B 1 138 ? 30.707 31.974 -26.680 1.00 49.48 138 TRP B N 1
ATOM 5458 C CA . TRP B 1 138 ? 31.803 31.128 -27.140 1.00 47.13 138 TRP B CA 1
ATOM 5459 C C . TRP B 1 138 ? 32.990 31.929 -27.666 1.00 45.24 138 TRP B C 1
ATOM 5460 O O . TRP B 1 138 ? 34.092 31.379 -27.771 1.00 46.46 138 TRP B O 1
ATOM 5479 N N . VAL B 1 140 ? 35.957 34.390 -27.101 1.00 46.66 140 VAL B N 1
ATOM 5480 C CA . VAL B 1 140 ? 36.805 35.101 -26.147 1.00 48.16 140 VAL B CA 1
ATOM 5481 C C . VAL B 1 140 ? 37.110 36.477 -26.728 1.00 49.45 140 VAL B C 1
ATOM 5482 O O . VAL B 1 140 ? 37.655 36.585 -27.831 1.00 47.43 140 VAL B O 1
ATOM 5486 N N . GLU B 1 141 ? 36.737 37.524 -26.000 1.00 52.68 141 GLU B N 1
ATOM 5487 C CA . GLU B 1 141 ? 36.901 38.883 -26.502 1.00 60.36 141 GLU B CA 1
ATOM 5488 C C . GLU B 1 141 ? 38.374 39.216 -26.673 1.00 45.31 141 GLU B C 1
ATOM 5489 O O . GLU B 1 141 ? 39.220 38.723 -25.918 1.00 49.63 141 GLU B O 1
ATOM 5495 N N . PRO B 1 142 ? 38.699 40.058 -27.647 1.00 40.04 142 PRO B N 1
ATOM 5496 C CA . PRO B 1 142 ? 40.091 40.432 -27.856 1.00 46.38 142 PRO B CA 1
ATOM 5497 C C . PRO B 1 142 ? 40.552 41.379 -26.761 1.00 45.50 142 PRO B C 1
ATOM 5498 O O . PRO B 1 142 ? 39.749 41.982 -26.053 1.00 42.24 142 PRO B O 1
ATOM 5502 N N . PRO B 1 143 ? 41.879 41.516 -26.564 1.00 44.57 143 PRO B N 1
ATOM 5503 C CA . PRO B 1 143 ? 42.389 42.498 -25.600 1.00 39.15 143 PRO B CA 1
ATOM 5504 C C . PRO B 1 143 ? 41.904 43.897 -25.948 1.00 38.01 143 PRO B C 1
ATOM 5505 O O . PRO B 1 143 ? 41.518 44.158 -27.093 1.00 40.34 143 PRO B O 1
ATOM 5509 N N . GLY B 1 144 ? 41.863 44.787 -24.961 1.00 30.14 144 GLY B N 1
ATOM 5510 C CA . GLY B 1 144 ? 41.399 46.137 -25.215 1.00 25.85 144 GLY B CA 1
ATOM 5511 C C . GLY B 1 144 ? 41.450 46.924 -23.926 1.00 30.46 144 GLY B C 1
ATOM 5512 O O . GLY B 1 144 ? 41.916 46.436 -22.897 1.00 30.17 144 GLY B O 1
ATOM 5513 N N . ILE B 1 145 ? 40.959 48.156 -23.995 1.00 29.44 145 ILE B N 1
ATOM 5514 C CA . ILE B 1 145 ? 41.000 49.048 -22.840 1.00 32.43 145 ILE B CA 1
ATOM 5515 C C . ILE B 1 145 ? 39.807 48.734 -21.947 1.00 32.52 145 ILE B C 1
ATOM 5516 O O . ILE B 1 145 ? 38.678 48.615 -22.433 1.00 28.14 145 ILE B O 1
ATOM 5521 N N . PHE B 1 146 ? 40.059 48.571 -20.647 1.00 26.72 146 PHE B N 1
ATOM 5522 C CA . PHE B 1 146 ? 38.999 48.224 -19.704 1.00 33.12 146 PHE B CA 1
ATOM 5523 C C . PHE B 1 146 ? 38.074 49.405 -19.422 1.00 31.02 146 PHE B C 1
ATOM 5524 O O . PHE B 1 146 ? 38.514 50.536 -19.210 1.00 23.51 146 PHE B O 1
ATOM 5540 N N . GLY B 1 148 ? 34.206 50.235 -17.137 1.00 37.60 148 GLY B N 1
ATOM 5541 C CA . GLY B 1 148 ? 33.015 49.831 -16.406 1.00 40.87 148 GLY B CA 1
ATOM 5542 C C . GLY B 1 148 ? 31.902 50.845 -16.572 1.00 36.64 148 GLY B C 1
ATOM 5543 O O . GLY B 1 148 ? 31.738 51.390 -17.664 1.00 41.49 148 GLY B O 1
ATOM 5544 N N . ARG B 1 149 ? 31.159 51.148 -15.502 1.00 45.26 149 ARG B N 1
ATOM 5545 C CA . ARG B 1 149 ? 29.998 52.032 -15.598 1.00 41.01 149 ARG B CA 1
ATOM 5546 C C . ARG B 1 149 ? 30.347 53.513 -15.534 1.00 44.60 149 ARG B C 1
ATOM 5547 O O . ARG B 1 149 ? 29.438 54.349 -15.634 1.00 39.01 149 ARG B O 1
ATOM 5555 N N . GLY B 1 150 ? 31.624 53.867 -15.382 1.00 36.70 150 GLY B N 1
ATOM 5556 C CA . GLY B 1 150 ? 31.986 55.267 -15.393 1.00 36.84 150 GLY B CA 1
ATOM 5557 C C . GLY B 1 150 ? 32.939 55.662 -14.290 1.00 36.86 150 GLY B C 1
ATOM 5558 O O . GLY B 1 150 ? 33.723 56.602 -14.456 1.00 34.94 150 GLY B O 1
ATOM 5559 N N . ASN B 1 151 ? 32.901 54.954 -13.159 1.00 31.23 151 ASN B N 1
ATOM 5560 C CA . ASN B 1 151 ? 33.792 55.291 -12.054 1.00 35.19 151 ASN B CA 1
ATOM 5561 C C . ASN B 1 151 ? 34.610 54.092 -11.569 1.00 33.15 151 ASN B C 1
ATOM 5562 O O . ASN B 1 151 ? 35.018 54.054 -10.405 1.00 31.00 151 ASN B O 1
ATOM 5567 N N . HIS B 1 152 ? 34.864 53.112 -12.431 1.00 25.44 152 HIS B N 1
ATOM 5568 C CA . HIS B 1 152 ? 35.656 51.950 -12.015 1.00 29.61 152 HIS B CA 1
ATOM 5569 C C . HIS B 1 152 ? 37.113 52.362 -11.819 1.00 24.04 152 HIS B C 1
ATOM 5570 O O . HIS B 1 152 ? 37.672 53.036 -12.683 1.00 22.35 152 HIS B O 1
ATOM 5577 N N . PRO B 1 153 ? 37.749 51.989 -10.707 1.00 27.81 153 PRO B N 1
ATOM 5578 C CA . PRO B 1 153 ? 39.147 52.406 -10.471 1.00 31.43 153 PRO B CA 1
ATOM 5579 C C . PRO B 1 153 ? 40.154 51.890 -11.501 1.00 25.43 153 PRO B C 1
ATOM 5580 O O . PRO B 1 153 ? 41.265 52.439 -11.602 1.00 25.42 153 PRO B O 1
ATOM 5584 N N . LEU B 1 154 ? 39.832 50.846 -12.249 1.00 24.62 154 LEU B N 1
ATOM 5585 C CA . LEU B 1 154 ? 40.758 50.337 -13.244 1.00 24.22 154 LEU B CA 1
ATOM 5586 C C . LEU B 1 154 ? 40.449 50.832 -14.653 1.00 24.74 154 LEU B C 1
ATOM 5587 O O . LEU B 1 154 ? 41.047 50.329 -15.607 1.00 25.38 154 LEU B O 1
ATOM 5592 N N . ARG B 1 155 ? 39.540 51.801 -14.805 1.00 21.54 155 ARG B N 1
ATOM 5593 C CA . ARG B 1 155 ? 39.164 52.266 -16.136 1.00 24.36 155 ARG B CA 1
ATOM 5594 C C . ARG B 1 155 ? 40.388 52.819 -16.858 1.00 22.67 155 ARG B C 1
ATOM 5595 O O . ARG B 1 155 ? 41.178 53.566 -16.267 1.00 24.45 155 ARG B O 1
ATOM 5603 N N . GLY B 1 156 ? 40.568 52.396 -18.120 1.00 22.02 156 GLY B N 1
ATOM 5604 C CA . GLY B 1 156 ? 41.724 52.757 -18.919 1.00 26.22 156 GLY B CA 1
ATOM 5605 C C . GLY B 1 156 ? 42.855 51.743 -18.910 1.00 23.39 156 GLY B C 1
ATOM 5606 O O . GLY B 1 156 ? 43.730 51.810 -19.778 1.00 23.80 156 GLY B O 1
ATOM 5607 N N . ARG B 1 157 ? 42.885 50.831 -17.942 1.00 24.47 157 ARG B N 1
ATOM 5608 C CA . ARG B 1 157 ? 43.894 49.782 -17.925 1.00 27.47 157 ARG B CA 1
ATOM 5609 C C . ARG B 1 157 ? 43.695 48.820 -19.093 1.00 29.25 157 ARG B C 1
ATOM 5610 O O . ARG B 1 157 ? 42.580 48.623 -19.588 1.00 26.04 157 ARG B O 1
ATOM 5618 N N . TRP B 1 158 ? 44.799 48.208 -19.513 1.00 23.42 158 TRP B N 1
ATOM 5619 C CA . TRP B 1 158 ? 44.783 47.221 -20.588 1.00 31.25 158 TRP B CA 1
ATOM 5620 C C . TRP B 1 158 ? 44.275 45.877 -20.076 1.00 27.51 158 TRP B C 1
ATOM 5621 O O . TRP B 1 158 ? 44.679 45.414 -19.005 1.00 25.56 158 TRP B O 1
ATOM 5632 N N . LYS B 1 159 ? 43.399 45.248 -20.857 1.00 27.25 159 LYS B N 1
ATOM 5633 C CA . LYS B 1 159 ? 42.958 43.881 -20.590 1.00 29.48 159 LYS B CA 1
ATOM 5634 C C . LYS B 1 159 ? 43.839 42.920 -21.379 1.00 33.70 159 LYS B C 1
ATOM 5635 O O . LYS B 1 159 ? 43.661 42.805 -22.599 1.00 34.50 159 LYS B O 1
ATOM 5641 N N . PRO B 1 160 ? 44.768 42.201 -20.747 1.00 31.28 160 PRO B N 1
ATOM 5642 C CA . PRO B 1 160 ? 45.760 41.437 -21.523 1.00 32.75 160 PRO B CA 1
ATOM 5643 C C . PRO B 1 160 ? 45.148 40.271 -22.295 1.00 37.24 160 PRO B C 1
ATOM 5644 O O . PRO B 1 160 ? 44.132 39.690 -21.904 1.00 36.87 160 PRO B O 1
ATOM 5648 N N . ARG B 1 161 ? 45.796 39.938 -23.412 1.00 38.38 161 ARG B N 1
ATOM 5649 C CA . ARG B 1 161 ? 45.330 38.860 -24.279 1.00 40.72 161 ARG B CA 1
ATOM 5650 C C . ARG B 1 161 ? 45.229 37.543 -23.516 1.00 35.42 161 ARG B C 1
ATOM 5651 O O . ARG B 1 161 ? 46.118 37.187 -22.734 1.00 38.56 161 ARG B O 1
ATOM 5659 N N . VAL B 1 162 ? 44.131 36.813 -23.755 1.00 41.40 162 VAL B N 1
ATOM 5660 C CA . VAL B 1 162 ? 43.897 35.496 -23.158 1.00 42.63 162 VAL B CA 1
ATOM 5661 C C . VAL B 1 162 ? 44.229 34.421 -24.187 1.00 46.44 162 VAL B C 1
ATOM 5662 O O . VAL B 1 162 ? 43.838 34.524 -25.358 1.00 40.64 162 VAL B O 1
ATOM 5666 N N . TYR B 1 163 ? 44.941 33.384 -23.749 1.00 44.86 163 TYR B N 1
ATOM 5667 C CA . TYR B 1 163 ? 45.368 32.282 -24.601 1.00 54.51 163 TYR B CA 1
ATOM 5668 C C . TYR B 1 163 ? 44.687 30.983 -24.172 1.00 56.40 163 TYR B C 1
ATOM 5669 O O . TYR B 1 163 ? 44.129 30.875 -23.076 1.00 48.93 163 TYR B O 1
ATOM 5678 N N . GLU B 1 164 ? 44.748 29.989 -25.069 1.00 59.03 164 GLU B N 1
ATOM 5679 C CA . GLU B 1 164 ? 44.158 28.676 -24.800 1.00 58.57 164 GLU B CA 1
ATOM 5680 C C . GLU B 1 164 ? 44.663 28.084 -23.488 1.00 58.73 164 GLU B C 1
ATOM 5681 O O . GLU B 1 164 ? 43.892 27.472 -22.736 1.00 56.39 164 GLU B O 1
ATOM 5687 N N . GLU B 1 165 ? 45.956 28.255 -23.192 1.00 58.92 165 GLU B N 1
ATOM 5688 C CA . GLU B 1 165 ? 46.527 27.675 -21.980 1.00 58.68 165 GLU B CA 1
ATOM 5689 C C . GLU B 1 165 ? 45.933 28.263 -20.710 1.00 61.30 165 GLU B C 1
ATOM 5690 O O . GLU B 1 165 ? 46.056 27.647 -19.647 1.00 60.46 165 GLU B O 1
ATOM 5696 N N . ASP B 1 166 ? 45.313 29.442 -20.782 1.00 53.36 166 ASP B N 1
ATOM 5697 C CA . ASP B 1 166 ? 44.676 29.998 -19.597 1.00 57.76 166 ASP B CA 1
ATOM 5698 C C . ASP B 1 166 ? 43.286 29.418 -19.358 1.00 52.56 166 ASP B C 1
ATOM 5699 O O . ASP B 1 166 ? 42.700 29.665 -18.300 1.00 50.05 166 ASP B O 1
ATOM 5704 N N . ILE B 1 167 ? 42.759 28.644 -20.300 1.00 54.22 167 ILE B N 1
ATOM 5705 C CA . ILE B 1 167 ? 41.348 28.278 -20.334 1.00 55.81 167 ILE B CA 1
ATOM 5706 C C . ILE B 1 167 ? 41.194 26.809 -19.964 1.00 57.07 167 ILE B C 1
ATOM 5707 O O . ILE B 1 167 ? 41.907 25.944 -20.491 1.00 58.42 167 ILE B O 1
ATOM 5712 N N . THR B 1 168 ? 40.255 26.530 -19.068 1.00 58.80 168 THR B N 1
ATOM 5713 C CA . THR B 1 168 ? 39.896 25.170 -18.694 1.00 61.95 168 THR B CA 1
ATOM 5714 C C . THR B 1 168 ? 38.528 24.858 -19.284 1.00 60.73 168 THR B C 1
ATOM 5715 O O . THR B 1 168 ? 37.600 25.665 -19.161 1.00 54.13 168 THR B O 1
ATOM 5719 N N . LEU B 1 169 ? 38.404 23.699 -19.929 1.00 65.81 169 LEU B N 1
ATOM 5720 C CA . LEU B 1 169 ? 37.146 23.288 -20.540 1.00 58.68 169 LEU B CA 1
ATOM 5721 C C . LEU B 1 169 ? 36.457 22.239 -19.681 1.00 61.81 169 LEU B C 1
ATOM 5722 O O . LEU B 1 169 ? 37.109 21.360 -19.113 1.00 64.80 169 LEU B O 1
ATOM 5727 N N . ASN B 1 170 ? 35.135 22.327 -19.603 1.00 58.16 170 ASN B N 1
ATOM 5728 C CA . ASN B 1 170 ? 34.327 21.332 -18.912 1.00 67.81 170 ASN B CA 1
ATOM 5729 C C . ASN B 1 170 ? 33.716 20.399 -19.955 1.00 69.50 170 ASN B C 1
ATOM 5730 O O . ASN B 1 170 ? 32.972 20.846 -20.837 1.00 59.40 170 ASN B O 1
ATOM 5735 N 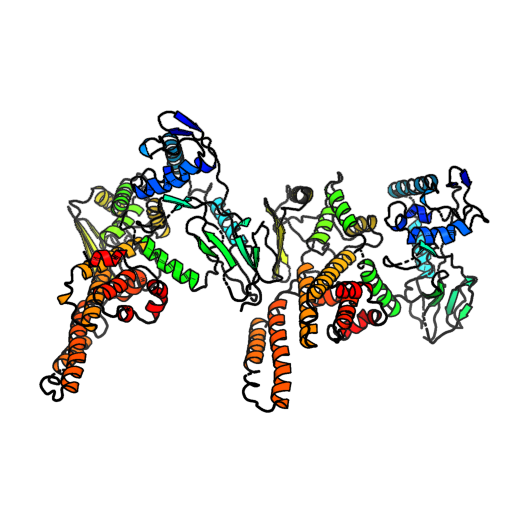N . LEU B 1 171 ? 34.049 19.109 -19.864 1.00 74.31 171 LEU B N 1
ATOM 5736 C CA . LEU B 1 171 ? 33.628 18.118 -20.847 1.00 79.30 171 LEU B CA 1
ATOM 5737 C C . LEU B 1 171 ? 33.322 16.794 -20.156 1.00 81.01 171 LEU B C 1
ATOM 5738 O O . LEU B 1 171 ? 33.835 16.498 -19.073 1.00 76.55 171 LEU B O 1
ATOM 5743 N N . GLY B 1 172 ? 32.470 15.998 -20.802 1.00 81.22 172 GLY B N 1
ATOM 5744 C CA . GLY B 1 172 ? 32.281 14.627 -20.373 1.00 81.87 172 GLY B CA 1
ATOM 5745 C C . GLY B 1 172 ? 33.512 13.785 -20.655 1.00 86.56 172 GLY B C 1
ATOM 5746 O O . GLY B 1 172 ? 34.309 14.082 -21.547 1.00 83.23 172 GLY B O 1
ATOM 5747 N N . GLU B 1 173 ? 33.672 12.714 -19.870 1.00 89.67 173 GLU B N 1
ATOM 5748 C CA . GLU B 1 173 ? 34.885 11.906 -19.972 1.00 87.07 173 GLU B CA 1
ATOM 5749 C C . GLU B 1 173 ? 35.010 11.240 -21.336 1.00 88.39 173 GLU B C 1
ATOM 5750 O O . GLU B 1 173 ? 36.129 11.034 -21.824 1.00 88.39 173 GLU B O 1
ATOM 5756 N N . ASP B 1 174 ? 33.885 10.902 -21.966 1.00 87.35 174 ASP B N 1
ATOM 5757 C CA . ASP B 1 174 ? 33.888 10.258 -23.274 1.00 89.64 174 ASP B CA 1
ATOM 5758 C C . ASP B 1 174 ? 33.779 11.252 -24.424 1.00 92.02 174 ASP B C 1
ATOM 5759 O O . ASP B 1 174 ? 33.713 10.830 -25.584 1.00 86.14 174 ASP B O 1
ATOM 5764 N N . ALA B 1 175 ? 33.751 12.560 -24.133 1.00 91.05 175 ALA B N 1
ATOM 5765 C CA . ALA B 1 175 ? 33.712 13.565 -25.182 1.00 86.28 175 ALA B CA 1
ATOM 5766 C C . ALA B 1 175 ? 35.080 13.687 -25.849 1.00 88.05 175 ALA B C 1
ATOM 5767 O O . ALA B 1 175 ? 36.114 13.485 -25.204 1.00 87.47 175 ALA B O 1
ATOM 5769 N N . PRO B 1 176 ? 35.114 13.997 -27.146 1.00 88.30 176 PRO B N 1
ATOM 5770 C CA . PRO B 1 176 ? 36.402 14.258 -27.802 1.00 84.54 176 PRO B CA 1
ATOM 5771 C C . PRO B 1 176 ? 36.985 15.569 -27.296 1.00 87.05 176 PRO B C 1
ATOM 5772 O O . PRO B 1 176 ? 36.284 16.579 -27.210 1.00 88.39 176 PRO B O 1
ATOM 5776 N N . VAL B 1 177 ? 38.266 15.546 -26.943 1.00 89.71 177 VAL B N 1
ATOM 5777 C CA . VAL B 1 177 ? 38.956 16.775 -26.560 1.00 85.47 177 VAL B CA 1
ATOM 5778 C C . VAL B 1 177 ? 39.112 17.624 -27.816 1.00 83.67 177 VAL B C 1
ATOM 5779 O O . VAL B 1 177 ? 39.784 17.200 -28.768 1.00 85.65 177 VAL B O 1
ATOM 5783 N N . PRO B 1 178 ? 38.498 18.803 -27.876 1.00 81.48 178 PRO B N 1
ATOM 5784 C CA . PRO B 1 178 ? 38.587 19.628 -29.085 1.00 78.60 178 PRO B CA 1
ATOM 5785 C C . PRO B 1 178 ? 40.002 20.135 -29.286 1.00 76.02 178 PRO B C 1
ATOM 5786 O O . PRO B 1 178 ? 40.795 20.185 -28.332 1.00 75.50 178 PRO B O 1
ATOM 5790 N N . PRO B 1 179 ? 40.367 20.493 -30.515 1.00 75.07 179 PRO B N 1
ATOM 5791 C CA . PRO B 1 179 ? 41.712 21.027 -30.747 1.00 72.84 179 PRO B CA 1
ATOM 5792 C C . PRO B 1 179 ? 41.923 22.297 -29.940 1.00 77.47 179 PRO B C 1
ATOM 5793 O O . PRO B 1 179 ? 41.003 23.099 -29.753 1.00 72.19 179 PRO B O 1
ATOM 5797 N N . GLY B 1 180 ? 43.132 22.457 -29.430 1.00 71.29 180 GLY B N 1
ATOM 5798 C CA . GLY B 1 180 ? 43.481 23.606 -28.616 1.00 72.06 180 GLY B CA 1
ATOM 5799 C C . GLY B 1 180 ? 44.440 23.208 -27.516 1.00 71.88 180 GLY B C 1
ATOM 5800 O O . GLY B 1 180 ? 44.385 22.102 -26.975 1.00 71.08 180 GLY B O 1
ATOM 5801 N N . ASN B 1 181 ? 45.339 24.130 -27.174 1.00 73.05 181 ASN B N 1
ATOM 5802 C CA . ASN B 1 181 ? 46.348 23.910 -26.137 1.00 67.34 181 ASN B CA 1
ATOM 5803 C C . ASN B 1 181 ? 45.795 24.313 -24.769 1.00 69.89 181 ASN B C 1
ATOM 5804 O O . ASN B 1 181 ? 46.374 25.117 -24.036 1.00 68.53 181 ASN B O 1
ATOM 5809 N N . TRP B 1 182 ? 44.641 23.733 -24.437 1.00 68.73 182 TRP B N 1
ATOM 5810 C CA . TRP B 1 182 ? 43.913 24.132 -23.242 1.00 64.89 182 TRP B CA 1
ATOM 5811 C C . TRP B 1 182 ? 44.747 23.885 -21.992 1.00 64.59 182 TRP B C 1
ATOM 5812 O O . TRP B 1 182 ? 45.555 22.955 -21.928 1.00 65.17 182 TRP B O 1
ATOM 5823 N N . GLY B 1 183 ? 44.554 24.749 -20.994 1.00 63.88 183 GLY B N 1
ATOM 5824 C CA . GLY B 1 183 ? 45.290 24.607 -19.751 1.00 66.37 183 GLY B CA 1
ATOM 5825 C C . GLY B 1 183 ? 44.780 23.473 -18.888 1.00 68.10 183 GLY B C 1
ATOM 5826 O O . GLY B 1 183 ? 45.526 22.933 -18.066 1.00 70.00 183 GLY B O 1
ATOM 5827 N N . GLN B 1 184 ? 43.517 23.094 -19.061 1.00 68.75 184 GLN B N 1
ATOM 5828 C CA . GLN B 1 184 ? 42.920 22.015 -18.290 1.00 68.57 184 GLN B CA 1
ATOM 5829 C C . GLN B 1 184 ? 41.634 21.579 -18.972 1.00 76.02 184 GLN B C 1
ATOM 5830 O O . GLN B 1 184 ? 40.931 22.402 -19.561 1.00 71.64 184 GLN B O 1
ATOM 5836 N N . ILE B 1 185 ? 41.336 20.286 -18.889 1.00 76.46 185 ILE B N 1
ATOM 5837 C CA . ILE B 1 185 ? 40.030 19.752 -19.257 1.00 75.44 185 ILE B CA 1
ATOM 5838 C C . ILE B 1 185 ? 39.488 19.060 -18.016 1.00 76.21 185 ILE B C 1
ATOM 5839 O O . ILE B 1 185 ? 40.016 18.023 -17.595 1.00 77.06 185 ILE B O 1
ATOM 5844 N N . VAL B 1 186 ? 38.456 19.639 -17.420 1.00 73.45 186 VAL B N 1
ATOM 5845 C CA . VAL B 1 186 ? 37.875 19.142 -16.179 1.00 79.40 186 VAL B CA 1
ATOM 5846 C C . VAL B 1 186 ? 36.572 18.421 -16.500 1.00 81.94 186 VAL B C 1
ATOM 5847 O O . VAL B 1 186 ? 35.838 18.816 -17.412 1.00 77.52 186 VAL B O 1
ATOM 5851 N N . HIS B 1 187 ? 36.295 17.346 -15.768 1.00 84.60 187 HIS B N 1
ATOM 5852 C CA . HIS B 1 187 ? 35.053 16.593 -15.917 1.00 84.18 187 HIS B CA 1
ATOM 5853 C C . HIS B 1 187 ? 34.162 16.871 -14.710 1.00 85.57 187 HIS B C 1
ATOM 5854 O O . HIS B 1 187 ? 33.923 16.007 -13.861 1.00 89.82 187 HIS B O 1
ATOM 5861 N N . ASP B 1 188 ? 33.671 18.106 -14.634 1.00 84.73 188 ASP B N 1
ATOM 5862 C CA . ASP B 1 188 ? 32.888 18.549 -13.483 1.00 85.69 188 ASP B CA 1
ATOM 5863 C C . ASP B 1 188 ? 31.408 18.407 -13.821 1.00 90.20 188 ASP B C 1
ATOM 5864 O O . ASP B 1 188 ? 30.729 19.354 -14.231 1.00 87.36 188 ASP B O 1
ATOM 5869 N N . HIS B 1 189 ? 30.903 17.180 -13.634 1.00 89.31 189 HIS B N 1
ATOM 5870 C CA . HIS B 1 189 ? 29.480 16.909 -13.807 1.00 87.82 189 HIS B CA 1
ATOM 5871 C C . HIS B 1 189 ? 28.622 17.760 -12.878 1.00 92.30 189 HIS B C 1
ATOM 5872 O O . HIS B 1 189 ? 27.415 17.897 -13.110 1.00 90.39 189 HIS B O 1
ATOM 5879 N N . ASP B 1 190 ? 29.226 18.348 -11.839 1.00 92.64 190 ASP B N 1
ATOM 5880 C CA . ASP B 1 190 ? 28.493 19.175 -10.887 1.00 92.76 190 ASP B CA 1
ATOM 5881 C C . ASP B 1 190 ? 28.137 20.542 -11.464 1.00 92.08 190 ASP B C 1
ATOM 5882 O O . ASP B 1 190 ? 27.012 21.019 -11.278 1.00 91.58 190 ASP B O 1
ATOM 5887 N N . SER B 1 191 ? 29.075 21.194 -12.145 1.00 88.16 191 SER B N 1
ATOM 5888 C CA . SER B 1 191 ? 28.905 22.578 -12.572 1.00 81.08 191 SER B CA 1
ATOM 5889 C C . SER B 1 191 ? 28.452 22.658 -14.025 1.00 78.05 191 SER B C 1
ATOM 5890 O O . SER B 1 191 ? 28.842 21.843 -14.865 1.00 75.53 191 SER B O 1
ATOM 5901 N N . TRP B 1 193 ? 28.954 25.279 -16.191 1.00 66.03 193 TRP B N 1
ATOM 5902 C CA . TRP B 1 193 ? 29.738 26.077 -17.120 1.00 58.69 193 TRP B CA 1
ATOM 5903 C C . TRP B 1 193 ? 30.539 25.185 -18.061 1.00 58.84 193 TRP B C 1
ATOM 5904 O O . TRP B 1 193 ? 30.819 24.018 -17.771 1.00 66.12 193 TRP B O 1
ATOM 5915 N N . LEU B 1 194 ? 30.892 25.761 -19.212 1.00 54.26 194 LEU B N 1
ATOM 5916 C CA . LEU B 1 194 ? 31.582 25.075 -20.297 1.00 49.65 194 LEU B CA 1
ATOM 5917 C C . LEU B 1 194 ? 33.063 25.400 -20.371 1.00 52.59 194 LEU B C 1
ATOM 5918 O O . LEU B 1 194 ? 33.858 24.533 -20.745 1.00 50.69 194 LEU B O 1
ATOM 5923 N N . ALA B 1 195 ? 33.447 26.635 -20.056 1.00 48.26 195 ALA B N 1
ATOM 5924 C CA . ALA B 1 195 ? 34.844 27.041 -20.073 1.00 47.75 195 ALA B CA 1
ATOM 5925 C C . ALA B 1 195 ? 35.044 28.092 -18.993 1.00 45.20 195 ALA B C 1
ATOM 5926 O O . ALA B 1 195 ? 34.099 28.765 -18.573 1.00 49.55 195 ALA B O 1
ATOM 5928 N N . ARG B 1 196 ? 36.287 28.222 -18.543 1.00 48.99 196 ARG B N 1
ATOM 5929 C CA . ARG B 1 196 ? 36.601 29.057 -17.393 1.00 50.20 196 ARG B CA 1
ATOM 5930 C C . ARG B 1 196 ? 38.002 29.619 -17.557 1.00 50.80 196 ARG B C 1
ATOM 5931 O O . ARG B 1 196 ? 38.890 28.931 -18.068 1.00 47.46 196 ARG B O 1
ATOM 5939 N N . TRP B 1 197 ? 38.195 30.864 -17.119 1.00 45.42 197 TRP B N 1
ATOM 5940 C CA . TRP B 1 197 ? 39.526 31.453 -17.053 1.00 42.78 197 TRP B CA 1
ATOM 5941 C C . TRP B 1 197 ? 39.467 32.727 -16.220 1.00 42.28 197 TRP B C 1
ATOM 5942 O O . TRP B 1 197 ? 38.401 33.322 -16.042 1.00 40.90 197 TRP B O 1
ATOM 5953 N N . ASP B 1 198 ? 40.634 33.131 -15.709 1.00 46.14 198 ASP B N 1
ATOM 5954 C CA . ASP B 1 198 ? 40.775 34.365 -14.942 1.00 46.00 198 ASP B CA 1
ATOM 5955 C C . ASP B 1 198 ? 41.008 35.553 -15.868 1.00 44.98 198 ASP B C 1
ATOM 5956 O O . ASP B 1 198 ? 41.922 35.533 -16.699 1.00 43.08 198 ASP B O 1
ATOM 5961 N N . ASP B 1 199 ? 40.190 36.588 -15.705 1.00 44.23 199 ASP B N 1
ATOM 5962 C CA . ASP B 1 199 ? 40.482 37.877 -16.315 1.00 41.69 199 ASP B CA 1
ATOM 5963 C C . ASP B 1 199 ? 41.855 38.354 -15.855 1.00 37.28 199 ASP B C 1
ATOM 5964 O O . ASP B 1 199 ? 42.130 38.406 -14.653 1.00 37.13 199 ASP B O 1
ATOM 5969 N N . LYS B 1 200 ? 42.728 38.686 -16.815 1.00 36.99 200 LYS B N 1
ATOM 5970 C CA . LYS B 1 200 ? 44.122 39.002 -16.504 1.00 39.84 200 LYS B CA 1
ATOM 5971 C C . LYS B 1 200 ? 44.335 40.431 -16.005 1.00 37.10 200 LYS B C 1
ATOM 5972 O O . LYS B 1 200 ? 45.471 40.785 -15.667 1.00 40.46 200 LYS B O 1
ATOM 5978 N N . LEU B 1 201 ? 43.292 41.259 -15.959 1.00 34.01 201 LEU B N 1
ATOM 5979 C CA . LEU B 1 201 ? 43.361 42.551 -15.284 1.00 31.23 201 LEU B CA 1
ATOM 5980 C C . LEU B 1 201 ? 42.700 42.506 -13.908 1.00 28.50 201 LEU B C 1
ATOM 5981 O O . LEU B 1 201 ? 43.345 42.792 -12.894 1.00 29.30 201 LEU B O 1
ATOM 5986 N N . THR B 1 202 ? 41.415 42.131 -13.852 1.00 29.39 202 THR B N 1
ATOM 5987 C CA . THR B 1 202 ? 40.633 42.249 -12.623 1.00 33.63 202 THR B CA 1
ATOM 5988 C C . THR B 1 202 ? 40.771 41.052 -11.697 1.00 34.80 202 THR B C 1
ATOM 5989 O O . THR B 1 202 ? 40.340 41.140 -10.544 1.00 33.53 202 THR B O 1
ATOM 5993 N N . GLY B 1 203 ? 41.323 39.937 -12.174 1.00 37.41 203 GLY B N 1
ATOM 5994 C CA . GLY B 1 203 ? 41.373 38.714 -11.395 1.00 32.79 203 GLY B CA 1
ATOM 5995 C C . GLY B 1 203 ? 40.055 37.980 -11.256 1.00 35.76 203 GLY B C 1
ATOM 5996 O O . GLY B 1 203 ? 40.019 36.932 -10.605 1.00 42.82 203 GLY B O 1
ATOM 5997 N N . LYS B 1 204 ? 38.975 38.492 -11.836 1.00 32.98 204 LYS B N 1
ATOM 5998 C CA . LYS B 1 204 ? 37.672 37.855 -11.736 1.00 36.38 204 LYS B CA 1
ATOM 5999 C C . LYS B 1 204 ? 37.612 36.646 -12.668 1.00 48.98 204 LYS B C 1
ATOM 6000 O O . LYS B 1 204 ? 38.234 36.624 -13.737 1.00 46.10 204 LYS B O 1
ATOM 6006 N N . GLU B 1 205 ? 36.890 35.615 -12.234 1.00 45.84 205 GLU B N 1
ATOM 6007 C CA . GLU B 1 205 ? 36.754 34.404 -13.035 1.00 48.88 205 GLU B CA 1
ATOM 6008 C C . GLU B 1 205 ? 35.718 34.625 -14.134 1.00 43.58 205 GLU B C 1
ATOM 6009 O O . GLU B 1 205 ? 34.654 35.198 -13.887 1.00 42.09 205 GLU B O 1
ATOM 6015 N N . LYS B 1 206 ? 36.052 34.202 -15.352 1.00 44.62 206 LYS B N 1
ATOM 6016 C CA . LYS B 1 206 ? 35.183 34.319 -16.520 1.00 47.71 206 LYS B CA 1
ATOM 6017 C C . LYS B 1 206 ? 34.647 32.940 -16.894 1.00 41.54 206 LYS B C 1
ATOM 6018 O O . LYS B 1 206 ? 35.417 31.982 -16.997 1.00 44.63 206 LYS B O 1
ATOM 6024 N N . TYR B 1 207 ? 33.339 32.850 -17.131 1.00 46.60 207 TYR B N 1
ATOM 6025 C CA . TYR B 1 207 ? 32.675 31.583 -17.403 1.00 50.69 207 TYR B CA 1
ATOM 6026 C C . TYR B 1 207 ? 31.936 31.626 -18.732 1.00 46.75 207 TYR B C 1
ATOM 6027 O O . TYR B 1 207 ? 31.391 32.661 -19.128 1.00 46.42 207 TYR B O 1
ATOM 6036 N N . VAL B 1 208 ? 31.897 30.474 -19.399 1.00 45.93 208 VAL B N 1
ATOM 6037 C CA . VAL B 1 208 ? 31.130 30.284 -20.626 1.00 47.57 208 VAL B CA 1
ATOM 6038 C C . VAL B 1 208 ? 29.917 29.424 -20.287 1.00 47.02 208 VAL B C 1
ATOM 6039 O O . VAL B 1 208 ? 30.058 28.324 -19.736 1.00 48.64 208 VAL B O 1
ATOM 6043 N N . TRP B 1 209 ? 28.728 29.934 -20.588 1.00 39.27 209 TRP B N 1
ATOM 6044 C CA . TRP B 1 209 ? 27.482 29.264 -20.253 1.00 45.27 209 TRP B CA 1
ATOM 6045 C C . TRP B 1 209 ? 26.671 28.994 -21.511 1.00 47.96 209 TRP B C 1
ATOM 6046 O O . TRP B 1 209 ? 26.781 29.705 -22.517 1.00 45.59 209 TRP B O 1
ATOM 6057 N N . LEU B 1 210 ? 25.822 27.975 -21.429 1.00 50.23 210 LEU B N 1
ATOM 6058 C CA . LEU B 1 210 ? 24.834 27.748 -22.470 1.00 51.41 210 LEU B CA 1
ATOM 6059 C C . LEU B 1 210 ? 23.867 28.920 -22.534 1.00 53.94 210 LEU B C 1
ATOM 6060 O O . LEU B 1 210 ? 23.609 29.593 -21.535 1.00 57.65 210 LEU B O 1
ATOM 6065 N N . SER B 1 211 ? 23.332 29.165 -23.725 1.00 54.46 211 SER B N 1
ATOM 6066 C CA . SER B 1 211 ? 22.244 30.121 -23.855 1.00 58.09 211 SER B CA 1
ATOM 6067 C C . SER B 1 211 ? 21.039 29.669 -23.033 1.00 72.49 211 SER B C 1
ATOM 6068 O O . SER B 1 211 ? 20.903 28.497 -22.664 1.00 70.48 211 SER B O 1
ATOM 6071 N N . ASP B 1 212 ? 20.157 30.625 -22.750 1.00 76.31 212 ASP B N 1
ATOM 6072 C CA . ASP B 1 212 ? 18.934 30.385 -21.987 1.00 78.49 212 ASP B CA 1
ATOM 6073 C C . ASP B 1 212 ? 19.230 29.600 -20.709 1.00 75.85 212 ASP B C 1
ATOM 6074 O O . ASP B 1 212 ? 18.737 28.492 -20.490 1.00 83.41 212 ASP B O 1
ATOM 6079 N N . THR B 1 213 ? 20.082 30.197 -19.880 1.00 71.20 213 THR B N 1
ATOM 6080 C CA . THR B 1 213 ? 20.408 29.691 -18.556 1.00 64.19 213 THR B CA 1
ATOM 6081 C C . THR B 1 213 ? 20.279 30.837 -17.560 1.00 57.91 213 THR B C 1
ATOM 6082 O O . THR B 1 213 ? 20.222 32.009 -17.940 1.00 54.96 213 THR B O 1
ATOM 6086 N N . ALA B 1 214 ? 20.226 30.486 -16.273 1.00 58.88 214 ALA B N 1
ATOM 6087 C CA . ALA B 1 214 ? 20.057 31.510 -15.246 1.00 59.73 214 ALA B CA 1
ATOM 6088 C C . ALA B 1 214 ? 21.212 32.506 -15.263 1.00 49.82 214 ALA B C 1
ATOM 6089 O O . ALA B 1 214 ? 20.999 33.722 -15.196 1.00 46.89 214 ALA B O 1
ATOM 6091 N N . ASP B 1 215 ? 22.442 32.011 -15.375 1.00 47.53 215 ASP B N 1
ATOM 6092 C CA . ASP B 1 215 ? 23.593 32.899 -15.275 1.00 44.86 215 ASP B CA 1
ATOM 6093 C C . ASP B 1 215 ? 23.643 33.892 -16.436 1.00 47.27 215 ASP B C 1
ATOM 6094 O O . ASP B 1 215 ? 23.976 35.064 -16.237 1.00 40.47 215 ASP B O 1
ATOM 6099 N N . ILE B 1 216 ? 23.288 33.454 -17.647 1.00 45.29 216 ILE B N 1
ATOM 6100 C CA . ILE B 1 216 ? 23.373 34.334 -18.813 1.00 42.13 216 ILE B CA 1
ATOM 6101 C C . ILE B 1 216 ? 22.269 35.382 -18.787 1.00 38.00 216 ILE B C 1
ATOM 6102 O O . ILE B 1 216 ? 22.472 36.535 -19.189 1.00 38.80 216 ILE B O 1
ATOM 6107 N N . LYS B 1 217 ? 21.080 35.014 -18.320 1.00 39.72 217 LYS B N 1
ATOM 6108 C CA . LYS B 1 217 ? 19.990 35.980 -18.366 1.00 43.07 217 LYS B CA 1
ATOM 6109 C C . LYS B 1 217 ? 20.128 37.028 -17.269 1.00 32.82 217 LYS B C 1
ATOM 6110 O O . LYS B 1 217 ? 19.827 38.203 -17.491 1.00 32.58 217 LYS B O 1
ATOM 6116 N N . GLN B 1 218 ? 20.619 36.619 -16.101 1.00 30.70 218 GLN B N 1
ATOM 6117 C CA . GLN B 1 218 ? 20.948 37.568 -15.041 1.00 29.55 218 GLN B CA 1
ATOM 6118 C C . GLN B 1 218 ? 22.013 38.558 -15.507 1.00 33.48 218 GLN B C 1
ATOM 6119 O O . GLN B 1 218 ? 21.890 39.767 -15.293 1.00 30.47 218 GLN B O 1
ATOM 6125 N N . LYS B 1 219 ? 23.072 38.047 -16.144 1.00 29.06 219 LYS B N 1
ATOM 6126 C CA . LYS B 1 219 ? 24.116 38.896 -16.716 1.00 26.96 219 LYS B CA 1
ATOM 6127 C C . LYS B 1 219 ? 23.541 39.853 -17.750 1.00 30.99 219 LYS B C 1
ATOM 6128 O O . LYS B 1 219 ? 23.832 41.054 -17.734 1.00 27.54 219 LYS B O 1
ATOM 6134 N N . ARG B 1 220 ? 22.716 39.336 -18.664 1.00 30.13 220 ARG B N 1
ATOM 6135 C CA . ARG B 1 220 ? 22.167 40.201 -19.699 1.00 32.05 220 ARG B CA 1
ATOM 6136 C C . ARG B 1 220 ? 21.164 41.197 -19.125 1.00 29.65 220 ARG B C 1
ATOM 6137 O O . ARG B 1 220 ? 21.108 42.351 -19.576 1.00 31.21 220 ARG B O 1
ATOM 6145 N N . ASP B 1 221 ? 20.390 40.784 -18.119 1.00 33.03 221 ASP B N 1
ATOM 6146 C CA . ASP B 1 221 ? 19.464 41.713 -17.471 1.00 32.76 221 ASP B CA 1
ATOM 6147 C C . ASP B 1 221 ? 20.221 42.867 -16.838 1.00 31.22 221 ASP B C 1
ATOM 6148 O O . ASP B 1 221 ? 19.907 44.044 -17.070 1.00 28.60 221 ASP B O 1
ATOM 6153 N N . LYS B 1 222 ? 21.236 42.544 -16.036 1.00 26.63 222 LYS B N 1
ATOM 6154 C CA . LYS B 1 222 ? 21.981 43.590 -15.353 1.00 24.96 222 LYS B CA 1
ATOM 6155 C C . LYS B 1 222 ? 22.708 44.485 -16.345 1.00 26.04 222 LYS B C 1
ATOM 6156 O O . LYS B 1 222 ? 22.852 45.687 -16.103 1.00 23.47 222 LYS B O 1
ATOM 6162 N N . SER B 1 223 ? 23.157 43.928 -17.474 1.00 26.46 223 SER B N 1
ATOM 6163 C CA . SER B 1 223 ? 23.883 44.737 -18.444 1.00 26.53 223 SER B CA 1
ATOM 6164 C C . SER B 1 223 ? 23.020 45.881 -18.976 1.00 21.61 223 SER B C 1
ATOM 6165 O O . SER B 1 223 ? 23.516 46.992 -19.199 1.00 25.41 223 SER B O 1
ATOM 6168 N N . LYS B 1 224 ? 21.719 45.644 -19.158 1.00 25.80 224 LYS B N 1
ATOM 6169 C CA . LYS B 1 224 ? 20.841 46.715 -19.635 1.00 25.48 224 LYS B CA 1
ATOM 6170 C C . LYS B 1 224 ? 20.799 47.878 -18.647 1.00 23.75 224 LYS B C 1
ATOM 6171 O O . LYS B 1 224 ? 20.966 49.044 -19.031 1.00 23.63 224 LYS B O 1
ATOM 6177 N N . TYR B 1 225 ? 20.570 47.587 -17.361 1.00 22.85 225 TYR B N 1
ATOM 6178 C CA . TYR B 1 225 ? 20.545 48.665 -16.379 1.00 18.94 225 TYR B CA 1
ATOM 6179 C C . TYR B 1 225 ? 21.917 49.316 -16.214 1.00 19.78 225 TYR B C 1
ATOM 6180 O O . TYR B 1 225 ? 22.002 50.528 -15.969 1.00 18.49 225 TYR B O 1
ATOM 6189 N N . ASP B 1 226 ? 23.000 48.545 -16.355 1.00 21.71 226 ASP B N 1
ATOM 6190 C CA . ASP B 1 226 ? 24.327 49.162 -16.334 1.00 22.77 226 ASP B CA 1
ATOM 6191 C C . ASP B 1 226 ? 24.508 50.158 -17.476 1.00 23.47 226 ASP B C 1
ATOM 6192 O O . ASP B 1 226 ? 25.079 51.231 -17.282 1.00 21.80 226 ASP B O 1
ATOM 6197 N N . LYS B 1 227 ? 24.064 49.818 -18.686 1.00 23.25 227 LYS B N 1
ATOM 6198 C CA . LYS B 1 227 ? 24.165 50.786 -19.780 1.00 24.69 227 LYS B CA 1
ATOM 6199 C C . LYS B 1 227 ? 23.349 52.045 -19.495 1.00 24.69 227 LYS B C 1
ATOM 6200 O O . LYS B 1 227 ? 23.796 53.159 -19.796 1.00 24.80 227 LYS B O 1
ATOM 6206 N N . ALA B 1 228 ? 22.153 51.891 -18.908 1.00 20.13 228 ALA B N 1
ATOM 6207 C CA . ALA B 1 228 ? 21.346 53.060 -18.548 1.00 20.47 228 ALA B CA 1
ATOM 6208 C C . ALA B 1 228 ? 22.042 53.922 -17.504 1.00 29.81 228 ALA B C 1
ATOM 6209 O O . ALA B 1 228 ? 21.955 55.159 -17.555 1.00 24.30 228 ALA B O 1
ATOM 6211 N N . GLU B 1 229 ? 22.726 53.291 -16.536 1.00 23.80 229 GLU B N 1
ATOM 6212 C CA . GLU B 1 229 ? 23.434 54.074 -15.524 1.00 23.58 229 GLU B CA 1
ATOM 6213 C C . GLU B 1 229 ? 24.569 54.867 -16.162 1.00 23.31 229 GLU B C 1
ATOM 6214 O O . GLU B 1 229 ? 24.775 56.044 -15.852 1.00 26.30 229 GLU B O 1
ATOM 6228 N N . LEU B 1 231 ? 24.593 55.958 -19.164 1.00 29.34 231 LEU B N 1
ATOM 6229 C CA . LEU B 1 231 ? 24.010 57.007 -20.001 1.00 25.66 231 LEU B CA 1
ATOM 6230 C C . LEU B 1 231 ? 23.921 58.336 -19.266 1.00 26.09 231 LEU B C 1
ATOM 6231 O O . LEU B 1 231 ? 23.967 59.402 -19.897 1.00 27.11 231 LEU B O 1
ATOM 6236 N N . GLU B 1 232 ? 23.791 58.296 -17.936 1.00 24.80 232 GLU B N 1
ATOM 6237 C CA . GLU B 1 232 ? 23.737 59.523 -17.151 1.00 29.24 232 GLU B CA 1
ATOM 6238 C C . GLU B 1 232 ? 24.934 60.422 -17.458 1.00 30.31 232 GLU B C 1
ATOM 6239 O O . GLU B 1 232 ? 24.810 61.652 -17.452 1.00 37.58 232 GLU B O 1
ATOM 6245 N N . ASN B 1 233 ? 26.086 59.826 -17.766 1.00 27.67 233 ASN B N 1
ATOM 6246 C CA . ASN B 1 233 ? 27.317 60.548 -18.085 1.00 32.01 233 ASN B CA 1
ATOM 6247 C C . ASN B 1 233 ? 27.346 61.128 -19.490 1.00 40.29 233 ASN B C 1
ATOM 6248 O O . ASN B 1 233 ? 28.254 61.906 -19.807 1.00 33.69 233 ASN B O 1
ATOM 6253 N N . HIS B 1 234 ? 26.423 60.729 -20.352 1.00 24.89 234 HIS B N 1
ATOM 6254 C CA . HIS B 1 234 ? 26.494 61.078 -21.760 1.00 26.65 234 HIS B CA 1
ATOM 6255 C C . HIS B 1 234 ? 25.221 61.734 -22.279 1.00 27.30 234 HIS B C 1
ATOM 6256 O O . HIS B 1 234 ? 25.180 62.088 -23.463 1.00 29.26 234 HIS B O 1
ATOM 6263 N N . ILE B 1 235 ? 24.214 61.963 -21.423 1.00 30.69 235 ILE B N 1
ATOM 6264 C CA . ILE B 1 235 ? 22.896 62.385 -21.913 1.00 25.72 235 ILE B CA 1
ATOM 6265 C C . ILE B 1 235 ? 22.952 63.770 -22.551 1.00 30.73 235 ILE B C 1
ATOM 6266 O O . ILE B 1 235 ? 22.238 64.033 -23.525 1.00 29.12 235 ILE B O 1
ATOM 6271 N N . ASP B 1 236 ? 23.779 64.682 -22.022 1.00 33.46 236 ASP B N 1
ATOM 6272 C CA . ASP B 1 236 ? 23.922 66.002 -22.643 1.00 31.10 236 ASP B CA 1
ATOM 6273 C C . ASP B 1 236 ? 24.401 65.880 -24.080 1.00 30.24 236 ASP B C 1
ATOM 6274 O O . ASP B 1 236 ? 23.869 66.537 -24.988 1.00 33.33 236 ASP B O 1
ATOM 6279 N N . ARG B 1 237 ? 25.429 65.058 -24.295 1.00 25.34 237 ARG B N 1
ATOM 6280 C CA . ARG B 1 237 ? 25.978 64.880 -25.630 1.00 36.54 237 ARG B CA 1
ATOM 6281 C C . ARG B 1 237 ? 24.973 64.201 -26.550 1.00 33.37 237 ARG B C 1
ATOM 6282 O O . ARG B 1 237 ? 24.815 64.602 -27.708 1.00 27.93 237 ARG B O 1
ATOM 6290 N N . VAL B 1 238 ? 24.295 63.162 -26.055 1.00 29.89 238 VAL B N 1
ATOM 6291 C CA . VAL B 1 238 ? 23.217 62.538 -26.825 1.00 27.38 238 VAL B CA 1
ATOM 6292 C C . VAL B 1 238 ? 22.210 63.582 -27.273 1.00 24.26 238 VAL B C 1
ATOM 6293 O O . VAL B 1 238 ? 21.799 63.610 -28.440 1.00 25.72 238 VAL B O 1
ATOM 6297 N N . ARG B 1 239 ? 21.774 64.441 -26.350 1.00 25.00 239 ARG B N 1
ATOM 6298 C CA . ARG B 1 239 ? 20.775 65.432 -26.722 1.00 31.29 239 ARG B CA 1
ATOM 6299 C C . ARG B 1 239 ? 21.330 66.397 -27.758 1.00 33.03 239 ARG B C 1
ATOM 6300 O O . ARG B 1 239 ? 20.626 66.785 -28.698 1.00 26.75 239 ARG B O 1
ATOM 6308 N N . GLU B 1 240 ? 22.602 66.779 -27.613 1.00 28.73 240 GLU B N 1
ATOM 6309 C CA . GLU B 1 240 ? 23.209 67.674 -28.590 1.00 31.29 240 GLU B CA 1
ATOM 6310 C C . GLU B 1 240 ? 23.259 67.026 -29.969 1.00 25.19 240 GLU B C 1
ATOM 6311 O O . GLU B 1 240 ? 22.972 67.675 -30.982 1.00 28.21 240 GLU B O 1
ATOM 6317 N N . LYS B 1 241 ? 23.569 65.733 -30.028 1.00 24.24 241 LYS B N 1
ATOM 6318 C CA . LYS B 1 241 ? 23.634 65.053 -31.316 1.00 26.92 241 LYS B CA 1
ATOM 6319 C C . LYS B 1 241 ? 22.249 64.806 -31.922 1.00 28.62 241 LYS B C 1
ATOM 6320 O O . LYS B 1 241 ? 22.102 64.809 -33.155 1.00 25.21 241 LYS B O 1
ATOM 6326 N N . ILE B 1 242 ? 21.228 64.577 -31.097 1.00 27.14 242 ILE B N 1
ATOM 6327 C CA . ILE B 1 242 ? 19.859 64.533 -31.626 1.00 25.57 242 ILE B CA 1
ATOM 6328 C C . ILE B 1 242 ? 19.512 65.854 -32.310 1.00 25.65 242 ILE B C 1
ATOM 6329 O O . ILE B 1 242 ? 19.035 65.884 -33.454 1.00 23.96 242 ILE B O 1
ATOM 6334 N N . PHE B 1 243 ? 19.760 66.972 -31.634 1.00 22.55 243 PHE B N 1
ATOM 6335 C CA . PHE B 1 243 ? 19.427 68.252 -32.253 1.00 28.42 243 PHE B CA 1
ATOM 6336 C C . PHE B 1 243 ? 20.279 68.530 -33.491 1.00 28.82 243 PHE B C 1
ATOM 6337 O O . PHE B 1 243 ? 19.779 69.078 -34.485 1.00 28.43 243 PHE B O 1
ATOM 6345 N N . LYS B 1 244 ? 21.556 68.149 -33.469 1.00 29.32 244 LYS B N 1
ATOM 6346 C CA . LYS B 1 244 ? 22.372 68.291 -34.673 1.00 29.19 244 LYS B CA 1
ATOM 6347 C C . LYS B 1 244 ? 21.811 67.456 -35.816 1.00 29.48 244 LYS B C 1
ATOM 6348 O O . LYS B 1 244 ? 21.806 67.895 -36.974 1.00 29.01 244 LYS B O 1
ATOM 6354 N N . GLY B 1 245 ? 21.331 66.251 -35.513 1.00 29.26 245 GLY B N 1
ATOM 6355 C CA . GLY B 1 245 ? 20.689 65.444 -36.540 1.00 29.82 245 GLY B CA 1
ATOM 6356 C C . GLY B 1 245 ? 19.452 66.109 -37.115 1.00 25.45 245 GLY B C 1
ATOM 6357 O O . GLY B 1 245 ? 19.164 65.977 -38.312 1.00 24.89 245 GLY B O 1
ATOM 6358 N N . LEU B 1 246 ? 18.686 66.817 -36.269 1.00 24.23 246 LEU B N 1
ATOM 6359 C CA . LEU B 1 246 ? 17.487 67.503 -36.766 1.00 22.48 246 LEU B CA 1
ATOM 6360 C C . LEU B 1 246 ? 17.833 68.631 -37.734 1.00 31.54 246 LEU B C 1
ATOM 6361 O O . LEU B 1 246 ? 16.999 69.013 -38.570 1.00 23.48 246 LEU B O 1
ATOM 6366 N N . ARG B 1 247 ? 19.037 69.189 -37.622 1.00 24.90 247 ARG B N 1
ATOM 6367 C CA . ARG B 1 247 ? 19.523 70.232 -38.524 1.00 30.81 247 ARG B CA 1
ATOM 6368 C C . ARG B 1 247 ? 20.277 69.673 -39.731 1.00 33.88 247 ARG B C 1
ATOM 6369 O O . ARG B 1 247 ? 20.764 70.454 -40.554 1.00 32.08 247 ARG B O 1
ATOM 6377 N N . SER B 1 248 ? 20.384 68.353 -39.846 1.00 33.81 248 SER B N 1
ATOM 6378 C CA . SER B 1 248 ? 21.175 67.713 -40.889 1.00 34.99 248 SER B CA 1
ATOM 6379 C C . SER B 1 248 ? 20.601 67.988 -42.278 1.00 36.16 248 SER B C 1
ATOM 6380 O O . SER B 1 248 ? 19.396 68.204 -42.454 1.00 32.10 248 SER B O 1
ATOM 6383 N N . LYS B 1 249 ? 21.488 67.957 -43.278 1.00 35.24 249 LYS B N 1
ATOM 6384 C CA . LYS B 1 249 ? 21.060 68.072 -44.670 1.00 37.73 249 LYS B CA 1
ATOM 6385 C C . LYS B 1 249 ? 20.377 66.816 -45.178 1.00 37.20 249 LYS B C 1
ATOM 6386 O O . LYS B 1 249 ? 19.625 66.894 -46.151 1.00 40.49 249 LYS B O 1
ATOM 6392 N N . GLU B 1 250 ? 20.624 65.661 -44.560 1.00 36.41 250 GLU B N 1
ATOM 6393 C CA . GLU B 1 250 ? 20.089 64.404 -45.077 1.00 38.01 250 GLU B CA 1
ATOM 6394 C C . GLU B 1 250 ? 18.702 64.149 -44.498 1.00 38.46 250 GLU B C 1
ATOM 6395 O O . GLU B 1 250 ? 18.563 64.076 -43.270 1.00 35.34 250 GLU B O 1
ATOM 6401 N N . PRO B 1 251 ? 17.661 64.019 -45.326 1.00 39.80 251 PRO B N 1
ATOM 6402 C CA . PRO B 1 251 ? 16.304 63.825 -44.781 1.00 38.09 251 PRO B CA 1
ATOM 6403 C C . PRO B 1 251 ? 16.130 62.564 -43.945 1.00 37.28 251 PRO B C 1
ATOM 6404 O O . PRO B 1 251 ? 15.347 62.586 -42.984 1.00 38.17 251 PRO B O 1
ATOM 6408 N N . LYS B 1 252 ? 16.822 61.468 -44.280 1.00 37.54 252 LYS B N 1
ATOM 6409 C CA . LYS B 1 252 ? 16.752 60.260 -43.458 1.00 40.58 252 LYS B CA 1
ATOM 6410 C C . LYS B 1 252 ? 17.265 60.521 -42.048 1.00 33.65 252 LYS B C 1
ATOM 6411 O O . LYS B 1 252 ? 16.704 60.020 -41.062 1.00 32.42 252 LYS B O 1
ATOM 6425 N N . ARG B 1 254 ? 17.304 63.473 -40.530 1.00 24.29 254 ARG B N 1
ATOM 6426 C CA . ARG B 1 254 ? 16.368 64.314 -39.794 1.00 25.33 254 ARG B CA 1
ATOM 6427 C C . ARG B 1 254 ? 15.231 63.480 -39.227 1.00 27.11 254 ARG B C 1
ATOM 6428 O O . ARG B 1 254 ? 14.825 63.677 -38.075 1.00 21.63 254 ARG B O 1
ATOM 6436 N N . GLU B 1 255 ? 14.713 62.525 -40.008 1.00 24.57 255 GLU B N 1
ATOM 6437 C CA . GLU B 1 255 ? 13.569 61.771 -39.512 1.00 28.04 255 GLU B CA 1
ATOM 6438 C C . GLU B 1 255 ? 13.965 60.890 -38.333 1.00 25.60 255 GLU B C 1
ATOM 6439 O O . GLU B 1 255 ? 13.220 60.794 -37.346 1.00 20.89 255 GLU B O 1
ATOM 6445 N N . ILE B 1 256 ? 15.129 60.232 -38.431 1.00 21.42 256 ILE B N 1
ATOM 6446 C CA . ILE B 1 256 ? 15.637 59.396 -37.344 1.00 26.31 256 ILE B CA 1
ATOM 6447 C C . ILE B 1 256 ? 15.838 60.224 -36.091 1.00 23.05 256 ILE B C 1
ATOM 6448 O O . ILE B 1 256 ? 15.470 59.810 -34.987 1.00 23.62 256 ILE B O 1
ATOM 6453 N N . ALA B 1 257 ? 16.512 61.370 -36.240 1.00 22.39 257 ALA B N 1
ATOM 6454 C CA . ALA B 1 257 ? 16.783 62.233 -35.100 1.00 24.85 257 ALA B CA 1
ATOM 6455 C C . ALA B 1 257 ? 15.494 62.685 -34.435 1.00 23.09 257 ALA B C 1
ATOM 6456 O O . ALA B 1 257 ? 15.435 62.798 -33.204 1.00 22.13 257 ALA B O 1
ATOM 6458 N N . LEU B 1 258 ? 14.439 62.911 -35.221 1.00 22.98 258 LEU B N 1
ATOM 6459 C CA . LEU B 1 258 ? 13.176 63.336 -34.622 1.00 19.77 258 LEU B CA 1
ATOM 6460 C C . LEU B 1 258 ? 12.532 62.214 -33.806 1.00 20.11 258 LEU B C 1
ATOM 6461 O O . LEU B 1 258 ? 11.914 62.469 -32.767 1.00 19.64 258 LEU B O 1
ATOM 6466 N N . ALA B 1 259 ? 12.608 60.978 -34.287 1.00 22.24 259 ALA B N 1
ATOM 6467 C CA . ALA B 1 259 ? 12.156 59.862 -33.471 1.00 20.48 259 ALA B CA 1
ATOM 6468 C C . ALA B 1 259 ? 12.957 59.787 -32.182 1.00 19.94 259 ALA B C 1
ATOM 6469 O O . ALA B 1 259 ? 12.391 59.531 -31.118 1.00 19.70 259 ALA B O 1
ATOM 6471 N N . CYS B 1 260 ? 14.279 60.018 -32.252 1.00 21.97 260 CYS B N 1
ATOM 6472 C CA . CYS B 1 260 ? 15.081 60.011 -31.025 1.00 21.00 260 CYS B CA 1
ATOM 6473 C C . CYS B 1 260 ? 14.722 61.168 -30.111 1.00 20.89 260 CYS B C 1
ATOM 6474 O O . CYS B 1 260 ? 14.737 61.022 -28.883 1.00 19.30 260 CYS B O 1
ATOM 6477 N N . TYR B 1 261 ? 14.443 62.338 -30.687 1.00 19.81 261 TYR B N 1
ATOM 6478 C CA . TYR B 1 261 ? 13.917 63.443 -29.901 1.00 20.23 261 TYR B CA 1
ATOM 6479 C C . TYR B 1 261 ? 12.654 63.042 -29.139 1.00 21.73 261 TYR B C 1
ATOM 6480 O O . TYR B 1 261 ? 12.507 63.389 -27.957 1.00 22.40 261 TYR B O 1
ATOM 6489 N N . LEU B 1 262 ? 11.753 62.270 -29.773 1.00 17.08 262 LEU B N 1
ATOM 6490 C CA . LEU B 1 262 ? 10.545 61.839 -29.063 1.00 18.10 262 LEU B CA 1
ATOM 6491 C C . LEU B 1 262 ? 10.858 60.821 -27.965 1.00 20.50 262 LEU B C 1
ATOM 6492 O O . LEU B 1 262 ? 10.142 60.769 -26.964 1.00 19.09 262 LEU B O 1
ATOM 6497 N N . ILE B 1 263 ? 11.911 60.012 -28.116 1.00 20.48 263 ILE B N 1
ATOM 6498 C CA . ILE B 1 263 ? 12.344 59.180 -26.989 1.00 18.65 263 ILE B CA 1
ATOM 6499 C C . ILE B 1 263 ? 12.773 60.070 -25.830 1.00 19.22 263 ILE B C 1
ATOM 6500 O O . ILE B 1 263 ? 12.368 59.872 -24.674 1.00 20.36 263 ILE B O 1
ATOM 6505 N N . ASP B 1 264 ? 13.612 61.063 -26.123 1.00 20.90 264 ASP B N 1
ATOM 6506 C CA . ASP B 1 264 ? 14.104 61.928 -25.057 1.00 20.97 264 ASP B CA 1
ATOM 6507 C C . ASP B 1 264 ? 12.964 62.693 -24.400 1.00 26.24 264 ASP B C 1
ATOM 6508 O O . ASP B 1 264 ? 12.860 62.744 -23.165 1.00 22.93 264 ASP B O 1
ATOM 6513 N N . ARG B 1 265 ? 12.093 63.296 -25.210 1.00 19.81 265 ARG B N 1
ATOM 6514 C CA . ARG B 1 265 ? 11.143 64.262 -24.674 1.00 21.57 265 ARG B CA 1
ATOM 6515 C C . ARG B 1 265 ? 9.897 63.597 -24.107 1.00 21.49 265 ARG B C 1
ATOM 6516 O O . ARG B 1 265 ? 9.335 64.086 -23.125 1.00 21.93 265 ARG B O 1
ATOM 6524 N N . LEU B 1 266 ? 9.410 62.536 -24.743 1.00 20.79 266 LEU B N 1
ATOM 6525 C CA . LEU B 1 266 ? 8.162 61.899 -24.337 1.00 19.75 266 LEU B CA 1
ATOM 6526 C C . LEU B 1 266 ? 8.360 60.455 -23.906 1.00 21.32 266 LEU B C 1
ATOM 6527 O O . LEU B 1 266 ? 7.367 59.770 -23.613 1.00 18.89 266 LEU B O 1
ATOM 6532 N N . ALA B 1 267 ? 9.605 59.963 -23.893 1.00 21.47 267 ALA B N 1
ATOM 6533 C CA . ALA B 1 267 ? 9.904 58.551 -23.634 1.00 21.06 267 ALA B CA 1
ATOM 6534 C C . ALA B 1 267 ? 9.065 57.641 -24.535 1.00 20.16 267 ALA B C 1
ATOM 6535 O O . ALA B 1 267 ? 8.632 56.550 -24.143 1.00 20.62 267 ALA B O 1
ATOM 6545 N N . ARG B 1 269 ? 8.319 54.957 -27.315 1.00 21.13 269 ARG B N 1
ATOM 6546 C CA . ARG B 1 269 ? 9.019 53.834 -27.913 1.00 22.60 269 ARG B CA 1
ATOM 6547 C C . ARG B 1 269 ? 9.042 53.985 -29.434 1.00 23.05 269 ARG B C 1
ATOM 6548 O O . ARG B 1 269 ? 8.300 54.780 -30.015 1.00 22.58 269 ARG B O 1
ATOM 6556 N N . VAL B 1 270 ? 9.910 53.203 -30.084 1.00 21.53 270 VAL B N 1
ATOM 6557 C CA . VAL B 1 270 ? 10.066 53.325 -31.539 1.00 23.82 270 VAL B CA 1
ATOM 6558 C C . VAL B 1 270 ? 8.782 52.925 -32.248 1.00 25.49 270 VAL B C 1
ATOM 6559 O O . VAL B 1 270 ? 8.374 53.562 -33.227 1.00 23.16 270 VAL B O 1
ATOM 6563 N N . GLY B 1 271 ? 8.130 51.873 -31.772 1.00 27.83 271 GLY B N 1
ATOM 6564 C CA . GLY B 1 271 ? 6.818 51.479 -32.258 1.00 30.68 271 GLY B CA 1
ATOM 6565 C C . GLY B 1 271 ? 6.779 50.113 -32.901 1.00 32.22 271 GLY B C 1
ATOM 6566 O O . GLY B 1 271 ? 5.682 49.589 -33.141 1.00 30.22 271 GLY B O 1
ATOM 6567 N N . ASP B 1 272 ? 7.925 49.509 -33.192 1.00 27.69 272 ASP B N 1
ATOM 6568 C CA . ASP B 1 272 ? 7.959 48.211 -33.848 1.00 33.51 272 ASP B CA 1
ATOM 6569 C C . ASP B 1 272 ? 8.248 47.052 -32.903 1.00 36.86 272 ASP B C 1
ATOM 6570 O O . ASP B 1 272 ? 8.325 45.908 -33.368 1.00 34.60 272 ASP B O 1
ATOM 6575 N N . GLU B 1 273 ? 8.416 47.294 -31.600 1.00 30.02 273 GLU B N 1
ATOM 6576 C CA . GLU B 1 273 ? 8.620 46.164 -30.704 1.00 34.98 273 GLU B CA 1
ATOM 6577 C C . GLU B 1 273 ? 7.315 45.407 -30.492 1.00 37.78 273 GLU B C 1
ATOM 6578 O O . GLU B 1 273 ? 6.248 46.003 -30.308 1.00 36.97 273 GLU B O 1
ATOM 6584 N N . LYS B 1 274 ? 7.413 44.081 -30.496 1.00 37.67 274 LYS B N 1
ATOM 6585 C CA . LYS B 1 274 ? 6.239 43.216 -30.521 1.00 39.89 274 LYS B CA 1
ATOM 6586 C C . LYS B 1 274 ? 5.740 42.816 -29.134 1.00 43.09 274 LYS B C 1
ATOM 6587 O O . LYS B 1 274 ? 4.600 42.339 -29.029 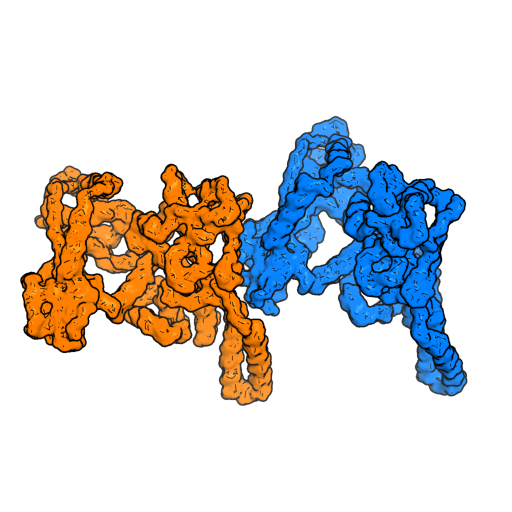1.00 41.72 274 LYS B O 1
ATOM 6593 N N . ASP B 1 275 ? 6.545 43.009 -28.080 1.00 45.03 275 ASP B N 1
ATOM 6594 C CA . ASP B 1 275 ? 6.154 42.591 -26.738 1.00 44.17 275 ASP B CA 1
ATOM 6595 C C . ASP B 1 275 ? 4.749 43.096 -26.413 1.00 39.53 275 ASP B C 1
ATOM 6596 O O . ASP B 1 275 ? 4.488 44.305 -26.522 1.00 35.52 275 ASP B O 1
ATOM 6601 N N . PRO B 1 276 ? 3.829 42.213 -26.012 1.00 37.50 276 PRO B N 1
ATOM 6602 C CA . PRO B 1 276 ? 2.446 42.644 -25.758 1.00 37.35 276 PRO B CA 1
ATOM 6603 C C . PRO B 1 276 ? 2.306 43.638 -24.625 1.00 36.50 276 PRO B C 1
ATOM 6604 O O . PRO B 1 276 ? 1.280 44.327 -24.571 1.00 33.32 276 PRO B O 1
ATOM 6608 N N . ASP B 1 277 ? 3.284 43.727 -23.710 1.00 32.18 277 ASP B N 1
ATOM 6609 C CA . ASP B 1 277 ? 3.150 44.662 -22.595 1.00 39.22 277 ASP B CA 1
ATOM 6610 C C . ASP B 1 277 ? 3.045 46.102 -23.084 1.00 31.18 277 ASP B C 1
ATOM 6611 O O . ASP B 1 277 ? 2.375 46.928 -22.452 1.00 32.01 277 ASP B O 1
ATOM 6616 N N . GLU B 1 278 ? 3.682 46.413 -24.208 1.00 30.01 278 GLU B N 1
ATOM 6617 C CA . GLU B 1 278 ? 3.678 47.759 -24.759 1.00 25.98 278 GLU B CA 1
ATOM 6618 C C . GLU B 1 278 ? 3.171 47.832 -26.193 1.00 28.92 278 GLU B C 1
ATOM 6619 O O . GLU B 1 278 ? 3.099 48.936 -26.749 1.00 26.06 278 GLU B O 1
ATOM 6625 N N . ALA B 1 279 ? 2.810 46.702 -26.808 1.00 29.36 279 ALA B N 1
ATOM 6626 C CA . ALA B 1 279 ? 2.503 46.709 -28.239 1.00 33.13 279 ALA B CA 1
ATOM 6627 C C . ALA B 1 279 ? 1.295 47.568 -28.583 1.00 28.06 279 ALA B C 1
ATOM 6628 O O . ALA B 1 279 ? 1.149 47.970 -29.746 1.00 30.39 279 ALA B O 1
ATOM 6630 N N . ASP B 1 280 ? 0.428 47.865 -27.617 1.00 28.52 280 ASP B N 1
ATOM 6631 C CA . ASP B 1 280 ? -0.733 48.705 -27.875 1.00 33.78 280 ASP B CA 1
ATOM 6632 C C . ASP B 1 280 ? -0.527 50.160 -27.467 1.00 30.21 280 ASP B C 1
ATOM 6633 O O . ASP B 1 280 ? -1.421 50.986 -27.688 1.00 29.71 280 ASP B O 1
ATOM 6638 N N . THR B 1 281 ? 0.607 50.496 -26.870 1.00 27.90 281 THR B N 1
ATOM 6639 C CA . THR B 1 281 ? 0.834 51.876 -26.474 1.00 25.69 281 THR B CA 1
ATOM 6640 C C . THR B 1 281 ? 1.375 52.651 -27.671 1.00 25.86 281 THR B C 1
ATOM 6641 O O . THR B 1 281 ? 1.849 52.069 -28.649 1.00 25.11 281 THR B O 1
ATOM 6645 N N . VAL B 1 282 ? 1.322 53.981 -27.568 1.00 22.66 282 VAL B N 1
ATOM 6646 C CA . VAL B 1 282 ? 1.755 54.835 -28.660 1.00 22.10 282 VAL B CA 1
ATOM 6647 C C . VAL B 1 282 ? 3.224 54.564 -28.948 1.00 26.06 282 VAL B C 1
ATOM 6648 O O . VAL B 1 282 ? 4.009 54.259 -28.043 1.00 22.42 282 VAL B O 1
ATOM 6652 N N . GLY B 1 283 ? 3.595 54.636 -30.223 1.00 24.08 283 GLY B N 1
ATOM 6653 C CA . GLY B 1 283 ? 4.997 54.633 -30.586 1.00 23.61 283 GLY B CA 1
ATOM 6654 C C . GLY B 1 283 ? 5.181 55.478 -31.822 1.00 30.43 283 GLY B C 1
ATOM 6655 O O . GLY B 1 283 ? 4.216 55.812 -32.525 1.00 23.92 283 GLY B O 1
ATOM 6656 N N . ALA B 1 284 ? 6.449 55.803 -32.090 1.00 24.95 284 ALA B N 1
ATOM 6657 C CA . ALA B 1 284 ? 6.763 56.711 -33.184 1.00 23.23 284 ALA B CA 1
ATOM 6658 C C . ALA B 1 284 ? 6.170 56.215 -34.501 1.00 28.73 284 ALA B C 1
ATOM 6659 O O . ALA B 1 284 ? 5.575 56.998 -35.253 1.00 23.19 284 ALA B O 1
ATOM 6661 N N . THR B 1 285 ? 6.332 54.917 -34.799 1.00 25.41 285 THR B N 1
ATOM 6662 C CA . THR B 1 285 ? 5.832 54.372 -36.058 1.00 26.79 285 THR B CA 1
ATOM 6663 C C . THR B 1 285 ? 4.322 54.202 -36.087 1.00 27.89 285 THR B C 1
ATOM 6664 O O . THR B 1 285 ? 3.769 53.893 -37.154 1.00 28.89 285 THR B O 1
ATOM 6668 N N . THR B 1 286 ? 3.625 54.359 -34.987 1.00 29.97 286 THR B N 1
ATOM 6669 C CA . THR B 1 286 ? 2.177 54.255 -35.115 1.00 32.73 286 THR B CA 1
ATOM 6670 C C . THR B 1 286 ? 1.495 55.608 -35.092 1.00 29.57 286 THR B C 1
ATOM 6671 O O . THR B 1 286 ? 0.260 55.670 -35.126 1.00 28.04 286 THR B O 1
ATOM 6675 N N . LEU B 1 287 ? 2.272 56.693 -35.076 1.00 26.95 287 LEU B N 1
ATOM 6676 C CA . LEU B 1 287 ? 1.706 58.033 -35.125 1.00 27.19 287 LEU B CA 1
ATOM 6677 C C . LEU B 1 287 ? 1.247 58.332 -36.545 1.00 23.79 287 LEU B C 1
ATOM 6678 O O . LEU B 1 287 ? 2.015 58.182 -37.501 1.00 27.35 287 LEU B O 1
ATOM 6683 N N . ARG B 1 288 ? 0.015 58.792 -36.667 1.00 24.54 288 ARG B N 1
ATOM 6684 C CA . ARG B 1 288 ? -0.534 59.238 -37.931 1.00 24.98 288 ARG B CA 1
ATOM 6685 C C . ARG B 1 288 ? -0.726 60.750 -37.887 1.00 23.64 288 ARG B C 1
ATOM 6686 O O . ARG B 1 288 ? -0.726 61.367 -36.819 1.00 20.70 288 ARG B O 1
ATOM 6694 N N . VAL B 1 289 ? -0.894 61.347 -39.072 1.00 23.67 289 VAL B N 1
ATOM 6695 C CA . VAL B 1 289 ? -1.056 62.802 -39.168 1.00 24.78 289 VAL B CA 1
ATOM 6696 C C . VAL B 1 289 ? -2.148 63.289 -38.225 1.00 27.88 289 VAL B C 1
ATOM 6697 O O . VAL B 1 289 ? -2.002 64.329 -37.566 1.00 25.31 289 VAL B O 1
ATOM 6701 N N . GLU B 1 290 ? -3.256 62.540 -38.133 1.00 26.48 290 GLU B N 1
ATOM 6702 C CA . GLU B 1 290 ? -4.389 62.924 -37.296 1.00 25.88 290 GLU B CA 1
ATOM 6703 C C . GLU B 1 290 ? -4.074 62.859 -35.806 1.00 28.05 290 GLU B C 1
ATOM 6704 O O . GLU B 1 290 ? -4.885 63.321 -34.996 1.00 29.24 290 GLU B O 1
ATOM 6710 N N . HIS B 1 291 ? -2.941 62.284 -35.422 1.00 26.43 291 HIS B N 1
ATOM 6711 C CA . HIS B 1 291 ? -2.563 62.220 -34.013 1.00 24.18 291 HIS B CA 1
ATOM 6712 C C . HIS B 1 291 ? -1.739 63.419 -33.557 1.00 26.59 291 HIS B C 1
ATOM 6713 O O . HIS B 1 291 ? -1.452 63.536 -32.357 1.00 23.37 291 HIS B O 1
ATOM 6720 N N . VAL B 1 292 ? -1.321 64.285 -34.474 1.00 25.57 292 VAL B N 1
ATOM 6721 C CA . VAL B 1 292 ? -0.392 65.368 -34.168 1.00 24.81 292 VAL B CA 1
ATOM 6722 C C . VAL B 1 292 ? -0.980 66.683 -34.662 1.00 28.36 292 VAL B C 1
ATOM 6723 O O . VAL B 1 292 ? -1.474 66.762 -35.793 1.00 27.20 292 VAL B O 1
ATOM 6727 N N . LYS B 1 293 ? -0.955 67.701 -33.808 1.00 25.85 293 LYS B N 1
ATOM 6728 C CA . LYS B 1 293 ? -1.358 69.053 -34.182 1.00 23.59 293 LYS B CA 1
ATOM 6729 C C . LYS B 1 293 ? -0.213 69.996 -33.839 1.00 23.62 293 LYS B C 1
ATOM 6730 O O . LYS B 1 293 ? 0.218 70.044 -32.680 1.00 21.01 293 LYS B O 1
ATOM 6736 N N . LEU B 1 294 ? 0.287 70.727 -34.837 1.00 22.06 294 LEU B N 1
ATOM 6737 C CA . LEU B 1 294 ? 1.315 71.745 -34.613 1.00 24.65 294 LEU B CA 1
ATOM 6738 C C . LEU B 1 294 ? 0.642 73.097 -34.406 1.00 29.86 294 LEU B C 1
ATOM 6739 O O . LEU B 1 294 ? -0.081 73.571 -35.283 1.00 29.18 294 LEU B O 1
ATOM 6744 N N . LEU B 1 295 ? 0.872 73.716 -33.263 1.00 25.11 295 LEU B N 1
ATOM 6745 C CA . LEU B 1 295 ? 0.333 75.049 -32.999 1.00 30.84 295 LEU B CA 1
ATOM 6746 C C . LEU B 1 295 ? 1.494 76.015 -32.805 1.00 30.77 295 LEU B C 1
ATOM 6747 O O . LEU B 1 295 ? 2.654 75.611 -32.775 1.00 29.93 295 LEU B O 1
ATOM 6752 N N . GLU B 1 296 ? 1.174 77.305 -32.650 1.00 34.62 296 GLU B N 1
ATOM 6753 C CA . GLU B 1 296 ? 2.226 78.311 -32.489 1.00 36.24 296 GLU B CA 1
ATOM 6754 C C . GLU B 1 296 ? 3.131 77.998 -31.301 1.00 37.64 296 GLU B C 1
ATOM 6755 O O . GLU B 1 296 ? 4.356 78.136 -31.390 1.00 41.25 296 GLU B O 1
ATOM 6761 N N . ASP B 1 297 ? 2.555 77.570 -30.177 1.00 29.55 297 ASP B N 1
ATOM 6762 C CA . ASP B 1 297 ? 3.316 77.460 -28.937 1.00 34.12 297 ASP B CA 1
ATOM 6763 C C . ASP B 1 297 ? 3.491 76.030 -28.448 1.00 23.51 297 ASP B C 1
ATOM 6764 O O . ASP B 1 297 ? 4.016 75.829 -27.343 1.00 27.71 297 ASP B O 1
ATOM 6769 N N . ARG B 1 298 ? 3.064 75.032 -29.218 1.00 23.50 298 ARG B N 1
ATOM 6770 C CA . ARG B 1 298 ? 3.037 73.678 -28.675 1.00 20.84 298 ARG B CA 1
ATOM 6771 C C . ARG B 1 298 ? 2.804 72.679 -29.803 1.00 20.23 298 ARG B C 1
ATOM 6772 O O . ARG B 1 298 ? 2.300 73.023 -30.876 1.00 22.01 298 ARG B O 1
ATOM 6780 N N . ILE B 1 299 ? 3.159 71.427 -29.531 1.00 20.95 299 ILE B N 1
ATOM 6781 C CA . ILE B 1 299 ? 2.770 70.296 -30.368 1.00 20.63 299 ILE B CA 1
ATOM 6782 C C . ILE B 1 299 ? 1.892 69.393 -29.519 1.00 19.96 299 ILE B C 1
ATOM 6783 O O . ILE B 1 299 ? 2.288 69.002 -28.412 1.00 21.95 299 ILE B O 1
ATOM 6788 N N . GLU B 1 300 ? 0.709 69.066 -30.020 1.00 18.53 300 GLU B N 1
ATOM 6789 C CA . GLU B 1 300 ? -0.209 68.213 -29.278 1.00 20.41 300 GLU B CA 1
ATOM 6790 C C . GLU B 1 300 ? -0.236 66.829 -29.904 1.00 21.46 300 GLU B C 1
ATOM 6791 O O . GLU B 1 300 ? -0.341 66.696 -31.131 1.00 22.27 300 GLU B O 1
ATOM 6797 N N . PHE B 1 301 ? -0.188 65.814 -29.051 1.00 19.03 301 PHE B N 1
ATOM 6798 C CA . PHE B 1 301 ? -0.317 64.419 -29.457 1.00 21.79 301 PHE B CA 1
ATOM 6799 C C . PHE B 1 301 ? -1.587 63.836 -28.863 1.00 22.91 301 PHE B C 1
ATOM 6800 O O . PHE B 1 301 ? -1.866 64.017 -27.671 1.00 20.44 301 PHE B O 1
ATOM 6808 N N . ASP B 1 302 ? -2.332 63.092 -29.683 1.00 21.67 302 ASP B N 1
ATOM 6809 C CA . ASP B 1 302 ? -3.647 62.595 -29.274 1.00 21.88 302 ASP B CA 1
ATOM 6810 C C . ASP B 1 302 ? -3.853 61.274 -30.014 1.00 26.62 302 ASP B C 1
ATOM 6811 O O . ASP B 1 302 ? -4.155 61.283 -31.212 1.00 24.86 302 ASP B O 1
ATOM 6816 N N . PHE B 1 303 ? -3.664 60.154 -29.304 1.00 24.96 303 PHE B N 1
ATOM 6817 C CA . PHE B 1 303 ? -3.595 58.814 -29.894 1.00 25.87 303 PHE B CA 1
ATOM 6818 C C . PHE B 1 303 ? -4.642 57.912 -29.246 1.00 25.48 303 PHE B C 1
ATOM 6819 O O . PHE B 1 303 ? -4.667 57.776 -28.025 1.00 24.64 303 PHE B O 1
ATOM 6827 N N . LEU B 1 304 ? -5.503 57.289 -30.060 1.00 25.70 304 LEU B N 1
ATOM 6828 C CA . LEU B 1 304 ? -6.470 56.306 -29.575 1.00 26.01 304 LEU B CA 1
ATOM 6829 C C . LEU B 1 304 ? -6.000 54.918 -29.996 1.00 28.45 304 LEU B C 1
ATOM 6830 O O . LEU B 1 304 ? -5.947 54.625 -31.188 1.00 35.48 304 LEU B O 1
ATOM 6835 N N . GLY B 1 305 ? -5.674 54.065 -29.027 1.00 30.37 305 GLY B N 1
ATOM 6836 C CA . GLY B 1 305 ? -5.094 52.773 -29.324 1.00 34.93 305 GLY B CA 1
ATOM 6837 C C . GLY B 1 305 ? -6.134 51.688 -29.580 1.00 37.66 305 GLY B C 1
ATOM 6838 O O . GLY B 1 305 ? -7.342 51.920 -29.541 1.00 37.33 305 GLY B O 1
ATOM 6839 N N . LYS B 1 306 ? -5.627 50.474 -29.842 1.00 40.15 306 LYS B N 1
ATOM 6840 C CA . LYS B 1 306 ? -6.499 49.325 -30.090 1.00 45.85 306 LYS B CA 1
ATOM 6841 C C . LYS B 1 306 ? -7.383 49.039 -28.893 1.00 47.00 306 LYS B C 1
ATOM 6842 O O . LYS B 1 306 ? -8.551 48.669 -29.046 1.00 49.82 306 LYS B O 1
ATOM 6848 N N . ASP B 1 307 ? -6.829 49.165 -27.697 1.00 40.28 307 ASP B N 1
ATOM 6849 C CA . ASP B 1 307 ? -7.511 48.830 -26.462 1.00 41.17 307 ASP B CA 1
ATOM 6850 C C . ASP B 1 307 ? -8.495 49.898 -26.023 1.00 41.45 307 ASP B C 1
ATOM 6851 O O . ASP B 1 307 ? -8.945 49.861 -24.871 1.00 39.60 307 ASP B O 1
ATOM 6856 N N . SER B 1 308 ? -8.808 50.849 -26.906 1.00 39.40 308 SER B N 1
ATOM 6857 C CA . SER B 1 308 ? -9.694 51.976 -26.611 1.00 35.55 308 SER B CA 1
ATOM 6858 C C . SER B 1 308 ? -9.132 52.882 -25.513 1.00 39.53 308 SER B C 1
ATOM 6859 O O . SER B 1 308 ? -9.883 53.476 -24.740 1.00 34.74 308 SER B O 1
ATOM 6862 N N . VAL B 1 309 ? -7.808 53.002 -25.420 1.00 33.90 309 VAL B N 1
ATOM 6863 C CA . VAL B 1 309 ? -7.177 53.920 -24.477 1.00 32.68 309 VAL B CA 1
ATOM 6864 C C . VAL B 1 309 ? -6.767 55.170 -25.237 1.00 28.41 309 VAL B C 1
ATOM 6865 O O . VAL B 1 309 ? -6.073 55.083 -26.258 1.00 25.63 309 VAL B O 1
ATOM 6869 N N . ARG B 1 310 ? -7.189 56.327 -24.745 1.00 27.61 310 ARG B N 1
ATOM 6870 C CA . ARG B 1 310 ? -6.810 57.602 -25.338 1.00 29.80 310 ARG B CA 1
ATOM 6871 C C . ARG B 1 310 ? -5.619 58.183 -24.583 1.00 25.93 310 ARG B C 1
ATOM 6872 O O . ARG B 1 310 ? -5.711 58.460 -23.386 1.00 29.38 310 ARG B O 1
ATOM 6880 N N . TRP B 1 311 ? -4.532 58.417 -25.295 1.00 25.16 311 TRP B N 1
ATOM 6881 C CA . TRP B 1 311 ? -3.312 58.950 -24.709 1.00 25.59 311 TRP B CA 1
ATOM 6882 C C . TRP B 1 311 ? -3.094 60.347 -25.273 1.00 19.14 311 TRP B C 1
ATOM 6883 O O . TRP B 1 311 ? -3.164 60.543 -26.496 1.00 22.35 311 TRP B O 1
ATOM 6894 N N . GLN B 1 312 ? -2.858 61.315 -24.390 1.00 21.93 312 GLN B N 1
ATOM 6895 C CA . GLN B 1 312 ? -2.629 62.696 -24.810 1.00 20.17 312 GLN B CA 1
ATOM 6896 C C . GLN B 1 312 ? -1.455 63.272 -24.036 1.00 18.42 312 GLN B C 1
ATOM 6897 O O . GLN B 1 312 ? -1.393 63.129 -22.818 1.00 22.58 312 GLN B O 1
ATOM 6903 N N . LYS B 1 313 ? -0.538 63.916 -24.753 1.00 24.90 313 LYS B N 1
ATOM 6904 C CA . LYS B 1 313 ? 0.531 64.709 -24.159 1.00 20.75 313 LYS B CA 1
ATOM 6905 C C . LYS B 1 313 ? 0.797 65.873 -25.094 1.00 22.26 313 LYS B C 1
ATOM 6906 O O . LYS B 1 313 ? 0.505 65.819 -26.303 1.00 22.26 313 LYS B O 1
ATOM 6912 N N . SER B 1 314 ? 1.371 66.922 -24.541 1.00 19.84 314 SER B N 1
ATOM 6913 C CA . SER B 1 314 ? 1.774 68.034 -25.387 1.00 22.24 314 SER B CA 1
ATOM 6914 C C . SER B 1 314 ? 3.194 68.452 -25.039 1.00 27.04 314 SER B C 1
ATOM 6915 O O . SER B 1 314 ? 3.682 68.225 -23.926 1.00 24.50 314 SER B O 1
ATOM 6918 N N . ILE B 1 315 ? 3.847 69.088 -26.000 1.00 20.12 315 ILE B N 1
ATOM 6919 C CA . ILE B 1 315 ? 5.173 69.671 -25.797 1.00 24.97 315 ILE B CA 1
ATOM 6920 C C . ILE B 1 315 ? 5.058 71.178 -25.943 1.00 21.26 315 ILE B C 1
ATOM 6921 O O . ILE B 1 315 ? 4.683 71.671 -27.013 1.00 23.28 315 ILE B O 1
ATOM 6926 N N . ASP B 1 316 ? 5.401 71.905 -24.880 1.00 25.21 316 ASP B N 1
ATOM 6927 C CA . ASP B 1 316 ? 5.508 73.359 -24.937 1.00 27.02 316 ASP B CA 1
ATOM 6928 C C . ASP B 1 316 ? 6.720 73.740 -25.791 1.00 25.28 316 ASP B C 1
ATOM 6929 O O . ASP B 1 316 ? 7.849 73.408 -25.430 1.00 27.33 316 ASP B O 1
ATOM 6934 N N . LEU B 1 317 ? 6.506 74.435 -26.912 1.00 22.74 317 LEU B N 1
ATOM 6935 C CA . LEU B 1 317 ? 7.648 74.743 -27.781 1.00 26.50 317 LEU B CA 1
ATOM 6936 C C . LEU B 1 317 ? 8.434 75.982 -27.347 1.00 31.12 317 LEU B C 1
ATOM 6937 O O . LEU B 1 317 ? 9.481 76.281 -27.958 1.00 26.06 317 LEU B O 1
ATOM 6942 N N . ARG B 1 318 ? 7.993 76.657 -26.281 1.00 28.11 318 ARG B N 1
ATOM 6943 C CA . ARG B 1 318 ? 8.600 77.921 -25.853 1.00 34.23 318 ARG B CA 1
ATOM 6944 C C . ARG B 1 318 ? 10.123 77.835 -25.777 1.00 35.54 318 ARG B C 1
ATOM 6945 O O . ARG B 1 318 ? 10.832 78.689 -26.320 1.00 40.35 318 ARG B O 1
ATOM 6953 N N . ASN B 1 319 ? 10.649 76.810 -25.118 1.00 30.97 319 ASN B N 1
ATOM 6954 C CA . ASN B 1 319 ? 12.095 76.674 -24.984 1.00 35.00 319 ASN B CA 1
ATOM 6955 C C . ASN B 1 319 ? 12.623 75.414 -25.669 1.00 37.88 319 ASN B C 1
ATOM 6956 O O . ASN B 1 319 ? 13.628 74.842 -25.244 1.00 36.44 319 ASN B O 1
ATOM 6961 N N . GLU B 1 320 ? 11.954 74.973 -26.784 1.00 26.03 320 GLU B N 1
ATOM 6962 C CA . GLU B 1 320 ? 12.554 73.904 -27.573 1.00 25.00 320 GLU B CA 1
ATOM 6963 C C . GLU B 1 320 ? 13.267 74.496 -28.786 1.00 28.38 320 GLU B C 1
ATOM 6964 O O . GLU B 1 320 ? 12.894 75.567 -29.264 1.00 29.39 320 GLU B O 1
ATOM 6970 N N . PRO B 1 321 ? 14.279 73.827 -29.339 1.00 28.36 321 PRO B N 1
ATOM 6971 C CA . PRO B 1 321 ? 14.980 74.393 -30.493 1.00 32.33 321 PRO B CA 1
ATOM 6972 C C . PRO B 1 321 ? 14.061 74.443 -31.701 1.00 30.89 321 PRO B C 1
ATOM 6973 O O . PRO B 1 321 ? 13.168 73.594 -31.849 1.00 30.94 321 PRO B O 1
ATOM 6977 N N . PRO B 1 322 ? 14.238 75.427 -32.594 1.00 29.99 322 PRO B N 1
ATOM 6978 C CA . PRO B 1 322 ? 13.301 75.574 -33.726 1.00 35.93 322 PRO B CA 1
ATOM 6979 C C . PRO B 1 322 ? 13.327 74.420 -34.711 1.00 29.11 322 PRO B C 1
ATOM 6980 O O . PRO B 1 322 ? 12.337 74.226 -35.434 1.00 26.22 322 PRO B O 1
ATOM 6984 N N . GLU B 1 323 ? 14.415 73.646 -34.756 1.00 29.34 323 GLU B N 1
ATOM 6985 C CA . GLU B 1 323 ? 14.490 72.528 -35.687 1.00 30.26 323 GLU B CA 1
ATOM 6986 C C . GLU B 1 323 ? 13.484 71.422 -35.358 1.00 26.14 323 GLU B C 1
ATOM 6987 O O . GLU B 1 323 ? 13.185 70.602 -36.227 1.00 26.78 323 GLU B O 1
ATOM 6993 N N . VAL B 1 324 ? 12.915 71.409 -34.153 1.00 27.04 324 VAL B N 1
ATOM 6994 C CA . VAL B 1 324 ? 11.914 70.401 -33.808 1.00 24.27 324 VAL B CA 1
ATOM 6995 C C . VAL B 1 324 ? 10.655 70.606 -34.637 1.00 27.19 324 VAL B C 1
ATOM 6996 O O . VAL B 1 324 ? 10.176 69.688 -35.319 1.00 24.47 324 VAL B O 1
ATOM 7000 N N . ARG B 1 325 ? 10.091 71.817 -34.582 1.00 26.90 325 ARG B N 1
ATOM 7001 C CA . ARG B 1 325 ? 8.918 72.112 -35.396 1.00 29.81 325 ARG B CA 1
ATOM 7002 C C . ARG B 1 325 ? 9.236 72.020 -36.883 1.00 29.06 325 ARG B C 1
ATOM 7003 O O . ARG B 1 325 ? 8.378 71.615 -37.681 1.00 32.45 325 ARG B O 1
ATOM 7011 N N . GLN B 1 326 ? 10.448 72.422 -37.269 1.00 28.83 326 GLN B N 1
ATOM 7012 C CA . GLN B 1 326 ? 10.860 72.399 -38.670 1.00 33.04 326 GLN B CA 1
ATOM 7013 C C . GLN B 1 326 ? 10.768 70.987 -39.247 1.00 35.04 326 GLN B C 1
ATOM 7014 O O . GLN B 1 326 ? 10.250 70.784 -40.351 1.00 27.18 326 GLN B O 1
ATOM 7020 N N . VAL B 1 327 ? 11.267 69.994 -38.514 1.00 30.62 327 VAL B N 1
ATOM 7021 C CA . VAL B 1 327 ? 11.206 68.631 -39.041 1.00 28.80 327 VAL B CA 1
ATOM 7022 C C . VAL B 1 327 ? 9.788 68.054 -38.943 1.00 24.56 327 VAL B C 1
ATOM 7023 O O . VAL B 1 327 ? 9.350 67.306 -39.832 1.00 24.71 327 VAL B O 1
ATOM 7027 N N . PHE B 1 328 ? 9.025 68.400 -37.904 1.00 26.70 328 PHE B N 1
ATOM 7028 C CA . PHE B 1 328 ? 7.627 67.974 -37.882 1.00 24.86 328 PHE B CA 1
ATOM 7029 C C . PHE B 1 328 ? 6.862 68.528 -39.086 1.00 28.48 328 PHE B C 1
ATOM 7030 O O . PHE B 1 328 ? 6.125 67.793 -39.752 1.00 25.91 328 PHE B O 1
ATOM 7038 N N . GLU B 1 329 ? 7.055 69.810 -39.404 1.00 27.67 329 GLU B N 1
ATOM 7039 C CA . GLU B 1 329 ? 6.396 70.374 -40.584 1.00 31.83 329 GLU B CA 1
ATOM 7040 C C . GLU B 1 329 ? 6.795 69.620 -41.849 1.00 27.80 329 GLU B C 1
ATOM 7041 O O . GLU B 1 329 ? 5.937 69.262 -42.671 1.00 29.12 329 GLU B O 1
ATOM 7047 N N . GLU B 1 330 ? 8.089 69.339 -41.993 1.00 24.08 330 GLU B N 1
ATOM 7048 C CA . GLU B 1 330 ? 8.598 68.605 -43.146 1.00 28.35 330 GLU B CA 1
ATOM 7049 C C . GLU B 1 330 ? 7.902 67.257 -43.308 1.00 34.86 330 GLU B C 1
ATOM 7050 O O . GLU B 1 330 ? 7.504 66.877 -44.418 1.00 27.57 330 GLU B O 1
ATOM 7056 N N . LEU B 1 331 ? 7.755 66.510 -42.210 1.00 24.42 331 LEU B N 1
ATOM 7057 C CA . LEU B 1 331 ? 7.168 65.180 -42.306 1.00 28.38 331 LEU B CA 1
ATOM 7058 C C . LEU B 1 331 ? 5.656 65.217 -42.492 1.00 30.21 331 LEU B C 1
ATOM 7059 O O . LEU B 1 331 ? 5.096 64.292 -43.092 1.00 30.04 331 LEU B O 1
ATOM 7064 N N . LEU B 1 332 ? 4.972 66.246 -41.984 1.00 25.77 332 LEU B N 1
ATOM 7065 C CA . LEU B 1 332 ? 3.529 66.295 -42.156 1.00 27.10 332 LEU B CA 1
ATOM 7066 C C . LEU B 1 332 ? 3.135 66.830 -43.526 1.00 30.92 332 LEU B C 1
ATOM 7067 O O . LEU B 1 332 ? 2.032 66.537 -43.983 1.00 29.41 332 LEU B O 1
ATOM 7072 N N . GLU B 1 333 ? 4.020 67.580 -44.179 1.00 29.61 333 GLU B N 1
ATOM 7073 C CA . GLU B 1 333 ? 3.662 68.318 -45.390 1.00 37.89 333 GLU B CA 1
ATOM 7074 C C . GLU B 1 333 ? 3.170 67.389 -46.485 1.00 32.18 333 GLU B C 1
ATOM 7075 O O . GLU B 1 333 ? 3.848 66.425 -46.850 1.00 32.53 333 GLU B O 1
ATOM 7081 N N . GLY B 1 334 ? 1.970 67.676 -46.990 1.00 40.25 334 GLY B N 1
ATOM 7082 C CA . GLY B 1 334 ? 1.413 66.959 -48.120 1.00 40.38 334 GLY B CA 1
ATOM 7083 C C . GLY B 1 334 ? 0.780 65.622 -47.809 1.00 39.50 334 GLY B C 1
ATOM 7084 O O . GLY B 1 334 ? 0.374 64.920 -48.743 1.00 42.16 334 GLY B O 1
ATOM 7085 N N . LYS B 1 335 ? 0.673 65.242 -46.536 1.00 31.23 335 LYS B N 1
ATOM 7086 C CA . LYS B 1 335 ? 0.121 63.951 -46.165 1.00 28.03 335 LYS B CA 1
ATOM 7087 C C . LYS B 1 335 ? -1.344 64.075 -45.782 1.00 32.60 335 LYS B C 1
ATOM 7088 O O . LYS B 1 335 ? -1.789 65.110 -45.282 1.00 36.25 335 LYS B O 1
ATOM 7094 N N . LYS B 1 336 ? -2.089 62.997 -46.005 1.00 33.42 336 LYS B N 1
ATOM 7095 C CA . LYS B 1 336 ? -3.478 62.939 -45.574 1.00 37.14 336 LYS B CA 1
ATOM 7096 C C . LYS B 1 336 ? -3.537 62.593 -44.094 1.00 33.98 336 LYS B C 1
ATOM 7097 O O . LYS B 1 336 ? -2.563 62.107 -43.515 1.00 31.86 336 LYS B O 1
ATOM 7103 N N . GLU B 1 337 ? -4.711 62.815 -43.488 1.00 32.20 337 GLU B N 1
ATOM 7104 C CA . GLU B 1 337 ? -4.822 62.652 -42.036 1.00 33.96 337 GLU B CA 1
ATOM 7105 C C . GLU B 1 337 ? -4.574 61.210 -41.583 1.00 36.78 337 GLU B C 1
ATOM 7106 O O . GLU B 1 337 ? -4.100 60.986 -40.457 1.00 32.69 337 GLU B O 1
ATOM 7112 N N . GLY B 1 338 ? -4.851 60.224 -42.432 1.00 35.90 338 GLY B N 1
ATOM 7113 C CA . GLY B 1 338 ? -4.589 58.847 -42.062 1.00 31.74 338 GLY B CA 1
ATOM 7114 C C . GLY B 1 338 ? -3.199 58.329 -42.365 1.00 28.24 338 GLY B C 1
ATOM 7115 O O . GLY B 1 338 ? -2.923 57.165 -42.077 1.00 29.20 338 GLY B O 1
ATOM 7116 N N . ASP B 1 339 ? -2.310 59.154 -42.917 1.00 26.70 339 ASP B N 1
ATOM 7117 C CA . ASP B 1 339 ? -0.969 58.729 -43.273 1.00 27.60 339 ASP B CA 1
ATOM 7118 C C . ASP B 1 339 ? -0.076 58.590 -42.039 1.00 29.66 339 ASP B C 1
ATOM 7119 O O . ASP B 1 339 ? -0.161 59.369 -41.093 1.00 24.51 339 ASP B O 1
ATOM 7124 N N . GLN B 1 340 ? 0.810 57.602 -42.085 1.00 26.74 340 GLN B N 1
ATOM 7125 C CA . GLN B 1 340 ? 1.857 57.447 -41.075 1.00 28.88 340 GLN B CA 1
ATOM 7126 C C . GLN B 1 340 ? 2.863 58.599 -41.165 1.00 26.55 340 GLN B C 1
ATOM 7127 O O . GLN B 1 340 ? 3.253 59.015 -42.255 1.00 25.75 340 GLN B O 1
ATOM 7133 N N . ILE B 1 341 ? 3.277 59.139 -40.007 1.00 24.68 341 ILE B N 1
ATOM 7134 C CA . ILE B 1 341 ? 4.240 60.246 -40.013 1.00 23.25 341 ILE B CA 1
ATOM 7135 C C . ILE B 1 341 ? 5.659 59.754 -40.276 1.00 28.09 341 ILE B C 1
ATOM 7136 O O . ILE B 1 341 ? 6.384 60.336 -41.091 1.00 24.36 341 ILE B O 1
ATOM 7141 N N . PHE B 1 342 ? 6.099 58.717 -39.551 1.00 23.67 342 PHE B N 1
ATOM 7142 C CA . PHE B 1 342 ? 7.479 58.220 -39.604 1.00 22.47 342 PHE B CA 1
ATOM 7143 C C . PHE B 1 342 ? 7.527 56.976 -40.478 1.00 24.92 342 PHE B C 1
ATOM 7144 O O . PHE B 1 342 ? 7.437 55.851 -39.984 1.00 24.62 342 PHE B O 1
ATOM 7152 N N . GLN B 1 343 ? 7.698 57.171 -41.791 1.00 24.48 343 GLN B N 1
ATOM 7153 C CA . GLN B 1 343 ? 7.578 56.041 -42.702 1.00 25.60 343 GLN B CA 1
ATOM 7154 C C . GLN B 1 343 ? 8.907 55.372 -43.004 1.00 32.51 343 GLN B C 1
ATOM 7155 O O . GLN B 1 343 ? 8.913 54.322 -43.667 1.00 29.30 343 GLN B O 1
ATOM 7161 N N . ASN B 1 344 ? 10.025 55.944 -42.537 1.00 26.25 344 ASN B N 1
ATOM 7162 C CA . ASN B 1 344 ? 11.363 55.442 -42.847 1.00 31.20 344 ASN B CA 1
ATOM 7163 C C . ASN B 1 344 ? 12.120 55.008 -41.594 1.00 35.05 344 ASN B C 1
ATOM 7164 O O . ASN B 1 344 ? 13.350 54.917 -41.607 1.00 43.73 344 ASN B O 1
ATOM 7169 N N . ILE B 1 345 ? 11.400 54.726 -40.520 1.00 32.86 345 ILE B N 1
ATOM 7170 C CA . ILE B 1 345 ? 11.946 54.505 -39.185 1.00 32.98 345 ILE B CA 1
ATOM 7171 C C . ILE B 1 345 ? 11.724 53.054 -38.807 1.00 28.60 345 ILE B C 1
ATOM 7172 O O . ILE B 1 345 ? 10.644 52.507 -39.049 1.00 31.32 345 ILE B O 1
ATOM 7177 N N . ASN B 1 346 ? 12.728 52.440 -38.183 1.00 29.59 346 ASN B N 1
ATOM 7178 C CA . ASN B 1 346 ? 12.500 51.244 -37.382 1.00 28.95 346 ASN B CA 1
ATOM 7179 C C . ASN B 1 346 ? 13.561 51.227 -36.288 1.00 27.49 346 ASN B C 1
ATOM 7180 O O . ASN B 1 346 ? 14.434 52.094 -36.238 1.00 27.96 346 ASN B O 1
ATOM 7185 N N . SER B 1 347 ? 13.501 50.223 -35.419 1.00 26.44 347 SER B N 1
ATOM 7186 C CA . SER B 1 347 ? 14.449 50.183 -34.315 1.00 26.24 347 SER B CA 1
ATOM 7187 C C . SER B 1 347 ? 15.889 50.055 -34.800 1.00 28.51 347 SER B C 1
ATOM 7188 O O . SER B 1 347 ? 16.794 50.594 -34.162 1.00 27.26 347 SER B O 1
ATOM 7191 N N . ARG B 1 348 ? 16.130 49.356 -35.920 1.00 31.07 348 ARG B N 1
ATOM 7192 C CA . ARG B 1 348 ? 17.507 49.231 -36.402 1.00 28.65 348 ARG B CA 1
ATOM 7193 C C . ARG B 1 348 ? 18.093 50.597 -36.735 1.00 33.24 348 ARG B C 1
ATOM 7194 O O . ARG B 1 348 ? 19.206 50.931 -36.308 1.00 28.95 348 ARG B O 1
ATOM 7202 N N . HIS B 1 349 ? 17.343 51.419 -37.475 1.00 28.78 349 HIS B N 1
ATOM 7203 C CA . HIS B 1 349 ? 17.841 52.749 -37.820 1.00 30.24 349 HIS B CA 1
ATOM 7204 C C . HIS B 1 349 ? 18.028 53.612 -36.578 1.00 27.67 349 HIS B C 1
ATOM 7205 O O . HIS B 1 349 ? 19.021 54.339 -36.460 1.00 26.52 349 HIS B O 1
ATOM 7212 N N . VAL B 1 350 ? 17.067 53.562 -35.653 1.00 27.07 350 VAL B N 1
ATOM 7213 C CA . VAL B 1 350 ? 17.152 54.373 -34.439 1.00 26.07 350 VAL B CA 1
ATOM 7214 C C . VAL B 1 350 ? 18.355 53.951 -33.600 1.00 28.41 350 VAL B C 1
ATOM 7215 O O . VAL B 1 350 ? 19.125 54.788 -33.113 1.00 24.77 350 VAL B O 1
ATOM 7219 N N . ASN B 1 351 ? 18.530 52.646 -33.406 1.00 25.03 351 ASN B N 1
ATOM 7220 C CA . ASN B 1 351 ? 19.637 52.208 -32.558 1.00 26.64 351 ASN B CA 1
ATOM 7221 C C . ASN B 1 351 ? 20.986 52.385 -33.247 1.00 29.35 351 ASN B C 1
ATOM 7222 O O . ASN B 1 351 ? 22.002 52.576 -32.568 1.00 29.15 351 ASN B O 1
ATOM 7227 N N . ARG B 1 352 ? 21.026 52.364 -34.584 1.00 29.43 352 ARG B N 1
ATOM 7228 C CA . ARG B 1 352 ? 22.278 52.692 -35.270 1.00 30.71 352 ARG B CA 1
ATOM 7229 C C . ARG B 1 352 ? 22.673 54.145 -35.029 1.00 32.31 352 ARG B C 1
ATOM 7230 O O . ARG B 1 352 ? 23.849 54.445 -34.798 1.00 32.82 352 ARG B O 1
ATOM 7238 N N . PHE B 1 353 ? 21.698 55.062 -35.083 1.00 26.17 353 PHE B N 1
ATOM 7239 C CA . PHE B 1 353 ? 21.949 56.477 -34.814 1.00 26.85 353 PHE B CA 1
ATOM 7240 C C . PHE B 1 353 ? 22.430 56.689 -33.381 1.00 26.96 353 PHE B C 1
ATOM 7241 O O . PHE B 1 353 ? 23.456 57.335 -33.145 1.00 30.79 353 PHE B O 1
ATOM 7249 N N . LEU B 1 354 ? 21.690 56.147 -32.410 1.00 27.28 354 LEU B N 1
ATOM 7250 C CA . LEU B 1 354 ? 22.071 56.268 -31.000 1.00 27.74 354 LEU B CA 1
ATOM 7251 C C . LEU B 1 354 ? 23.416 55.602 -30.729 1.00 28.09 354 LEU B C 1
ATOM 7252 O O . LEU B 1 354 ? 24.255 56.144 -29.993 1.00 29.42 354 LEU B O 1
ATOM 7257 N N . GLY B 1 355 ? 23.630 54.421 -31.318 1.00 31.00 355 GLY B N 1
ATOM 7258 C CA . GLY B 1 355 ? 24.852 53.672 -31.083 1.00 34.23 355 GLY B CA 1
ATOM 7259 C C . GLY B 1 355 ? 26.101 54.380 -31.566 1.00 38.26 355 GLY B C 1
ATOM 7260 O O . GLY B 1 355 ? 27.199 54.128 -31.052 1.00 35.09 355 GLY B O 1
ATOM 7261 N N . LYS B 1 356 ? 25.959 55.277 -32.544 1.00 34.13 356 LYS B N 1
ATOM 7262 C CA . LYS B 1 356 ? 27.104 56.070 -32.985 1.00 38.33 356 LYS B CA 1
ATOM 7263 C C . LYS B 1 356 ? 27.465 57.163 -31.989 1.00 39.60 356 LYS B C 1
ATOM 7264 O O . LYS B 1 356 ? 28.580 57.673 -32.046 1.00 40.54 356 LYS B O 1
ATOM 7270 N N . ILE B 1 357 ? 26.538 57.563 -31.110 1.00 37.23 357 ILE B N 1
ATOM 7271 C CA . ILE B 1 357 ? 26.867 58.530 -30.061 1.00 38.94 357 ILE B CA 1
ATOM 7272 C C . ILE B 1 357 ? 27.487 57.825 -28.863 1.00 38.65 357 ILE B C 1
ATOM 7273 O O . ILE B 1 357 ? 28.553 58.215 -28.365 1.00 36.29 357 ILE B O 1
ATOM 7278 N N . VAL B 1 358 ? 26.819 56.784 -28.372 1.00 30.37 358 VAL B N 1
ATOM 7279 C CA . VAL B 1 358 ? 27.297 55.987 -27.251 1.00 37.25 358 VAL B CA 1
ATOM 7280 C C . VAL B 1 358 ? 27.189 54.529 -27.662 1.00 38.77 358 VAL B C 1
ATOM 7281 O O . VAL B 1 358 ? 26.090 54.052 -27.952 1.00 34.00 358 VAL B O 1
ATOM 7285 N N . LYS B 1 359 ? 28.320 53.826 -27.709 1.00 35.83 359 LYS B N 1
ATOM 7286 C CA . LYS B 1 359 ? 28.287 52.412 -28.072 1.00 43.40 359 LYS B CA 1
ATOM 7287 C C . LYS B 1 359 ? 27.385 51.626 -27.113 1.00 34.96 359 LYS B C 1
ATOM 7288 O O . LYS B 1 359 ? 27.441 51.805 -25.891 1.00 38.12 359 LYS B O 1
ATOM 7294 N N . GLY B 1 360 ? 26.524 50.773 -27.679 1.00 39.98 360 GLY B N 1
ATOM 7295 C CA . GLY B 1 360 ? 25.565 49.995 -26.910 1.00 38.34 360 GLY B CA 1
ATOM 7296 C C . GLY B 1 360 ? 24.253 50.697 -26.601 1.00 33.59 360 GLY B C 1
ATOM 7297 O O . GLY B 1 360 ? 23.321 50.052 -26.085 1.00 33.19 360 GLY B O 1
ATOM 7298 N N . LEU B 1 361 ? 24.149 51.992 -26.883 1.00 28.37 361 LEU B N 1
ATOM 7299 C CA . LEU B 1 361 ? 22.924 52.720 -26.579 1.00 29.05 361 LEU B CA 1
ATOM 7300 C C . LEU B 1 361 ? 21.827 52.332 -27.560 1.00 26.27 361 LEU B C 1
ATOM 7301 O O . LEU B 1 361 ? 22.048 52.312 -28.775 1.00 27.26 361 LEU B O 1
ATOM 7306 N N . THR B 1 362 ? 20.645 52.017 -27.024 1.00 24.23 362 THR B N 1
ATOM 7307 C CA . THR B 1 362 ? 19.476 51.630 -27.804 1.00 26.11 362 THR B CA 1
ATOM 7308 C C . THR B 1 362 ? 18.279 52.369 -27.224 1.00 24.12 362 THR B C 1
ATOM 7309 O O . THR B 1 362 ? 18.340 52.900 -26.116 1.00 22.17 362 THR B O 1
ATOM 7313 N N . ALA B 1 363 ? 17.176 52.393 -27.974 1.00 19.72 363 ALA B N 1
ATOM 7314 C CA . ALA B 1 363 ? 15.957 52.997 -27.445 1.00 22.92 363 ALA B CA 1
ATOM 7315 C C . ALA B 1 363 ? 15.548 52.370 -26.112 1.00 21.63 363 ALA B C 1
ATOM 7316 O O . ALA B 1 363 ? 15.068 53.070 -25.218 1.00 21.09 363 ALA B O 1
ATOM 7318 N N . LYS B 1 364 ? 15.708 51.051 -25.966 1.00 21.49 364 LYS B N 1
ATOM 7319 C CA . LYS B 1 364 ? 15.313 50.407 -24.717 1.00 23.05 364 LYS B CA 1
ATOM 7320 C C . LYS B 1 364 ? 16.189 50.878 -23.549 1.00 19.78 364 LYS B C 1
ATOM 7321 O O . LYS B 1 364 ? 15.689 51.135 -22.449 1.00 22.32 364 LYS B O 1
ATOM 7327 N N . VAL B 1 365 ? 17.499 51.009 -23.772 1.00 22.21 365 VAL B N 1
ATOM 7328 C CA . VAL B 1 365 ? 18.379 51.528 -22.722 1.00 22.44 365 VAL B CA 1
ATOM 7329 C C . VAL B 1 365 ? 18.026 52.972 -22.393 1.00 20.19 365 VAL B C 1
ATOM 7330 O O . VAL B 1 365 ? 18.024 53.382 -21.228 1.00 19.21 365 VAL B O 1
ATOM 7334 N N . PHE B 1 366 ? 17.768 53.777 -23.428 1.00 19.32 366 PHE B N 1
ATOM 7335 C CA . PHE B 1 366 ? 17.390 55.173 -23.240 1.00 17.40 366 PHE B CA 1
ATOM 7336 C C . PHE B 1 366 ? 16.124 55.275 -22.376 1.00 20.40 366 PHE B C 1
ATOM 7337 O O . PHE B 1 366 ? 16.071 56.038 -21.409 1.00 21.15 366 PHE B O 1
ATOM 7345 N N . ARG B 1 367 ? 15.104 54.476 -22.675 1.00 18.13 367 ARG B N 1
ATOM 7346 C CA . AR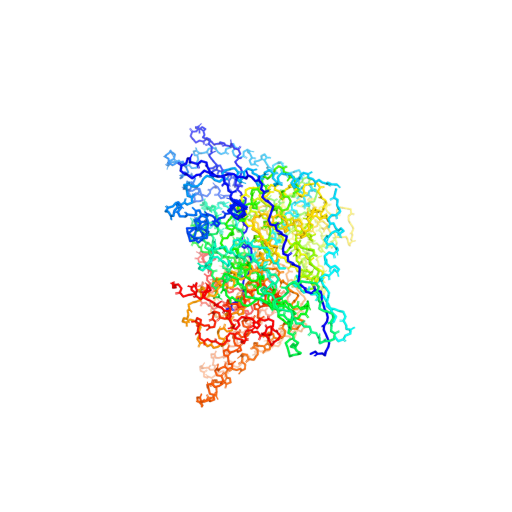G B 1 367 ? 13.896 54.577 -21.849 1.00 17.83 367 ARG B CA 1
ATOM 7347 C C . ARG B 1 367 ? 14.080 53.993 -20.453 1.00 22.47 367 ARG B C 1
ATOM 7348 O O . ARG B 1 367 ? 13.385 54.417 -19.527 1.00 20.16 367 ARG B O 1
ATOM 7356 N N . THR B 1 368 ? 15.020 53.061 -20.275 1.00 21.12 368 THR B N 1
ATOM 7357 C CA . THR B 1 368 ? 15.352 52.597 -18.926 1.00 17.73 368 THR B CA 1
ATOM 7358 C C . THR B 1 368 ? 16.022 53.705 -18.126 1.00 17.85 368 THR B C 1
ATOM 7359 O O . THR B 1 368 ? 15.730 53.890 -16.941 1.00 18.79 368 THR B O 1
ATOM 7363 N N . TYR B 1 369 ? 16.955 54.434 -18.751 1.00 18.43 369 TYR B N 1
ATOM 7364 C CA . TYR B 1 369 ? 17.543 55.586 -18.075 1.00 19.07 369 TYR B CA 1
ATOM 7365 C C . TYR B 1 369 ? 16.464 56.599 -17.692 1.00 20.53 369 TYR B C 1
ATOM 7366 O O . TYR B 1 369 ? 16.449 57.120 -16.561 1.00 18.29 369 TYR B O 1
ATOM 7375 N N . ILE B 1 370 ? 15.525 56.860 -18.600 1.00 16.31 370 ILE B N 1
ATOM 7376 C CA . ILE B 1 370 ? 14.492 57.855 -18.323 1.00 18.83 370 ILE B CA 1
ATOM 7377 C C . ILE B 1 370 ? 13.641 57.438 -17.126 1.00 19.81 370 ILE B C 1
ATOM 7378 O O . ILE B 1 370 ? 13.409 58.231 -16.203 1.00 18.56 370 ILE B O 1
ATOM 7383 N N . ALA B 1 371 ? 13.125 56.208 -17.158 1.00 18.78 371 ALA B N 1
ATOM 7384 C CA . ALA B 1 371 ? 12.253 55.743 -16.086 1.00 17.62 371 ALA B CA 1
ATOM 7385 C C . ALA B 1 371 ? 13.014 55.680 -14.777 1.00 21.06 371 ALA B C 1
ATOM 7386 O O . ALA B 1 371 ? 12.507 56.085 -13.731 1.00 17.38 371 ALA B O 1
ATOM 7388 N N . THR B 1 372 ? 14.250 55.200 -14.831 1.00 18.99 372 THR B N 1
ATOM 7389 C CA . THR B 1 372 ? 15.038 55.078 -13.618 1.00 17.61 372 THR B CA 1
ATOM 7390 C C . THR B 1 372 ? 15.314 56.453 -13.010 1.00 19.39 372 THR B C 1
ATOM 7391 O O . THR B 1 372 ? 15.212 56.631 -11.795 1.00 21.32 372 THR B O 1
ATOM 7395 N N . LYS B 1 373 ? 15.638 57.445 -13.847 1.00 19.47 373 LYS B N 1
ATOM 7396 C CA . LYS B 1 373 ? 15.876 58.793 -13.334 1.00 19.28 373 LYS B CA 1
ATOM 7397 C C . LYS B 1 373 ? 14.617 59.383 -12.715 1.00 20.82 373 LYS B C 1
ATOM 7398 O O . LYS B 1 373 ? 14.675 60.073 -11.690 1.00 24.07 373 LYS B O 1
ATOM 7404 N N . ILE B 1 374 ? 13.468 59.154 -13.339 1.00 19.30 374 ILE B N 1
ATOM 7405 C CA . ILE B 1 374 ? 12.221 59.670 -12.774 1.00 19.91 374 ILE B CA 1
ATOM 7406 C C . ILE B 1 374 ? 11.977 59.116 -11.380 1.00 17.98 374 ILE B C 1
ATOM 7407 O O . ILE B 1 374 ? 11.594 59.854 -10.467 1.00 19.33 374 ILE B O 1
ATOM 7412 N N . VAL B 1 375 ? 12.164 57.810 -11.205 1.00 17.20 375 VAL B N 1
ATOM 7413 C CA . VAL B 1 375 ? 11.962 57.195 -9.896 1.00 18.97 375 VAL B CA 1
ATOM 7414 C C . VAL B 1 375 ? 12.975 57.743 -8.905 1.00 18.86 375 VAL B C 1
ATOM 7415 O O . VAL B 1 375 ? 12.624 58.083 -7.762 1.00 20.39 375 VAL B O 1
ATOM 7419 N N . LYS B 1 376 ? 14.253 57.822 -9.316 1.00 18.79 376 LYS B N 1
ATOM 7420 C CA . LYS B 1 376 ? 15.291 58.341 -8.413 1.00 21.43 376 LYS B CA 1
ATOM 7421 C C . LYS B 1 376 ? 14.971 59.759 -7.974 1.00 22.08 376 LYS B C 1
ATOM 7422 O O . LYS B 1 376 ? 15.093 60.110 -6.792 1.00 21.46 376 LYS B O 1
ATOM 7428 N N . ASP B 1 377 ? 14.599 60.607 -8.928 1.00 20.81 377 ASP B N 1
ATOM 7429 C CA . ASP B 1 377 ? 14.356 62.005 -8.609 1.00 22.91 377 ASP B CA 1
ATOM 7430 C C . ASP B 1 377 ? 13.121 62.162 -7.731 1.00 20.76 377 ASP B C 1
ATOM 7431 O O . ASP B 1 377 ? 13.095 63.013 -6.837 1.00 24.42 377 ASP B O 1
ATOM 7436 N N . PHE B 1 378 ? 12.087 61.362 -7.984 1.00 21.51 378 PHE B N 1
ATOM 7437 C CA . PHE B 1 378 ? 10.882 61.421 -7.157 1.00 21.90 378 PHE B CA 1
ATOM 7438 C C . PHE B 1 378 ? 11.200 61.064 -5.712 1.00 25.34 378 PHE B C 1
ATOM 7439 O O . PHE B 1 378 ? 10.813 61.780 -4.780 1.00 22.12 378 PHE B O 1
ATOM 7447 N N . LEU B 1 379 ? 11.911 59.957 -5.505 1.00 21.22 379 LEU B N 1
ATOM 7448 C CA . LEU B 1 379 ? 12.224 59.530 -4.139 1.00 20.05 379 LEU B CA 1
ATOM 7449 C C . LEU B 1 379 ? 13.205 60.482 -3.455 1.00 21.50 379 LEU B C 1
ATOM 7450 O O . LEU B 1 379 ? 13.103 60.722 -2.245 1.00 24.82 379 LEU B O 1
ATOM 7455 N N . ALA B 1 380 ? 14.188 61.004 -4.200 1.00 21.39 380 ALA B N 1
ATOM 7456 C CA . ALA B 1 380 ? 15.152 61.935 -3.611 1.00 25.41 380 ALA B CA 1
ATOM 7457 C C . ALA B 1 380 ? 14.480 63.198 -3.069 1.00 25.92 380 ALA B C 1
ATOM 7458 O O . ALA B 1 380 ? 14.980 63.818 -2.119 1.00 25.78 380 ALA B O 1
ATOM 7460 N N . ALA B 1 381 ? 13.349 63.586 -3.641 1.00 24.93 381 ALA B N 1
ATOM 7461 C CA . ALA B 1 381 ? 12.650 64.786 -3.210 1.00 31.80 381 ALA B CA 1
ATOM 7462 C C . ALA B 1 381 ? 11.840 64.599 -1.929 1.00 35.93 381 ALA B C 1
ATOM 7463 O O . ALA B 1 381 ? 11.318 65.585 -1.397 1.00 35.94 381 ALA B O 1
ATOM 7465 N N . ILE B 1 382 ? 11.715 63.382 -1.412 1.00 28.24 382 ILE B N 1
ATOM 7466 C CA . ILE B 1 382 ? 10.905 63.114 -0.227 1.00 29.59 382 ILE B CA 1
ATOM 7467 C C . ILE B 1 382 ? 11.791 63.275 1.006 1.00 27.57 382 ILE B C 1
ATOM 7468 O O . ILE B 1 382 ? 12.795 62.554 1.132 1.00 28.59 382 ILE B O 1
ATOM 7473 N N . PRO B 1 383 ? 11.459 64.170 1.929 1.00 35.90 383 PRO B N 1
ATOM 7474 C CA . PRO B 1 383 ? 12.228 64.252 3.180 1.00 34.13 383 PRO B CA 1
ATOM 7475 C C . PRO B 1 383 ? 12.119 62.937 3.943 1.00 30.22 383 PRO B C 1
ATOM 7476 O O . PRO B 1 383 ? 11.028 62.390 4.120 1.00 30.26 383 PRO B O 1
ATOM 7480 N N . ARG B 1 384 ? 13.271 62.414 4.378 1.00 34.28 384 ARG B N 1
ATOM 7481 C CA . ARG B 1 384 ? 13.279 61.143 5.094 1.00 39.87 384 ARG B CA 1
ATOM 7482 C C . ARG B 1 384 ? 12.324 61.157 6.299 1.00 41.04 384 ARG B C 1
ATOM 7483 O O . ARG B 1 384 ? 11.773 60.111 6.671 1.00 33.75 384 ARG B O 1
ATOM 7491 N N A GLU B 1 385 ? 12.092 62.321 6.898 0.50 40.85 385 GLU B N 1
ATOM 7492 N N B GLU B 1 385 ? 12.105 62.335 6.902 0.50 40.85 385 GLU B N 1
ATOM 7493 C CA A GLU B 1 385 ? 11.173 62.372 8.028 0.50 40.95 385 GLU B CA 1
ATOM 7494 C CA B GLU B 1 385 ? 11.158 62.462 8.020 0.50 40.97 385 GLU B CA 1
ATOM 7495 C C A GLU B 1 385 ? 9.744 62.040 7.637 0.50 39.99 385 GLU B C 1
ATOM 7496 C C B GLU B 1 385 ? 9.737 62.044 7.631 0.50 39.99 385 GLU B C 1
ATOM 7497 O O A GLU B 1 385 ? 8.950 61.666 8.505 0.50 39.68 385 GLU B O 1
ATOM 7498 O O B GLU B 1 385 ? 8.959 61.621 8.493 0.50 39.69 385 GLU B O 1
ATOM 7509 N N . LYS B 1 386 ? 9.383 62.148 6.353 1.00 37.45 386 LYS B N 1
ATOM 7510 C CA . LYS B 1 386 ? 8.025 61.803 5.950 1.00 38.35 386 LYS B CA 1
ATOM 7511 C C . LYS B 1 386 ? 7.807 60.299 5.785 1.00 32.06 386 LYS B C 1
ATOM 7512 O O . LYS B 1 386 ? 6.660 59.867 5.596 1.00 32.67 386 LYS B O 1
ATOM 7518 N N . VAL B 1 387 ? 8.865 59.498 5.811 1.00 27.64 387 VAL B N 1
ATOM 7519 C CA . VAL B 1 387 ? 8.746 58.058 5.594 1.00 28.71 387 VAL B CA 1
ATOM 7520 C C . VAL B 1 387 ? 8.686 57.422 6.979 1.00 27.50 387 VAL B C 1
ATOM 7521 O O . VAL B 1 387 ? 9.689 56.993 7.526 1.00 29.00 387 VAL B O 1
ATOM 7525 N N . THR B 1 388 ? 7.475 57.326 7.524 1.00 27.14 388 THR B N 1
ATOM 7526 C CA . THR B 1 388 ? 7.257 56.995 8.930 1.00 34.81 388 THR B CA 1
ATOM 7527 C C . THR B 1 388 ? 6.966 55.523 9.171 1.00 29.71 388 THR B C 1
ATOM 7528 O O . THR B 1 388 ? 6.891 55.108 10.331 1.00 30.80 388 THR B O 1
ATOM 7532 N N . SER B 1 389 ? 6.782 54.730 8.125 1.00 28.99 389 SER B N 1
ATOM 7533 C CA . SER B 1 389 ? 6.410 53.341 8.321 1.00 26.67 389 SER B CA 1
ATOM 7534 C C . SER B 1 389 ? 6.700 52.568 7.049 1.00 27.62 389 SER B C 1
ATOM 7535 O O . SER B 1 389 ? 6.872 53.145 5.967 1.00 24.63 389 SER B O 1
ATOM 7538 N N . GLN B 1 390 ? 6.657 51.237 7.180 1.00 24.89 390 GLN B N 1
ATOM 7539 C CA . GLN B 1 390 ? 6.761 50.378 6.005 1.00 25.06 390 GLN B CA 1
ATOM 7540 C C . GLN B 1 390 ? 5.692 50.718 4.967 1.00 23.42 390 GLN B C 1
ATOM 7541 O O . GLN B 1 390 ? 5.976 50.767 3.766 1.00 22.24 390 GLN B O 1
ATOM 7547 N N . GLU B 1 391 ? 4.445 50.926 5.410 1.00 24.10 391 GLU B N 1
ATOM 7548 C CA . GLU B 1 391 ? 3.367 51.226 4.465 1.00 26.34 391 GLU B CA 1
ATOM 7549 C C . GLU B 1 391 ? 3.599 52.551 3.736 1.00 23.08 391 GLU B C 1
ATOM 7550 O O . GLU B 1 391 ? 3.283 52.685 2.543 1.00 21.32 391 GLU B O 1
ATOM 7556 N N . LYS B 1 392 ? 4.105 53.553 4.441 1.00 25.64 392 LYS B N 1
ATOM 7557 C CA . LYS B 1 392 ? 4.397 54.829 3.788 1.00 23.67 392 LYS B CA 1
ATOM 7558 C C . LYS B 1 392 ? 5.538 54.680 2.794 1.00 28.98 392 LYS B C 1
ATOM 7559 O O . LYS B 1 392 ? 5.511 55.267 1.707 1.00 21.47 392 LYS B O 1
ATOM 7565 N N . PHE B 1 393 ? 6.543 53.889 3.160 1.00 22.07 393 PHE B N 1
ATOM 7566 C CA . PHE B 1 393 ? 7.655 53.584 2.265 1.00 20.12 393 PHE B CA 1
ATOM 7567 C C . PHE B 1 393 ? 7.173 52.944 0.966 1.00 20.12 393 PHE B C 1
ATOM 7568 O O . PHE B 1 393 ? 7.594 53.339 -0.133 1.00 21.86 393 PHE B O 1
ATOM 7576 N N . ILE B 1 394 ? 6.295 51.944 1.073 1.00 18.66 394 ILE B N 1
ATOM 7577 C CA . ILE B 1 394 ? 5.748 51.290 -0.112 1.00 19.74 394 ILE B CA 1
ATOM 7578 C C . ILE B 1 394 ? 4.913 52.274 -0.931 1.00 22.42 394 ILE B C 1
ATOM 7579 O O . ILE B 1 394 ? 4.953 52.277 -2.167 1.00 19.87 394 ILE B O 1
ATOM 7584 N N . TYR B 1 395 ? 4.114 53.089 -0.249 1.00 23.45 395 TYR B N 1
ATOM 7585 C CA . TYR B 1 395 ? 3.278 54.082 -0.918 1.00 26.19 395 TYR B CA 1
ATOM 7586 C C . TYR B 1 395 ? 4.114 55.017 -1.796 1.00 22.93 395 TYR B C 1
ATOM 7587 O O . TYR B 1 395 ? 3.793 55.241 -2.964 1.00 20.69 395 TYR B O 1
ATOM 7596 N N . TYR B 1 396 ? 5.180 55.585 -1.237 1.00 19.19 396 TYR B N 1
ATOM 7597 C CA . TYR B 1 396 ? 6.046 56.463 -2.030 1.00 23.48 396 TYR B CA 1
ATOM 7598 C C . TYR B 1 396 ? 6.735 55.712 -3.164 1.00 23.07 396 TYR B C 1
ATOM 7599 O O . TYR B 1 396 ? 6.853 56.242 -4.274 1.00 20.32 396 TYR B O 1
ATOM 7608 N N . ALA B 1 397 ? 7.218 54.485 -2.901 1.00 20.11 397 ALA B N 1
ATOM 7609 C CA . ALA B 1 397 ? 7.808 53.680 -3.964 1.00 18.78 397 ALA B CA 1
ATOM 7610 C C . ALA B 1 397 ? 6.822 53.479 -5.108 1.00 17.29 397 ALA B C 1
ATOM 7611 O O . ALA B 1 397 ? 7.199 53.517 -6.288 1.00 19.73 397 ALA B O 1
ATOM 7613 N N . LYS B 1 398 ? 5.543 53.267 -4.777 1.00 19.64 398 LYS B N 1
ATOM 7614 C CA . LYS B 1 398 ? 4.563 53.028 -5.823 1.00 19.77 398 LYS B CA 1
ATOM 7615 C C . LYS B 1 398 ? 4.211 54.313 -6.563 1.00 18.23 398 LYS B C 1
ATOM 7616 O O . LYS B 1 398 ? 3.960 54.279 -7.767 1.00 19.08 398 LYS B O 1
ATOM 7622 N N . LEU B 1 399 ? 4.141 55.440 -5.861 1.00 21.04 399 LEU B N 1
ATOM 7623 C CA . LEU B 1 399 ? 3.901 56.698 -6.562 1.00 22.36 399 LEU B CA 1
ATOM 7624 C C . LEU B 1 399 ? 5.050 57.024 -7.502 1.00 23.62 399 LEU B C 1
ATOM 7625 O O . LEU B 1 399 ? 4.833 57.600 -8.570 1.00 19.38 399 LEU B O 1
ATOM 7630 N N . ALA B 1 400 ? 6.277 56.647 -7.133 1.00 19.68 400 ALA B N 1
ATOM 7631 C CA . ALA B 1 400 ? 7.392 56.836 -8.051 1.00 20.50 400 ALA B CA 1
ATOM 7632 C C . ALA B 1 400 ? 7.246 55.942 -9.276 1.00 21.12 400 ALA B C 1
ATOM 7633 O O . ALA B 1 400 ? 7.493 56.382 -10.408 1.00 20.90 400 ALA B O 1
ATOM 7635 N N . ASN B 1 401 ? 6.847 54.685 -9.058 1.00 20.12 401 ASN B N 1
ATOM 7636 C CA . ASN B 1 401 ? 6.545 53.744 -10.138 1.00 18.69 401 ASN B CA 1
ATOM 7637 C C . ASN B 1 401 ? 5.472 54.317 -11.070 1.00 20.78 401 ASN B C 1
ATOM 7638 O O . ASN B 1 401 ? 5.596 54.237 -12.300 1.00 18.72 401 ASN B O 1
ATOM 7643 N N . LEU B 1 402 ? 4.420 54.907 -10.488 1.00 20.41 402 LEU B N 1
ATOM 7644 C CA . LEU B 1 402 ? 3.367 55.561 -11.273 1.00 23.54 402 LEU B CA 1
ATOM 7645 C C . LEU B 1 402 ? 3.907 56.717 -12.118 1.00 20.37 402 LEU B C 1
ATOM 7646 O O . LEU B 1 402 ? 3.510 56.879 -13.277 1.00 19.25 402 LEU B O 1
ATOM 7651 N N . LYS B 1 403 ? 4.780 57.552 -11.549 1.00 18.96 403 LYS B N 1
ATOM 7652 C CA . LYS B 1 403 ? 5.348 58.646 -12.335 1.00 23.56 403 LYS B CA 1
ATOM 7653 C C . LYS B 1 403 ? 6.113 58.113 -13.546 1.00 24.11 403 LYS B C 1
ATOM 7654 O O . LYS B 1 403 ? 5.986 58.652 -14.661 1.00 21.01 403 LYS B O 1
ATOM 7660 N N . ALA B 1 404 ? 6.854 57.016 -13.367 1.00 18.61 404 ALA B N 1
ATOM 7661 C CA . ALA B 1 404 ? 7.566 56.425 -14.498 1.00 18.67 404 ALA B CA 1
ATOM 7662 C C . ALA B 1 404 ? 6.602 55.827 -15.507 1.00 19.37 404 ALA B C 1
ATOM 7663 O O . ALA B 1 404 ? 6.821 55.950 -16.717 1.00 17.77 404 ALA B O 1
ATOM 7665 N N . ALA B 1 405 ? 5.531 55.155 -15.032 1.00 18.98 405 ALA B N 1
ATOM 7666 C CA . ALA B 1 405 ? 4.525 54.591 -15.949 1.00 20.40 405 ALA B CA 1
ATOM 7667 C C . ALA B 1 405 ? 3.934 55.678 -16.838 1.00 20.79 405 ALA B C 1
ATOM 7668 O O . ALA B 1 405 ? 3.816 55.504 -18.052 1.00 21.53 405 ALA B O 1
ATOM 7670 N N . GLU B 1 406 ? 3.525 56.808 -16.247 1.00 20.50 406 GLU B N 1
ATOM 7671 C CA . GLU B 1 406 ? 2.941 57.874 -17.074 1.00 21.65 406 GLU B CA 1
ATOM 7672 C C . GLU B 1 406 ? 3.987 58.459 -18.015 1.00 20.74 406 GLU B C 1
ATOM 7673 O O . GLU B 1 406 ? 3.693 58.770 -19.172 1.00 20.61 406 GLU B O 1
ATOM 7679 N N . ALA B 1 407 ? 5.229 58.605 -17.555 1.00 19.86 407 ALA B N 1
ATOM 7680 C CA . ALA B 1 407 ? 6.285 59.149 -18.404 1.00 19.85 407 ALA B CA 1
ATOM 7681 C C . ALA B 1 407 ? 6.557 58.256 -19.600 1.00 19.43 407 ALA B C 1
ATOM 7682 O O . ALA B 1 407 ? 6.806 58.762 -20.691 1.00 20.10 407 ALA B O 1
ATOM 7684 N N . LEU B 1 408 ? 6.521 56.930 -19.425 1.00 18.66 408 LEU B N 1
ATOM 7685 C CA . LEU B 1 408 ? 6.784 56.001 -20.510 1.00 21.43 408 LEU B CA 1
ATOM 7686 C C . LEU B 1 408 ? 5.516 55.584 -21.290 1.00 20.56 408 LEU B C 1
ATOM 7687 O O . LEU B 1 408 ? 5.585 54.689 -22.149 1.00 18.43 408 LEU B O 1
ATOM 7692 N N . ASN B 1 409 ? 4.382 56.227 -21.021 1.00 17.63 409 ASN B N 1
ATOM 7693 C CA . ASN B 1 409 ? 3.175 56.063 -21.826 1.00 17.81 409 ASN B CA 1
ATOM 7694 C C . ASN B 1 409 ? 2.573 54.679 -21.657 1.00 20.89 409 ASN B C 1
ATOM 7695 O O . ASN B 1 409 ? 2.063 54.096 -22.612 1.00 24.54 409 ASN B O 1
ATOM 7700 N N . HIS B 1 410 ? 2.632 54.156 -20.437 1.00 18.79 410 HIS B N 1
ATOM 7701 C CA . HIS B 1 410 ? 2.066 52.847 -20.136 1.00 24.91 410 HIS B CA 1
ATOM 7702 C C . HIS B 1 410 ? 0.632 53.016 -19.640 1.00 26.94 410 HIS B C 1
ATOM 7703 O O . HIS B 1 410 ? 0.278 52.599 -18.540 1.00 24.24 410 HIS B O 1
ATOM 7710 N N . LYS B 1 411 ? -0.178 53.689 -20.465 1.00 22.58 411 LYS B N 1
ATOM 7711 C CA . LYS B 1 411 ? -1.571 53.931 -20.109 1.00 25.74 411 LYS B CA 1
ATOM 7712 C C . LYS B 1 411 ? -2.385 52.670 -20.377 1.00 23.89 411 LYS B C 1
ATOM 7713 O O . LYS B 1 411 ? -2.073 51.891 -21.276 1.00 27.04 411 LYS B O 1
ATOM 7719 N N . ARG B 1 412 ? -3.415 52.455 -19.569 1.00 29.55 412 ARG B N 1
ATOM 7720 C CA . ARG B 1 412 ? -4.212 51.241 -19.682 1.00 28.32 412 ARG B CA 1
ATOM 7721 C C . ARG B 1 412 ? -5.688 51.589 -19.554 1.00 28.10 412 ARG B C 1
ATOM 7722 O O . ARG B 1 412 ? -6.056 52.631 -19.008 1.00 25.77 412 ARG B O 1
ATOM 7730 N N . ALA B 1 413 ? -6.528 50.697 -20.069 1.00 33.28 413 ALA B N 1
ATOM 7731 C CA . ALA B 1 413 ? -7.945 50.760 -19.746 1.00 33.98 413 ALA B CA 1
ATOM 7732 C C . ALA B 1 413 ? -8.132 50.541 -18.246 1.00 34.42 413 ALA B C 1
ATOM 7733 O O . ALA B 1 413 ? -7.415 49.728 -17.642 1.00 36.21 413 ALA B O 1
ATOM 7735 N N . PRO B 1 414 ? -9.070 51.244 -17.616 1.00 32.67 414 PRO B N 1
ATOM 7736 C CA . PRO B 1 414 ? -9.242 51.092 -16.175 1.00 36.83 414 PRO B CA 1
ATOM 7737 C C . PRO B 1 414 ? -9.636 49.679 -15.834 1.00 47.00 414 PRO B C 1
ATOM 7738 O O . PRO B 1 414 ? -10.224 48.953 -16.664 1.00 45.15 414 PRO B O 1
ATOM 7742 N N . PRO B 1 415 ? -9.297 49.207 -14.634 1.00 47.82 415 PRO B N 1
ATOM 7743 C CA . PRO B 1 415 ? -9.763 47.886 -14.209 1.00 54.87 415 PRO B CA 1
ATOM 7744 C C . PRO B 1 415 ? -11.280 47.824 -14.306 1.00 51.54 415 PRO B C 1
ATOM 7745 O O . PRO B 1 415 ? -11.976 48.807 -14.036 1.00 57.47 415 PRO B O 1
ATOM 7749 N N . LYS B 1 416 ? -11.778 46.653 -14.707 1.00 61.98 416 LYS B N 1
ATOM 7750 C CA . LYS B 1 416 ? -13.172 46.518 -15.130 1.00 71.52 416 LYS B CA 1
ATOM 7751 C C . LYS B 1 416 ? -14.151 47.031 -14.076 1.00 68.54 416 LYS B C 1
ATOM 7752 O O . LYS B 1 416 ? -15.142 47.696 -14.408 1.00 69.55 416 LYS B O 1
ATOM 7758 N N . ASN B 1 417 ? -13.896 46.739 -12.805 1.00 67.98 417 ASN B N 1
ATOM 7759 C CA . ASN B 1 417 ? -14.791 47.127 -11.721 1.00 71.81 417 ASN B CA 1
ATOM 7760 C C . ASN B 1 417 ? -14.131 48.148 -10.798 1.00 71.34 417 ASN B C 1
ATOM 7761 O O . ASN B 1 417 ? -14.346 48.151 -9.583 1.00 72.34 417 ASN B O 1
ATOM 7766 N N . TRP B 1 418 ? -13.320 49.032 -11.385 1.00 65.61 418 TRP B N 1
ATOM 7767 C CA . TRP B 1 418 ? -12.619 50.045 -10.601 1.00 66.69 418 TRP B CA 1
ATOM 7768 C C . TRP B 1 418 ? -13.590 50.933 -9.844 1.00 65.39 418 TRP B C 1
ATOM 7769 O O . TRP B 1 418 ? -13.306 51.346 -8.713 1.00 62.13 418 TRP B O 1
ATOM 7780 N N . GLU B 1 419 ? -14.731 51.260 -10.459 1.00 62.74 419 GLU B N 1
ATOM 7781 C CA . GLU B 1 419 ? -15.649 52.221 -9.856 1.00 72.08 419 GLU B CA 1
ATOM 7782 C C . GLU B 1 419 ? -16.121 51.754 -8.487 1.00 72.01 419 GLU B C 1
ATOM 7783 O O . GLU B 1 419 ? -16.057 52.502 -7.501 1.00 62.40 419 GLU B O 1
ATOM 7789 N N . GLN B 1 420 ? -16.602 50.515 -8.407 1.00 68.63 420 GLN B N 1
ATOM 7790 C CA . GLN B 1 420 ? -17.152 50.031 -7.151 1.00 76.04 420 GLN B CA 1
ATOM 7791 C C . GLN B 1 420 ? -16.054 49.663 -6.159 1.00 71.23 420 GLN B C 1
ATOM 7792 O O . GLN B 1 420 ? -16.229 49.864 -4.950 1.00 69.66 420 GLN B O 1
ATOM 7798 N N . SER B 1 421 ? -14.906 49.176 -6.646 1.00 70.90 421 SER B N 1
ATOM 7799 C CA . SER B 1 421 ? -13.815 48.810 -5.746 1.00 70.98 421 SER B CA 1
ATOM 7800 C C . SER B 1 421 ? -13.258 50.020 -5.008 1.00 62.51 421 SER B C 1
ATOM 7801 O O . SER B 1 421 ? -12.723 49.879 -3.904 1.00 63.75 421 SER B O 1
ATOM 7804 N N . ILE B 1 422 ? -13.349 51.209 -5.601 1.00 56.09 422 ILE B N 1
ATOM 7805 C CA . ILE B 1 422 ? -12.915 52.407 -4.893 1.00 53.20 422 ILE B CA 1
ATOM 7806 C C . ILE B 1 422 ? -13.875 52.723 -3.754 1.00 63.15 422 ILE B C 1
ATOM 7807 O O . ILE B 1 422 ? -13.454 53.036 -2.633 1.00 51.68 422 ILE B O 1
ATOM 7812 N N . GLN B 1 423 ? -15.185 52.665 -4.028 1.00 67.01 423 GLN B N 1
ATOM 7813 C CA . GLN B 1 423 ? -16.160 52.798 -2.947 1.00 64.60 423 GLN B CA 1
ATOM 7814 C C . GLN B 1 423 ? -15.911 51.750 -1.873 1.00 57.51 423 GLN B C 1
ATOM 7815 O O . GLN B 1 423 ? -15.967 52.053 -0.678 1.00 59.01 423 GLN B O 1
ATOM 7821 N N . LYS B 1 424 ? -15.603 50.518 -2.283 1.00 58.84 424 LYS B N 1
ATOM 7822 C CA . LYS B 1 424 ? -15.285 49.468 -1.321 1.00 59.51 424 LYS B CA 1
ATOM 7823 C C . LYS B 1 424 ? -14.081 49.841 -0.463 1.00 66.85 424 LYS B C 1
ATOM 7824 O O . LYS B 1 424 ? -14.105 49.654 0.760 1.00 63.28 424 LYS B O 1
ATOM 7830 N N . LYS B 1 425 ? -13.013 50.365 -1.082 1.00 61.78 425 LYS B N 1
ATOM 7831 C CA . LYS B 1 425 ? -11.907 50.920 -0.303 1.00 54.20 425 LYS B CA 1
ATOM 7832 C C . LYS B 1 425 ? -12.331 52.166 0.458 1.00 54.42 425 LYS B C 1
ATOM 7833 O O . LYS B 1 425 ? -11.817 52.425 1.550 1.00 47.71 425 LYS B O 1
ATOM 7839 N N . GLU B 1 426 ? -13.251 52.954 -0.107 1.00 53.60 426 GLU B N 1
ATOM 7840 C CA . GLU B 1 426 ? -13.818 54.073 0.637 1.00 53.00 426 GLU B CA 1
ATOM 7841 C C . GLU B 1 426 ? -14.710 53.573 1.766 1.00 60.63 426 GLU B C 1
ATOM 7842 O O . GLU B 1 426 ? -14.733 54.159 2.854 1.00 47.93 426 GLU B O 1
ATOM 7848 N N . GLU B 1 427 ? -15.444 52.484 1.525 1.00 60.74 427 GLU B N 1
ATOM 7849 C CA . GLU B 1 427 ? -16.226 51.855 2.586 1.00 66.93 427 GLU B CA 1
ATOM 7850 C C . GLU B 1 427 ? -15.314 51.296 3.666 1.00 65.53 427 GLU B C 1
ATOM 7851 O O . GLU B 1 427 ? -15.558 51.495 4.862 1.00 65.60 427 GLU B O 1
ATOM 7857 N N . ARG B 1 428 ? -14.258 50.583 3.257 1.00 69.49 428 ARG B N 1
ATOM 7858 C CA . ARG B 1 428 ? -13.322 50.015 4.223 1.00 66.11 428 ARG B CA 1
ATOM 7859 C C . ARG B 1 428 ? -12.693 51.106 5.081 1.00 63.97 428 ARG B C 1
ATOM 7860 O O . ARG B 1 428 ? -12.641 50.987 6.309 1.00 68.31 428 ARG B O 1
ATOM 7868 N N . VAL B 1 429 ? -12.220 52.186 4.452 1.00 57.03 429 VAL B N 1
ATOM 7869 C CA . VAL B 1 429 ? -11.711 53.321 5.220 1.00 56.67 429 VAL B CA 1
ATOM 7870 C C . VAL B 1 429 ? -12.778 53.829 6.177 1.00 64.55 429 VAL B C 1
ATOM 7871 O O . VAL B 1 429 ? -12.529 53.995 7.375 1.00 63.76 429 VAL B O 1
ATOM 7875 N N . LYS B 1 430 ? -13.992 54.054 5.665 1.00 69.00 430 LYS B N 1
ATOM 7876 C CA . LYS B 1 430 ? -15.089 54.542 6.501 1.00 71.10 430 LYS B CA 1
ATOM 7877 C C . LYS B 1 430 ? -15.348 53.618 7.685 1.00 68.28 430 LYS B C 1
ATOM 7878 O O . LYS B 1 430 ? -15.439 54.066 8.834 1.00 67.29 430 LYS B O 1
ATOM 7884 N N . LYS B 1 431 ? -15.471 52.314 7.420 1.00 69.81 431 LYS B N 1
ATOM 7885 C CA . LYS B 1 431 ? -15.783 51.371 8.487 1.00 68.68 431 LYS B CA 1
ATOM 7886 C C . LYS B 1 431 ? -14.641 51.267 9.493 1.00 78.47 431 LYS B C 1
ATOM 7887 O O . LYS B 1 431 ? -14.885 51.236 10.703 1.00 78.74 431 LYS B O 1
ATOM 7893 N N . LEU B 1 432 ? -13.389 51.224 9.017 1.00 78.79 432 LEU B N 1
ATOM 7894 C CA . LEU B 1 432 ? -12.249 51.210 9.932 1.00 77.62 432 LEU B CA 1
ATOM 7895 C C . LEU B 1 432 ? -12.131 52.526 10.685 1.00 74.04 432 LEU B C 1
ATOM 7896 O O . LEU B 1 432 ? -11.680 52.542 11.836 1.00 76.87 432 LEU B O 1
ATOM 7909 N N . GLN B 1 434 ? -14.101 54.651 12.320 1.00 85.88 434 GLN B N 1
ATOM 7910 C CA . GLN B 1 434 ? -14.669 54.730 13.661 1.00 86.12 434 GLN B CA 1
ATOM 7911 C C . GLN B 1 434 ? -14.797 53.376 14.344 1.00 87.41 434 GLN B C 1
ATOM 7912 O O . GLN B 1 434 ? -15.226 53.324 15.502 1.00 92.82 434 GLN B O 1
ATOM 7918 N N . GLN B 1 435 ? -14.466 52.290 13.643 1.00 84.94 435 GLN B N 1
ATOM 7919 C CA . GLN B 1 435 ? -14.242 50.988 14.264 1.00 80.96 435 GLN B CA 1
ATOM 7920 C C . GLN B 1 435 ? -13.259 51.102 15.424 1.00 89.10 435 GLN B C 1
ATOM 7921 O O . GLN B 1 435 ? -13.474 50.541 16.505 1.00 90.48 435 GLN B O 1
ATOM 7927 N N . LEU B 1 436 ? -12.176 51.847 15.212 1.00 89.06 436 LEU B N 1
ATOM 7928 C CA . LEU B 1 436 ? -11.169 52.139 16.225 1.00 93.76 436 LEU B CA 1
ATOM 7929 C C . LEU B 1 436 ? -11.550 53.315 17.120 1.00 95.03 436 LEU B C 1
ATOM 7930 O O . LEU B 1 436 ? -10.901 53.528 18.150 1.00 95.80 436 LEU B O 1
ATOM 7935 N N . ARG B 1 437 ? -12.582 54.080 16.759 1.00 88.67 437 ARG B N 1
ATOM 7936 C CA . ARG B 1 437 ? -13.056 55.145 17.630 1.00 87.57 437 ARG B CA 1
ATOM 7937 C C . ARG B 1 437 ? -13.853 54.616 18.814 1.00 96.43 437 ARG B C 1
ATOM 7938 O O . ARG B 1 437 ? -13.973 55.312 19.831 1.00 94.66 437 ARG B O 1
ATOM 7946 N N . GLU B 1 438 ? -14.371 53.389 18.710 1.00 94.26 438 GLU B N 1
ATOM 7947 C CA . GLU B 1 438 ? -15.186 52.764 19.742 1.00 97.24 438 GLU B CA 1
ATOM 7948 C C . GLU B 1 438 ? -14.454 51.611 20.425 1.00 97.60 438 GLU B C 1
ATOM 7949 O O . GLU B 1 438 ? -15.079 50.644 20.867 1.00 91.13 438 GLU B O 1
ATOM 7955 N N . ALA B 1 439 ? -13.126 51.702 20.517 1.00 92.52 439 ALA B N 1
ATOM 7956 C CA . ALA B 1 439 ? -12.302 50.649 21.112 1.00 93.67 439 ALA B CA 1
ATOM 7957 C C . ALA B 1 439 ? -11.236 51.308 21.984 1.00 97.34 439 ALA B C 1
ATOM 7958 O O . ALA B 1 439 ? -10.228 51.802 21.469 1.00 93.67 439 ALA B O 1
ATOM 7960 N N . GLU B 1 440 ? -11.449 51.287 23.309 1.00 102.70 440 GLU B N 1
ATOM 7961 C CA . GLU B 1 440 ? -10.556 51.984 24.236 1.00 100.59 440 GLU B CA 1
ATOM 7962 C C . GLU B 1 440 ? -9.270 51.214 24.522 1.00 96.06 440 GLU B C 1
ATOM 7963 O O . GLU B 1 440 ? -8.251 51.832 24.858 1.00 92.37 440 GLU B O 1
ATOM 7969 N N . SER B 1 441 ? -9.296 49.884 24.417 1.00 92.83 441 SER B N 1
ATOM 7970 C CA . SER B 1 441 ? -8.078 49.088 24.528 1.00 91.49 441 SER B CA 1
ATOM 7971 C C . SER B 1 441 ? -7.045 49.569 23.518 1.00 93.87 441 SER B C 1
ATOM 7972 O O . SER B 1 441 ? -7.297 49.556 22.310 1.00 94.70 441 SER B O 1
ATOM 7975 N N . GLU B 1 442 ? -5.876 49.994 24.008 1.00 91.47 442 GLU B N 1
ATOM 7976 C CA . GLU B 1 442 ? -4.870 50.523 23.094 1.00 90.47 442 GLU B CA 1
ATOM 7977 C C . GLU B 1 442 ? -4.202 49.413 22.287 1.00 91.53 442 GLU B C 1
ATOM 7978 O O . GLU B 1 442 ? -3.792 49.650 21.150 1.00 89.20 442 GLU B O 1
ATOM 7984 N N . LYS B 1 443 ? -4.109 48.195 22.828 1.00 90.94 443 LYS B N 1
ATOM 7985 C CA . LYS B 1 443 ? -3.663 47.071 22.006 1.00 87.51 443 LYS B CA 1
ATOM 7986 C C . LYS B 1 443 ? -4.629 46.836 20.851 1.00 92.29 443 LYS B C 1
ATOM 7987 O O . LYS B 1 443 ? -4.214 46.495 19.734 1.00 89.35 443 LYS B O 1
ATOM 7993 N N . LYS B 1 444 ? -5.926 47.031 21.098 1.00 90.58 444 LYS B N 1
ATOM 7994 C CA . LYS B 1 444 ? -6.910 46.940 20.028 1.00 90.97 444 LYS B CA 1
ATOM 7995 C C . LYS B 1 444 ? -6.971 48.233 19.214 1.00 91.39 444 LYS B C 1
ATOM 7996 O O . LYS B 1 444 ? -7.011 48.185 17.979 1.00 86.25 444 LYS B O 1
ATOM 8002 N N . LYS B 1 445 ? -6.943 49.392 19.885 1.00 91.77 445 LYS B N 1
ATOM 8003 C CA . LYS B 1 445 ? -6.849 50.693 19.224 1.00 89.78 445 LYS B CA 1
ATOM 8004 C C . LYS B 1 445 ? -5.520 50.892 18.490 1.00 91.10 445 LYS B C 1
ATOM 8005 O O . LYS B 1 445 ? -5.373 51.879 17.762 1.00 83.36 445 LYS B O 1
ATOM 8011 N N . ALA B 1 446 ? -4.544 49.999 18.660 1.00 91.33 446 ALA B N 1
ATOM 8012 C CA . ALA B 1 446 ? -3.315 50.093 17.879 1.00 90.74 446 ALA B CA 1
ATOM 8013 C C . ALA B 1 446 ? -3.336 49.224 16.630 1.00 90.46 446 ALA B C 1
ATOM 8014 O O . ALA B 1 446 ? -2.951 49.694 15.557 1.00 88.60 446 ALA B O 1
ATOM 8016 N N . ARG B 1 447 ? -3.771 47.969 16.727 1.00 88.28 447 ARG B N 1
ATOM 8017 C CA . ARG B 1 447 ? -3.825 47.139 15.532 1.00 88.13 447 ARG B CA 1
ATOM 8018 C C . ARG B 1 447 ? -5.011 47.499 14.629 1.00 93.47 447 ARG B C 1
ATOM 8019 O O . ARG B 1 447 ? -5.067 47.017 13.489 1.00 89.24 447 ARG B O 1
ATOM 8027 N N . ILE B 1 448 ? -5.917 48.387 15.076 1.00 91.34 448 ILE B N 1
ATOM 8028 C CA . ILE B 1 448 ? -6.816 49.027 14.115 1.00 87.77 448 ILE B CA 1
ATOM 8029 C C . ILE B 1 448 ? -6.159 50.247 13.469 1.00 83.97 448 ILE B C 1
ATOM 8030 O O . ILE B 1 448 ? -6.402 50.525 12.287 1.00 77.58 448 ILE B O 1
ATOM 8035 N N . ALA B 1 449 ? -5.335 50.999 14.208 1.00 84.15 449 ALA B N 1
ATOM 8036 C CA . ALA B 1 449 ? -4.670 52.149 13.604 1.00 84.04 449 ALA B CA 1
ATOM 8037 C C . ALA B 1 449 ? -3.811 51.719 12.427 1.00 79.07 449 ALA B C 1
ATOM 8038 O O . ALA B 1 449 ? -3.749 52.414 11.406 1.00 69.31 449 ALA B O 1
ATOM 8040 N N . GLU B 1 450 ? -3.169 50.552 12.544 1.00 80.64 450 GLU B N 1
ATOM 8041 C CA . GLU B 1 450 ? -2.252 50.083 11.512 1.00 77.67 450 GLU B CA 1
ATOM 8042 C C . GLU B 1 450 ? -2.979 49.768 10.213 1.00 76.29 450 GLU B C 1
ATOM 8043 O O . GLU B 1 450 ? -2.515 50.154 9.133 1.00 68.60 450 GLU B O 1
ATOM 8049 N N . ARG B 1 451 ? -4.120 49.074 10.283 1.00 77.34 451 ARG B N 1
ATOM 8050 C CA . ARG B 1 451 ? -4.850 48.823 9.043 1.00 75.41 451 ARG B CA 1
ATOM 8051 C C . ARG B 1 451 ? -5.569 50.046 8.518 1.00 60.52 451 ARG B C 1
ATOM 8052 O O . ARG B 1 451 ? -5.912 50.057 7.335 1.00 60.76 451 ARG B O 1
ATOM 8060 N N . LEU B 1 452 ? -5.851 51.042 9.367 1.00 64.51 452 LEU B N 1
ATOM 8061 C CA . LEU B 1 452 ? -6.463 52.259 8.849 1.00 55.92 452 LEU B CA 1
ATOM 8062 C C . LEU B 1 452 ? -5.509 52.945 7.885 1.00 62.38 452 LEU B C 1
ATOM 8063 O O . LEU B 1 452 ? -5.845 53.167 6.716 1.00 56.53 452 LEU B O 1
ATOM 8068 N N . GLU B 1 453 ? -4.294 53.282 8.335 1.00 68.19 453 GLU B N 1
ATOM 8069 C CA . GLU B 1 453 ? -3.379 53.983 7.419 1.00 53.01 453 GLU B CA 1
ATOM 8070 C C . GLU B 1 453 ? -3.071 53.142 6.197 1.00 46.30 453 GLU B C 1
ATOM 8071 O O . GLU B 1 453 ? -3.018 53.668 5.090 1.00 45.88 453 GLU B O 1
ATOM 8077 N N . LYS B 1 454 ? -2.925 51.824 6.358 1.00 48.04 454 LYS B N 1
ATOM 8078 C CA . LYS B 1 454 ? -2.757 50.962 5.186 1.00 50.37 454 LYS B CA 1
ATOM 8079 C C . LYS B 1 454 ? -3.926 51.103 4.216 1.00 55.35 454 LYS B C 1
ATOM 8080 O O . LYS B 1 454 ? -3.729 51.118 2.998 1.00 47.09 454 LYS B O 1
ATOM 8086 N N . ALA B 1 455 ? -5.152 51.212 4.745 1.00 47.75 455 ALA B N 1
ATOM 8087 C CA . ALA B 1 455 ? -6.311 51.376 3.882 1.00 48.57 455 ALA B CA 1
ATOM 8088 C C . ALA B 1 455 ? -6.372 52.781 3.284 1.00 41.08 455 ALA B C 1
ATOM 8089 O O . ALA B 1 455 ? -6.736 52.949 2.114 1.00 46.55 455 ALA B O 1
ATOM 8091 N N . GLU B 1 456 ? -6.033 53.800 4.072 1.00 40.44 456 GLU B N 1
ATOM 8092 C CA . GLU B 1 456 ? -6.050 55.178 3.587 1.00 36.45 456 GLU B CA 1
ATOM 8093 C C . GLU B 1 456 ? -5.005 55.409 2.495 1.00 47.36 456 GLU B C 1
ATOM 8094 O O . GLU B 1 456 ? -5.278 56.069 1.481 1.00 36.32 456 GLU B O 1
ATOM 8100 N N . LEU B 1 457 ? -3.784 54.918 2.712 1.00 38.44 457 LEU B N 1
ATOM 8101 C CA . LEU B 1 457 ? -2.774 54.987 1.664 1.00 31.85 457 LEU B CA 1
ATOM 8102 C C . LEU B 1 457 ? -3.174 54.142 0.473 1.00 36.82 457 LEU B C 1
ATOM 8103 O O . LEU B 1 457 ? -2.991 54.563 -0.677 1.00 32.68 457 LEU B O 1
ATOM 8108 N N . ASN B 1 458 ? -3.740 52.950 0.716 1.00 30.42 458 ASN B N 1
ATOM 8109 C CA . ASN B 1 458 ? -4.085 52.096 -0.414 1.00 37.84 458 ASN B CA 1
ATOM 8110 C C . ASN B 1 458 ? -5.215 52.695 -1.233 1.00 33.45 458 ASN B C 1
ATOM 8111 O O . ASN B 1 458 ? -5.327 52.408 -2.428 1.00 33.73 458 ASN B O 1
ATOM 8116 N N . LEU B 1 459 ? -6.059 53.518 -0.608 1.00 40.47 459 LEU B N 1
ATOM 8117 C CA . LEU B 1 459 ? -7.141 54.171 -1.334 1.00 38.87 459 LEU B CA 1
ATOM 8118 C C . LEU B 1 459 ? -6.604 55.269 -2.246 1.00 34.03 459 LEU B C 1
ATOM 8119 O O . LEU B 1 459 ? -6.932 55.314 -3.438 1.00 36.09 459 LEU B O 1
ATOM 8124 N N . ASP B 1 460 ? -5.813 56.189 -1.684 1.00 31.98 460 ASP B N 1
ATOM 8125 C CA . ASP B 1 460 ? -5.183 57.239 -2.474 1.00 34.87 460 ASP B CA 1
ATOM 8126 C C . ASP B 1 460 ? -4.427 56.648 -3.652 1.00 31.53 460 ASP B C 1
ATOM 8127 O O . ASP B 1 460 ? -4.542 57.118 -4.788 1.00 27.92 460 ASP B O 1
ATOM 8132 N N . LEU B 1 461 ? -3.675 55.579 -3.400 1.00 33.75 461 LEU B N 1
ATOM 8133 C CA . LEU B 1 461 ? -2.938 54.919 -4.469 1.00 34.05 461 LEU B CA 1
ATOM 8134 C C . LEU B 1 461 ? -3.880 54.342 -5.513 1.00 35.47 461 LEU B C 1
ATOM 8135 O O . LEU B 1 461 ? -3.649 54.490 -6.720 1.00 32.20 461 LEU B O 1
ATOM 8140 N N . ALA B 1 462 ? -4.972 53.707 -5.071 1.00 33.61 462 ALA B N 1
ATOM 8141 C CA . ALA B 1 462 ? -5.882 53.072 -6.018 1.00 32.54 462 ALA B CA 1
ATOM 8142 C C . ALA B 1 462 ? -6.530 54.095 -6.938 1.00 30.25 462 ALA B C 1
ATOM 8143 O O . ALA B 1 462 ? -6.755 53.814 -8.119 1.00 35.53 462 ALA B O 1
ATOM 8145 N N . VAL B 1 463 ? -6.841 55.285 -6.415 1.00 30.18 463 VAL B N 1
ATOM 8146 C CA . VAL B 1 463 ? -7.356 56.360 -7.261 1.00 29.58 463 VAL B CA 1
ATOM 8147 C C . VAL B 1 463 ? -6.305 56.780 -8.286 1.00 33.73 463 VAL B C 1
ATOM 8148 O O . VAL B 1 463 ? -6.600 56.946 -9.475 1.00 30.17 463 VAL B O 1
ATOM 8152 N N . LYS B 1 464 ? -5.058 56.928 -7.844 1.00 31.32 464 LYS B N 1
ATOM 8153 C CA . LYS B 1 464 ? -4.024 57.511 -8.695 1.00 30.03 464 LYS B CA 1
ATOM 8154 C C . LYS B 1 464 ? -3.579 56.584 -9.824 1.00 30.01 464 LYS B C 1
ATOM 8155 O O . LYS B 1 464 ? -3.212 57.074 -10.900 1.00 31.17 464 LYS B O 1
ATOM 8161 N N . VAL B 1 465 ? -3.627 55.259 -9.634 1.00 25.94 465 VAL B N 1
ATOM 8162 C CA . VAL B 1 465 ? -3.074 54.315 -10.610 1.00 25.51 465 VAL B CA 1
ATOM 8163 C C . VAL B 1 465 ? -4.100 53.798 -11.612 1.00 28.28 465 VAL B C 1
ATOM 8164 O O . VAL B 1 465 ? -3.762 52.936 -12.430 1.00 26.35 465 VAL B O 1
ATOM 8168 N N . ARG B 1 466 ? -5.335 54.298 -11.591 1.00 32.78 466 ARG B N 1
ATOM 8169 C CA . ARG B 1 466 ? -6.375 53.663 -12.395 1.00 36.53 466 ARG B CA 1
ATOM 8170 C C . ARG B 1 466 ? -5.978 53.529 -13.862 1.00 28.98 466 ARG B C 1
ATOM 8171 O O . ARG B 1 466 ? -6.134 52.461 -14.463 1.00 32.55 466 ARG B O 1
ATOM 8179 N N . ASP B 1 467 ? -5.434 54.592 -14.453 1.00 29.10 467 ASP B N 1
ATOM 8180 C CA . ASP B 1 467 ? -5.212 54.587 -15.892 1.00 30.21 467 ASP B CA 1
ATOM 8181 C C . ASP B 1 467 ? -3.824 54.088 -16.295 1.00 24.61 467 ASP B C 1
ATOM 8182 O O . ASP B 1 467 ? -3.500 54.112 -17.488 1.00 23.64 467 ASP B O 1
ATOM 8187 N N . TYR B 1 468 ? -3.027 53.573 -15.359 1.00 25.05 468 TYR B N 1
ATOM 8188 C CA . TYR B 1 468 ? -1.645 53.226 -15.693 1.00 23.21 468 TYR B CA 1
ATOM 8189 C C . TYR B 1 468 ? -1.276 51.822 -15.229 1.00 23.30 468 TYR B C 1
ATOM 8190 O O . TYR B 1 468 ? -1.636 51.397 -14.121 1.00 25.91 468 TYR B O 1
ATOM 8199 N N . ASN B 1 469 ? -0.514 51.139 -16.087 1.00 23.59 469 ASN B N 1
ATOM 8200 C CA . ASN B 1 469 ? 0.077 49.827 -15.824 1.00 27.41 469 ASN B CA 1
ATOM 8201 C C . ASN B 1 469 ? 1.478 50.039 -15.251 1.00 23.39 469 ASN B C 1
ATOM 8202 O O . ASN B 1 469 ? 2.438 50.249 -15.996 1.00 22.23 469 ASN B O 1
ATOM 8207 N N . LEU B 1 470 ? 1.602 49.962 -13.930 1.00 22.53 470 LEU B N 1
ATOM 8208 C CA . LEU B 1 470 ? 2.906 50.159 -13.287 1.00 24.46 470 LEU B CA 1
ATOM 8209 C C . LEU B 1 470 ? 3.842 48.971 -13.491 1.00 22.53 470 LEU B C 1
ATOM 8210 O O . LEU B 1 470 ? 5.070 49.125 -13.414 1.00 21.18 470 LEU B O 1
ATOM 8215 N N . ALA B 1 471 ? 3.289 47.789 -13.759 1.00 24.14 471 ALA B N 1
ATOM 8216 C CA . ALA B 1 471 ? 4.110 46.587 -13.839 1.00 26.88 471 ALA B CA 1
ATOM 8217 C C . ALA B 1 471 ? 5.097 46.641 -14.989 1.00 23.46 471 ALA B C 1
ATOM 8218 O O . ALA B 1 471 ? 6.198 46.100 -14.879 1.00 23.53 471 ALA B O 1
ATOM 8220 N N . THR B 1 472 ? 4.728 47.289 -16.103 1.00 21.05 472 THR B N 1
ATOM 8221 C CA . THR B 1 472 ? 5.604 47.313 -17.266 1.00 20.28 472 THR B CA 1
ATOM 8222 C C . THR B 1 472 ? 6.946 47.972 -16.931 1.00 21.83 472 THR B C 1
ATOM 8223 O O . THR B 1 472 ? 8.011 47.424 -17.227 1.00 20.55 472 THR B O 1
ATOM 8227 N N . SER B 1 473 ? 6.917 49.138 -16.305 1.00 17.41 473 SER B N 1
ATOM 8228 C CA . SER B 1 473 ? 8.200 49.777 -16.007 1.00 20.85 473 SER B CA 1
ATOM 8229 C C . SER B 1 473 ? 8.891 49.129 -14.802 1.00 19.79 473 SER B C 1
ATOM 8230 O O . SER B 1 473 ? 10.120 49.057 -14.773 1.00 19.16 473 SER B O 1
ATOM 8233 N N . LEU B 1 474 ? 8.131 48.657 -13.814 1.00 21.11 474 LEU B N 1
ATOM 8234 C CA . LEU B 1 474 ? 8.757 47.962 -12.685 1.00 21.68 474 LEU B CA 1
ATOM 8235 C C . LEU B 1 474 ? 9.512 46.731 -13.152 1.00 20.63 474 LEU B C 1
ATOM 8236 O O . LEU B 1 474 ? 10.621 46.447 -12.671 1.00 21.79 474 LEU B O 1
ATOM 8241 N N . ARG B 1 475 ? 8.940 45.995 -14.109 1.00 21.77 475 ARG B N 1
ATOM 8242 C CA . ARG B 1 475 ? 9.595 44.797 -14.618 1.00 23.22 475 ARG B CA 1
ATOM 8243 C C . ARG B 1 475 ? 10.735 45.115 -15.581 1.00 24.75 475 ARG B C 1
ATOM 8244 O O . ARG B 1 475 ? 11.736 44.388 -15.608 1.00 23.81 475 ARG B O 1
ATOM 8252 N N . ASN B 1 476 ? 10.624 46.180 -16.372 1.00 24.67 476 ASN B N 1
ATOM 8253 C CA . ASN B 1 476 ? 11.512 46.331 -17.526 1.00 26.23 476 ASN B CA 1
ATOM 8254 C C . ASN B 1 476 ? 12.359 47.602 -17.570 1.00 23.51 476 ASN B C 1
ATOM 8255 O O . ASN B 1 476 ? 13.404 47.587 -18.224 1.00 25.26 476 ASN B O 1
ATOM 8260 N N . TYR B 1 477 ? 11.942 48.705 -16.942 1.00 24.12 477 TYR B N 1
ATOM 8261 C CA . TYR B 1 477 ? 12.607 49.985 -17.180 1.00 20.26 477 TYR B CA 1
ATOM 8262 C C . TYR B 1 477 ? 13.131 50.686 -15.931 1.00 18.54 477 TYR B C 1
ATOM 8263 O O . TYR B 1 477 ? 13.798 51.718 -16.074 1.00 21.99 477 TYR B O 1
ATOM 8272 N N . ILE B 1 478 ? 12.905 50.153 -14.734 1.00 18.56 478 ILE B N 1
ATOM 8273 C CA . ILE B 1 478 ? 13.336 50.805 -13.487 1.00 16.44 478 ILE B CA 1
ATOM 8274 C C . ILE B 1 478 ? 14.444 49.963 -12.854 1.00 17.72 478 ILE B C 1
ATOM 8275 O O . ILE B 1 478 ? 14.218 48.808 -12.470 1.00 18.91 478 ILE B O 1
ATOM 8280 N N . ASP B 1 479 ? 15.636 50.537 -12.754 1.00 19.54 479 ASP B N 1
ATOM 8281 C CA . ASP B 1 479 ? 16.766 49.815 -12.189 1.00 21.67 479 ASP B CA 1
ATOM 8282 C C . ASP B 1 479 ? 16.430 49.420 -10.748 1.00 17.66 479 ASP B C 1
ATOM 8283 O O . ASP B 1 479 ? 16.158 50.306 -9.921 1.00 19.45 479 ASP B O 1
ATOM 8288 N N . PRO B 1 480 ? 16.396 48.122 -10.409 1.00 16.77 480 PRO B N 1
ATOM 8289 C CA . PRO B 1 480 ? 16.023 47.734 -9.034 1.00 19.55 480 PRO B CA 1
ATOM 8290 C C . PRO B 1 480 ? 17.002 48.239 -7.993 1.00 19.67 480 PRO B C 1
ATOM 8291 O O . PRO B 1 480 ? 16.648 48.331 -6.812 1.00 17.41 480 PRO B O 1
ATOM 8295 N N . ARG B 1 481 ? 18.218 48.611 -8.404 1.00 18.02 481 ARG B N 1
ATOM 8296 C CA . ARG B 1 481 ? 19.137 49.241 -7.458 1.00 19.36 481 ARG B CA 1
ATOM 8297 C C . ARG B 1 481 ? 18.558 50.518 -6.858 1.00 20.02 481 ARG B C 1
ATOM 8298 O O . ARG B 1 481 ? 18.930 50.900 -5.753 1.00 17.74 481 ARG B O 1
ATOM 8306 N N . VAL B 1 482 ? 17.654 51.202 -7.567 1.00 19.16 482 VAL B N 1
ATOM 8307 C CA . VAL B 1 482 ? 17.056 52.403 -6.999 1.00 21.13 482 VAL B CA 1
ATOM 8308 C C . VAL B 1 482 ? 16.214 52.054 -5.778 1.00 17.89 482 VAL B C 1
ATOM 8309 O O . VAL B 1 482 ? 16.263 52.738 -4.752 1.00 19.77 482 VAL B O 1
ATOM 8313 N N . TYR B 1 483 ? 15.461 50.969 -5.860 1.00 17.68 483 TYR B N 1
ATOM 8314 C CA . TYR B 1 483 ? 14.597 50.598 -4.748 1.00 19.50 483 TYR B CA 1
ATOM 8315 C C . TYR B 1 483 ? 15.379 49.922 -3.626 1.00 21.14 483 TYR B C 1
ATOM 8316 O O . TYR B 1 483 ? 15.096 50.157 -2.450 1.00 20.35 483 TYR B O 1
ATOM 8325 N N . LYS B 1 484 ? 16.381 49.103 -3.960 1.00 21.38 484 LYS B N 1
ATOM 8326 C CA . LYS B 1 484 ? 17.289 48.624 -2.912 1.00 18.23 484 LYS B CA 1
ATOM 8327 C C . LYS B 1 484 ? 17.939 49.789 -2.162 1.00 18.55 484 LYS B C 1
ATOM 8328 O O . LYS B 1 484 ? 18.038 49.765 -0.929 1.00 19.57 484 LYS B O 1
ATOM 8334 N N . ALA B 1 485 ? 18.399 50.818 -2.888 1.00 18.18 485 ALA B N 1
ATOM 8335 C CA . ALA B 1 485 ? 18.997 51.994 -2.256 1.00 20.01 485 ALA B CA 1
ATOM 8336 C C . ALA B 1 485 ? 17.985 52.745 -1.398 1.00 22.72 485 ALA B C 1
ATOM 8337 O O . ALA B 1 485 ? 18.310 53.193 -0.293 1.00 21.90 485 ALA B O 1
ATOM 8339 N N . TRP B 1 486 ? 16.755 52.893 -1.893 1.00 21.88 486 TRP B N 1
ATOM 8340 C CA . TRP B 1 486 ? 15.698 53.554 -1.125 1.00 22.45 486 TRP B CA 1
ATOM 8341 C C . TRP B 1 486 ? 15.426 52.806 0.174 1.00 22.99 486 TRP B C 1
ATOM 8342 O O . TRP B 1 486 ? 15.263 53.425 1.238 1.00 21.89 486 TRP B O 1
ATOM 8353 N N . GLY B 1 487 ? 15.453 51.473 0.115 1.00 20.07 487 GLY B N 1
ATOM 8354 C CA . GLY B 1 487 ? 15.345 50.685 1.333 1.00 19.85 487 GLY B CA 1
ATOM 8355 C C . GLY B 1 487 ? 16.485 50.950 2.294 1.00 20.72 487 GLY B C 1
ATOM 8356 O O . GLY B 1 487 ? 16.264 51.204 3.487 1.00 22.14 487 GLY B O 1
ATOM 8357 N N . ARG B 1 488 ? 17.725 50.931 1.780 1.00 21.70 488 ARG B N 1
ATOM 8358 C CA . ARG B 1 488 ? 18.876 51.202 2.640 1.00 24.54 488 ARG B CA 1
ATOM 8359 C C . ARG B 1 488 ? 18.872 52.630 3.168 1.00 26.48 488 ARG B C 1
ATOM 8360 O O . ARG B 1 488 ? 19.243 52.870 4.324 1.00 22.31 488 ARG B O 1
ATOM 8368 N N . TYR B 1 489 ? 18.476 53.597 2.336 1.00 21.96 489 TYR B N 1
ATOM 8369 C CA . TYR B 1 489 ? 18.439 54.991 2.782 1.00 22.92 489 TYR B CA 1
ATOM 8370 C C . TYR B 1 489 ? 17.441 55.206 3.923 1.00 26.29 489 TYR B C 1
ATOM 8371 O O . TYR B 1 489 ? 17.718 55.974 4.864 1.00 25.18 489 TYR B O 1
ATOM 8380 N N . THR B 1 490 ? 16.273 54.549 3.859 1.00 21.39 490 THR B N 1
ATOM 8381 C CA . THR B 1 490 ? 15.195 54.774 4.814 1.00 21.05 490 THR B CA 1
ATOM 8382 C C . THR B 1 490 ? 15.145 53.738 5.932 1.00 25.96 490 THR B C 1
ATOM 8383 O O . THR B 1 490 ? 14.639 54.044 7.008 1.00 23.35 490 THR B O 1
ATOM 8387 N N . GLY B 1 491 ? 15.640 52.530 5.702 1.00 23.53 491 GLY B N 1
ATOM 8388 C CA . GLY B 1 491 ? 15.595 51.468 6.680 1.00 23.59 491 GLY B CA 1
ATOM 8389 C C . GLY B 1 491 ? 14.531 50.412 6.439 1.00 21.53 491 GLY B C 1
ATOM 8390 O O . GLY B 1 491 ? 14.540 49.398 7.134 1.00 23.57 491 GLY B O 1
ATOM 8391 N N . TYR B 1 492 ? 13.626 50.609 5.480 1.00 21.58 492 TYR B N 1
ATOM 8392 C CA . TYR B 1 492 ? 12.465 49.734 5.340 1.00 21.51 492 TYR B CA 1
ATOM 8393 C C . TYR B 1 492 ? 12.720 48.622 4.320 1.00 22.99 492 TYR B C 1
ATOM 8394 O O . TYR B 1 492 ? 13.755 48.582 3.649 1.00 21.15 492 TYR B O 1
ATOM 8403 N N . GLU B 1 493 ? 11.727 47.725 4.174 1.00 22.38 493 GLU B N 1
ATOM 8404 C CA . GLU B 1 493 ? 11.891 46.488 3.409 1.00 23.87 493 GLU B CA 1
ATOM 8405 C C . GLU B 1 493 ? 11.534 46.728 1.948 1.00 19.23 493 GLU B C 1
ATOM 8406 O O . GLU B 1 493 ? 10.362 46.651 1.560 1.00 22.11 493 GLU B O 1
ATOM 8412 N N . TRP B 1 494 ? 12.560 46.965 1.118 1.00 24.78 494 TRP B N 1
ATOM 8413 C CA . TRP B 1 494 ? 12.339 47.209 -0.304 1.00 22.58 494 TRP B CA 1
ATOM 8414 C C . TRP B 1 494 ? 11.928 45.958 -1.062 1.00 23.95 494 TRP B C 1
ATOM 8415 O O . TRP B 1 494 ? 11.355 46.077 -2.146 1.00 19.86 494 TRP B O 1
ATOM 8426 N N . ARG B 1 495 ? 12.223 44.761 -0.547 1.00 21.86 495 ARG B N 1
ATOM 8427 C CA . ARG B 1 495 ? 11.825 43.561 -1.280 1.00 20.90 495 ARG B CA 1
ATOM 8428 C C . ARG B 1 495 ? 10.312 43.441 -1.419 1.00 24.57 495 ARG B C 1
ATOM 8429 O O . ARG B 1 495 ? 9.830 42.780 -2.347 1.00 22.85 495 ARG B O 1
ATOM 8437 N N . LYS B 1 496 ? 9.554 44.089 -0.555 1.00 19.48 496 LYS B N 1
ATOM 8438 C CA . LYS B 1 496 ? 8.101 43.998 -0.661 1.00 26.03 496 LYS B CA 1
ATOM 8439 C C . LYS B 1 496 ? 7.524 44.867 -1.778 1.00 27.50 496 LYS B C 1
ATOM 8440 O O . LYS B 1 496 ? 6.320 44.795 -2.058 1.00 24.74 496 LYS B O 1
ATOM 8446 N N . ILE B 1 497 ? 8.363 45.661 -2.443 1.00 20.77 497 ILE B N 1
ATOM 8447 C CA . ILE B 1 497 ? 7.959 46.308 -3.678 1.00 21.52 497 ILE B CA 1
ATOM 8448 C C . ILE B 1 497 ? 7.749 45.299 -4.805 1.00 26.07 497 ILE B C 1
ATOM 8449 O O . ILE B 1 497 ? 7.017 45.579 -5.764 1.00 24.54 497 ILE B O 1
ATOM 8454 N N . TYR B 1 498 ? 8.351 44.119 -4.714 1.00 22.26 498 TYR B N 1
ATOM 8455 C CA . TYR B 1 498 ? 8.427 43.196 -5.840 1.00 23.75 498 TYR B CA 1
ATOM 8456 C C . TYR B 1 498 ? 7.632 41.919 -5.598 1.00 28.10 498 TYR B C 1
ATOM 8457 O O . TYR B 1 498 ? 7.590 41.406 -4.476 1.00 24.39 498 TYR B O 1
ATOM 8466 N N . THR B 1 499 ? 7.013 41.409 -6.661 1.00 25.58 499 THR B N 1
ATOM 8467 C CA . THR B 1 499 ? 6.473 40.058 -6.640 1.00 30.09 499 THR B CA 1
ATOM 8468 C C . THR B 1 499 ? 7.604 39.046 -6.517 1.00 31.43 499 THR B C 1
ATOM 8469 O O . THR B 1 499 ? 8.776 39.354 -6.754 1.00 26.63 499 THR B O 1
ATOM 8473 N N . ALA B 1 500 ? 7.240 37.812 -6.147 1.00 28.77 500 ALA B N 1
ATOM 8474 C CA . ALA B 1 500 ? 8.230 36.743 -6.114 1.00 30.34 500 ALA B CA 1
ATOM 8475 C C . ALA B 1 500 ? 8.889 36.567 -7.474 1.00 28.35 500 ALA B C 1
ATOM 8476 O O . ALA B 1 500 ? 10.096 36.314 -7.561 1.00 28.82 500 ALA B O 1
ATOM 8478 N N . SER B 1 501 ? 8.116 36.722 -8.552 1.00 30.12 501 SER B N 1
ATOM 8479 C CA . SER B 1 501 ? 8.688 36.602 -9.889 1.00 29.90 501 SER B CA 1
ATOM 8480 C C . SER B 1 501 ? 9.755 37.671 -10.146 1.00 27.70 501 SER B C 1
ATOM 8481 O O . SER B 1 501 ? 10.824 37.380 -10.692 1.00 28.32 501 SER B O 1
ATOM 8484 N N . LEU B 1 502 ? 9.470 38.923 -9.781 1.00 24.76 502 LEU B N 1
ATOM 8485 C CA . LEU B 1 502 ? 10.455 39.974 -10.027 1.00 23.53 502 LEU B CA 1
ATOM 8486 C C . LEU B 1 502 ? 11.653 39.852 -9.099 1.00 26.22 502 LEU B C 1
ATOM 8487 O O . LEU B 1 502 ? 12.761 40.234 -9.478 1.00 26.57 502 LEU B O 1
ATOM 8492 N N . LEU B 1 503 ? 11.461 39.329 -7.886 1.00 26.00 503 LEU B N 1
ATOM 8493 C CA . LEU B 1 503 ? 12.618 39.090 -7.029 1.00 28.90 503 LEU B CA 1
ATOM 8494 C C . LEU B 1 503 ? 13.564 38.055 -7.645 1.00 27.86 503 LEU B C 1
ATOM 8495 O O . LEU B 1 503 ? 14.789 38.172 -7.516 1.00 25.87 503 LEU B O 1
ATOM 8500 N N . ARG B 1 504 ? 13.027 37.042 -8.337 1.00 26.95 504 ARG B N 1
ATOM 8501 C CA . ARG B 1 504 ? 13.913 36.124 -9.055 1.00 29.12 504 ARG B CA 1
ATOM 8502 C C . ARG B 1 504 ? 14.597 36.816 -10.235 1.00 27.53 504 ARG B C 1
ATOM 8503 O O . ARG B 1 504 ? 15.801 36.631 -10.461 1.00 26.46 504 ARG B O 1
ATOM 8511 N N . LYS B 1 505 ? 13.846 37.609 -11.005 1.00 26.97 505 LYS B N 1
ATOM 8512 C CA . LYS B 1 505 ? 14.435 38.312 -12.144 1.00 27.41 505 LYS B CA 1
ATOM 8513 C C . LYS B 1 505 ? 15.580 39.210 -11.697 1.00 26.59 505 LYS B C 1
ATOM 8514 O O . LYS B 1 505 ? 16.611 39.313 -12.376 1.00 26.06 505 LYS B O 1
ATOM 8520 N N . PHE B 1 506 ? 15.414 39.870 -10.555 1.00 21.84 506 PHE B N 1
ATOM 8521 C CA . PHE B 1 506 ? 16.406 40.811 -10.043 1.00 26.18 506 PHE B CA 1
ATOM 8522 C C . PHE B 1 506 ? 17.262 40.196 -8.948 1.00 24.35 506 PHE B C 1
ATOM 8523 O O . PHE B 1 506 ? 17.727 40.909 -8.050 1.00 22.35 506 PHE B O 1
ATOM 8531 N N . LYS B 1 507 ? 17.471 38.876 -8.984 1.00 25.34 507 LYS B N 1
ATOM 8532 C CA . LYS B 1 507 ? 18.305 38.262 -7.942 1.00 29.99 507 LYS B CA 1
ATOM 8533 C C . LYS B 1 507 ? 19.680 38.915 -7.889 1.00 20.69 507 LYS B C 1
ATOM 8534 O O . LYS B 1 507 ? 20.259 39.079 -6.803 1.00 23.25 507 LYS B O 1
ATOM 8540 N N . TRP B 1 508 ? 20.183 39.349 -9.042 1.00 25.29 508 TRP B N 1
ATOM 8541 C CA . TRP B 1 508 ? 21.489 39.994 -9.128 1.00 23.35 508 TRP B CA 1
ATOM 8542 C C . TRP B 1 508 ? 21.590 41.260 -8.295 1.00 25.83 508 TRP B C 1
ATOM 8543 O O . TRP B 1 508 ? 22.705 41.661 -7.956 1.00 21.37 508 TRP B O 1
ATOM 8554 N N . VAL B 1 509 ? 20.465 41.902 -7.954 1.00 23.07 509 VAL B N 1
ATOM 8555 C CA . VAL B 1 509 ? 20.531 43.151 -7.203 1.00 21.44 509 VAL B CA 1
ATOM 8556 C C . VAL B 1 509 ? 20.986 42.914 -5.767 1.00 20.47 509 VAL B C 1
ATOM 8557 O O . VAL B 1 509 ? 21.525 43.822 -5.141 1.00 20.13 509 VAL B O 1
ATOM 8561 N N . GLU B 1 510 ? 20.807 41.704 -5.239 1.00 21.15 510 GLU B N 1
ATOM 8562 C CA . GLU B 1 510 ? 21.205 41.439 -3.856 1.00 24.04 510 GLU B CA 1
ATOM 8563 C C . GLU B 1 510 ? 22.706 41.660 -3.653 1.00 27.13 510 GLU B C 1
ATOM 8564 O O . GLU B 1 510 ? 23.124 42.258 -2.654 1.00 29.32 510 GLU B O 1
ATOM 8570 N N . LYS B 1 511 ? 23.523 41.204 -4.601 1.00 22.84 511 LYS B N 1
ATOM 8571 C CA . LYS B 1 511 ? 24.976 41.377 -4.559 1.00 28.28 511 LYS B CA 1
ATOM 8572 C C . LYS B 1 511 ? 25.443 42.734 -5.061 1.00 24.50 511 LYS B C 1
ATOM 8573 O O . LYS B 1 511 ? 26.603 43.095 -4.834 1.00 23.61 511 LYS B O 1
ATOM 8579 N N . ALA B 1 512 ? 24.608 43.456 -5.807 1.00 22.86 512 ALA B N 1
ATOM 8580 C CA . ALA B 1 512 ? 25.075 44.643 -6.513 1.00 23.79 512 ALA B CA 1
ATOM 8581 C C . ALA B 1 512 ? 25.257 45.826 -5.572 1.00 21.94 512 ALA B C 1
ATOM 8582 O O . ALA B 1 512 ? 24.427 46.080 -4.700 1.00 22.78 512 ALA B O 1
ATOM 8584 N N . SER B 1 513 ? 26.341 46.572 -5.779 1.00 19.90 513 SER B N 1
ATOM 8585 C CA . SER B 1 513 ? 26.496 47.857 -5.117 1.00 20.84 513 SER B CA 1
ATOM 8586 C C . SER B 1 513 ? 25.337 48.797 -5.455 1.00 19.67 513 SER B C 1
ATOM 8587 O O . SER B 1 513 ? 24.886 48.855 -6.607 1.00 21.94 513 SER B O 1
ATOM 8590 N N . VAL B 1 514 ? 24.866 49.554 -4.460 1.00 19.35 514 VAL B N 1
ATOM 8591 C CA . VAL B 1 514 ? 23.911 50.629 -4.732 1.00 21.03 514 VAL B CA 1
ATOM 8592 C C . VAL B 1 514 ? 24.498 51.993 -4.372 1.00 21.42 514 VAL B C 1
ATOM 8593 O O . VAL B 1 514 ? 23.763 52.986 -4.258 1.00 23.26 514 VAL B O 1
ATOM 8597 N N . LYS B 1 515 ? 25.830 52.056 -4.229 1.00 22.56 515 LYS B N 1
ATOM 8598 C CA . LYS B 1 515 ? 26.493 53.299 -3.845 1.00 26.20 515 LYS B CA 1
ATOM 8599 C C . LYS B 1 515 ? 26.109 54.441 -4.771 1.00 25.26 515 LYS B C 1
ATOM 8600 O O . LYS B 1 515 ? 25.873 55.567 -4.314 1.00 24.07 515 LYS B O 1
ATOM 8606 N N . HIS B 1 516 ? 26.033 54.164 -6.070 1.00 24.62 516 HIS B N 1
ATOM 8607 C CA . HIS B 1 516 ? 25.745 55.211 -7.051 1.00 24.61 516 HIS B CA 1
ATOM 8608 C C . HIS B 1 516 ? 24.422 55.915 -6.758 1.00 22.17 516 HIS B C 1
ATOM 8609 O O . HIS B 1 516 ? 24.348 57.152 -6.794 1.00 22.99 516 HIS B O 1
ATOM 8616 N N . VAL B 1 517 ? 23.372 55.155 -6.444 1.00 21.20 517 VAL B N 1
ATOM 8617 C CA . VAL B 1 517 ? 22.087 55.779 -6.137 1.00 24.76 517 VAL B CA 1
ATOM 8618 C C . VAL B 1 517 ? 22.051 56.290 -4.701 1.00 22.57 517 VAL B C 1
ATOM 8619 O O . VAL B 1 517 ? 21.487 57.356 -4.428 1.00 22.95 517 VAL B O 1
ATOM 8623 N N . LEU B 1 518 ? 22.597 55.520 -3.756 1.00 19.95 518 LEU B N 1
ATOM 8624 C CA . LEU B 1 518 ? 22.462 55.880 -2.352 1.00 23.24 518 LEU B CA 1
ATOM 8625 C C . LEU B 1 518 ? 23.176 57.190 -2.064 1.00 29.50 518 LEU B C 1
ATOM 8626 O O . LEU B 1 518 ? 22.708 57.999 -1.252 1.00 29.60 518 LEU B O 1
ATOM 8631 N N . GLN B 1 519 ? 24.304 57.425 -2.740 1.00 26.94 519 GLN B N 1
ATOM 8632 C CA . GLN B 1 519 ? 25.011 58.692 -2.584 1.00 34.53 519 GLN B CA 1
ATOM 8633 C C . GLN B 1 519 ? 24.148 59.856 -3.029 1.00 37.22 519 GLN B C 1
ATOM 8634 O O . GLN B 1 519 ? 24.222 60.950 -2.449 1.00 34.64 519 GLN B O 1
ATOM 8640 N N . TYR B 1 520 ? 23.311 59.627 -4.043 1.00 29.74 520 TYR B N 1
ATOM 8641 C CA . TYR B 1 520 ? 22.400 60.661 -4.509 1.00 31.81 520 TYR B CA 1
ATOM 8642 C C . TYR B 1 520 ? 21.297 60.942 -3.486 1.00 33.61 520 TYR B C 1
ATOM 8643 O O . TYR B 1 520 ? 20.960 62.106 -3.239 1.00 39.61 520 TYR B O 1
ATOM 8652 N N . PHE B 1 521 ? 20.721 59.904 -2.871 1.00 25.15 521 PHE B N 1
ATOM 8653 C CA . PHE B 1 521 ? 19.715 60.142 -1.832 1.00 22.21 521 PHE B CA 1
ATOM 8654 C C . PHE B 1 521 ? 20.309 60.857 -0.623 1.00 34.22 521 PHE B C 1
ATOM 8655 O O . PHE B 1 521 ? 19.628 61.646 0.043 1.00 29.72 521 PHE B O 1
ATOM 8663 N N . ALA B 1 522 ? 21.558 60.551 -0.291 1.00 34.39 522 ALA B N 1
ATOM 8664 C CA . ALA B 1 522 ? 22.159 61.009 0.957 1.00 40.29 522 ALA B CA 1
ATOM 8665 C C . ALA B 1 522 ? 22.772 62.399 0.851 1.00 43.13 522 ALA B C 1
ATOM 8666 O O . ALA B 1 522 ? 23.355 62.876 1.828 1.00 51.98 522 ALA B O 1
ATOM 8668 N N . GLU B 1 523 ? 22.624 63.067 -0.297 1.00 51.23 523 GLU B N 1
ATOM 8669 C CA . GLU B 1 523 ? 23.295 64.348 -0.523 1.00 59.26 523 GLU B CA 1
ATOM 8670 C C . GLU B 1 523 ? 22.854 65.438 0.453 1.00 70.58 523 GLU B C 1
ATOM 8671 O O . GLU B 1 523 ? 23.654 66.327 0.776 1.00 74.92 523 GLU B O 1
ATOM 8677 N N . LYS B 1 524 ? 21.599 65.398 0.915 1.00 68.01 524 LYS B N 1
ATOM 8678 C CA . LYS B 1 524 ? 20.979 66.491 1.693 1.00 78.79 524 LYS B CA 1
ATOM 8679 C C . LYS B 1 524 ? 20.801 67.745 0.824 1.00 81.54 524 LYS B C 1
ATOM 8680 O O . LYS B 1 524 ? 19.677 68.196 0.574 1.00 79.00 524 LYS B O 1
#

Solvent-accessible surface area: 55612 Å² total

InterPro domains:
  IPR001631 DNA topoisomerase I [PR00416] (145-154)
  IPR001631 DNA topoisomerase I [PR00416] (255-274)
  IPR001631 DNA topoisomerase I [PR00416] (278-292)
  IPR001631 DNA topoisomerase I [PR00416] (299-315)
  IPR001631 DNA topoisomerase I [PR00416] (360-374)
  IPR001631 DNA topoisomerase I [PR00416] (471-482)
  IPR008336 DNA topoisomerase I, DNA binding, eukaryotic-type [PF02919] (2-210)
  IPR011010 DNA breaking-rejoining enzyme, catalytic core [SSF56349] (215-511)
  IPR013030 DNA topoisomerase I, DNA binding, N-terminal domain 2 [G3DSA:2.170.11.10] (3-210)
  IPR013034 DNA topoisomerase I, DNA binding, N-terminal domain 1 [G3DSA:1.10.10.41] (19-106)
  IPR013499 DNA topoisomerase I, eukaryotic-type [SM00435] (145-491)
  IPR013500 DNA topoisomerase I, catalytic core, eukaryotic-type [PF01028] (214-441)
  IPR014711 DNA topoisomerase I, catalytic core, alpha-helical subdomain, eukaryotic-type [G3DSA:3.90.15.10] (212-413)
  IPR014727 DNA topoisomerase I, catalytic core, alpha/beta subdomain [G3DSA:1.10.132.10] (439-516)
  IPR025834 Topoisomerase I C-terminal domain [PF14370] (450-512)
  IPR036202 DNA topoisomerase I, DNA binding, eukaryotic-type, N-terminal domain superfamily [SSF56741] (2-211)
  IPR051062 DNA topoisomerase IB [PTHR10290] (2-447)

CATH classification: 1.10.10.41 (+1 more: 3.90.15.10)

B-factor: mean 42.82, std 18.99, range [16.31, 131.78]

Sequence (1020 aa):
KWRTLVHNGVALPPPYQPKGLSIKIRGETVKLDPLQEEAYAWALKKDTPYVQDPVFQKNFLTDFLKTFNGRFQDVTINEIDFSEVYEYVERERQLKADKEYRKKISAERKRLREELKARYGWAEDGKRFEIANWVEPPGIFGRGNHPLRGRWKPRVYEEDITLNLGEDAPVPPGNWGQIVHDHDSWLARWDDKLTGKEKYVWLSDTADIKQKRDKSKYDKAELENHIDRVREKIFKGLRSKEPKREIALACYLIDRLARVGDEKDPDEADTVGATTLRVEHVKLLEDRIEFDFLGKDSVRWQKSIDLRNEPPEVRQVFEELLEGKKEGDQIFQNINSRHVNRFLGKIVKGLTAKVFRTYIATKIVKDFLAAIPREKVTSQEKFIYYAKLANLKAAEALNHKRAPPKNWEQSIQKKEERVKKLQQLREAESEKKKARIAERLEKAELNLDLAVKVRDYNLATSLRNYIDPRVYKAWGRYTGYEWRKIYTASLLRKFKWVEKASVKHVLQYFAEWRTLVHNGVALPPPYQPKGLSIKIRGETVKLDPLQEEAYAWALKKDTPYVQDPVFQKNFLTDFLKTFNGRFQQDVTINEIDFSEVYEYVERRERQLKADKEYSAERKRLREELKARYGWAEDGKRFEIANWVEPPGIFGRGNHPLRGRWKPRVYEEDITLNLGEDAPVPPGNWGQIVHDHDSWLARWDDKLTGKEKYVWLSDTADIKQKRDKSKYDKAELENHIDRVREKIFKGLRSKEPKREIALACYLIDRLARVGDEKDPDEADTVGATTLRVEHVKLLEDRIEFDFLGKDSVRWQKSIDLRNEPPEVRQVFEELLEGKKEGDQIFQNINSRHVNRFLGKIVKGLTAKVFRTYIATKIVKDFLAAIPREEKVTSQEKFIYYAKLANLKAAEALNHKRAPPKNWEQSIQKKEERVKKLQQLREAESEKKKARIAERLEKAELNLDLAVKVRDYNLATSLRNYIDPRVYKAWGRYTGYEWRKIYTASLLRKFKWVEKASVKHVLQYFAEK

Organism: Caldiarchaeum subterraneum (NCBI:txid311458)

Nearest PDB structures (foldseek):
  6z01-assembly1_B-2  TM=1.002E+00  e=1.042E-85  Candidatus Caldarchaeum subterraneum
  6z03-assembly1_B  TM=9.898E-01  e=3.256E-81  Candidatus Caldarchaeum subterraneum
  1tl8-assembly1_A  TM=5.285E-01  e=3.496E-34  Homo sapiens
  1seu-assembly1_A  TM=4.885E-01  e=3.792E-35  Homo sapiens
  1r49-assembly1_A  TM=4.700E-01  e=3.126E-32  Homo sapiens